Protein AF-0000000073500771 (afdb_homodimer)

Solvent-accessible surface area (backbone atoms only — not comparable to full-atom values): 53628 Å² total; per-residue (Å²): 127,72,78,70,60,64,67,58,60,61,58,56,56,53,55,52,52,54,51,50,54,53,51,52,54,53,52,56,60,58,60,66,64,63,75,63,78,75,75,72,78,74,73,77,74,80,91,68,70,50,38,32,41,32,43,93,84,45,73,43,66,38,49,70,38,80,85,72,50,31,68,52,67,78,73,75,72,66,74,73,66,68,64,60,77,66,80,66,76,71,74,74,69,68,78,55,71,70,58,49,54,58,47,47,50,51,49,49,50,51,48,48,47,54,40,51,42,58,80,64,63,70,72,34,35,41,88,38,46,61,60,24,50,54,28,45,35,53,24,37,19,32,50,26,23,45,48,42,40,18,51,51,26,42,53,50,24,44,68,72,49,81,90,56,44,70,60,51,50,48,49,38,49,48,38,17,49,51,42,12,40,53,34,28,31,61,52,18,62,46,12,59,55,34,47,48,35,32,62,29,45,36,52,50,20,51,50,33,36,50,51,19,36,51,47,35,38,47,28,54,82,40,54,91,45,43,58,64,46,42,32,52,24,28,22,32,37,31,36,16,50,46,41,40,53,18,31,49,51,51,54,38,51,67,29,26,63,59,68,34,40,19,18,45,42,22,16,49,51,21,46,46,40,52,18,36,53,54,8,43,56,50,12,51,56,48,40,67,69,38,62,91,40,55,70,53,45,50,52,51,43,51,54,39,48,51,52,27,51,53,26,46,53,56,20,53,60,39,47,62,64,44,66,28,25,70,49,56,40,27,37,38,43,32,24,26,75,73,73,70,44,66,56,47,48,63,61,52,41,66,65,52,52,49,38,79,90,41,55,83,69,41,74,64,72,81,72,81,58,89,85,59,76,69,43,73,65,15,52,50,46,17,58,51,46,60,71,28,53,37,53,22,35,53,64,76,79,70,44,64,41,62,64,37,47,52,34,51,51,59,68,32,62,90,46,37,44,41,79,47,76,55,97,82,23,44,35,29,29,31,30,70,75,44,44,51,51,43,51,38,49,50,51,49,41,51,41,47,50,49,46,38,36,71,76,72,60,55,68,90,82,44,68,49,57,20,42,33,94,84,12,64,56,36,50,46,48,57,49,40,74,66,43,44,65,56,54,41,50,50,33,41,74,51,62,36,48,66,68,38,46,36,67,82,57,42,71,34,25,32,48,79,60,127,123,74,78,67,56,63,62,55,57,61,55,56,55,52,54,51,52,55,51,49,55,53,49,52,55,52,52,56,61,56,59,65,66,62,74,65,77,76,75,73,75,75,71,78,73,77,90,68,73,50,40,31,41,32,42,93,84,44,71,43,67,39,50,71,39,79,87,73,51,31,65,53,66,77,71,78,71,68,72,73,66,69,65,61,78,68,81,65,78,72,76,76,70,70,78,56,71,72,58,48,56,57,47,47,49,50,48,48,49,51,49,49,47,54,41,51,43,59,79,63,63,70,71,34,34,41,87,38,45,62,60,23,51,54,27,45,37,54,22,37,20,33,49,27,22,46,48,41,40,17,51,50,26,43,53,50,24,43,68,70,50,81,92,57,43,71,60,50,50,49,49,36,49,48,39,18,51,51,43,14,40,52,33,28,33,60,53,18,63,47,12,58,56,33,48,48,35,31,62,28,44,37,52,49,19,52,50,34,35,51,50,19,38,52,46,34,40,46,28,53,81,40,54,91,45,43,59,64,45,42,32,51,25,28,22,32,36,30,35,17,50,44,41,40,53,18,30,49,50,50,54,39,51,67,28,26,62,60,67,36,41,18,16,44,41,22,17,49,51,22,46,47,40,53,18,36,52,54,8,43,56,51,12,51,57,48,40,66,71,38,63,89,40,56,70,53,45,50,52,50,44,52,55,39,48,50,50,26,50,52,26,47,53,55,18,52,61,39,48,63,63,44,66,29,24,69,49,56,41,29,36,39,45,32,25,28,73,73,74,69,44,68,57,47,48,62,62,52,41,67,66,53,51,50,37,77,91,43,57,83,70,43,74,64,71,80,70,79,58,87,84,59,78,68,44,73,64,15,52,50,46,16,58,50,46,58,72,28,53,37,53,21,36,54,64,77,81,70,45,64,41,62,66,36,45,51,33,50,52,60,69,33,62,91,46,37,44,41,78,47,75,56,96,83,24,45,35,30,29,30,31,72,74,45,44,52,52,43,52,38,48,49,50,50,41,51,41,47,48,51,46,39,36,72,76,71,61,57,68,90,82,44,68,49,57,20,42,34,94,83,12,64,56,36,50,45,49,56,48,40,75,65,44,45,64,54,53,41,50,50,34,42,75,51,61,36,47,68,67,38,47,34,70,82,56,42,70,34,25,33,49,80,59,130

Structure (mmCIF, N/CA/C/O backbone):
data_AF-0000000073500771-model_v1
#
loop_
_entity.id
_entity.type
_entity.pdbx_description
1 polymer 'Protein root UVB sensitive 1, chloroplastic'
#
loop_
_atom_site.group_PDB
_atom_site.id
_atom_site.type_symbol
_atom_site.label_atom_id
_atom_site.label_alt_id
_atom_site.label_comp_id
_atom_site.label_asym_id
_atom_site.label_entity_id
_atom_site.label_seq_id
_atom_site.pdbx_PDB_ins_code
_atom_site.Cartn_x
_atom_site.Cartn_y
_atom_site.Cartn_z
_atom_site.occupancy
_atom_site.B_iso_or_equiv
_atom_site.auth_seq_id
_atom_site.auth_comp_id
_atom_site.auth_asym_id
_atom_site.auth_atom_id
_atom_site.pdbx_PDB_model_num
ATOM 1 N N . ASN A 1 1 ? -39.375 -12.938 48.719 1 24.45 1 ASN A N 1
ATOM 2 C CA . ASN A 1 1 ? -37.969 -12.734 48.969 1 24.45 1 ASN A CA 1
ATOM 3 C C . ASN A 1 1 ? -37.094 -13.531 48 1 24.45 1 ASN A C 1
ATOM 5 O O . ASN A 1 1 ? -35.875 -13.344 47.938 1 24.45 1 ASN A O 1
ATOM 9 N N . ASN A 1 2 ? -37.5 -14.695 47.594 1 30.59 2 ASN A N 1
ATOM 10 C CA . ASN A 1 2 ? -36.719 -15.68 46.875 1 30.59 2 ASN A CA 1
ATOM 11 C C . ASN A 1 2 ? -36.469 -15.266 45.406 1 30.59 2 ASN A C 1
ATOM 13 O O . ASN A 1 2 ? -35.625 -15.844 44.719 1 30.59 2 ASN A O 1
ATOM 17 N N . ASN A 1 3 ? -37.438 -14.633 44.75 1 35.16 3 ASN A N 1
ATOM 18 C CA . ASN A 1 3 ? -37.375 -14.352 43.312 1 35.16 3 ASN A CA 1
ATOM 19 C C . ASN A 1 3 ? -36.312 -13.281 43 1 35.16 3 ASN A C 1
ATOM 21 O O . ASN A 1 3 ? -36.094 -12.945 41.844 1 35.16 3 ASN A O 1
ATOM 25 N N . ASN A 1 4 ? -36 -12.359 43.969 1 36.06 4 ASN A N 1
ATOM 26 C CA . ASN A 1 4 ? -35.031 -11.281 43.781 1 36.06 4 ASN A CA 1
ATOM 27 C C . ASN A 1 4 ? -33.625 -11.812 43.625 1 36.06 4 ASN A C 1
ATOM 29 O O . ASN A 1 4 ? -32.688 -11.039 43.406 1 36.06 4 ASN A O 1
ATOM 33 N N . ASN A 1 5 ? -33.281 -13.031 44.156 1 38.12 5 ASN A N 1
ATOM 34 C CA . ASN A 1 5 ? -31.938 -13.547 44.219 1 38.12 5 ASN A CA 1
ATOM 35 C C . ASN A 1 5 ? -31.453 -14.023 42.844 1 38.12 5 ASN A C 1
ATOM 37 O O . ASN A 1 5 ? -30.266 -14.242 42.625 1 38.12 5 ASN A O 1
ATOM 41 N N . ASN A 1 6 ? -32.406 -14.516 41.938 1 37.97 6 ASN A N 1
ATOM 42 C CA . ASN A 1 6 ? -31.969 -15.133 40.719 1 37.97 6 ASN A CA 1
ATOM 43 C C . ASN A 1 6 ? -31.469 -14.086 39.719 1 37.97 6 ASN A C 1
ATOM 45 O O . ASN A 1 6 ? -30.766 -14.414 38.75 1 37.97 6 ASN A O 1
ATOM 49 N N . ASN A 1 7 ? -32.031 -12.82 39.719 1 37.78 7 ASN A N 1
ATOM 50 C CA . ASN A 1 7 ? -31.656 -11.805 38.719 1 37.78 7 ASN A CA 1
ATOM 51 C C . ASN A 1 7 ? -30.25 -11.273 38.969 1 37.78 7 ASN A C 1
ATOM 53 O O . ASN A 1 7 ? -29.641 -10.672 38.094 1 37.78 7 ASN A O 1
ATOM 57 N N . ASN A 1 8 ? -29.719 -11.266 40.281 1 39.75 8 ASN A N 1
ATOM 58 C CA . ASN A 1 8 ? -28.406 -10.742 40.625 1 39.75 8 ASN A CA 1
ATOM 59 C C . ASN A 1 8 ? -27.297 -11.664 40.156 1 39.75 8 ASN A C 1
ATOM 61 O O . ASN A 1 8 ? -26.156 -11.234 39.969 1 39.75 8 ASN A O 1
ATOM 65 N N . ASN A 1 9 ? -27.516 -13.016 40.094 1 41.28 9 ASN A N 1
ATOM 66 C CA . ASN A 1 9 ? -26.453 -13.953 39.719 1 41.28 9 ASN A CA 1
ATOM 67 C C . ASN A 1 9 ? -26.125 -13.867 38.219 1 41.28 9 ASN A C 1
ATOM 69 O O . ASN A 1 9 ? -25.031 -14.242 37.812 1 41.28 9 ASN A O 1
ATOM 73 N N . ASN A 1 10 ? -27.172 -13.562 37.375 1 39.81 10 ASN A N 1
ATOM 74 C CA . ASN A 1 10 ? -26.906 -13.508 35.938 1 39.81 10 ASN A CA 1
ATOM 75 C C . ASN A 1 10 ? -26.109 -12.266 35.562 1 39.81 10 ASN A C 1
ATOM 77 O O . ASN A 1 10 ? -25.484 -12.227 34.5 1 39.81 10 ASN A O 1
ATOM 81 N N . ASN A 1 11 ? -26.234 -11.125 36.375 1 39.53 11 ASN A N 1
ATOM 82 C CA . ASN A 1 11 ? -25.484 -9.906 36.125 1 39.53 11 ASN A CA 1
ATOM 83 C C . ASN A 1 11 ? -24 -10.086 36.406 1 39.53 11 ASN A C 1
ATOM 85 O O . ASN A 1 11 ? -23.156 -9.422 35.781 1 39.53 11 ASN A O 1
ATOM 89 N N . ASN A 1 12 ? -23.609 -10.891 37.5 1 40.56 12 ASN A N 1
ATOM 90 C CA . ASN A 1 12 ? -22.203 -11.055 37.844 1 40.56 12 ASN A CA 1
ATOM 91 C C . ASN A 1 12 ? -21.453 -11.883 36.812 1 40.56 12 ASN A C 1
ATOM 93 O O . ASN A 1 12 ? -20.234 -11.828 36.719 1 40.56 12 ASN A O 1
ATOM 97 N N . LYS A 1 13 ? -22.219 -12.852 36.125 1 39.28 13 LYS A N 1
ATOM 98 C CA . LYS A 1 13 ? -21.531 -13.703 35.125 1 39.28 13 LYS A CA 1
ATOM 99 C C . LYS A 1 13 ? -21.172 -12.906 33.875 1 39.28 13 LYS A C 1
ATOM 101 O O . LYS A 1 13 ? -20.234 -13.273 33.156 1 39.28 13 LYS A O 1
ATOM 106 N N . LYS A 1 14 ? -21.875 -11.812 33.625 1 40.53 14 LYS A N 1
ATOM 107 C CA . LYS A 1 14 ? -21.594 -10.984 32.438 1 40.53 14 LYS A CA 1
ATOM 108 C C . LYS A 1 14 ? -20.297 -10.195 32.656 1 40.53 14 LYS A C 1
ATOM 110 O O . LYS A 1 14 ? -19.5 -10.047 31.703 1 40.53 14 LYS A O 1
ATOM 115 N N . HIS A 1 15 ? -20.062 -9.711 33.906 1 38.5 15 HIS A N 1
ATOM 116 C CA . HIS A 1 15 ? -18.844 -8.938 34.125 1 38.5 15 HIS A CA 1
ATOM 117 C C . HIS A 1 15 ? -17.594 -9.828 34.031 1 38.5 15 HIS A C 1
ATOM 119 O O . HIS A 1 15 ? -16.531 -9.375 33.625 1 38.5 15 HIS A O 1
ATOM 125 N N . VAL A 1 16 ? -17.734 -11.117 34.5 1 39.94 16 VAL A N 1
ATOM 126 C CA . VAL A 1 16 ? -16.578 -12.008 34.562 1 39.94 16 VAL A CA 1
ATOM 127 C C . VAL A 1 16 ? -16.156 -12.367 33.125 1 39.94 16 VAL A C 1
ATOM 129 O O . VAL A 1 16 ? -14.969 -12.422 32.812 1 39.94 16 VAL A O 1
ATOM 132 N N . LEU A 1 17 ? -17.172 -12.422 32.219 1 36.97 17 LEU A N 1
ATOM 133 C CA . LEU A 1 17 ? -16.797 -12.781 30.844 1 36.97 17 LEU A CA 1
ATOM 134 C C . LEU A 1 17 ? -16.078 -11.633 30.156 1 36.97 17 LEU A C 1
ATOM 136 O O . LEU A 1 17 ? -15.102 -11.852 29.438 1 36.97 17 LEU A O 1
ATOM 140 N N . TYR A 1 18 ? -16.438 -10.398 30.469 1 37.94 18 TYR A N 1
ATOM 141 C CA . TYR A 1 18 ? -15.766 -9.25 29.875 1 37.94 18 TYR A CA 1
ATOM 142 C C . TYR A 1 18 ? -14.336 -9.125 30.375 1 37.94 18 TYR A C 1
ATOM 144 O O . TYR A 1 18 ? -13.414 -8.844 29.609 1 37.94 18 TYR A O 1
ATOM 152 N N . CYS A 1 19 ? -14.141 -9.391 31.719 1 38.81 19 CYS A N 1
ATOM 153 C CA . CYS A 1 19 ? -12.797 -9.328 32.281 1 38.81 19 CYS A CA 1
ATOM 154 C C . CYS A 1 19 ? -11.914 -10.453 31.734 1 38.81 19 CYS A C 1
ATOM 156 O O . CYS A 1 19 ? -10.703 -10.281 31.594 1 38.81 19 CYS A O 1
ATOM 158 N N . LEU A 1 20 ? -12.516 -11.609 31.422 1 38.06 20 LEU A N 1
ATOM 159 C CA . LEU A 1 20 ? -11.695 -12.711 30.906 1 38.06 20 LEU A CA 1
ATOM 160 C C . LEU A 1 20 ? -11.211 -12.422 29.5 1 38.06 20 LEU A C 1
ATOM 162 O O . LEU A 1 20 ? -10.055 -12.711 29.156 1 38.06 20 LEU A O 1
ATOM 166 N N . ILE A 1 21 ? -12.055 -11.711 28.719 1 38.59 21 ILE A N 1
ATOM 167 C CA . ILE A 1 21 ? -11.617 -11.445 27.359 1 38.59 21 ILE A CA 1
ATOM 168 C C . ILE A 1 21 ? -10.562 -10.344 27.344 1 38.59 21 ILE A C 1
ATOM 170 O O . ILE A 1 21 ? -9.555 -10.445 26.641 1 38.59 21 ILE A O 1
ATOM 174 N N . LEU A 1 22 ? -10.656 -9.375 28.203 1 36.88 22 LEU A N 1
ATOM 175 C CA . LEU A 1 22 ? -9.617 -8.352 28.312 1 36.88 22 LEU A CA 1
ATOM 176 C C . LEU A 1 22 ? -8.328 -8.945 28.859 1 36.88 22 LEU A C 1
ATOM 178 O O . LEU A 1 22 ? -7.234 -8.602 28.391 1 36.88 22 LEU A O 1
ATOM 182 N N . ALA A 1 23 ? -8.398 -9.852 29.875 1 38.34 23 ALA A N 1
ATOM 183 C CA . ALA A 1 23 ? -7.215 -10.492 30.438 1 38.34 23 ALA A CA 1
ATOM 184 C C . ALA A 1 23 ? -6.516 -11.367 29.391 1 38.34 23 ALA A C 1
ATOM 186 O O . ALA A 1 23 ? -5.281 -11.422 29.344 1 38.34 23 ALA A O 1
ATOM 187 N N . LEU A 1 24 ? -7.246 -11.977 28.516 1 37.69 24 LEU A N 1
ATOM 188 C CA . LEU A 1 24 ? -6.625 -12.82 27.5 1 37.69 24 LEU A CA 1
ATOM 189 C C . LEU A 1 24 ? -5.914 -11.969 26.453 1 37.69 24 LEU A C 1
ATOM 191 O O . LEU A 1 24 ? -4.832 -12.336 25.984 1 37.69 24 LEU A O 1
ATOM 195 N N . ILE A 1 25 ? -6.418 -10.805 26.172 1 36.41 25 ILE A N 1
ATOM 196 C CA . ILE A 1 25 ? -5.754 -9.945 25.203 1 36.41 25 ILE A CA 1
ATOM 197 C C . ILE A 1 25 ? -4.477 -9.367 25.812 1 36.41 25 ILE A C 1
ATOM 199 O O . ILE A 1 25 ? -3.438 -9.312 25.156 1 36.41 25 ILE A O 1
ATOM 203 N N . ILE A 1 26 ? -4.492 -8.984 27.078 1 36.09 26 ILE A N 1
ATOM 204 C CA . ILE A 1 26 ? -3.301 -8.445 27.719 1 36.09 26 ILE A CA 1
ATOM 205 C C . ILE A 1 26 ? -2.258 -9.547 27.875 1 36.09 26 ILE A C 1
ATOM 207 O O . ILE A 1 26 ? -1.064 -9.32 27.672 1 36.09 26 ILE A O 1
ATOM 211 N N . GLN A 1 27 ? -2.646 -10.766 28.266 1 34.38 27 GLN A N 1
ATOM 212 C CA . GLN A 1 27 ? -1.674 -11.836 28.469 1 34.38 27 GLN A CA 1
ATOM 213 C C . GLN A 1 27 ? -1.001 -12.211 27.141 1 34.38 27 GLN A C 1
ATOM 215 O O . GLN A 1 27 ? 0.184 -12.547 27.125 1 34.38 27 GLN A O 1
ATOM 220 N N . PHE A 1 28 ? -1.705 -12.156 26.062 1 34.03 28 PHE A N 1
ATOM 221 C CA . PHE A 1 28 ? -1.061 -12.508 24.797 1 34.03 28 PHE A CA 1
ATOM 222 C C . PHE A 1 28 ? -0.04 -11.453 24.391 1 34.03 28 PHE A C 1
ATOM 224 O O . PHE A 1 28 ? 1.001 -11.773 23.812 1 34.03 28 PHE A O 1
ATOM 231 N N . ALA A 1 29 ? -0.317 -10.18 24.672 1 30.95 29 ALA A N 1
ATOM 232 C CA . ALA A 1 29 ? 0.665 -9.148 24.328 1 30.95 29 ALA A CA 1
ATOM 233 C C . ALA A 1 29 ? 1.925 -9.289 25.188 1 30.95 29 ALA A C 1
ATOM 235 O O . ALA A 1 29 ? 3.037 -9.094 24.688 1 30.95 29 ALA A O 1
ATOM 236 N N . TYR A 1 30 ? 1.812 -9.602 26.469 1 30.77 30 TYR A N 1
ATOM 237 C CA . TYR A 1 30 ? 2.99 -9.617 27.328 1 30.77 30 TYR A CA 1
ATOM 238 C C . TYR A 1 30 ? 3.893 -10.797 27 1 30.77 30 TYR A C 1
ATOM 240 O O . TYR A 1 30 ? 5.113 -10.719 27.141 1 30.77 30 TYR A O 1
ATOM 248 N N . ARG A 1 31 ? 3.25 -12.031 26.781 1 30.47 31 ARG A N 1
ATOM 249 C CA . ARG A 1 31 ? 4.145 -13.18 26.688 1 30.47 31 ARG A CA 1
ATOM 250 C C . ARG A 1 31 ? 4.973 -13.133 25.406 1 30.47 31 ARG A C 1
ATOM 252 O O . ARG A 1 31 ? 5.902 -13.922 25.234 1 30.47 31 ARG A O 1
ATOM 259 N N . ALA A 1 32 ? 4.508 -12.391 24.422 1 29.53 32 ALA A N 1
ATOM 260 C CA . ALA A 1 32 ? 5.305 -12.445 23.203 1 29.53 32 ALA A CA 1
ATOM 261 C C . ALA A 1 32 ? 6.691 -11.852 23.422 1 29.53 32 ALA A C 1
ATOM 263 O O . ALA A 1 32 ? 7.617 -12.109 22.641 1 29.53 32 ALA A O 1
ATOM 264 N N . TYR A 1 33 ? 6.871 -10.906 24.438 1 28.67 33 TYR A N 1
ATOM 265 C CA . TYR A 1 33 ? 8.195 -10.312 24.562 1 28.67 33 TYR A CA 1
ATOM 266 C C . TYR A 1 33 ? 9.203 -11.328 25.078 1 28.67 33 TYR A C 1
ATOM 268 O O . TYR A 1 33 ? 10.414 -11.086 25.047 1 28.67 33 TYR A O 1
ATOM 276 N N . ALA A 1 34 ? 8.695 -12.281 25.906 1 26.92 34 ALA A N 1
ATOM 277 C CA . ALA A 1 34 ? 9.719 -12.961 26.703 1 26.92 34 ALA A CA 1
ATOM 278 C C . ALA A 1 34 ? 10.586 -13.859 25.828 1 26.92 34 ALA A C 1
ATOM 280 O O . ALA A 1 34 ? 11.352 -14.68 26.344 1 26.92 34 ALA A O 1
ATOM 281 N N . ILE A 1 35 ? 10.227 -14.07 24.641 1 28.55 35 ILE A N 1
ATOM 282 C CA . ILE A 1 35 ? 11.055 -15.164 24.141 1 28.55 35 ILE A CA 1
ATOM 283 C C . ILE A 1 35 ? 12.508 -14.703 24.047 1 28.55 35 ILE A C 1
ATOM 285 O O . ILE A 1 35 ? 12.906 -14.07 23.062 1 28.55 35 ILE A O 1
ATOM 289 N N . ASP A 1 36 ? 12.984 -13.914 25.078 1 23.06 36 ASP A N 1
ATOM 290 C CA . ASP A 1 36 ? 14.375 -13.469 25.031 1 23.06 36 ASP A CA 1
ATOM 291 C C . ASP A 1 36 ? 15.32 -14.633 24.75 1 23.06 36 ASP A C 1
ATOM 293 O O . ASP A 1 36 ? 14.938 -15.797 24.875 1 23.06 36 ASP A O 1
ATOM 297 N N . THR A 1 37 ? 16.688 -14.211 24.844 1 26.08 37 THR A N 1
ATOM 298 C CA . THR A 1 37 ? 18.078 -14.398 24.469 1 26.08 37 THR A CA 1
ATOM 299 C C . THR A 1 37 ? 18.703 -15.562 25.25 1 26.08 37 THR A C 1
ATOM 301 O O . THR A 1 37 ? 19.203 -15.375 26.359 1 26.08 37 THR A O 1
ATOM 304 N N . GLY A 1 38 ? 18 -16.641 25.547 1 24.66 38 GLY A N 1
ATOM 305 C CA . GLY A 1 38 ? 18.875 -17.547 26.266 1 24.66 38 GLY A CA 1
ATOM 306 C C . GLY A 1 38 ? 20.219 -17.75 25.594 1 24.66 38 GLY A C 1
ATOM 307 O O . GLY A 1 38 ? 20.281 -17.906 24.375 1 24.66 38 GLY A O 1
ATOM 308 N N . ASN A 1 39 ? 21.234 -17.109 26.172 1 25.91 39 ASN A N 1
ATOM 309 C CA . ASN A 1 39 ? 22.672 -17.219 25.953 1 25.91 39 ASN A CA 1
ATOM 310 C C . ASN A 1 39 ? 23.109 -18.672 25.812 1 25.91 39 ASN A C 1
ATOM 312 O O . ASN A 1 39 ? 22.953 -19.469 26.75 1 25.91 39 ASN A O 1
ATOM 316 N N . GLU A 1 40 ? 22.766 -19.281 24.734 1 26.25 40 GLU A N 1
ATOM 317 C CA . GLU A 1 40 ? 23.391 -20.578 24.609 1 26.25 40 GLU A CA 1
ATOM 318 C C . GLU A 1 40 ? 24.906 -20.5 24.844 1 26.25 40 GLU A C 1
ATOM 320 O O . GLU A 1 40 ? 25.578 -19.641 24.266 1 26.25 40 GLU A O 1
ATOM 325 N N . ILE A 1 41 ? 25.297 -20.688 26.062 1 26.03 41 ILE A N 1
ATOM 326 C CA . ILE A 1 41 ? 26.688 -20.984 26.453 1 26.03 41 ILE A CA 1
ATOM 327 C C . ILE A 1 41 ? 27.297 -21.953 25.453 1 26.03 41 ILE A C 1
ATOM 329 O O . ILE A 1 41 ? 26.797 -23.062 25.266 1 26.03 41 ILE A O 1
ATOM 333 N N . GLY A 1 42 ? 27.938 -21.328 24.375 1 25.27 42 GLY A N 1
ATOM 334 C CA . GLY A 1 42 ? 28.812 -21.953 23.406 1 25.27 42 GLY A CA 1
ATOM 335 C C . GLY A 1 42 ? 29.859 -22.859 24.047 1 25.27 42 GLY A C 1
ATOM 336 O O . GLY A 1 42 ? 30.734 -22.391 24.766 1 25.27 42 GLY A O 1
ATOM 337 N N . THR A 1 43 ? 29.359 -23.906 24.625 1 25.81 43 THR A N 1
ATOM 338 C CA . THR A 1 43 ? 30.484 -24.781 24.969 1 25.81 43 THR A CA 1
ATOM 339 C C . THR A 1 43 ? 31.359 -25.016 23.75 1 25.81 43 THR A C 1
ATOM 341 O O . THR A 1 43 ? 30.875 -25.141 22.625 1 25.81 43 THR A O 1
ATOM 344 N N . ASN A 1 44 ? 32.625 -24.656 23.781 1 26.84 44 ASN A N 1
ATOM 345 C CA . ASN A 1 44 ? 33.844 -24.625 22.984 1 26.84 44 ASN A CA 1
ATOM 346 C C . ASN A 1 44 ? 34.125 -25.984 22.344 1 26.84 44 ASN A C 1
ATOM 348 O O . ASN A 1 44 ? 35.281 -26.297 22 1 26.84 44 ASN A O 1
ATOM 352 N N . ASN A 1 45 ? 33.281 -27 22.375 1 28.98 45 ASN A N 1
ATOM 353 C CA . ASN A 1 45 ? 34.062 -28.141 21.906 1 28.98 45 ASN A CA 1
ATOM 354 C C . ASN A 1 45 ? 34.469 -27.969 20.453 1 28.98 45 ASN A C 1
ATOM 356 O O . ASN A 1 45 ? 33.844 -27.234 19.688 1 28.98 45 ASN A O 1
ATOM 360 N N . ASP A 1 46 ? 35.469 -28.781 19.875 1 33.94 46 ASP A N 1
ATOM 361 C CA . ASP A 1 46 ? 36.438 -28.766 18.797 1 33.94 46 ASP A CA 1
ATOM 362 C C . ASP A 1 46 ? 35.781 -28.547 17.438 1 33.94 46 ASP A C 1
ATOM 364 O O . ASP A 1 46 ? 34.562 -28.5 17.344 1 33.94 46 ASP A O 1
ATOM 368 N N . ASP A 1 47 ? 36.375 -29.281 16.312 1 37.06 47 ASP A N 1
ATOM 369 C CA . ASP A 1 47 ? 36.688 -29.094 14.898 1 37.06 47 ASP A CA 1
ATOM 370 C C . ASP A 1 47 ? 35.406 -29.234 14.039 1 37.06 47 ASP A C 1
ATOM 372 O O . ASP A 1 47 ? 35.5 -29.375 12.812 1 37.06 47 ASP A O 1
ATOM 376 N N . GLU A 1 48 ? 34.281 -29.688 14.477 1 41.78 48 GLU A N 1
ATOM 377 C CA . GLU A 1 48 ? 33.25 -30.125 13.531 1 41.78 48 GLU A CA 1
ATOM 378 C C . GLU A 1 48 ? 32.438 -28.938 13.039 1 41.78 48 GLU A C 1
ATOM 380 O O . GLU A 1 48 ? 31.984 -28.109 13.836 1 41.78 48 GLU A O 1
ATOM 385 N N . VAL A 1 49 ? 32.688 -28.547 11.789 1 47.78 49 VAL A N 1
ATOM 386 C CA . VAL A 1 49 ? 31.891 -27.531 11.133 1 47.78 49 VAL A CA 1
ATOM 387 C C . VAL A 1 49 ? 30.406 -27.812 11.344 1 47.78 49 VAL A C 1
ATOM 389 O O . VAL A 1 49 ? 29.891 -28.844 10.906 1 47.78 49 VAL A O 1
ATOM 392 N N . ILE A 1 50 ? 29.797 -27.312 12.336 1 52.28 50 ILE A N 1
ATOM 393 C CA . ILE A 1 50 ? 28.375 -27.453 12.633 1 52.28 50 ILE A CA 1
ATOM 394 C C . ILE A 1 50 ? 27.578 -26.484 11.773 1 52.28 50 ILE A C 1
ATOM 396 O O . ILE A 1 50 ? 27.844 -25.281 11.773 1 52.28 50 ILE A O 1
ATOM 400 N N . VAL A 1 51 ? 26.922 -27.047 10.734 1 61.62 51 VAL A N 1
ATOM 401 C CA . VAL A 1 51 ? 26.031 -26.25 9.914 1 61.62 51 VAL A CA 1
ATOM 402 C C . VAL A 1 51 ? 24.594 -26.406 10.414 1 61.62 51 VAL A C 1
ATOM 404 O O . VAL A 1 51 ? 24.141 -27.516 10.688 1 61.62 51 VAL A O 1
ATOM 407 N N . TRP A 1 52 ? 23.969 -25.266 10.805 1 61.09 52 TRP A N 1
ATOM 408 C CA . TRP A 1 52 ? 22.578 -25.312 11.258 1 61.09 52 TRP A CA 1
ATOM 409 C C . TRP A 1 52 ? 21.625 -24.938 10.125 1 61.09 52 TRP A C 1
ATOM 411 O O . TRP A 1 52 ? 21.906 -24.031 9.336 1 61.09 52 TRP A O 1
ATOM 421 N N . GLU A 1 53 ? 20.672 -25.828 9.859 1 67.25 53 GLU A N 1
ATOM 422 C CA . GLU A 1 53 ? 19.562 -25.484 8.977 1 67.25 53 GLU A CA 1
ATOM 423 C C . GLU A 1 53 ? 18.422 -24.828 9.75 1 67.25 53 GLU A C 1
ATOM 425 O O . GLU A 1 53 ? 18 -25.328 10.789 1 67.25 53 GLU A O 1
ATOM 430 N N . VAL A 1 54 ? 18.172 -23.641 9.523 1 57.75 54 VAL A N 1
ATOM 431 C CA . VAL A 1 54 ? 17.156 -22.891 10.266 1 57.75 54 VAL A CA 1
ATOM 432 C C . VAL A 1 54 ? 15.898 -22.766 9.422 1 57.75 54 VAL A C 1
ATOM 434 O O . VAL A 1 54 ? 15.953 -22.375 8.25 1 57.75 54 VAL A O 1
ATOM 437 N N . LYS A 1 55 ? 14.82 -23.453 9.789 1 56.47 55 LYS A N 1
ATOM 438 C CA . LYS A 1 55 ? 13.492 -23.266 9.211 1 56.47 55 LYS A CA 1
ATOM 439 C C . LYS A 1 55 ? 12.562 -22.562 10.203 1 56.47 55 LYS A C 1
ATOM 441 O O . LYS A 1 55 ? 12.258 -23.094 11.266 1 56.47 55 LYS A O 1
ATOM 446 N N . GLY A 1 56 ? 11.883 -21.484 9.852 1 51.09 56 GLY A N 1
ATOM 447 C CA . GLY A 1 56 ? 10.898 -20.844 10.703 1 51.09 56 GLY A CA 1
ATOM 448 C C . GLY A 1 56 ? 11.336 -20.75 12.156 1 51.09 56 GLY A C 1
ATOM 449 O O . GLY A 1 56 ? 10.562 -21.078 13.062 1 51.09 56 GLY A O 1
ATOM 450 N N . GLY A 1 57 ? 12.648 -20.547 12.477 1 50.5 57 GLY A N 1
ATOM 451 C CA . GLY A 1 57 ? 13.172 -20.406 13.828 1 50.5 57 GLY A CA 1
ATOM 452 C C . GLY A 1 57 ? 13.719 -21.703 14.391 1 50.5 57 GLY A C 1
ATOM 453 O O . GLY A 1 57 ? 14.391 -21.719 15.422 1 50.5 57 GLY A O 1
ATOM 454 N N . LYS A 1 58 ? 13.336 -22.781 13.828 1 53.97 58 LYS A N 1
ATOM 455 C CA . LYS A 1 58 ? 13.828 -24.062 14.344 1 53.97 58 LYS A CA 1
ATOM 456 C C . LYS A 1 58 ? 15.188 -24.406 13.742 1 53.97 58 LYS A C 1
ATOM 458 O O . LYS A 1 58 ? 15.375 -24.328 12.531 1 53.97 58 LYS A O 1
ATOM 463 N N . ARG A 1 59 ? 16.188 -24.656 14.641 1 54.44 59 ARG A N 1
ATOM 464 C CA . ARG A 1 59 ? 17.547 -25 14.25 1 54.44 59 ARG A CA 1
ATOM 465 C C . ARG A 1 59 ? 17.766 -26.5 14.242 1 54.44 59 ARG A C 1
ATOM 467 O O . ARG A 1 59 ? 17.422 -27.188 15.211 1 54.44 59 ARG A O 1
ATOM 474 N N . THR A 1 60 ? 17.969 -26.969 13.07 1 59.66 60 THR A N 1
ATOM 475 C CA . THR A 1 60 ? 18.359 -28.375 12.977 1 59.66 60 THR A CA 1
ATOM 476 C C . THR A 1 60 ? 19.859 -28.5 12.711 1 59.66 60 THR A C 1
ATOM 478 O O . THR A 1 60 ? 20.375 -27.938 11.742 1 59.66 60 THR A O 1
ATOM 481 N N . LYS A 1 61 ? 20.609 -29.062 13.773 1 54.69 61 LYS A N 1
ATOM 482 C CA . LYS A 1 61 ? 22.062 -29.281 13.648 1 54.69 61 LYS A CA 1
ATOM 483 C C . LYS A 1 61 ? 22.359 -30.375 12.633 1 54.69 61 LYS A C 1
ATOM 485 O O . LYS A 1 61 ? 21.75 -31.453 12.672 1 54.69 61 LYS A O 1
ATOM 490 N N . LEU A 1 62 ? 23.047 -29.938 11.664 1 57.12 62 LEU A N 1
ATOM 491 C CA . LEU A 1 62 ? 23.562 -30.969 10.773 1 57.12 62 LEU A CA 1
ATOM 492 C C . LEU A 1 62 ? 24.844 -31.578 11.32 1 57.12 62 LEU A C 1
ATOM 494 O O . LEU A 1 62 ? 25.844 -30.875 11.508 1 57.12 62 LEU A O 1
ATOM 498 N N . VAL A 1 63 ? 24.734 -32.688 12.125 1 52.03 63 VAL A N 1
ATOM 499 C CA . VAL A 1 63 ? 25.922 -33.344 12.672 1 52.03 63 VAL A CA 1
ATOM 500 C C . VAL A 1 63 ? 26.453 -34.344 11.656 1 52.03 63 VAL A C 1
ATOM 502 O O . VAL A 1 63 ? 25.703 -35.125 11.094 1 52.03 63 VAL A O 1
ATOM 505 N N . GLY A 1 64 ? 27.594 -34.125 11.172 1 46.5 64 GLY A N 1
ATOM 506 C CA . GLY A 1 64 ? 28.281 -35.125 10.352 1 46.5 64 GLY A CA 1
ATOM 507 C C . GLY A 1 64 ? 28.594 -36.406 11.102 1 46.5 64 GLY A C 1
ATOM 508 O O . GLY A 1 64 ? 29.109 -36.344 12.219 1 46.5 64 GLY A O 1
ATOM 509 N N . ASP A 1 65 ? 27.906 -37.438 10.867 1 43.56 65 ASP A N 1
ATOM 510 C CA . ASP A 1 65 ? 28.344 -38.719 11.398 1 43.56 65 ASP A CA 1
ATOM 511 C C . ASP A 1 65 ? 29.641 -39.188 10.742 1 43.56 65 ASP A C 1
ATOM 513 O O . ASP A 1 65 ? 29.719 -39.312 9.523 1 43.56 65 ASP A O 1
ATOM 517 N N . ASN A 1 66 ? 30.656 -39.031 11.383 1 44.31 66 ASN A N 1
ATOM 518 C CA . ASN A 1 66 ? 31.969 -39.5 10.922 1 44.31 66 ASN A CA 1
ATOM 519 C C . ASN A 1 66 ? 31.891 -40.906 10.336 1 44.31 66 ASN A C 1
ATOM 521 O O . ASN A 1 66 ? 32.812 -41.312 9.625 1 44.31 66 ASN A O 1
ATOM 525 N N . VAL A 1 67 ? 31.188 -41.75 10.953 1 42.03 67 VAL A N 1
ATOM 526 C CA . VAL A 1 67 ? 31.234 -43.125 10.492 1 42.03 67 VAL A CA 1
ATOM 527 C C . VAL A 1 67 ? 30.562 -43.25 9.133 1 42.03 67 VAL A C 1
ATOM 529 O O . VAL A 1 67 ? 31.078 -43.875 8.219 1 42.03 67 VAL A O 1
ATOM 532 N N . LEU A 1 68 ? 29.312 -42.688 8.906 1 43.5 68 LEU A N 1
ATOM 533 C CA . LEU A 1 68 ? 28.594 -42.906 7.656 1 43.5 68 LEU A CA 1
ATOM 534 C C . LEU A 1 68 ? 28.703 -41.719 6.734 1 43.5 68 LEU A C 1
ATOM 536 O O . LEU A 1 68 ? 28.219 -41.75 5.605 1 43.5 68 LEU A O 1
ATOM 540 N N . ASP A 1 69 ? 29.641 -40.875 6.84 1 43.03 69 ASP A N 1
ATOM 541 C CA . ASP A 1 69 ? 29.938 -39.719 5.996 1 43.03 69 ASP A CA 1
ATOM 542 C C . ASP A 1 69 ? 28.672 -39.031 5.508 1 43.03 69 ASP A C 1
ATOM 544 O O . ASP A 1 69 ? 28.578 -38.656 4.34 1 43.03 69 ASP A O 1
ATOM 548 N N . MET A 1 70 ? 27.594 -39.344 6.094 1 43.53 70 MET A N 1
ATOM 549 C CA . MET A 1 70 ? 26.312 -38.781 5.66 1 43.53 70 MET A CA 1
ATOM 550 C C . MET A 1 70 ? 25.766 -37.812 6.703 1 43.53 70 MET A C 1
ATOM 552 O O . MET A 1 70 ? 26.047 -37.938 7.895 1 43.53 70 MET A O 1
ATOM 556 N N . PHE A 1 71 ? 25.375 -36.656 6.371 1 44.31 71 PHE A N 1
ATOM 557 C CA . PHE A 1 71 ? 24.656 -35.75 7.27 1 44.31 71 PHE A CA 1
ATOM 558 C C . PHE A 1 71 ? 23.312 -36.344 7.664 1 44.31 71 PHE A C 1
ATOM 560 O O . PHE A 1 71 ? 22.531 -36.75 6.805 1 44.31 71 PHE A O 1
ATOM 567 N N . VAL A 1 72 ? 23.203 -37.031 8.742 1 43.72 72 VAL A N 1
ATOM 568 C CA . VAL A 1 72 ? 21.938 -37.625 9.203 1 43.72 72 VAL A CA 1
ATOM 569 C C . VAL A 1 72 ? 21.094 -36.531 9.875 1 43.72 72 VAL A C 1
ATOM 571 O O . VAL A 1 72 ? 21.594 -35.75 10.688 1 43.72 72 VAL A O 1
ATOM 574 N N . VAL A 1 73 ? 20.156 -36.062 9.266 1 43.59 73 VAL A N 1
ATOM 575 C CA . VAL A 1 73 ? 19.156 -35.219 9.891 1 43.59 73 VAL A CA 1
ATOM 576 C C . VAL A 1 73 ? 18.453 -35.969 11.016 1 43.59 73 VAL A C 1
ATOM 578 O O . VAL A 1 73 ? 17.969 -37.062 10.82 1 43.59 73 VAL A O 1
ATOM 581 N N . PRO A 1 74 ? 18.719 -35.719 12.234 1 35.62 74 PRO A N 1
ATOM 582 C CA . PRO A 1 74 ? 17.891 -36.438 13.219 1 35.62 74 PRO A CA 1
ATOM 583 C C . PRO A 1 74 ? 16.391 -36.281 12.953 1 35.62 74 PRO A C 1
ATOM 585 O O . PRO A 1 74 ? 15.938 -35.156 12.672 1 35.62 74 PRO A O 1
ATOM 588 N N . SER A 1 75 ? 15.812 -37.25 12.266 1 33.81 75 SER A N 1
ATOM 589 C CA . SER A 1 75 ? 14.359 -37.25 12.117 1 33.81 75 SER A CA 1
ATOM 590 C C . SER A 1 75 ? 13.664 -36.969 13.445 1 33.81 75 SER A C 1
ATOM 592 O O . SER A 1 75 ? 13.898 -37.656 14.43 1 33.81 75 SER A O 1
ATOM 594 N N . VAL A 1 76 ? 13.445 -35.906 13.758 1 32.16 76 VAL A N 1
ATOM 595 C CA . VAL A 1 76 ? 12.492 -35.75 14.852 1 32.16 76 VAL A CA 1
ATOM 596 C C . VAL A 1 76 ? 11.273 -36.625 14.602 1 32.16 76 VAL A C 1
ATOM 598 O O . VAL A 1 76 ? 10.555 -36.438 13.617 1 32.16 76 VAL A O 1
ATOM 601 N N . ARG A 1 77 ? 11.219 -37.875 15.039 1 30.83 77 ARG A N 1
ATOM 602 C CA . ARG A 1 77 ? 10.047 -38.75 15.141 1 30.83 77 ARG A CA 1
ATOM 603 C C . ARG A 1 77 ? 8.875 -38 15.789 1 30.83 77 ARG A C 1
ATOM 605 O O . ARG A 1 77 ? 8.977 -37.562 16.922 1 30.83 77 ARG A O 1
ATOM 612 N N . TRP A 1 78 ? 8.125 -37.375 14.938 1 29.97 78 TRP A N 1
ATOM 613 C CA . TRP A 1 78 ? 6.84 -37.062 15.539 1 29.97 78 TRP A CA 1
ATOM 614 C C . TRP A 1 78 ? 6.227 -38.281 16.188 1 29.97 78 TRP A C 1
ATOM 616 O O . TRP A 1 78 ? 6.148 -39.344 15.578 1 29.97 78 TRP A O 1
ATOM 626 N N . ALA A 1 79 ? 6.418 -38.438 17.469 1 31.31 79 ALA A N 1
ATOM 627 C CA . ALA A 1 79 ? 5.859 -39.438 18.375 1 31.31 79 ALA A CA 1
ATOM 628 C C . ALA A 1 79 ? 4.434 -39.812 17.984 1 31.31 79 ALA A C 1
ATOM 630 O O . ALA A 1 79 ? 3.797 -40.656 18.625 1 31.31 79 ALA A O 1
ATOM 631 N N . TRP A 1 80 ? 3.781 -39.062 16.984 1 31 80 TRP A N 1
ATOM 632 C CA . TRP A 1 80 ? 2.408 -39.562 16.922 1 31 80 TRP A CA 1
ATOM 633 C C . TRP A 1 80 ? 2.365 -40.969 16.375 1 31 80 TRP A C 1
ATOM 635 O O . TRP A 1 80 ? 1.579 -41.812 16.844 1 31 80 TRP A O 1
ATOM 645 N N . TRP A 1 81 ? 2.971 -41.219 15.102 1 29.67 81 TRP A N 1
ATOM 646 C CA . TRP A 1 81 ? 2.562 -42.5 14.539 1 29.67 81 TRP A CA 1
ATOM 647 C C . TRP A 1 81 ? 3.393 -43.656 15.117 1 29.67 81 TRP A C 1
ATOM 649 O O . TRP A 1 81 ? 3.379 -44.75 14.594 1 29.67 81 TRP A O 1
ATOM 659 N N . ASP A 1 82 ? 4.152 -43.375 16.062 1 33.44 82 ASP A N 1
ATOM 660 C CA . ASP A 1 82 ? 4.777 -44.625 16.5 1 33.44 82 ASP A CA 1
ATOM 661 C C . ASP A 1 82 ? 3.725 -45.688 16.781 1 33.44 82 ASP A C 1
ATOM 663 O O . ASP A 1 82 ? 3.752 -46.312 17.844 1 33.44 82 ASP A O 1
ATOM 667 N N . LEU A 1 83 ? 2.457 -45.469 16.266 1 29.72 83 LEU A N 1
ATOM 668 C CA . LEU A 1 83 ? 1.643 -46.625 16.656 1 29.72 83 LEU A CA 1
ATOM 669 C C . LEU A 1 83 ? 2.223 -47.906 16.109 1 29.72 83 LEU A C 1
ATOM 671 O O . LEU A 1 83 ? 1.735 -49 16.422 1 29.72 83 LEU A O 1
ATOM 675 N N . GLN A 1 84 ? 2.82 -47.812 14.875 1 28.06 84 GLN A N 1
ATOM 676 C CA . GLN A 1 84 ? 2.762 -49.156 14.328 1 28.06 84 GLN A CA 1
ATOM 677 C C . GLN A 1 84 ? 3.646 -50.125 15.125 1 28.06 84 GLN A C 1
ATOM 679 O O . GLN A 1 84 ? 3.422 -51.344 15.117 1 28.06 84 GLN A O 1
ATOM 684 N N . SER A 1 85 ? 4.91 -49.844 15.055 1 29.38 85 SER A N 1
ATOM 685 C CA . SER A 1 85 ? 5.605 -51.125 15.211 1 29.38 85 SER A CA 1
ATOM 686 C C . SER A 1 85 ? 5.328 -51.75 16.578 1 29.38 85 SER A C 1
ATOM 688 O O . SER A 1 85 ? 5.215 -51.031 17.578 1 29.38 85 SER A O 1
ATOM 690 N N . GLY A 1 86 ? 4.617 -52.938 16.562 1 28.55 86 GLY A N 1
ATOM 691 C CA . GLY A 1 86 ? 4.176 -53.938 17.547 1 28.55 86 GLY A CA 1
ATOM 692 C C . GLY A 1 86 ? 5.191 -54.188 18.641 1 28.55 86 GLY A C 1
ATOM 693 O O . GLY A 1 86 ? 5.066 -55.125 19.406 1 28.55 86 GLY A O 1
ATOM 694 N N . THR A 1 87 ? 6.496 -53.969 18.453 1 30.28 87 THR A N 1
ATOM 695 C CA . THR A 1 87 ? 7.07 -54.656 19.609 1 30.28 87 THR A CA 1
ATOM 696 C C . THR A 1 87 ? 6.512 -54.094 20.906 1 30.28 87 THR A C 1
ATOM 698 O O . THR A 1 87 ? 6.547 -52.875 21.125 1 30.28 87 THR A O 1
ATOM 701 N N . LYS A 1 88 ? 5.523 -54.875 21.547 1 30.8 88 LYS A N 1
ATOM 702 C CA . LYS A 1 88 ? 4.695 -54.844 22.75 1 30.8 88 LYS A CA 1
ATOM 703 C C . LYS A 1 88 ? 5.469 -54.25 23.922 1 30.8 88 LYS A C 1
ATOM 705 O O . LYS A 1 88 ? 5.047 -54.406 25.078 1 30.8 88 LYS A O 1
ATOM 710 N N . GLU A 1 89 ? 6.734 -54 23.859 1 31.19 89 GLU A N 1
ATOM 711 C CA . GLU A 1 89 ? 7.027 -53.688 25.266 1 31.19 89 GLU A CA 1
ATOM 712 C C . GLU A 1 89 ? 6.125 -52.562 25.781 1 31.19 89 GLU A C 1
ATOM 714 O O . GLU A 1 89 ? 5.887 -51.594 25.078 1 31.19 89 GLU A O 1
ATOM 719 N N . ASP A 1 90 ? 5.16 -52.969 26.766 1 31.36 90 ASP A N 1
ATOM 720 C CA . ASP A 1 90 ? 4.082 -52.375 27.547 1 31.36 90 ASP A CA 1
ATOM 721 C C . ASP A 1 90 ? 4.434 -50.938 27.953 1 31.36 90 ASP A C 1
ATOM 723 O O . ASP A 1 90 ? 3.947 -50.438 28.984 1 31.36 90 ASP A O 1
ATOM 727 N N . SER A 1 91 ? 5.594 -50.438 27.672 1 32.31 91 SER A N 1
ATOM 728 C CA . SER A 1 91 ? 5.656 -49.219 28.484 1 32.31 91 SER A CA 1
ATOM 729 C C . SER A 1 91 ? 4.535 -48.25 28.109 1 32.31 91 SER A C 1
ATOM 731 O O . SER A 1 91 ? 4.367 -47.938 26.938 1 32.31 91 SER A O 1
ATOM 733 N N . SER A 1 92 ? 3.369 -48.406 28.828 1 32.81 92 SER A N 1
ATOM 734 C CA . SER A 1 92 ? 2.264 -47.469 28.969 1 32.81 92 SER A CA 1
ATOM 735 C C . SER A 1 92 ? 2.742 -46.031 28.781 1 32.81 92 SER A C 1
ATOM 737 O O . SER A 1 92 ? 3.232 -45.406 29.719 1 32.81 92 SER A O 1
ATOM 739 N N . THR A 1 93 ? 3.541 -45.812 27.844 1 34.44 93 THR A N 1
ATOM 740 C CA . THR A 1 93 ? 3.732 -44.375 27.734 1 34.44 93 THR A CA 1
ATOM 741 C C . THR A 1 93 ? 2.391 -43.656 27.656 1 34.44 93 THR A C 1
ATOM 743 O O . THR A 1 93 ? 1.613 -43.875 26.719 1 34.44 93 THR A O 1
ATOM 746 N N . THR A 1 94 ? 1.755 -43.469 28.844 1 33.16 94 THR A N 1
ATOM 747 C CA . THR A 1 94 ? 0.66 -42.531 29.062 1 33.16 94 THR A CA 1
ATOM 748 C C . THR A 1 94 ? 0.736 -41.344 28.094 1 33.16 94 THR A C 1
ATOM 750 O O . THR A 1 94 ? 1.733 -40.625 28.047 1 33.16 94 THR A O 1
ATOM 753 N N . VAL A 1 95 ? 0.316 -41.531 26.953 1 40.22 95 VAL A N 1
ATOM 754 C CA . VAL A 1 95 ? -0.022 -40.375 26.141 1 40.22 95 VAL A CA 1
ATOM 755 C C . VAL A 1 95 ? -0.619 -39.281 27.031 1 40.22 95 VAL A C 1
ATOM 757 O O . VAL A 1 95 ? -1.735 -39.438 27.531 1 40.22 95 VAL A O 1
ATOM 760 N N . SER A 1 96 ? 0.092 -38.812 28.188 1 37.69 96 SER A N 1
ATOM 761 C CA . SER A 1 96 ? -0.419 -37.781 29.062 1 37.69 96 SER A CA 1
ATOM 762 C C . SER A 1 96 ? -1.098 -36.656 28.266 1 37.69 96 SER A C 1
ATOM 764 O O . SER A 1 96 ? -0.506 -36.125 27.328 1 37.69 96 SER A O 1
ATOM 766 N N . LEU A 1 97 ? -2.438 -36.688 28.094 1 44.91 97 LEU A N 1
ATOM 767 C CA . LEU A 1 97 ? -3.326 -35.594 27.703 1 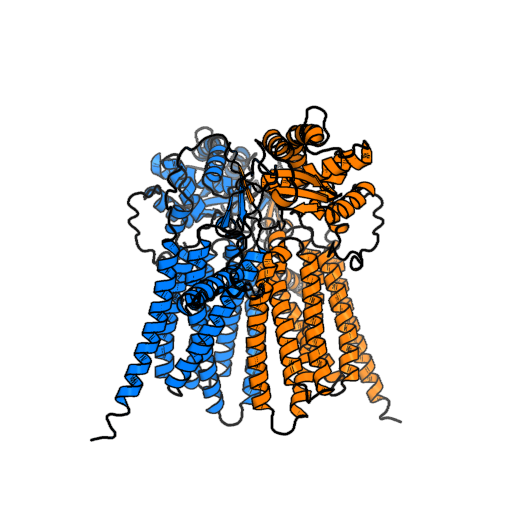44.91 97 LEU A CA 1
ATOM 768 C C . LEU A 1 97 ? -2.699 -34.25 28.047 1 44.91 97 LEU A C 1
ATOM 770 O O . LEU A 1 97 ? -3.178 -33.188 27.578 1 44.91 97 LEU A O 1
ATOM 774 N N . GLY A 1 98 ? -1.834 -34.188 28.969 1 48.06 98 GLY A N 1
ATOM 775 C CA . GLY A 1 98 ? -1.188 -32.969 29.391 1 48.06 98 GLY A CA 1
ATOM 776 C C . GLY A 1 98 ? -0.366 -32.312 28.297 1 48.06 98 GLY A C 1
ATOM 777 O O . GLY A 1 98 ? -0.266 -31.078 28.234 1 48.06 98 GLY A O 1
ATOM 778 N N . ASN A 1 99 ? 0.261 -33.094 27.453 1 54.31 99 ASN A N 1
ATOM 779 C CA . ASN A 1 99 ? 1.173 -32.5 26.484 1 54.31 99 ASN A CA 1
ATOM 780 C C . ASN A 1 99 ? 0.463 -32.156 25.172 1 54.31 99 ASN A C 1
ATOM 782 O O . ASN A 1 99 ? 1.065 -31.578 24.266 1 54.31 99 ASN A O 1
ATOM 786 N N . VAL A 1 100 ? -0.817 -32.719 25.094 1 57.19 100 VAL A N 1
ATOM 787 C CA . VAL A 1 100 ? -1.549 -32.469 23.844 1 57.19 100 VAL A CA 1
ATOM 788 C C . VAL A 1 100 ? -2.002 -31 23.797 1 57.19 100 VAL A C 1
ATOM 790 O O . VAL A 1 100 ? -1.909 -30.344 22.766 1 57.19 100 VAL A O 1
ATOM 793 N N . VAL A 1 101 ? -2.523 -30.531 25 1 61.38 101 VAL A N 1
ATOM 794 C CA . VAL A 1 101 ? -3.039 -29.172 25.031 1 61.38 101 VAL A CA 1
ATOM 795 C C . VAL A 1 101 ? -1.909 -28.188 24.75 1 61.38 101 VAL A C 1
ATOM 797 O O . VAL A 1 101 ? -2.059 -27.281 23.922 1 61.38 101 VAL A O 1
ATOM 800 N N . PRO A 1 102 ? -0.819 -28.453 25.438 1 64.56 102 PRO A N 1
ATOM 801 C CA . PRO A 1 102 ? 0.268 -27.516 25.125 1 64.56 102 PRO A CA 1
ATOM 802 C C . PRO A 1 102 ? 0.739 -27.641 23.672 1 64.56 102 PRO A C 1
ATOM 804 O O . PRO A 1 102 ? 1.075 -26.625 23.047 1 64.56 102 PRO A O 1
ATOM 807 N N . THR A 1 103 ? 0.658 -28.859 23.172 1 68.38 103 THR A N 1
ATOM 808 C CA . THR A 1 103 ? 1.092 -29.047 21.781 1 68.38 103 THR A CA 1
ATOM 809 C C . THR A 1 103 ? 0.084 -28.438 20.812 1 68.38 103 THR A C 1
ATOM 811 O O . THR A 1 103 ? 0.468 -27.844 19.812 1 68.38 103 THR A O 1
ATOM 814 N N . MET A 1 104 ? -1.158 -28.594 21.25 1 74.12 104 MET A N 1
ATOM 815 C CA . MET A 1 104 ? -2.193 -28.016 20.406 1 74.12 104 MET A CA 1
ATOM 816 C C . MET A 1 104 ? -2.127 -26.484 20.422 1 74.12 104 MET A C 1
ATOM 818 O O . MET A 1 104 ? -2.322 -25.844 19.391 1 74.12 104 MET A O 1
ATOM 822 N N . TRP A 1 105 ? -1.859 -26 21.547 1 76.75 105 TRP A N 1
ATOM 823 C CA . TRP A 1 105 ? -1.751 -24.547 21.672 1 76.75 105 TRP A CA 1
ATOM 824 C C . TRP A 1 105 ? -0.592 -24.016 20.828 1 76.75 105 TRP A C 1
ATOM 826 O O . TRP A 1 105 ? -0.709 -22.969 20.188 1 76.75 105 TRP A O 1
ATOM 836 N N . VAL A 1 106 ? 0.425 -24.781 20.906 1 76 106 VAL A N 1
ATOM 837 C CA . VAL A 1 106 ? 1.598 -24.359 20.141 1 76 106 VAL A CA 1
ATOM 838 C C . VAL A 1 106 ? 1.299 -24.422 18.656 1 76 106 VAL A C 1
ATOM 840 O O . VAL A 1 106 ? 1.679 -23.516 17.891 1 76 106 VAL A O 1
ATOM 843 N N . GLN A 1 107 ? 0.553 -25.406 18.312 1 76.38 107 GLN A N 1
ATOM 844 C CA . GLN A 1 107 ? 0.216 -25.547 16.906 1 76.38 107 GLN A CA 1
ATOM 845 C C . GLN A 1 107 ? -0.759 -24.453 16.453 1 76.38 107 GLN A C 1
ATOM 847 O O . GLN A 1 107 ? -0.636 -23.922 15.352 1 76.38 107 GLN A O 1
ATOM 852 N N . CYS A 1 108 ? -1.65 -24.188 17.312 1 76.62 108 CYS A N 1
ATOM 853 C CA . CYS A 1 108 ? -2.621 -23.156 17 1 76.62 108 CYS A CA 1
ATOM 854 C C . CYS A 1 108 ? -1.947 -21.781 16.922 1 76.62 108 CYS A C 1
ATOM 856 O O . CYS A 1 108 ? -2.277 -20.984 16.047 1 76.62 108 CYS A O 1
ATOM 858 N N . ARG A 1 109 ? -1.099 -21.656 17.797 1 81.25 109 ARG A N 1
ATOM 859 C CA . ARG A 1 109 ? -0.36 -20.391 17.797 1 81.25 109 ARG A CA 1
ATOM 860 C C . ARG A 1 109 ? 0.476 -20.25 16.531 1 81.25 109 ARG A C 1
ATOM 862 O O . ARG A 1 109 ? 0.521 -19.172 15.922 1 81.25 109 ARG A O 1
ATOM 869 N N . GLU A 1 110 ? 1.034 -21.312 16.172 1 79.06 110 GLU A N 1
ATOM 870 C CA . GLU A 1 110 ? 1.852 -21.281 14.969 1 79.06 110 GLU A CA 1
ATOM 871 C C . GLU A 1 110 ? 0.995 -21.047 13.727 1 79.06 110 GLU A C 1
ATOM 873 O O . GLU A 1 110 ? 1.403 -20.328 12.812 1 79.06 110 GLU A O 1
ATOM 878 N N . LEU A 1 111 ? -0.095 -21.641 13.82 1 77.81 111 LEU A N 1
ATOM 879 C CA . LEU A 1 111 ? -1.016 -21.453 12.703 1 77.81 111 LEU A CA 1
ATOM 880 C C . LEU A 1 111 ? -1.512 -20.016 12.648 1 77.81 111 LEU A C 1
ATOM 882 O O . LEU A 1 111 ? -1.603 -19.422 11.57 1 77.81 111 LEU A O 1
ATOM 886 N N . PHE A 1 112 ? -1.771 -19.531 13.766 1 82.19 112 PHE A N 1
ATOM 887 C CA . PHE A 1 112 ? -2.248 -18.156 13.852 1 82.19 112 PHE A CA 1
ATOM 888 C C . PHE A 1 112 ? -1.179 -17.188 13.367 1 82.19 112 PHE A C 1
ATOM 890 O O . PHE A 1 112 ? -1.475 -16.25 12.625 1 82.19 112 PHE A O 1
ATOM 897 N N . MET A 1 113 ? -0.014 -17.438 13.703 1 82.81 113 MET A N 1
ATOM 898 C CA . MET A 1 113 ? 1.087 -16.562 13.312 1 82.81 113 MET A CA 1
ATOM 899 C C . MET A 1 113 ? 1.335 -16.641 11.805 1 82.81 113 MET A C 1
ATOM 901 O O . MET A 1 113 ? 1.614 -15.625 11.164 1 82.81 113 MET A O 1
ATOM 905 N N . ARG A 1 114 ? 1.115 -17.75 11.289 1 81.56 114 ARG A N 1
ATOM 906 C CA . ARG A 1 114 ? 1.332 -17.953 9.859 1 81.56 114 ARG A CA 1
ATOM 907 C C . ARG A 1 114 ? 0.238 -17.266 9.039 1 81.56 114 ARG A C 1
ATOM 909 O O . ARG A 1 114 ? 0.496 -16.766 7.945 1 81.56 114 ARG A O 1
ATOM 916 N N . LEU A 1 115 ? -0.846 -17.203 9.703 1 85 115 LEU A N 1
ATOM 917 C CA . LEU A 1 115 ? -1.985 -16.641 8.977 1 85 115 LEU A CA 1
ATOM 918 C C . LEU A 1 115 ? -2.066 -15.133 9.164 1 85 115 LEU A C 1
ATOM 920 O O . LEU A 1 115 ? -2.557 -14.422 8.281 1 85 115 LEU A O 1
ATOM 924 N N . MET A 1 116 ? -1.439 -14.672 10.211 1 90.56 116 MET A N 1
ATOM 925 C CA . MET A 1 116 ? -1.681 -13.273 10.555 1 90.56 116 MET A CA 1
ATOM 926 C C 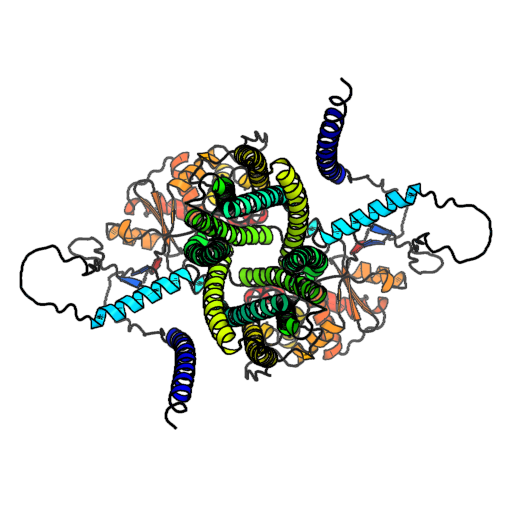. MET A 1 116 ? -0.442 -12.422 10.281 1 90.56 116 MET A C 1
ATOM 928 O O . MET A 1 116 ? -0.537 -11.203 10.164 1 90.56 116 MET A O 1
ATOM 932 N N . LEU A 1 117 ? 0.688 -13.055 10.172 1 91.69 117 LEU A N 1
ATOM 933 C CA . LEU A 1 117 ? 1.918 -12.289 10.008 1 91.69 117 LEU A CA 1
ATOM 934 C C . LEU A 1 117 ? 2.584 -12.602 8.68 1 91.69 117 LEU A C 1
ATOM 936 O O . LEU A 1 117 ? 2.438 -13.703 8.148 1 91.69 117 LEU A O 1
ATOM 940 N N . PRO A 1 118 ? 3.219 -11.617 8.078 1 90.88 118 PRO A N 1
ATOM 941 C CA . PRO A 1 118 ? 3.924 -11.844 6.812 1 90.88 118 PRO A CA 1
ATOM 942 C C . PRO A 1 118 ? 5.055 -12.859 6.945 1 90.88 118 PRO A C 1
ATOM 944 O O . PRO A 1 118 ? 5.633 -13.008 8.023 1 90.88 118 PRO A O 1
ATOM 947 N N . GLU A 1 119 ? 5.348 -13.469 5.828 1 86.75 119 GLU A N 1
ATOM 948 C CA . GLU A 1 119 ? 6.434 -14.445 5.805 1 86.75 119 GLU A CA 1
ATOM 949 C C . GLU A 1 119 ? 7.781 -13.773 6.07 1 86.75 119 GLU A C 1
ATOM 951 O O . GLU A 1 119 ? 8.078 -12.719 5.512 1 86.75 119 GLU A O 1
ATOM 956 N N . GLY A 1 120 ? 8.555 -14.445 6.98 1 83.56 120 GLY A N 1
ATOM 957 C CA . GLY A 1 120 ? 9.859 -13.898 7.305 1 83.56 120 GLY A CA 1
ATOM 958 C C . GLY A 1 120 ? 9.828 -12.906 8.453 1 83.56 120 GLY A C 1
ATOM 959 O O . GLY A 1 120 ? 10.844 -12.273 8.766 1 83.56 120 GLY A O 1
ATOM 960 N N . TYR A 1 121 ? 8.711 -12.688 8.977 1 87.25 121 TYR A N 1
ATOM 961 C CA . TYR A 1 121 ? 8.625 -11.82 10.148 1 87.25 121 TYR A CA 1
ATOM 962 C C . TYR A 1 121 ? 9.633 -12.242 11.211 1 87.25 121 TYR A C 1
ATOM 964 O O . TYR A 1 121 ? 9.805 -13.438 11.469 1 87.25 121 TYR A O 1
ATOM 972 N N . PRO A 1 122 ? 10.305 -11.234 11.812 1 89.38 122 PRO A N 1
ATOM 973 C CA . PRO A 1 122 ? 10.062 -9.789 11.844 1 89.38 122 PRO A CA 1
ATOM 974 C C . PRO A 1 122 ? 10.914 -9.023 10.836 1 89.38 122 PRO A C 1
ATOM 976 O O . PRO A 1 122 ? 10.68 -7.832 10.602 1 89.38 122 PRO A O 1
ATOM 979 N N . GLU A 1 123 ? 11.766 -9.672 10.086 1 86.81 123 GLU A N 1
ATOM 980 C CA . GLU A 1 123 ? 12.703 -8.977 9.211 1 86.81 123 GLU A CA 1
ATOM 981 C C . GLU A 1 123 ? 12.016 -8.523 7.918 1 86.81 123 GLU A C 1
ATOM 983 O O . GLU A 1 123 ? 12.516 -7.633 7.227 1 86.81 123 GLU A O 1
ATOM 988 N N . SER A 1 124 ? 10.883 -9.148 7.652 1 89 124 SER A N 1
ATOM 989 C CA . SER A 1 124 ? 10.195 -8.867 6.398 1 89 124 SER A CA 1
ATOM 990 C C . SER A 1 124 ? 9.398 -7.566 6.48 1 89 124 SER A C 1
ATOM 992 O O . SER A 1 124 ? 8.961 -7.039 5.457 1 89 124 SER A O 1
ATOM 994 N N . VAL A 1 125 ? 9.227 -7.031 7.75 1 94.38 125 VAL A N 1
ATOM 995 C CA . VAL A 1 125 ? 8.477 -5.797 7.949 1 94.38 125 VAL A CA 1
ATOM 996 C C . VAL A 1 125 ? 9.273 -4.844 8.836 1 94.38 125 VAL A C 1
ATOM 998 O O . VAL A 1 125 ? 10.281 -5.238 9.43 1 94.38 125 VAL A O 1
ATOM 1001 N N . THR A 1 126 ? 8.844 -3.578 8.852 1 94.62 126 THR A N 1
ATOM 1002 C CA . THR A 1 126 ? 9.5 -2.59 9.703 1 94.62 126 THR A CA 1
ATOM 1003 C C . THR A 1 126 ? 9.117 -2.805 11.164 1 94.62 126 THR A C 1
ATOM 1005 O O . THR A 1 126 ? 8.148 -3.506 11.461 1 94.62 126 THR A O 1
ATOM 1008 N N . SER A 1 127 ? 9.82 -2.227 12.07 1 93.06 127 SER A N 1
ATOM 1009 C CA . SER A 1 127 ? 9.703 -2.479 13.508 1 93.06 127 SER A CA 1
ATOM 1010 C C . SER A 1 127 ? 8.398 -1.932 14.062 1 93.06 127 SER A C 1
ATOM 1012 O O . SER A 1 127 ? 7.926 -2.379 15.109 1 93.06 127 SER A O 1
ATOM 1014 N N . ASP A 1 128 ? 7.793 -0.974 13.391 1 95 128 ASP A N 1
ATOM 1015 C CA . ASP A 1 128 ? 6.562 -0.356 13.875 1 95 128 ASP A CA 1
ATOM 1016 C C . ASP A 1 128 ? 5.336 -1.156 13.438 1 95 128 ASP A C 1
ATOM 1018 O O . ASP A 1 128 ? 4.211 -0.832 13.82 1 95 128 ASP A O 1
ATOM 1022 N N . TYR A 1 129 ? 5.504 -2.254 12.688 1 96.44 129 TYR A N 1
ATOM 1023 C CA . TYR A 1 129 ? 4.406 -3.01 12.094 1 96.44 129 TYR A CA 1
ATOM 1024 C C . TYR A 1 129 ? 3.543 -3.66 13.164 1 96.44 129 TYR A C 1
ATOM 1026 O O . TYR A 1 129 ? 2.312 -3.574 13.117 1 96.44 129 TYR A O 1
ATOM 1034 N N . MET A 1 130 ? 4.168 -4.27 14.109 1 95.31 130 MET A N 1
ATOM 1035 C CA . MET A 1 130 ? 3.428 -5.047 15.102 1 95.31 130 MET A CA 1
ATOM 1036 C C . MET A 1 130 ? 2.613 -4.129 16 1 95.31 130 MET A C 1
ATOM 1038 O O . MET A 1 130 ? 1.44 -4.398 16.266 1 95.31 130 MET A O 1
ATOM 1042 N N . GLU A 1 131 ? 3.217 -3.16 16.531 1 95.88 131 GLU A N 1
ATOM 1043 C CA . GLU A 1 131 ? 2.506 -2.217 17.391 1 95.88 131 GLU A CA 1
ATOM 1044 C C . GLU A 1 131 ? 1.322 -1.59 16.656 1 95.88 131 GLU A C 1
ATOM 1046 O O . GLU A 1 131 ? 0.224 -1.495 17.203 1 95.88 131 GLU A O 1
ATOM 1051 N N . TYR A 1 132 ? 1.577 -1.165 15.438 1 96.56 132 TYR A N 1
ATOM 1052 C CA . TYR A 1 132 ? 0.504 -0.619 14.609 1 96.56 132 TYR A CA 1
ATOM 1053 C C . TYR A 1 132 ? -0.637 -1.619 14.469 1 96.56 132 TYR A C 1
ATOM 1055 O O . TYR A 1 132 ? -1.806 -1.267 14.648 1 96.56 132 TYR A O 1
ATOM 1063 N N . SER A 1 133 ? -0.313 -2.84 14.125 1 96.12 133 SER A N 1
ATOM 1064 C CA . SER A 1 133 ? -1.304 -3.871 13.836 1 96.12 133 SER A CA 1
ATOM 1065 C C . SER A 1 133 ? -2.127 -4.211 15.078 1 96.12 133 SER A C 1
ATOM 1067 O O . SER A 1 133 ? -3.324 -4.48 14.977 1 96.12 133 SER A O 1
ATOM 1069 N N . CYS A 1 134 ? -1.529 -4.242 16.203 1 96.38 134 CYS A N 1
ATOM 1070 C CA . CYS A 1 134 ? -2.238 -4.559 17.453 1 96.38 134 CYS A CA 1
ATOM 1071 C C . CYS A 1 134 ? -3.264 -3.479 17.781 1 96.38 134 CYS A C 1
ATOM 1073 O O . CYS A 1 134 ? -4.422 -3.785 18.062 1 96.38 134 CYS A O 1
ATOM 1075 N N . TRP A 1 135 ? -2.852 -2.215 17.719 1 97 135 TRP A N 1
ATOM 1076 C CA . TRP A 1 135 ? -3.775 -1.119 17.984 1 97 135 TRP A CA 1
ATOM 1077 C C . TRP A 1 135 ? -4.883 -1.067 16.938 1 97 135 TRP A C 1
ATOM 1079 O O . TRP A 1 135 ? -6.047 -0.82 17.266 1 97 135 TRP A O 1
ATOM 1089 N N . ARG A 1 136 ? -4.523 -1.306 15.711 1 96.38 136 ARG A N 1
ATOM 1090 C CA . ARG A 1 136 ? -5.508 -1.315 14.633 1 96.38 136 ARG A CA 1
ATOM 1091 C C . ARG A 1 136 ? -6.535 -2.424 14.836 1 96.38 136 ARG A C 1
ATOM 1093 O O . ARG A 1 136 ? -7.715 -2.254 14.523 1 96.38 136 ARG A O 1
ATOM 1100 N N . GLY A 1 137 ? -6.059 -3.516 15.359 1 96.56 137 GLY A N 1
ATOM 1101 C CA . GLY A 1 137 ? -6.969 -4.613 15.641 1 96.56 137 GLY A CA 1
ATOM 1102 C C . GLY A 1 137 ? -8.078 -4.23 16.609 1 96.56 137 GLY A C 1
ATOM 1103 O O . GLY A 1 137 ? -9.25 -4.488 16.344 1 96.56 137 GLY A O 1
ATOM 1104 N N . VAL A 1 138 ? -7.691 -3.604 17.609 1 97.19 138 VAL A N 1
ATOM 1105 C CA . VAL A 1 138 ? -8.664 -3.197 18.609 1 97.19 138 VAL A CA 1
ATOM 1106 C C . VAL A 1 138 ? -9.578 -2.111 18.047 1 97.19 138 VAL A C 1
ATOM 1108 O O . VAL A 1 138 ? -10.781 -2.105 18.297 1 97.19 138 VAL A O 1
ATOM 1111 N N . GLN A 1 139 ? -9.008 -1.215 17.344 1 96.88 139 GLN A N 1
ATOM 1112 C CA . GLN A 1 139 ? -9.789 -0.177 16.672 1 96.88 139 GLN A CA 1
ATOM 1113 C C . GLN A 1 139 ? -10.844 -0.787 15.75 1 96.88 139 GLN A C 1
ATOM 1115 O O . GLN A 1 139 ? -11.969 -0.29 15.672 1 96.88 139 GLN A O 1
ATOM 1120 N N . GLY A 1 140 ? -10.398 -1.841 15.016 1 96.19 140 GLY A N 1
ATOM 1121 C CA . GLY A 1 140 ? -11.328 -2.506 14.109 1 96.19 140 GLY A CA 1
ATOM 1122 C C . GLY A 1 140 ? -12.508 -3.135 14.828 1 96.19 140 GLY A C 1
ATOM 1123 O O . GLY A 1 140 ? -13.633 -3.098 14.328 1 96.19 140 GLY A O 1
ATOM 1124 N N . VAL A 1 141 ? -12.25 -3.65 15.938 1 96.88 141 VAL A N 1
ATOM 1125 C CA . VAL A 1 141 ? -13.312 -4.246 16.734 1 96.88 141 VAL A CA 1
ATOM 1126 C C . VAL A 1 141 ? -14.289 -3.16 17.188 1 96.88 141 VAL A C 1
ATOM 1128 O O . VAL A 1 141 ? -15.5 -3.312 17.062 1 96.88 141 VAL A O 1
ATOM 1131 N N . ALA A 1 142 ? -13.75 -2.109 17.688 1 97.75 142 ALA A N 1
ATOM 1132 C CA . ALA A 1 142 ? -14.578 -1.006 18.156 1 97.75 142 ALA A CA 1
ATOM 1133 C C . ALA A 1 142 ? -15.43 -0.431 17.031 1 97.75 142 ALA A C 1
ATOM 1135 O O . ALA A 1 142 ? -16.609 -0.129 17.219 1 97.75 142 ALA A O 1
ATOM 1136 N N . ALA A 1 143 ? -14.836 -0.261 15.891 1 96.56 143 ALA A N 1
ATOM 1137 C CA . ALA A 1 143 ? -15.555 0.281 14.742 1 96.56 143 ALA A CA 1
ATOM 1138 C C . ALA A 1 143 ? -16.719 -0.619 14.352 1 96.56 143 ALA A C 1
ATOM 1140 O O . ALA A 1 143 ? -17.797 -0.13 14.016 1 96.56 143 ALA A O 1
ATOM 1141 N N . GLN A 1 144 ? -16.484 -1.917 14.422 1 94.06 144 GLN A N 1
ATOM 1142 C CA . GLN A 1 144 ? -17.531 -2.852 14.023 1 94.06 144 GLN A CA 1
ATOM 1143 C C . GLN A 1 144 ? -18.656 -2.877 15.047 1 94.06 144 GLN A C 1
ATOM 1145 O O . GLN A 1 144 ? -19.828 -3.057 14.688 1 94.06 144 GLN A O 1
ATOM 1150 N N . VAL A 1 145 ? -18.328 -2.742 16.25 1 95.94 145 VAL A N 1
ATOM 1151 C CA . VAL A 1 145 ? -19.375 -2.66 17.266 1 95.94 145 VAL A CA 1
ATOM 1152 C C . VAL A 1 145 ? -20.266 -1.453 17 1 95.94 145 VAL A C 1
ATOM 1154 O O . VAL A 1 145 ? -21.5 -1.568 17.031 1 95.94 145 VAL A O 1
ATOM 1157 N N . SER A 1 146 ? -19.625 -0.324 16.766 1 96.62 146 SER A N 1
ATOM 1158 C CA . SER A 1 146 ? -20.391 0.875 16.438 1 96.62 146 SER A CA 1
ATOM 1159 C C . SER A 1 146 ? -21.25 0.655 15.188 1 96.62 146 SER A C 1
ATOM 1161 O O . SER A 1 146 ? -22.375 1.148 15.109 1 96.62 146 SER A O 1
ATOM 1163 N N . GLY A 1 147 ? -20.656 -0.061 14.25 1 93.25 147 GLY A N 1
ATOM 1164 C CA . GLY A 1 147 ? -21.406 -0.365 13.031 1 93.25 147 GLY A CA 1
ATOM 1165 C C . GLY A 1 147 ? -22.672 -1.161 13.289 1 93.25 147 GLY A C 1
ATOM 1166 O O . GLY A 1 147 ? -23.719 -0.886 12.695 1 93.25 147 GLY A O 1
ATOM 1167 N N . VAL A 1 148 ? -22.578 -2.139 14.125 1 90.88 148 VAL A N 1
ATOM 1168 C CA . VAL A 1 148 ? -23.734 -2.967 14.469 1 90.88 148 VAL A CA 1
ATOM 1169 C C . VAL A 1 148 ? -24.766 -2.129 15.203 1 90.88 148 VAL A C 1
ATOM 1171 O O . VAL A 1 148 ? -25.969 -2.215 14.914 1 90.88 148 VAL A O 1
ATOM 1174 N N . LEU A 1 149 ? -24.344 -1.338 16.109 1 92.88 149 LEU A N 1
ATOM 1175 C CA . LEU A 1 149 ? -25.266 -0.47 16.844 1 92.88 149 LEU A CA 1
ATOM 1176 C C . LEU A 1 149 ? -25.969 0.498 15.906 1 92.88 149 LEU A C 1
ATOM 1178 O O . LEU A 1 149 ? -27.156 0.769 16.078 1 92.88 149 LEU A O 1
ATOM 1182 N N . ALA A 1 150 ? -25.219 1.045 14.984 1 92.44 150 ALA A N 1
ATOM 1183 C CA . ALA A 1 150 ? -25.797 1.959 14 1 92.44 150 ALA A CA 1
ATOM 1184 C C . ALA A 1 150 ? -26.844 1.259 13.148 1 92.44 150 ALA A C 1
ATOM 1186 O O . ALA A 1 150 ? -27.922 1.815 12.891 1 92.44 150 ALA A O 1
ATOM 1187 N N . THR A 1 151 ? -26.484 0.106 12.727 1 86.31 151 THR A N 1
ATOM 1188 C CA . THR A 1 151 ? -27.422 -0.667 11.914 1 86.31 151 THR A CA 1
ATOM 1189 C C . THR A 1 151 ? -28.688 -0.968 12.695 1 86.31 151 THR A C 1
ATOM 1191 O O . THR A 1 151 ? -29.797 -0.859 12.156 1 86.31 151 THR A O 1
ATOM 1194 N N . GLN A 1 152 ? -28.641 -1.37 13.891 1 86.81 152 GLN A N 1
ATOM 1195 C CA . GLN A 1 152 ? -29.781 -1.652 14.742 1 86.81 152 GLN A CA 1
ATOM 1196 C C . GLN A 1 152 ? -30.656 -0.414 14.906 1 86.81 152 GLN A C 1
ATOM 1198 O O . GLN A 1 152 ? -31.891 -0.499 14.82 1 86.81 152 GLN A O 1
ATOM 1203 N N . SER A 1 153 ? -30.078 0.649 15.18 1 88.94 153 SER A N 1
ATOM 1204 C CA . SER A 1 153 ? -30.812 1.896 15.359 1 88.94 153 SER A CA 1
ATOM 1205 C C . SER A 1 153 ? -31.562 2.281 14.086 1 88.94 153 SER A C 1
ATOM 1207 O O . SER A 1 153 ? -32.688 2.779 14.156 1 88.94 153 SER A O 1
ATOM 1209 N N . LEU A 1 154 ? -30.922 2.076 12.992 1 84.19 154 LEU A N 1
ATOM 1210 C CA . LEU A 1 154 ? -31.547 2.393 11.719 1 84.19 154 LEU A CA 1
ATOM 1211 C C . LEU A 1 154 ? -32.75 1.491 11.469 1 84.19 154 LEU A C 1
ATOM 1213 O O . LEU A 1 154 ? -33.781 1.948 10.969 1 84.19 154 LEU A O 1
ATOM 1217 N N . LEU A 1 155 ? -32.562 0.238 11.773 1 79 155 LEU A N 1
ATOM 1218 C CA . LEU A 1 155 ? -33.656 -0.7 11.617 1 79 155 LEU A CA 1
ATOM 1219 C C . LEU A 1 155 ? -34.812 -0.329 12.539 1 79 155 LEU A C 1
ATOM 1221 O O . LEU A 1 155 ? -36 -0.431 12.148 1 79 155 LEU A O 1
ATOM 1225 N N . TYR A 1 156 ? -34.531 0.036 13.672 1 83.25 156 TYR A N 1
ATOM 1226 C CA . TYR A 1 156 ? -35.531 0.474 14.625 1 83.25 156 TYR A CA 1
ATOM 1227 C C . TYR A 1 156 ? -36.25 1.716 14.117 1 83.25 156 TYR A C 1
ATOM 1229 O O . TYR A 1 156 ? -37.469 1.827 14.25 1 83.25 156 TYR A O 1
ATOM 1237 N N . ALA A 1 157 ? -35.531 2.611 13.625 1 83.62 157 ALA A N 1
ATOM 1238 C CA . ALA A 1 157 ? -36.125 3.852 13.117 1 83.62 157 ALA A CA 1
ATOM 1239 C C . ALA A 1 157 ? -37.094 3.574 11.961 1 83.62 157 ALA A C 1
ATOM 1241 O O . ALA A 1 157 ? -38.094 4.242 11.82 1 83.62 157 ALA A O 1
ATOM 1242 N N . VAL A 1 158 ? -36.719 2.752 11.094 1 78.12 158 VAL A N 1
ATOM 1243 C CA . VAL A 1 158 ? -37.562 2.371 9.969 1 78.12 158 VAL A CA 1
ATOM 1244 C C . VAL A 1 158 ? -38.844 1.732 10.484 1 78.12 158 VAL A C 1
ATOM 1246 O O . VAL A 1 158 ? -39.938 1.945 9.922 1 78.12 158 VAL A O 1
ATOM 1249 N N . GLY A 1 159 ? -38.781 0.802 11.453 1 75.44 159 GLY A N 1
ATOM 1250 C CA . GLY A 1 159 ? -39.938 0.161 12.055 1 75.44 159 GLY A CA 1
ATOM 1251 C C . GLY A 1 159 ? -40.906 1.143 12.711 1 75.44 159 GLY A C 1
ATOM 1252 O O . GLY A 1 159 ? -42.125 0.896 12.773 1 75.44 159 GLY A O 1
ATOM 1253 N N . LEU A 1 160 ? -40.406 2.15 13.281 1 68.06 160 LEU A N 1
ATOM 1254 C CA . LEU A 1 160 ? -41.219 3.182 13.914 1 68.06 160 LEU A CA 1
ATOM 1255 C C . LEU A 1 160 ? -42 3.996 12.875 1 68.06 160 LEU A C 1
ATOM 1257 O O . LEU A 1 160 ? -43.031 4.578 13.18 1 68.06 160 LEU A O 1
ATOM 1261 N N . GLY A 1 161 ? -41.469 4.141 11.641 1 59.06 161 GLY A N 1
ATOM 1262 C CA . GLY A 1 161 ? -42.125 4.914 10.602 1 59.06 161 GLY A CA 1
ATOM 1263 C C . GLY A 1 161 ? -43.25 4.164 9.922 1 59.06 161 GLY A C 1
ATOM 1264 O O . GLY A 1 161 ? -43.25 2.936 9.852 1 59.06 161 GLY A O 1
ATOM 1265 N N . LYS A 1 162 ? -44.5 4.59 9.977 1 46.53 162 LYS A N 1
ATOM 1266 C CA . LYS A 1 162 ? -45.75 4.145 9.344 1 46.53 162 LYS A CA 1
ATOM 1267 C C . LYS A 1 162 ? -45.5 3.797 7.875 1 46.53 162 LYS A C 1
ATOM 1269 O O . LYS A 1 162 ? -45.281 4.684 7.051 1 46.53 162 LYS A O 1
ATOM 1274 N N . GLY A 1 163 ? -45.719 2.461 7.402 1 48.97 163 GLY A N 1
ATOM 1275 C CA . GLY A 1 163 ? -45.938 1.871 6.094 1 48.97 163 GLY A CA 1
ATOM 1276 C C . GLY A 1 163 ? -44.75 1.948 5.18 1 48.97 163 GLY A C 1
ATOM 1277 O O . GLY A 1 163 ? -44.719 1.349 4.102 1 48.97 163 GLY A O 1
ATOM 1278 N N . ALA A 1 164 ? -43.906 3.02 5.008 1 47.31 164 ALA A N 1
ATOM 1279 C CA . ALA A 1 164 ? -43.094 3.49 3.898 1 47.31 164 ALA A CA 1
ATOM 1280 C C . ALA A 1 164 ? -41.719 2.852 3.936 1 47.31 164 ALA A C 1
ATOM 1282 O O . ALA A 1 164 ? -40.719 3.473 3.539 1 47.31 164 ALA A O 1
ATOM 1283 N N . ILE A 1 165 ? -41.5 1.698 4.398 1 49.94 165 ILE A N 1
ATOM 1284 C CA . ILE A 1 165 ? -40.25 1.069 4.809 1 49.94 165 ILE A CA 1
ATOM 1285 C C . ILE A 1 165 ? -39.406 0.793 3.578 1 49.94 165 ILE A C 1
ATOM 1287 O O . ILE A 1 165 ? -38.219 1.179 3.533 1 49.94 165 ILE A O 1
ATOM 1291 N N . PRO A 1 166 ? -40.062 -0.051 2.633 1 49.91 166 PRO A N 1
ATOM 1292 C CA . PRO A 1 166 ? -39.188 -0.532 1.567 1 49.91 166 PRO A CA 1
ATOM 1293 C C . PRO A 1 166 ? -38.656 0.592 0.665 1 49.91 166 PRO A C 1
ATOM 1295 O O . PRO A 1 166 ? -37.5 0.584 0.254 1 49.91 166 PRO A O 1
ATOM 1298 N N . THR A 1 167 ? -39.5 1.524 0.427 1 50.34 167 THR A N 1
ATOM 1299 C CA . THR A 1 167 ? -39.125 2.59 -0.494 1 50.34 167 THR A CA 1
ATOM 1300 C C . THR A 1 167 ? -38.062 3.512 0.14 1 50.34 167 THR A C 1
ATOM 1302 O O . THR A 1 167 ? -37.125 3.914 -0.515 1 50.34 167 THR A O 1
ATOM 1305 N N . ALA A 1 168 ? -38.344 3.756 1.381 1 51.53 168 ALA A N 1
ATOM 1306 C CA . ALA A 1 168 ? -37.406 4.645 2.061 1 51.53 168 ALA A CA 1
ATOM 1307 C C . ALA A 1 168 ? -36.031 4 2.186 1 51.53 168 ALA A C 1
ATOM 1309 O O . ALA A 1 168 ? -35 4.672 2.018 1 51.53 168 ALA A O 1
ATOM 1310 N N . ALA A 1 169 ? -36.094 2.713 2.316 1 55.16 169 ALA A N 1
ATOM 1311 C CA . ALA A 1 169 ? -34.844 1.976 2.387 1 55.16 169 ALA A CA 1
ATOM 1312 C C . ALA A 1 169 ? -34.094 1.998 1.044 1 55.16 169 ALA A C 1
ATOM 1314 O O . ALA A 1 169 ? -32.875 2.18 0.992 1 55.16 169 ALA A O 1
ATOM 1315 N N . ALA A 1 170 ? -34.875 1.872 0.093 1 56.5 170 ALA A N 1
ATOM 1316 C CA . ALA A 1 170 ? -34.312 1.875 -1.246 1 56.5 170 ALA A CA 1
ATOM 1317 C C . ALA A 1 170 ? -33.719 3.244 -1.59 1 56.5 170 ALA A C 1
ATOM 1319 O O . ALA A 1 170 ? -32.625 3.342 -2.141 1 56.5 170 ALA A O 1
ATOM 1320 N N . VAL A 1 171 ? -34.5 4.211 -1.3 1 56.09 171 VAL A N 1
ATOM 1321 C CA . VAL A 1 171 ? -34.031 5.57 -1.592 1 56.09 171 VAL A CA 1
ATOM 1322 C C . VAL A 1 171 ? -32.781 5.887 -0.776 1 56.09 171 VAL A C 1
ATOM 1324 O O . VAL A 1 171 ? -31.844 6.488 -1.289 1 56.09 171 VAL A O 1
ATOM 1327 N N . ASN A 1 172 ? -32.844 5.426 0.338 1 57.44 172 ASN A N 1
ATOM 1328 C CA . ASN A 1 172 ? -31.688 5.676 1.21 1 57.44 172 ASN A CA 1
ATOM 1329 C C . ASN A 1 172 ? -30.438 4.973 0.704 1 57.44 172 ASN A C 1
ATOM 1331 O O . ASN A 1 172 ? -29.344 5.539 0.749 1 57.44 172 ASN A O 1
ATOM 1335 N N . TRP A 1 173 ? -30.719 3.863 0.155 1 60.44 173 TRP A N 1
ATOM 1336 C CA . TRP A 1 173 ? -29.578 3.121 -0.375 1 60.44 173 TRP A CA 1
ATOM 1337 C C . TRP A 1 173 ? -29 3.82 -1.598 1 60.44 173 TRP A C 1
ATOM 1339 O O . TRP A 1 173 ? -27.781 3.949 -1.724 1 60.44 173 TRP A O 1
ATOM 1349 N N . VAL A 1 174 ? -29.906 4.316 -2.352 1 59.41 174 VAL A N 1
ATOM 1350 C CA . VAL A 1 174 ? -29.484 4.969 -3.586 1 59.41 174 VAL A CA 1
ATOM 1351 C C . VAL A 1 174 ? -28.781 6.289 -3.258 1 59.41 174 VAL A C 1
ATOM 1353 O O . VAL A 1 174 ? -27.75 6.613 -3.844 1 59.41 174 VAL A O 1
ATOM 1356 N N . LEU A 1 175 ? -29.359 6.852 -2.416 1 58.88 175 LEU A N 1
ATOM 1357 C CA . LEU A 1 175 ? -28.797 8.156 -2.074 1 58.88 175 LEU A CA 1
ATOM 1358 C C . LEU A 1 175 ? -27.469 8.008 -1.349 1 58.88 175 LEU A C 1
ATOM 1360 O O . LEU A 1 175 ? -26.531 8.773 -1.598 1 58.88 175 LEU A O 1
ATOM 1364 N N . LYS A 1 176 ? -27.484 6.973 -0.606 1 64.06 176 LYS A N 1
ATOM 1365 C CA . LYS A 1 176 ? -26.25 6.684 0.124 1 64.06 176 LYS A CA 1
ATOM 1366 C C . LYS A 1 176 ? -25.109 6.355 -0.833 1 64.06 176 LYS A C 1
ATOM 1368 O O . LYS A 1 176 ? -24.016 6.914 -0.719 1 64.06 176 LYS A O 1
ATOM 1373 N N . ASP A 1 177 ? -25.469 5.59 -1.784 1 68.75 177 ASP A N 1
ATOM 1374 C CA . ASP A 1 177 ? -24.453 5.195 -2.742 1 68.75 177 ASP A CA 1
ATOM 1375 C C . ASP A 1 177 ? -24.094 6.352 -3.674 1 68.75 177 ASP A C 1
ATOM 1377 O O . ASP A 1 177 ? -22.922 6.605 -3.941 1 68.75 177 ASP A O 1
ATOM 1381 N N . GLY A 1 178 ? -25.172 7.047 -4.121 1 75.31 178 GLY A N 1
ATOM 1382 C CA . GLY A 1 178 ? -24.938 8.141 -5.051 1 75.31 178 GLY A CA 1
ATOM 1383 C C . GLY A 1 178 ? -24.156 9.289 -4.445 1 75.31 178 GLY A C 1
ATOM 1384 O O . GLY A 1 178 ? -23.141 9.703 -5 1 75.31 178 GLY A O 1
ATOM 1385 N N . ILE A 1 179 ? -24.656 9.641 -3.324 1 77.69 179 ILE A N 1
ATOM 1386 C CA . ILE A 1 179 ? -23.969 10.742 -2.648 1 77.69 179 ILE A CA 1
ATOM 1387 C C . ILE A 1 179 ? -22.594 10.281 -2.178 1 77.69 179 ILE A C 1
ATOM 1389 O O . ILE A 1 179 ? -21.641 11.062 -2.197 1 77.69 179 ILE A O 1
ATOM 1393 N N . GLY A 1 180 ? -22.531 9.102 -1.83 1 82.69 180 GLY A N 1
ATOM 1394 C CA . GLY A 1 180 ? -21.25 8.547 -1.453 1 82.69 180 GLY A CA 1
ATOM 1395 C C . GLY A 1 180 ? -20.234 8.562 -2.584 1 82.69 180 GLY A C 1
ATOM 1396 O O . GLY A 1 180 ? -19.062 8.906 -2.373 1 82.69 180 GLY A O 1
ATOM 1397 N N . TYR A 1 181 ? -20.703 8.289 -3.787 1 83.94 181 TYR A N 1
ATOM 1398 C CA . TYR A 1 181 ? -19.812 8.312 -4.941 1 83.94 181 TYR A CA 1
ATOM 1399 C C . TYR A 1 181 ? -19.328 9.727 -5.234 1 83.94 181 TYR A C 1
ATOM 1401 O O . TYR A 1 181 ? -18.156 9.938 -5.531 1 83.94 181 TYR A O 1
ATOM 1409 N N . LEU A 1 182 ? -20.281 10.617 -5.109 1 85 182 LEU A N 1
ATOM 1410 C CA . LEU A 1 182 ? -19.938 12.008 -5.371 1 85 182 LEU A CA 1
ATOM 1411 C C . LEU A 1 182 ? -18.922 12.516 -4.348 1 85 182 LEU A C 1
ATOM 1413 O O . LEU A 1 182 ? -18.016 13.273 -4.691 1 85 182 LEU A O 1
ATOM 1417 N N . SER A 1 183 ? -19.172 12.055 -3.176 1 87.62 183 SER A N 1
ATOM 1418 C CA . SER A 1 183 ? -18.25 12.461 -2.119 1 87.62 183 SER A CA 1
ATOM 1419 C C . SER A 1 183 ? -16.828 11.953 -2.389 1 87.62 183 SER A C 1
ATOM 1421 O O . SER A 1 183 ? -15.859 12.68 -2.174 1 87.62 183 SER A O 1
ATOM 1423 N N . LYS A 1 184 ? -16.734 10.758 -2.818 1 88.19 184 LYS A N 1
ATOM 1424 C CA . LYS A 1 184 ? -15.43 10.195 -3.129 1 88.19 184 LYS A CA 1
ATOM 1425 C C . LYS A 1 184 ? -14.773 10.938 -4.285 1 88.19 184 LYS A C 1
ATOM 1427 O O . LYS A 1 184 ? -13.562 11.172 -4.27 1 88.19 184 LYS A O 1
ATOM 1432 N N . ILE A 1 185 ? -15.531 11.312 -5.25 1 87.44 185 ILE A N 1
ATOM 1433 C CA . ILE A 1 185 ? -15.008 12.023 -6.414 1 87.44 185 ILE A CA 1
ATOM 1434 C C . ILE A 1 185 ? -14.477 13.391 -5.988 1 87.44 185 ILE A C 1
ATOM 1436 O O . ILE A 1 185 ? -13.359 13.766 -6.344 1 87.44 185 ILE A O 1
ATOM 1440 N N . PHE A 1 186 ? -15.211 14.039 -5.152 1 87.44 186 PHE A N 1
ATOM 1441 C CA . PHE A 1 186 ? -14.805 15.375 -4.719 1 87.44 186 PHE A CA 1
ATOM 1442 C C . PHE A 1 186 ? -13.578 15.305 -3.82 1 87.44 186 PHE A C 1
ATOM 1444 O O . PHE A 1 186 ? -12.68 16.156 -3.92 1 87.44 186 PHE A O 1
ATOM 1451 N N . LEU A 1 187 ? -13.578 14.305 -3.023 1 89.06 187 LEU A N 1
ATOM 1452 C CA . LEU A 1 187 ? -12.492 14.211 -2.059 1 89.06 187 LEU A CA 1
ATOM 1453 C C . LEU A 1 187 ? -11.203 13.766 -2.738 1 89.06 187 LEU A C 1
ATOM 1455 O O . LEU A 1 187 ? -10.109 13.922 -2.182 1 89.06 187 LEU A O 1
ATOM 1459 N N . SER A 1 188 ? -11.312 13.227 -3.895 1 87.81 188 SER A N 1
ATOM 1460 C CA . SER A 1 188 ? -10.133 12.75 -4.605 1 87.81 188 SER A CA 1
ATOM 1461 C C . SER A 1 188 ? -9.195 13.898 -4.953 1 87.81 188 SER A C 1
ATOM 1463 O O . SER A 1 188 ? -8 13.695 -5.164 1 87.81 188 SER A O 1
ATOM 1465 N N . LYS A 1 189 ? -9.742 15.102 -4.969 1 86.94 189 LYS A N 1
ATOM 1466 C CA . LYS A 1 189 ? -8.93 16.281 -5.254 1 86.94 189 LYS A CA 1
ATOM 1467 C C . LYS A 1 189 ? -7.91 16.531 -4.148 1 86.94 189 LYS A C 1
ATOM 1469 O O . LYS A 1 189 ? -6.875 17.156 -4.379 1 86.94 189 LYS A O 1
ATOM 1474 N N . PHE A 1 190 ? -8.188 15.922 -3.008 1 88.62 190 PHE A N 1
ATOM 1475 C CA . PHE A 1 190 ? -7.297 16.141 -1.871 1 88.62 190 PHE A CA 1
ATOM 1476 C C . PHE A 1 190 ? -6.277 15.008 -1.755 1 88.62 190 PHE A C 1
ATOM 1478 O O . PHE A 1 190 ? -5.625 14.859 -0.721 1 88.62 190 PHE A O 1
ATOM 1485 N N . GLY A 1 191 ? -6.137 14.328 -2.756 1 90.44 191 GLY A N 1
ATOM 1486 C CA . GLY A 1 191 ? -5.254 13.172 -2.717 1 90.44 191 GLY A CA 1
ATOM 1487 C C . GLY A 1 191 ? -3.836 13.516 -2.307 1 90.44 191 GLY A C 1
ATOM 1488 O O . GLY A 1 191 ? -3.219 12.805 -1.515 1 90.44 191 GLY A O 1
ATOM 1489 N N . ARG A 1 192 ? -3.299 14.562 -2.816 1 91.19 192 ARG A N 1
ATOM 1490 C CA . ARG A 1 192 ? -1.934 14.961 -2.492 1 91.19 192 ARG A CA 1
ATOM 1491 C C . ARG A 1 192 ? -1.812 15.367 -1.027 1 91.19 192 ARG A C 1
ATOM 1493 O O . ARG A 1 192 ? -0.764 15.172 -0.409 1 91.19 192 ARG A O 1
ATOM 1500 N N . HIS A 1 193 ? -2.889 15.891 -0.482 1 92.19 193 HIS A N 1
ATOM 1501 C CA . HIS A 1 193 ? -2.906 16.219 0.941 1 92.19 193 HIS A CA 1
ATOM 1502 C C . HIS A 1 193 ? -2.725 14.961 1.791 1 92.19 193 HIS A C 1
ATOM 1504 O O . HIS A 1 193 ? -2.074 15.008 2.838 1 92.19 193 HIS A O 1
ATOM 1510 N N . PHE A 1 194 ? -3.258 13.875 1.281 1 94.44 194 PHE A N 1
ATOM 1511 C CA . PHE A 1 194 ? -3.154 12.609 1.995 1 94.44 194 PHE A CA 1
ATOM 1512 C C . PHE A 1 194 ? -1.71 12.125 2.039 1 94.44 194 PHE A C 1
ATOM 1514 O O . PHE A 1 194 ? -1.29 11.492 3.006 1 94.44 194 PHE A O 1
ATOM 1521 N N . ASP A 1 195 ? -0.974 12.469 0.988 1 94.19 195 ASP A N 1
ATOM 1522 C CA . ASP A 1 195 ? 0.427 12.07 0.915 1 94.19 195 ASP A CA 1
ATOM 1523 C C . ASP A 1 195 ? 1.281 12.867 1.895 1 94.19 195 ASP A C 1
ATOM 1525 O O . ASP A 1 195 ? 2.213 12.328 2.498 1 94.19 195 ASP A O 1
ATOM 1529 N N . VAL A 1 196 ? 0.977 14.133 2.01 1 94.31 196 VAL A N 1
ATOM 1530 C CA . VAL A 1 196 ? 1.822 15.039 2.777 1 94.31 196 VAL A CA 1
ATOM 1531 C C . VAL A 1 196 ? 1.646 14.773 4.27 1 94.31 196 VAL A C 1
ATOM 1533 O O . VAL A 1 196 ? 2.621 14.766 5.023 1 94.31 196 VAL A O 1
ATOM 1536 N N . ASN A 1 197 ? 0.366 14.578 4.703 1 93.81 197 ASN A N 1
ATOM 1537 C CA . ASN A 1 197 ? 0.065 14.312 6.105 1 93.81 197 ASN A CA 1
ATOM 1538 C C . ASN A 1 197 ? -0.882 13.125 6.258 1 93.81 197 ASN A C 1
ATOM 1540 O O . ASN A 1 197 ? -2.014 13.281 6.723 1 93.81 197 ASN A O 1
ATOM 1544 N N . PRO A 1 198 ? -0.344 11.914 6.012 1 95 198 PRO A N 1
ATOM 1545 C CA . PRO A 1 198 ? -1.23 10.75 6.031 1 95 198 PRO A CA 1
ATOM 1546 C C . PRO A 1 198 ? -1.791 10.461 7.422 1 95 198 PRO A C 1
ATOM 1548 O O . PRO A 1 198 ? -2.945 10.039 7.551 1 95 198 PRO A O 1
ATOM 1551 N N . LYS A 1 199 ? -1.019 10.656 8.523 1 94.88 199 LYS A N 1
ATOM 1552 C CA . LYS A 1 199 ? -1.481 10.383 9.883 1 94.88 199 LYS A CA 1
ATOM 1553 C C . LYS A 1 199 ? -2.654 11.289 10.258 1 94.88 199 LYS A C 1
ATOM 1555 O O . LYS A 1 199 ? -3.65 10.82 10.812 1 94.88 199 LYS A O 1
ATOM 1560 N N . GLY A 1 200 ? -2.537 12.555 9.945 1 93.81 200 GLY A N 1
ATOM 1561 C CA . GLY A 1 200 ? -3.594 13.5 10.25 1 93.81 200 GLY A CA 1
ATOM 1562 C C . GLY A 1 200 ? -4.883 13.227 9.5 1 93.81 200 GLY A C 1
ATOM 1563 O O . GLY A 1 200 ? -5.969 13.266 10.078 1 93.81 200 GLY A O 1
ATOM 1564 N N . TRP A 1 201 ? -4.77 12.969 8.273 1 94.25 201 TRP A N 1
ATOM 1565 C CA . TRP A 1 201 ? -5.949 12.719 7.453 1 94.25 201 TRP A CA 1
ATOM 1566 C C . TRP A 1 201 ? -6.617 11.406 7.84 1 94.25 201 TRP A C 1
ATOM 1568 O O . TRP A 1 201 ? -7.844 11.281 7.758 1 94.25 201 TRP A O 1
ATOM 1578 N N . ARG A 1 202 ? -5.797 10.414 8.203 1 95.44 202 ARG A N 1
ATOM 1579 C CA . ARG A 1 202 ? -6.379 9.172 8.695 1 95.44 202 ARG A CA 1
ATOM 1580 C C . ARG A 1 202 ? -7.207 9.414 9.953 1 95.44 202 ARG A C 1
ATOM 1582 O O . ARG A 1 202 ? -8.289 8.844 10.109 1 95.44 202 ARG A O 1
ATOM 1589 N N . LEU A 1 203 ? -6.688 10.219 10.828 1 94.31 203 LEU A N 1
ATOM 1590 C CA . LEU A 1 203 ? -7.43 10.562 12.039 1 94.31 203 LEU A CA 1
ATOM 1591 C C . LEU A 1 203 ? -8.727 11.289 11.688 1 94.31 203 LEU A C 1
ATOM 1593 O O . LEU A 1 203 ? -9.766 11.039 12.305 1 94.31 203 LEU A O 1
ATOM 1597 N N . PHE A 1 204 ? -8.641 12.148 10.82 1 94.12 204 PHE A N 1
ATOM 1598 C CA . PHE A 1 204 ? -9.812 12.875 10.344 1 94.12 204 PHE A CA 1
ATOM 1599 C C . PHE A 1 204 ? -10.852 11.906 9.781 1 94.12 204 PHE A C 1
ATOM 1601 O O . PHE A 1 204 ? -12.055 12.07 10.016 1 94.12 204 PHE A O 1
ATOM 1608 N N . ALA A 1 205 ? -10.359 10.945 8.977 1 95.69 205 ALA A N 1
ATOM 1609 C CA . ALA A 1 205 ? -11.258 9.93 8.422 1 95.69 205 ALA A CA 1
ATOM 1610 C C . ALA A 1 205 ? -11.977 9.172 9.539 1 95.69 205 ALA A C 1
ATOM 1612 O O . ALA A 1 205 ? -13.164 8.867 9.422 1 95.69 205 ALA A O 1
ATOM 1613 N N . ASP A 1 206 ? -11.266 8.836 10.539 1 95.81 206 ASP A N 1
ATOM 1614 C CA . ASP A 1 206 ? -11.852 8.125 11.672 1 95.81 206 ASP A CA 1
ATOM 1615 C C . ASP A 1 206 ? -12.906 8.984 12.375 1 95.81 206 ASP A C 1
ATOM 1617 O O . ASP A 1 206 ? -13.922 8.469 12.844 1 95.81 206 ASP A O 1
ATOM 1621 N N . PHE A 1 207 ? -12.672 10.242 12.453 1 95 207 PHE A N 1
ATOM 1622 C CA . PHE A 1 207 ? -13.656 11.156 13.023 1 95 207 PHE A CA 1
ATOM 1623 C C . PHE A 1 207 ? -14.922 11.195 12.172 1 95 207 PHE A C 1
ATOM 1625 O O . PHE A 1 207 ? -16.031 11.172 12.703 1 95 207 PHE A O 1
ATOM 1632 N N . MET A 1 208 ? -14.727 11.25 10.898 1 95.25 208 MET A N 1
ATOM 1633 C CA . MET A 1 208 ? -15.859 11.266 9.977 1 95.25 208 MET A CA 1
ATOM 1634 C C . MET A 1 208 ? -16.672 9.977 10.086 1 95.25 208 MET A C 1
ATOM 1636 O O . MET A 1 208 ? -17.906 10.008 10.062 1 95.25 208 MET A O 1
ATOM 1640 N N . GLU A 1 209 ? -15.961 8.891 10.188 1 95.69 209 GLU A N 1
ATOM 1641 C CA . GLU A 1 209 ? -16.625 7.598 10.336 1 95.69 209 GLU A CA 1
ATOM 1642 C C . GLU A 1 209 ? -17.438 7.535 11.617 1 95.69 209 GLU A C 1
ATOM 1644 O O . GLU A 1 209 ? -18.594 7.078 11.602 1 95.69 209 GLU A O 1
ATOM 1649 N N . ASN A 1 210 ? -16.859 7.98 12.688 1 97.06 210 ASN A N 1
ATOM 1650 C CA . ASN A 1 210 ? -17.578 8 13.961 1 97.06 210 ASN A CA 1
ATOM 1651 C C . ASN A 1 210 ? -18.766 8.953 13.914 1 97.06 210 ASN A C 1
ATOM 1653 O O . ASN A 1 210 ? -19.828 8.656 14.484 1 97.06 210 ASN A O 1
ATOM 1657 N N . ALA A 1 211 ? -18.594 10.07 13.281 1 96.75 211 ALA A N 1
ATOM 1658 C CA . ALA A 1 211 ? -19.703 11.008 13.133 1 96.75 211 ALA A CA 1
ATOM 1659 C C . ALA A 1 211 ? -20.844 10.383 12.352 1 96.75 211 ALA A C 1
ATOM 1661 O O . ALA A 1 211 ? -22.016 10.602 12.68 1 96.75 211 ALA A O 1
ATOM 1662 N N . ALA A 1 212 ? -20.5 9.656 11.352 1 94.69 212 ALA A N 1
ATOM 1663 C CA . ALA A 1 212 ? -21.516 8.961 10.57 1 94.69 212 ALA A CA 1
ATOM 1664 C C . ALA A 1 212 ? -22.266 7.941 11.422 1 94.69 212 ALA A C 1
ATOM 1666 O O . ALA A 1 212 ? -23.5 7.887 11.398 1 94.69 212 ALA A O 1
ATOM 1667 N N . PHE A 1 213 ? -21.562 7.168 12.172 1 95.62 213 PHE A N 1
ATOM 1668 C CA . PHE A 1 213 ? -22.188 6.207 13.07 1 95.62 213 PHE A CA 1
ATOM 1669 C C . PHE A 1 213 ? -23.094 6.91 14.078 1 95.62 213 PHE A C 1
ATOM 1671 O O . PHE A 1 213 ? -24.203 6.461 14.344 1 95.62 213 PHE A O 1
ATOM 1678 N N . GLY A 1 214 ? -22.578 7.961 14.602 1 96.75 214 GLY A N 1
ATOM 1679 C CA . GLY A 1 214 ? -23.359 8.711 15.578 1 96.75 214 GLY A CA 1
ATOM 1680 C C . GLY A 1 214 ? -24.672 9.234 15.031 1 96.75 214 GLY A C 1
ATOM 1681 O O . GLY A 1 214 ? -25.703 9.164 15.703 1 96.75 214 GLY A O 1
ATOM 1682 N N . MET A 1 215 ? -24.656 9.727 13.852 1 95.5 215 MET A N 1
ATOM 1683 C CA . MET A 1 215 ? -25.859 10.219 13.203 1 95.5 215 MET A CA 1
ATOM 1684 C C . MET A 1 215 ? -26.875 9.086 13.008 1 95.5 215 MET A C 1
ATOM 1686 O O . MET A 1 215 ? -28.062 9.258 13.258 1 95.5 215 MET A O 1
ATOM 1690 N N . GLU A 1 216 ? -26.359 7.98 12.594 1 92.5 216 GLU A N 1
ATOM 1691 C CA . GLU A 1 216 ? -27.234 6.832 12.367 1 92.5 216 GLU A CA 1
ATOM 1692 C C . GLU A 1 216 ? -27.859 6.336 13.664 1 92.5 216 GLU A C 1
ATOM 1694 O O . GLU A 1 216 ? -29.031 5.961 13.703 1 92.5 216 GLU A O 1
ATOM 1699 N N . ILE A 1 217 ? -27.094 6.324 14.703 1 94.56 217 ILE A N 1
ATOM 1700 C CA . ILE A 1 217 ? -27.562 5.84 15.992 1 94.56 217 ILE A CA 1
ATOM 1701 C C . ILE A 1 217 ? -28.594 6.812 16.562 1 94.56 217 ILE A C 1
ATOM 1703 O O . ILE A 1 217 ? -29.531 6.398 17.25 1 94.56 217 ILE A O 1
ATOM 1707 N N . LEU A 1 218 ? -28.531 8.055 16.156 1 94.62 218 LEU A N 1
ATOM 1708 C CA . LEU A 1 218 ? -29.438 9.086 16.641 1 94.62 218 LEU A CA 1
ATOM 1709 C C . LEU A 1 218 ? -30.719 9.117 15.805 1 94.62 218 LEU A C 1
ATOM 1711 O O . LEU A 1 218 ? -31.688 9.797 16.172 1 94.62 218 LEU A O 1
ATOM 1715 N N . THR A 1 219 ? -30.812 8.406 14.805 1 91.5 219 THR A N 1
ATOM 1716 C CA . THR A 1 219 ? -31.875 8.484 13.812 1 91.5 219 THR A CA 1
ATOM 1717 C C . THR A 1 219 ? -33.219 8.219 14.453 1 91.5 219 THR A C 1
ATOM 1719 O O . THR A 1 219 ? -34.219 8.875 14.117 1 91.5 219 THR A O 1
ATOM 1722 N N . PRO A 1 220 ? -33.406 7.238 15.438 1 90.56 220 PRO A N 1
ATOM 1723 C CA . PRO A 1 220 ? -34.719 6.977 16.047 1 90.56 220 PRO A CA 1
ATOM 1724 C C . PRO A 1 220 ? -35.25 8.18 16.812 1 90.56 220 PRO A C 1
ATOM 1726 O O . PRO A 1 220 ? -36.469 8.312 16.984 1 90.56 220 PRO A O 1
ATOM 1729 N N . ALA A 1 221 ? -34.375 9.047 17.219 1 91.69 221 ALA A N 1
ATOM 1730 C CA . ALA A 1 221 ? -34.781 10.258 17.906 1 91.69 221 ALA A CA 1
ATOM 1731 C C . ALA A 1 221 ? -35.406 11.258 16.938 1 91.69 221 ALA A C 1
ATOM 1733 O O . ALA A 1 221 ? -36.219 12.109 17.328 1 91.69 221 ALA A O 1
ATOM 1734 N N . PHE A 1 222 ? -35.031 11.148 15.664 1 89.94 222 PHE A N 1
ATOM 1735 C CA . PHE A 1 222 ? -35.562 12.023 14.625 1 89.94 222 PHE A CA 1
ATOM 1736 C C . PHE A 1 222 ? -35.969 11.219 13.398 1 89.94 222 PHE A C 1
ATOM 1738 O O . PHE A 1 222 ? -35.438 11.398 12.312 1 89.94 222 PHE A O 1
ATOM 1745 N N . PRO A 1 223 ? -37.062 10.508 13.594 1 84.44 223 PRO A N 1
ATOM 1746 C CA . PRO A 1 223 ? -37.438 9.602 12.508 1 84.44 223 PRO A CA 1
ATOM 1747 C C . PRO A 1 223 ? -37.875 10.352 11.242 1 84.44 223 PRO A C 1
ATOM 1749 O O . PRO A 1 223 ? -37.719 9.82 10.133 1 84.44 223 PRO A O 1
ATOM 1752 N N . HIS A 1 224 ? -38.281 11.625 11.289 1 83.38 224 HIS A N 1
ATOM 1753 C CA . HIS A 1 224 ? -38.688 12.414 10.133 1 83.38 224 HIS A CA 1
ATOM 1754 C C . HIS A 1 224 ? -37.5 12.828 9.281 1 83.38 224 HIS A C 1
ATOM 1756 O O . HIS A 1 224 ? -37.656 13.164 8.109 1 83.38 224 HIS A O 1
ATOM 1762 N N . LEU A 1 225 ? -36.312 12.766 9.859 1 87.19 225 LEU A N 1
ATOM 1763 C CA . LEU A 1 225 ? -35.125 13.156 9.148 1 87.19 225 LEU A CA 1
ATOM 1764 C C . LEU A 1 225 ? -34.312 11.93 8.727 1 87.19 225 LEU A C 1
ATOM 1766 O O . LEU A 1 225 ? -33.094 12.023 8.5 1 87.19 225 LEU A O 1
ATOM 1770 N N . PHE A 1 226 ? -35 10.844 8.547 1 84.88 226 PHE A N 1
ATOM 1771 C CA . PHE A 1 226 ? -34.344 9.57 8.242 1 84.88 226 PHE A CA 1
ATOM 1772 C C . PHE A 1 226 ? -33.531 9.672 6.961 1 84.88 226 PHE A C 1
ATOM 1774 O O . PHE A 1 226 ? -32.344 9.281 6.938 1 84.88 226 PHE A O 1
ATOM 1781 N N . VAL A 1 227 ? -34.062 10.227 5.887 1 83.06 227 VAL A N 1
ATOM 1782 C CA . VAL A 1 227 ? -33.438 10.242 4.574 1 83.06 227 VAL A CA 1
ATOM 1783 C C . VAL A 1 227 ? -32.25 11.219 4.586 1 83.06 227 VAL A C 1
ATOM 1785 O O . VAL A 1 227 ? -31.141 10.867 4.195 1 83.06 227 VAL A O 1
ATOM 1788 N N . PRO A 1 228 ? -32.469 12.477 5.094 1 85.25 228 PRO A N 1
ATOM 1789 C CA . PRO A 1 228 ? -31.312 13.398 5.117 1 85.25 228 PRO A CA 1
ATOM 1790 C C . PRO A 1 228 ? -30.188 12.922 6.035 1 85.25 228 PRO A C 1
ATOM 1792 O O . PRO A 1 228 ? -29.016 13.125 5.73 1 85.25 228 PRO A O 1
ATOM 1795 N N . ILE A 1 229 ? -30.469 12.297 7.16 1 88.19 229 ILE A N 1
ATOM 1796 C CA . ILE A 1 229 ? -29.453 11.781 8.062 1 88.19 229 ILE A CA 1
ATOM 1797 C C . ILE A 1 229 ? -28.703 10.633 7.395 1 88.19 229 ILE A C 1
ATOM 1799 O O . ILE A 1 229 ? -27.469 10.555 7.469 1 88.19 229 ILE A O 1
ATOM 1803 N N . GLY A 1 230 ? -29.484 9.812 6.754 1 85.19 230 GLY A N 1
ATOM 1804 C CA . GLY A 1 230 ? -28.875 8.719 6.027 1 85.19 230 GLY A CA 1
ATOM 1805 C C . GLY A 1 230 ? -27.969 9.18 4.902 1 85.19 230 GLY A C 1
ATOM 1806 O O . GLY A 1 230 ? -26.891 8.609 4.684 1 85.19 230 GLY A O 1
ATOM 1807 N N . ALA A 1 231 ? -28.406 10.164 4.211 1 85 231 ALA A N 1
ATOM 1808 C CA . ALA A 1 231 ? -27.609 10.703 3.111 1 85 231 ALA A CA 1
ATOM 1809 C C . ALA A 1 231 ? -26.328 11.344 3.629 1 85 231 ALA A C 1
ATOM 1811 O O . ALA A 1 231 ? -25.25 11.148 3.059 1 85 231 ALA A O 1
ATOM 1812 N N . ALA A 1 232 ? -26.438 12.07 4.645 1 89.38 232 ALA A N 1
ATOM 1813 C CA . ALA A 1 232 ? -25.281 12.734 5.23 1 89.38 232 ALA A CA 1
ATOM 1814 C C . ALA A 1 232 ? -24.312 11.719 5.816 1 89.38 232 ALA A C 1
ATOM 1816 O O . ALA A 1 232 ? -23.094 11.844 5.641 1 89.38 232 ALA A O 1
ATOM 1817 N N . ALA A 1 233 ? -24.828 10.719 6.555 1 91.06 233 ALA A N 1
ATOM 1818 C CA . ALA A 1 233 ? -23.984 9.664 7.121 1 91.06 233 ALA A CA 1
ATOM 1819 C C . ALA A 1 233 ? -23.312 8.852 6.023 1 91.06 233 ALA A C 1
ATOM 1821 O O . ALA A 1 233 ? -22.141 8.484 6.141 1 91.06 233 ALA A O 1
ATOM 1822 N N . GLY A 1 234 ? -24.062 8.609 4.988 1 88.56 234 GLY A N 1
ATOM 1823 C CA . GLY A 1 234 ? -23.516 7.879 3.857 1 88.56 234 GLY A CA 1
ATOM 1824 C C . GLY A 1 234 ? -22.391 8.625 3.152 1 88.56 234 GLY A C 1
ATOM 1825 O O . GLY A 1 234 ? -21.375 8.023 2.773 1 88.56 234 GLY A O 1
ATOM 1826 N N . ALA A 1 235 ? -22.594 9.883 2.961 1 89.38 235 ALA A N 1
ATOM 1827 C CA . ALA A 1 235 ? -21.562 10.711 2.35 1 89.38 235 ALA A CA 1
ATOM 1828 C C . ALA A 1 235 ? -20.312 10.75 3.219 1 89.38 235 ALA A C 1
ATOM 1830 O O . ALA A 1 235 ? -19.188 10.648 2.709 1 89.38 235 ALA A O 1
ATOM 1831 N N . GLY A 1 236 ? -20.531 10.922 4.473 1 91.06 236 GLY A N 1
ATOM 1832 C CA . GLY A 1 236 ? -19.406 10.953 5.398 1 91.06 236 GLY A CA 1
ATOM 1833 C C . GLY A 1 236 ? -18.641 9.641 5.449 1 91.06 236 GLY A C 1
ATOM 1834 O O . GLY A 1 236 ? -17.406 9.633 5.461 1 91.06 236 GLY A O 1
ATOM 1835 N N . ARG A 1 237 ? -19.344 8.547 5.473 1 91.62 237 ARG A N 1
ATOM 1836 C CA . ARG A 1 237 ? -18.703 7.234 5.504 1 91.62 237 ARG A CA 1
ATOM 1837 C C . ARG A 1 237 ? -17.938 6.973 4.211 1 91.62 237 ARG A C 1
ATOM 1839 O O . ARG A 1 237 ? -16.859 6.383 4.238 1 91.62 237 ARG A O 1
ATOM 1846 N N . SER A 1 238 ? -18.516 7.398 3.164 1 89.62 238 SER A N 1
ATOM 1847 C CA . SER A 1 238 ? -17.859 7.223 1.875 1 89.62 238 SER A CA 1
ATOM 1848 C C . SER A 1 238 ? -16.562 8.031 1.796 1 89.62 238 SER A C 1
ATOM 1850 O O . SER A 1 238 ? -15.555 7.555 1.284 1 89.62 238 SER A O 1
ATOM 1852 N N . ALA A 1 239 ? -16.672 9.219 2.244 1 91.25 239 ALA A N 1
ATOM 1853 C CA . ALA A 1 239 ? -15.469 10.055 2.291 1 91.25 239 ALA A CA 1
ATOM 1854 C C . ALA A 1 239 ? -14.406 9.445 3.191 1 91.25 239 ALA A C 1
ATOM 1856 O O . ALA A 1 239 ? -13.227 9.406 2.83 1 91.25 239 ALA A O 1
ATOM 1857 N N . ALA A 1 240 ? -14.836 9 4.305 1 94.38 240 ALA A N 1
ATOM 1858 C CA . ALA A 1 240 ? -13.914 8.391 5.254 1 94.38 240 ALA A CA 1
ATOM 1859 C C . ALA A 1 240 ? -13.25 7.156 4.648 1 94.38 240 ALA A C 1
ATOM 1861 O O . ALA A 1 240 ? -12.047 6.945 4.82 1 94.38 240 ALA A O 1
ATOM 1862 N N . THR A 1 241 ? -14.008 6.402 3.914 1 92.44 241 THR A N 1
ATOM 1863 C CA . THR A 1 241 ? -13.484 5.168 3.336 1 92.44 241 THR A CA 1
ATOM 1864 C C . THR A 1 241 ? -12.414 5.473 2.289 1 92.44 241 THR A C 1
ATOM 1866 O O . THR A 1 241 ? -11.453 4.715 2.137 1 92.44 241 THR A O 1
ATOM 1869 N N . LEU A 1 242 ? -12.625 6.488 1.569 1 93.06 242 LEU A N 1
ATOM 1870 C CA . LEU A 1 242 ? -11.633 6.871 0.572 1 93.06 242 LEU A CA 1
ATOM 1871 C C . LEU A 1 242 ? -10.328 7.285 1.238 1 93.06 242 LEU A C 1
ATOM 1873 O O . LEU A 1 242 ? -9.25 6.844 0.83 1 93.06 242 LEU A O 1
ATOM 1877 N N . ILE A 1 243 ? -10.438 8.148 2.203 1 95.44 243 ILE A N 1
ATOM 1878 C CA . ILE A 1 243 ? -9.258 8.609 2.916 1 95.44 243 ILE A CA 1
ATOM 1879 C C . ILE A 1 243 ? -8.547 7.43 3.572 1 95.44 243 ILE A C 1
ATOM 1881 O O . ILE A 1 243 ? -7.32 7.332 3.535 1 95.44 243 ILE A O 1
ATOM 1885 N N . GLN A 1 244 ? -9.328 6.562 4.129 1 95.12 244 GLN A N 1
ATOM 1886 C CA . GLN A 1 244 ? -8.773 5.387 4.789 1 95.12 244 GLN A CA 1
ATOM 1887 C C . GLN A 1 244 ? -8.023 4.504 3.795 1 95.12 244 GLN A C 1
ATOM 1889 O O . GLN A 1 244 ? -6.93 4.012 4.094 1 95.12 244 GLN A O 1
ATOM 1894 N N . ALA A 1 245 ? -8.641 4.32 2.666 1 92.81 245 ALA A N 1
ATOM 1895 C CA . ALA A 1 245 ? -8.016 3.484 1.646 1 92.81 245 ALA A CA 1
ATOM 1896 C C . ALA A 1 245 ? -6.688 4.082 1.185 1 92.81 245 ALA A C 1
ATOM 1898 O O . ALA A 1 245 ? -5.688 3.371 1.07 1 92.81 245 ALA A O 1
ATOM 1899 N N . ALA A 1 246 ? -6.688 5.32 0.976 1 94.62 246 ALA A N 1
ATOM 1900 C CA . ALA A 1 246 ? -5.492 5.992 0.471 1 94.62 246 ALA A CA 1
ATOM 1901 C C . ALA A 1 246 ? -4.383 6 1.52 1 94.62 246 ALA A C 1
ATOM 1903 O O . ALA A 1 246 ? -3.238 5.652 1.224 1 94.62 246 ALA A O 1
ATOM 1904 N N . THR A 1 247 ? -4.684 6.371 2.717 1 95.31 247 THR A N 1
ATOM 1905 C CA . THR A 1 247 ? -3.666 6.512 3.754 1 95.31 247 THR A CA 1
ATOM 1906 C C . THR A 1 247 ? -3.189 5.145 4.23 1 95.31 247 THR A C 1
ATOM 1908 O O . THR A 1 247 ? -1.999 4.953 4.492 1 95.31 247 THR A O 1
ATOM 1911 N N . ARG A 1 248 ? -4.117 4.199 4.355 1 94.88 248 ARG A N 1
ATOM 1912 C CA . ARG A 1 248 ? -3.742 2.855 4.781 1 94.88 248 ARG A CA 1
ATOM 1913 C C . ARG A 1 248 ? -2.736 2.234 3.818 1 94.88 248 ARG A C 1
ATOM 1915 O O . ARG A 1 248 ? -1.788 1.572 4.246 1 94.88 248 ARG A O 1
ATOM 1922 N N . SER A 1 249 ? -2.984 2.398 2.578 1 92.56 249 SER A N 1
ATOM 1923 C CA . SER A 1 249 ? -2.068 1.871 1.573 1 92.56 249 SER A CA 1
ATOM 1924 C C . SER A 1 249 ? -0.685 2.5 1.701 1 92.56 249 SER A C 1
ATOM 1926 O O . SER A 1 249 ? 0.328 1.836 1.471 1 92.56 249 SER A O 1
ATOM 1928 N N . CYS A 1 250 ? -0.677 3.734 2.055 1 93.12 250 CYS A N 1
ATOM 1929 C CA . CYS A 1 250 ? 0.603 4.402 2.27 1 93.12 250 CYS A CA 1
ATOM 1930 C C . CYS A 1 250 ? 1.343 3.791 3.455 1 93.12 250 CYS A C 1
ATOM 1932 O O . CYS A 1 250 ? 2.551 3.555 3.383 1 93.12 250 CYS A O 1
ATOM 1934 N N . PHE A 1 251 ? 0.625 3.523 4.543 1 95.88 251 PHE A N 1
ATOM 1935 C CA . PHE A 1 251 ? 1.252 2.922 5.715 1 95.88 251 PHE A CA 1
ATOM 1936 C C . PHE A 1 251 ? 1.77 1.524 5.395 1 95.88 251 PHE A C 1
ATOM 1938 O O . PHE A 1 251 ? 2.883 1.165 5.781 1 95.88 251 PHE A O 1
ATOM 1945 N N . PHE A 1 252 ? 0.953 0.754 4.629 1 95.62 252 PHE A N 1
ATOM 1946 C CA . PHE A 1 252 ? 1.322 -0.618 4.301 1 95.62 252 PHE A CA 1
ATOM 1947 C C . PHE A 1 252 ? 2.553 -0.646 3.402 1 95.62 252 PHE A C 1
ATOM 1949 O O . PHE A 1 252 ? 3.404 -1.527 3.533 1 95.62 252 PHE A O 1
ATOM 1956 N N . ALA A 1 253 ? 2.584 0.315 2.521 1 92.38 253 ALA A N 1
ATOM 1957 C CA . ALA A 1 253 ? 3.773 0.414 1.679 1 92.38 253 ALA A CA 1
ATOM 1958 C C . ALA A 1 253 ? 5.02 0.687 2.518 1 92.38 253 ALA A C 1
ATOM 1960 O O . ALA A 1 253 ? 6.102 0.185 2.211 1 92.38 253 ALA A O 1
ATOM 1961 N N . GLY A 1 254 ? 4.867 1.456 3.57 1 92.38 254 GLY A N 1
ATOM 1962 C CA . GLY A 1 254 ? 5.98 1.783 4.445 1 92.38 254 GLY A CA 1
ATOM 1963 C C . GLY A 1 254 ? 6.441 0.611 5.293 1 92.38 254 GLY A C 1
ATOM 1964 O O . GLY A 1 254 ? 7.613 0.529 5.668 1 92.38 254 GLY A O 1
ATOM 1965 N N . PHE A 1 255 ? 5.547 -0.341 5.535 1 95.88 255 PHE A N 1
ATOM 1966 C CA . PHE A 1 255 ? 5.863 -1.486 6.379 1 95.88 255 PHE A CA 1
ATOM 1967 C C . PHE A 1 255 ? 6.609 -2.553 5.59 1 95.88 255 PHE A C 1
ATOM 1969 O O . PHE A 1 255 ? 7.234 -3.441 6.172 1 95.88 255 PHE A O 1
ATOM 1976 N N . ALA A 1 256 ? 6.477 -2.564 4.25 1 92.94 256 ALA A N 1
ATOM 1977 C CA . ALA A 1 256 ? 7.043 -3.602 3.393 1 92.94 256 ALA A CA 1
ATOM 1978 C C . ALA A 1 256 ? 8.555 -3.447 3.277 1 92.94 256 ALA A C 1
ATOM 1980 O O . ALA A 1 256 ? 9.055 -2.83 2.332 1 92.94 256 ALA A O 1
ATOM 1981 N N . ALA A 1 257 ? 9.336 -4.141 4.121 1 88.94 257 ALA A N 1
ATOM 1982 C CA . ALA A 1 257 ? 10.789 -4.004 4.188 1 88.94 257 ALA A CA 1
ATOM 1983 C C . ALA A 1 257 ? 11.469 -4.77 3.057 1 88.94 257 ALA A C 1
ATOM 1985 O O . ALA A 1 257 ? 12.586 -4.441 2.658 1 88.94 257 ALA A O 1
ATOM 1986 N N . GLN A 1 258 ? 10.781 -5.801 2.488 1 87.31 258 GLN A N 1
ATOM 1987 C CA . GLN A 1 258 ? 11.375 -6.637 1.451 1 87.31 258 GLN A CA 1
ATOM 1988 C C . GLN A 1 258 ? 10.547 -6.598 0.172 1 87.31 258 GLN A C 1
ATOM 1990 O O . GLN A 1 258 ? 10.336 -7.629 -0.472 1 87.31 258 GLN A O 1
ATOM 1995 N N . ARG A 1 259 ? 9.961 -5.453 -0.073 1 87.38 259 ARG A N 1
ATOM 1996 C CA . ARG A 1 259 ? 9.117 -5.266 -1.251 1 87.38 259 ARG A CA 1
ATOM 1997 C C . ARG A 1 259 ? 8 -6.309 -1.297 1 87.38 259 ARG A C 1
ATOM 1999 O O . ARG A 1 259 ? 7.777 -6.938 -2.332 1 87.38 259 ARG A O 1
ATOM 2006 N N . ASN A 1 260 ? 7.539 -6.617 -0.171 1 92.25 260 ASN A N 1
ATOM 2007 C CA . ASN A 1 260 ? 6.414 -7.535 -0.027 1 92.25 260 ASN A CA 1
ATOM 2008 C C . ASN A 1 260 ? 5.117 -6.789 0.267 1 92.25 260 ASN A C 1
ATOM 2010 O O . ASN A 1 260 ? 4.402 -7.121 1.215 1 92.25 260 ASN A O 1
ATOM 2014 N N . PHE A 1 261 ? 4.863 -5.867 -0.533 1 93.25 261 PHE A N 1
ATOM 2015 C CA . PHE A 1 261 ? 3.74 -4.949 -0.358 1 93.25 261 PHE A CA 1
ATOM 2016 C C . PHE A 1 261 ? 2.416 -5.699 -0.418 1 93.25 261 PHE A C 1
ATOM 2018 O O . PHE A 1 261 ? 1.55 -5.512 0.439 1 93.25 261 PHE A O 1
ATOM 2025 N N . ALA A 1 262 ? 2.209 -6.531 -1.403 1 94.38 262 ALA A N 1
ATOM 2026 C CA . ALA A 1 262 ? 0.964 -7.281 -1.554 1 94.38 262 ALA A CA 1
ATOM 2027 C C . ALA A 1 262 ? 0.727 -8.195 -0.354 1 94.38 262 ALA A C 1
ATOM 2029 O O . ALA A 1 262 ? -0.414 -8.383 0.076 1 94.38 262 ALA A O 1
ATOM 2030 N N . GLU A 1 263 ? 1.773 -8.766 0.074 1 94.56 263 GLU A N 1
ATOM 2031 C CA . GLU A 1 263 ? 1.662 -9.641 1.239 1 94.56 263 GLU A CA 1
ATOM 2032 C C . GLU A 1 263 ? 1.198 -8.859 2.469 1 94.56 263 GLU A C 1
ATOM 2034 O O . GLU A 1 263 ? 0.348 -9.336 3.225 1 94.56 263 GLU A O 1
ATOM 2039 N N . VAL A 1 264 ? 1.818 -7.73 2.676 1 96.06 264 VAL A N 1
ATOM 2040 C CA . VAL A 1 264 ? 1.455 -6.906 3.822 1 96.06 264 VAL A CA 1
ATOM 2041 C C . VAL A 1 264 ? -0.018 -6.512 3.732 1 96.06 264 VAL A C 1
ATOM 2043 O O . VAL A 1 264 ? -0.73 -6.516 4.738 1 96.06 264 VAL A O 1
ATOM 2046 N N . ILE A 1 265 ? -0.485 -6.184 2.572 1 95.19 265 ILE A N 1
ATOM 2047 C CA . ILE A 1 265 ? -1.884 -5.82 2.365 1 95.19 265 ILE A CA 1
ATOM 2048 C C . ILE A 1 265 ? -2.775 -7.031 2.635 1 95.19 265 ILE A C 1
ATOM 2050 O O . ILE A 1 265 ? -3.799 -6.918 3.312 1 95.19 265 ILE A O 1
ATOM 2054 N N . ALA A 1 266 ? -2.422 -8.156 2.088 1 94.44 266 ALA A N 1
ATOM 2055 C CA . ALA A 1 266 ? -3.211 -9.375 2.275 1 94.44 266 ALA A CA 1
ATOM 2056 C C . ALA A 1 266 ? -3.342 -9.719 3.754 1 94.44 266 ALA A C 1
ATOM 2058 O O . ALA A 1 266 ? -4.43 -10.062 4.223 1 94.44 266 ALA A O 1
ATOM 2059 N N . LYS A 1 267 ? -2.24 -9.688 4.441 1 94.44 267 LYS A N 1
ATOM 2060 C CA . LYS A 1 267 ? -2.264 -9.977 5.871 1 94.44 267 LYS A CA 1
ATOM 2061 C C . LYS A 1 267 ? -3.057 -8.922 6.637 1 94.44 267 LYS A C 1
ATOM 2063 O O . LYS A 1 267 ? -3.736 -9.242 7.617 1 94.44 267 LYS A O 1
ATOM 2068 N N . GLY A 1 268 ? -2.908 -7.68 6.223 1 94.5 268 GLY A N 1
ATOM 2069 C CA . GLY A 1 268 ? -3.719 -6.633 6.824 1 94.5 268 GLY A CA 1
ATOM 2070 C C . GLY A 1 268 ? -5.207 -6.867 6.664 1 94.5 268 GLY A C 1
ATOM 2071 O O . GLY A 1 268 ? -5.984 -6.609 7.59 1 94.5 268 GLY A O 1
ATOM 2072 N N . GLU A 1 269 ? -5.582 -7.285 5.469 1 92.5 269 GLU A N 1
ATOM 2073 C CA . GLU A 1 269 ? -6.984 -7.602 5.219 1 92.5 269 GLU A CA 1
ATOM 2074 C C . GLU A 1 269 ? -7.453 -8.758 6.094 1 92.5 269 GLU A C 1
ATOM 2076 O O . GLU A 1 269 ? -8.57 -8.742 6.609 1 92.5 269 GLU A O 1
ATOM 2081 N N . ALA A 1 270 ? -6.633 -9.734 6.176 1 92.12 270 ALA A N 1
ATOM 2082 C CA . ALA A 1 270 ? -6.977 -10.883 7.016 1 92.12 270 ALA A CA 1
ATOM 2083 C C . ALA A 1 270 ? -7.137 -10.469 8.477 1 92.12 270 ALA A C 1
ATOM 2085 O O . ALA A 1 270 ? -8.086 -10.883 9.141 1 92.12 270 ALA A O 1
ATOM 2086 N N . GLN A 1 271 ? -6.211 -9.727 8.992 1 94 271 GLN A N 1
ATOM 2087 C CA . GLN A 1 271 ? -6.301 -9.203 10.352 1 94 271 GLN A CA 1
ATOM 2088 C C . GLN A 1 271 ? -7.574 -8.391 10.539 1 94 271 GLN A C 1
ATOM 2090 O O . GLN A 1 271 ? -8.219 -8.477 11.586 1 94 271 GLN A O 1
ATOM 2095 N N . GLY A 1 272 ? -7.875 -7.621 9.555 1 93.31 272 GLY A N 1
ATOM 2096 C CA . GLY A 1 272 ? -9.094 -6.832 9.609 1 93.31 272 GLY A CA 1
ATOM 2097 C C . GLY A 1 272 ? -10.352 -7.68 9.711 1 93.31 272 GLY A C 1
ATOM 2098 O O . GLY A 1 272 ? -11.297 -7.32 10.414 1 93.31 272 GLY A O 1
ATOM 2099 N N . MET A 1 273 ? -10.375 -8.773 9.016 1 90.94 273 MET A N 1
ATOM 2100 C CA . MET A 1 273 ? -11.539 -9.656 9.039 1 90.94 273 MET A CA 1
ATOM 2101 C C . MET A 1 273 ? -11.711 -10.297 10.414 1 90.94 273 MET A C 1
ATOM 2103 O O . MET A 1 273 ? -12.836 -10.492 10.875 1 90.94 273 MET A O 1
ATOM 2107 N N . VAL A 1 274 ? -10.602 -10.648 10.953 1 90.44 274 VAL A N 1
ATOM 2108 C CA . VAL A 1 274 ? -10.672 -11.203 12.305 1 90.44 274 VAL A CA 1
ATOM 2109 C C . VAL A 1 274 ? -11.242 -10.164 13.266 1 90.44 274 VAL A C 1
ATOM 2111 O O . VAL A 1 274 ? -12.141 -10.469 14.055 1 90.44 274 VAL A O 1
ATOM 2114 N N . SER A 1 275 ? -10.758 -8.953 13.195 1 94 275 SER A N 1
ATOM 2115 C CA . SER A 1 275 ? -11.258 -7.871 14.039 1 94 275 SER A CA 1
ATOM 2116 C C . SER A 1 275 ? -12.734 -7.613 13.797 1 94 275 SER A C 1
ATOM 2118 O O . SER A 1 275 ? -13.508 -7.414 14.734 1 94 275 SER A O 1
ATOM 2120 N N . LYS A 1 276 ? -13.078 -7.605 12.555 1 91.94 276 LYS A N 1
ATOM 2121 C CA . LYS A 1 276 ? -14.469 -7.363 12.188 1 91.94 276 LYS A CA 1
ATOM 2122 C C . LYS A 1 276 ? -15.383 -8.461 12.742 1 91.94 276 LYS A C 1
ATOM 2124 O O . LYS A 1 276 ? -16.469 -8.172 13.234 1 91.94 276 LYS A O 1
ATOM 2129 N N . SER A 1 277 ? -14.945 -9.711 12.688 1 89.88 277 SER A N 1
ATOM 2130 C CA . SER A 1 277 ? -15.734 -10.828 13.195 1 89.88 277 SER A CA 1
ATOM 2131 C C . SER A 1 277 ? -15.953 -10.711 14.703 1 89.88 277 SER A C 1
ATOM 2133 O O . SER A 1 277 ? -17.062 -10.898 15.188 1 89.88 277 SER A O 1
ATOM 2135 N N . ILE A 1 278 ? -14.938 -10.414 15.344 1 92.56 278 ILE A N 1
ATOM 2136 C CA . ILE A 1 278 ? -15.031 -10.234 16.797 1 92.56 278 ILE A CA 1
ATOM 2137 C C . ILE A 1 278 ? -15.938 -9.047 17.094 1 92.56 278 ILE A C 1
ATOM 2139 O O . ILE A 1 278 ? -16.766 -9.109 18.016 1 92.56 278 ILE A O 1
ATOM 2143 N N . GLY A 1 279 ? -15.797 -7.973 16.375 1 94.44 279 GLY A N 1
ATOM 2144 C CA . GLY A 1 279 ? -16.609 -6.785 16.562 1 94.44 279 GLY A CA 1
ATOM 2145 C C . GLY A 1 279 ? -18.094 -7.031 16.328 1 94.44 279 GLY A C 1
ATOM 2146 O O . GLY A 1 279 ? -18.938 -6.504 17.062 1 94.44 279 GLY A O 1
ATOM 2147 N N . ILE A 1 280 ? -18.344 -7.766 15.32 1 90.88 280 ILE A N 1
ATOM 2148 C CA . ILE A 1 280 ? -19.734 -8.094 15.039 1 90.88 280 ILE A CA 1
ATOM 2149 C C . ILE A 1 280 ? -20.328 -8.867 16.203 1 90.88 280 ILE A C 1
ATOM 2151 O O . ILE A 1 280 ? -21.438 -8.562 16.656 1 90.88 280 ILE A O 1
ATOM 2155 N N . ALA A 1 281 ? -19.609 -9.906 16.688 1 91.25 281 ALA A N 1
ATOM 2156 C CA . ALA A 1 281 ? -20.078 -10.703 17.812 1 91.25 281 ALA A CA 1
ATOM 2157 C C . ALA A 1 281 ? -20.328 -9.836 19.031 1 91.25 281 ALA A C 1
ATOM 2159 O O . ALA A 1 281 ? -21.375 -9.922 19.672 1 91.25 281 ALA A O 1
ATOM 2160 N N . LEU A 1 282 ? -19.422 -9.008 19.312 1 94.69 282 LEU A N 1
ATOM 2161 C CA . LEU A 1 282 ? -19.547 -8.117 20.469 1 94.69 282 LEU A CA 1
ATOM 2162 C C . LEU A 1 282 ? -20.656 -7.09 20.234 1 94.69 282 LEU A C 1
ATOM 2164 O O . LEU A 1 282 ? -21.359 -6.715 21.172 1 94.69 282 LEU A O 1
ATOM 2168 N N . GLY A 1 283 ? -20.703 -6.594 19.031 1 94.62 283 GLY A N 1
ATOM 2169 C CA . GLY A 1 283 ? -21.75 -5.637 18.703 1 94.62 283 GLY A CA 1
ATOM 2170 C C . GLY A 1 283 ? -23.156 -6.191 18.875 1 94.62 283 GLY A C 1
ATOM 2171 O O . GLY A 1 283 ? -24.047 -5.504 19.375 1 94.62 283 GLY A O 1
ATOM 2172 N N . ILE A 1 284 ? -23.328 -7.41 18.469 1 91.5 284 ILE A N 1
ATOM 2173 C CA . ILE A 1 284 ? -24.625 -8.062 18.625 1 91.5 284 ILE A CA 1
ATOM 2174 C C . ILE A 1 284 ? -24.953 -8.227 20.109 1 91.5 284 ILE A C 1
ATOM 2176 O O . ILE A 1 284 ? -26.078 -7.969 20.531 1 91.5 284 ILE A O 1
ATOM 2180 N N . ALA A 1 285 ? -24.016 -8.68 20.812 1 93.19 285 ALA A N 1
ATOM 2181 C CA . ALA A 1 285 ? -24.219 -8.836 22.25 1 93.19 285 ALA A CA 1
ATOM 2182 C C . ALA A 1 285 ? -24.609 -7.504 22.891 1 93.19 285 ALA A C 1
ATOM 2184 O O . ALA A 1 285 ? -25.516 -7.453 23.719 1 93.19 285 ALA A O 1
ATOM 2185 N N . LEU A 1 286 ? -23.938 -6.469 22.5 1 94.44 286 LEU A N 1
ATOM 2186 C CA . LEU A 1 286 ? -24.234 -5.148 23.047 1 94.44 286 LEU A CA 1
ATOM 2187 C C . LEU A 1 286 ? -25.609 -4.66 22.594 1 94.44 286 LEU A C 1
ATOM 2189 O O . LEU A 1 286 ? -26.344 -4.051 23.375 1 94.44 286 LEU A O 1
ATOM 2193 N N . ALA A 1 287 ? -25.859 -4.867 21.375 1 92.75 287 ALA A N 1
ATOM 2194 C CA . ALA A 1 287 ? -27.141 -4.457 20.844 1 92.75 287 ALA A CA 1
ATOM 2195 C C . ALA A 1 287 ? -28.297 -5.113 21.594 1 92.75 287 ALA A C 1
ATOM 2197 O O . ALA A 1 287 ? -29.344 -4.496 21.797 1 92.75 287 ALA A O 1
ATOM 2198 N N . ASN A 1 288 ? -28.125 -6.359 21.984 1 92.31 288 ASN A N 1
ATOM 2199 C CA . ASN A 1 288 ? -29.156 -7.086 22.734 1 92.31 288 ASN A CA 1
ATOM 2200 C C . ASN A 1 288 ? -29.344 -6.496 24.141 1 92.31 288 ASN A C 1
ATOM 2202 O O . ASN A 1 288 ? -30.438 -6.582 24.703 1 92.31 288 ASN A O 1
ATOM 2206 N N . CYS A 1 289 ? -28.344 -5.965 24.578 1 92.38 289 CYS A N 1
ATOM 2207 C CA . CYS A 1 289 ? -28.422 -5.34 25.891 1 92.38 289 CYS A CA 1
ATOM 2208 C C . CYS A 1 289 ? -29.078 -3.965 25.797 1 92.38 289 CYS A C 1
ATOM 2210 O O . CYS A 1 289 ? -29.797 -3.555 26.719 1 92.38 289 CYS A O 1
ATOM 2212 N N . VAL A 1 290 ? -28.75 -3.197 24.766 1 92.31 290 VAL A N 1
ATOM 2213 C CA . VAL A 1 290 ? -29.25 -1.84 24.578 1 92.31 290 VAL A CA 1
ATOM 2214 C C . VAL A 1 290 ? -30.719 -1.883 24.141 1 92.31 290 VAL A C 1
ATOM 2216 O O . VAL A 1 290 ? -31.5 -1.008 24.516 1 92.31 290 VAL A O 1
ATOM 2219 N N . GLN A 1 291 ? -31.141 -2.828 23.391 1 85.81 291 GLN A N 1
ATOM 2220 C CA . GLN A 1 291 ? -32.5 -2.996 22.859 1 85.81 291 GLN A CA 1
ATOM 2221 C C . GLN A 1 291 ? -32.969 -1.721 22.188 1 85.81 291 GLN A C 1
ATOM 2223 O O . GLN A 1 291 ? -32.281 -1.159 21.328 1 85.81 291 GLN A O 1
ATOM 2228 N N . ALA A 1 292 ? -34.156 -1.132 22.547 1 84.38 292 ALA A N 1
ATOM 2229 C CA . ALA A 1 292 ? -34.75 -0.012 21.828 1 84.38 292 ALA A CA 1
ATOM 2230 C C . ALA A 1 292 ? -34.406 1.317 22.5 1 84.38 292 ALA A C 1
ATOM 2232 O O . ALA A 1 292 ? -34.844 2.375 22.062 1 84.38 292 ALA A O 1
ATOM 2233 N N . SER A 1 293 ? -33.469 1.329 23.406 1 92.19 293 SER A N 1
ATOM 2234 C CA . SER A 1 293 ? -33.156 2.555 24.141 1 92.19 293 SER A CA 1
ATOM 2235 C C . SER A 1 293 ? -32.125 3.387 23.391 1 92.19 293 SER A C 1
ATOM 2237 O O . SER A 1 293 ? -30.922 3.049 23.391 1 92.19 293 SER A O 1
ATOM 2239 N N . THR A 1 294 ? -32.5 4.547 22.922 1 92 294 THR A N 1
ATOM 2240 C CA . THR A 1 294 ? -31.609 5.434 22.188 1 92 294 THR A CA 1
ATOM 2241 C C . THR A 1 294 ? -30.578 6.059 23.125 1 92 294 THR A C 1
ATOM 2243 O O . THR A 1 294 ? -29.406 6.137 22.797 1 92 294 THR A O 1
ATOM 2246 N N . PRO A 1 295 ? -31 6.492 24.344 1 94.56 295 PRO A N 1
ATOM 2247 C CA . PRO A 1 295 ? -30.016 7.059 25.25 1 94.56 295 PRO A CA 1
ATOM 2248 C C . PRO A 1 295 ? -28.922 6.055 25.641 1 94.56 295 PRO A C 1
ATOM 2250 O O . PRO A 1 295 ? -27.75 6.414 25.734 1 94.56 295 PRO A O 1
ATOM 2253 N N . LEU A 1 296 ? -29.359 4.809 25.781 1 94.75 296 LEU A N 1
ATOM 2254 C CA . LEU A 1 296 ? -28.375 3.787 26.125 1 94.75 296 LEU A CA 1
ATOM 2255 C C . LEU A 1 296 ? -27.469 3.484 24.953 1 94.75 296 LEU A C 1
ATOM 2257 O O . LEU A 1 296 ? -26.281 3.213 25.141 1 94.75 296 LEU A O 1
ATOM 2261 N N . ALA A 1 297 ? -28.047 3.473 23.781 1 95.69 297 ALA A N 1
ATOM 2262 C CA . ALA A 1 297 ? -27.234 3.277 22.578 1 95.69 297 ALA A CA 1
ATOM 2263 C C . ALA A 1 297 ? -26.203 4.387 22.422 1 95.69 297 ALA A C 1
ATOM 2265 O O . ALA A 1 297 ? -25.047 4.125 22.094 1 95.69 297 ALA A O 1
ATOM 2266 N N . MET A 1 298 ? -26.609 5.594 22.719 1 96.44 298 MET A N 1
ATOM 2267 C CA . MET A 1 298 ? -25.719 6.742 22.562 1 96.44 298 MET A CA 1
ATOM 2268 C C . MET A 1 298 ? -24.641 6.727 23.641 1 96.44 298 MET A C 1
ATOM 2270 O O . MET A 1 298 ? -23.484 7.086 23.375 1 96.44 298 MET A O 1
ATOM 2274 N N . ALA A 1 299 ? -25.016 6.344 24.781 1 96.69 299 ALA A N 1
ATOM 2275 C CA . ALA A 1 299 ? -24.031 6.234 25.859 1 96.69 299 ALA A CA 1
ATOM 2276 C C . ALA A 1 299 ? -22.984 5.164 25.531 1 96.69 299 ALA A C 1
ATOM 2278 O O . ALA A 1 299 ? -21.781 5.379 25.734 1 96.69 299 ALA A O 1
ATOM 2279 N N . SER A 1 300 ? -23.469 4.031 25.078 1 97.12 300 SER A N 1
ATOM 2280 C CA . SER A 1 300 ? -22.562 2.965 24.688 1 97.12 300 SER A CA 1
ATOM 2281 C C . SER A 1 300 ? -21.656 3.406 23.531 1 97.12 300 SER A C 1
ATOM 2283 O O . SER A 1 300 ? -20.453 3.129 23.531 1 97.12 300 SER A O 1
ATOM 2285 N N . PHE A 1 301 ? -22.234 4.082 22.625 1 97.5 301 PHE A N 1
ATOM 2286 C CA . PHE A 1 301 ? -21.484 4.598 21.484 1 97.5 301 PHE A CA 1
ATOM 2287 C C . PHE A 1 301 ? -20.391 5.551 21.938 1 97.5 301 PHE A C 1
ATOM 2289 O O . PHE A 1 301 ? -19.281 5.547 21.406 1 97.5 301 PHE A O 1
ATOM 2296 N N . GLY A 1 302 ? -20.734 6.387 22.859 1 97.75 302 GLY A N 1
ATOM 2297 C CA . GLY A 1 302 ? -19.734 7.297 23.406 1 97.75 302 GLY A CA 1
ATOM 2298 C C . GLY A 1 302 ? -18.516 6.586 23.953 1 97.75 302 GLY A C 1
ATOM 2299 O O . GLY A 1 302 ? -17.375 7 23.703 1 97.75 302 GLY A O 1
ATOM 2300 N N . VAL A 1 303 ? -18.703 5.535 24.688 1 97.5 303 VAL A N 1
ATOM 2301 C CA . VAL A 1 303 ? -17.609 4.766 25.266 1 97.5 303 VAL A CA 1
ATOM 2302 C C . VAL A 1 303 ? -16.812 4.078 24.172 1 97.5 303 VAL A C 1
ATOM 2304 O O . VAL A 1 303 ? -15.586 4.105 24.172 1 97.5 303 VAL A O 1
ATOM 2307 N N . ILE A 1 304 ? -17.516 3.469 23.25 1 97.88 304 ILE A N 1
ATOM 2308 C CA . ILE A 1 304 ? -16.875 2.746 22.156 1 97.88 304 ILE A CA 1
ATOM 2309 C C . ILE A 1 304 ? -16.062 3.719 21.297 1 97.88 304 ILE A C 1
ATOM 2311 O O . ILE A 1 304 ? -14.969 3.391 20.828 1 97.88 304 ILE A O 1
ATOM 2315 N N . THR A 1 305 ? -16.625 4.871 21.078 1 97.81 305 THR A N 1
ATOM 2316 C CA . THR A 1 305 ? -15.945 5.883 20.266 1 97.81 305 THR A CA 1
ATOM 2317 C C . THR A 1 305 ? -14.656 6.344 20.953 1 97.81 305 THR A C 1
ATOM 2319 O O . THR A 1 305 ? -13.656 6.594 20.281 1 97.81 305 THR A O 1
ATOM 2322 N N . TRP A 1 306 ? -14.758 6.465 22.203 1 97.19 306 TRP A N 1
ATOM 2323 C CA . TRP A 1 306 ? -13.555 6.84 22.953 1 97.19 306 TRP A CA 1
ATOM 2324 C C . TRP A 1 306 ? -12.477 5.777 22.797 1 97.19 306 TRP A C 1
ATOM 2326 O O . TRP A 1 306 ? -11.305 6.098 22.578 1 97.19 306 TRP A O 1
ATOM 2336 N N . ILE A 1 307 ? -12.812 4.562 22.891 1 97.31 307 ILE A N 1
ATOM 2337 C CA . ILE A 1 307 ? -11.875 3.465 22.703 1 97.31 307 ILE A CA 1
ATOM 2338 C C . ILE A 1 307 ? -11.344 3.479 21.266 1 97.31 307 ILE A C 1
ATOM 2340 O O . ILE A 1 307 ? -10.141 3.344 21.047 1 97.31 307 ILE A O 1
ATOM 2344 N N . HIS A 1 308 ? -12.258 3.654 20.344 1 97.62 308 HIS A N 1
ATOM 2345 C CA . HIS A 1 308 ? -11.914 3.684 18.938 1 97.62 308 HIS A CA 1
ATOM 2346 C C . HIS A 1 308 ? -10.891 4.777 18.641 1 97.62 308 HIS A C 1
ATOM 2348 O O . HIS A 1 308 ? -9.875 4.523 17.984 1 97.62 308 HIS A O 1
ATOM 2354 N N . MET A 1 309 ? -11.125 5.965 19.172 1 96.56 309 MET A N 1
ATOM 2355 C CA . MET A 1 309 ? -10.266 7.109 18.875 1 96.56 309 MET A CA 1
ATOM 2356 C C . MET A 1 309 ? -8.93 6.98 19.594 1 96.56 309 MET A C 1
ATOM 2358 O O . MET A 1 309 ? -7.883 7.352 19.062 1 96.56 309 MET A O 1
ATOM 2362 N N . PHE A 1 310 ? -8.945 6.531 20.781 1 95.75 310 PHE A N 1
ATOM 2363 C CA . PHE A 1 310 ? -7.719 6.32 21.547 1 95.75 310 PHE A CA 1
ATOM 2364 C C . PHE A 1 310 ? -6.805 5.328 20.828 1 95.75 310 PHE A C 1
ATOM 2366 O O . PHE A 1 310 ? -5.609 5.586 20.672 1 95.75 310 PHE A O 1
ATOM 2373 N N . CYS A 1 311 ? -7.379 4.215 20.422 1 96.69 311 CYS A N 1
ATOM 2374 C CA . CYS A 1 311 ? -6.605 3.197 19.719 1 96.69 311 CYS A CA 1
ATOM 2375 C C . CYS A 1 311 ? -6.078 3.734 18.391 1 96.69 311 CYS A C 1
ATOM 2377 O O . CYS A 1 311 ? -4.977 3.381 17.969 1 96.69 311 CYS A O 1
ATOM 2379 N N . ASN A 1 312 ? -6.84 4.543 17.766 1 95.75 312 ASN A N 1
ATOM 2380 C CA . ASN A 1 312 ? -6.391 5.156 16.516 1 95.75 312 ASN A CA 1
ATOM 2381 C C . ASN A 1 312 ? -5.184 6.059 16.734 1 95.75 312 ASN A C 1
ATOM 2383 O O . ASN A 1 312 ? -4.211 5.996 15.984 1 95.75 312 ASN A O 1
ATOM 2387 N N . VAL A 1 313 ? -5.262 6.871 17.75 1 93.75 313 VAL A N 1
ATOM 2388 C CA . VAL A 1 313 ? -4.16 7.781 18.062 1 93.75 313 VAL A CA 1
ATOM 2389 C C . VAL A 1 313 ? -2.898 6.977 18.359 1 93.75 313 VAL A C 1
ATOM 2391 O O . VAL A 1 313 ? -1.819 7.285 17.844 1 93.75 313 VAL A O 1
ATOM 2394 N N . LYS A 1 314 ? -3.021 5.938 19.125 1 94.81 314 LYS A N 1
ATOM 2395 C CA . LYS A 1 314 ? -1.876 5.102 19.484 1 94.81 314 LYS A CA 1
ATOM 2396 C C . LYS A 1 314 ? -1.324 4.383 18.25 1 94.81 314 LYS A C 1
ATOM 2398 O O . LYS A 1 314 ? -0.11 4.227 18.109 1 94.81 314 LYS A O 1
ATOM 2403 N N . SER A 1 315 ? -2.24 3.943 17.438 1 95.88 315 SER A N 1
ATOM 2404 C CA . SER A 1 315 ? -1.838 3.26 16.203 1 95.88 315 SER A CA 1
ATOM 2405 C C . SER A 1 315 ? -1.019 4.176 15.305 1 95.88 315 SER A C 1
ATOM 2407 O O . SER A 1 315 ? 0.032 3.781 14.797 1 95.88 315 SER A O 1
ATOM 2409 N N . TYR A 1 316 ? -1.411 5.402 15.164 1 94.56 316 TYR A N 1
ATOM 2410 C CA . TYR A 1 316 ? -0.751 6.32 14.234 1 94.56 316 TYR A CA 1
ATOM 2411 C C . TYR A 1 316 ? 0.542 6.859 14.836 1 94.56 316 TYR A C 1
ATOM 2413 O O . TYR A 1 316 ? 1.484 7.176 14.109 1 94.56 316 TYR A O 1
ATOM 2421 N N . GLN A 1 317 ? 0.601 6.926 16.156 1 92.75 317 GLN A N 1
ATOM 2422 C CA . GLN A 1 317 ? 1.835 7.324 16.828 1 92.75 317 GLN A CA 1
ATOM 2423 C C . GLN A 1 317 ? 2.916 6.258 16.672 1 92.75 317 GLN A C 1
ATOM 2425 O O . GLN A 1 317 ? 4.109 6.562 16.75 1 92.75 317 GLN A O 1
ATOM 2430 N N . SER A 1 318 ? 2.52 5.078 16.438 1 94.94 318 SER A N 1
ATOM 2431 C CA . SER A 1 318 ? 3.477 3.982 16.297 1 94.94 318 SER A CA 1
ATOM 2432 C C . SER A 1 318 ? 4.113 3.975 14.914 1 94.94 318 SER A C 1
ATOM 2434 O O . SER A 1 318 ? 5.195 3.412 14.719 1 94.94 318 SER A O 1
ATOM 2436 N N . ILE A 1 319 ? 3.51 4.566 13.969 1 96.56 319 ILE A N 1
ATOM 2437 C CA . ILE A 1 319 ? 3.969 4.527 12.586 1 96.56 319 ILE A CA 1
ATOM 2438 C C . ILE A 1 319 ? 5.219 5.391 12.43 1 96.56 319 ILE A C 1
ATOM 2440 O O . ILE A 1 319 ? 5.25 6.535 12.891 1 96.56 319 ILE A O 1
ATOM 2444 N N . GLN A 1 320 ? 6.211 4.879 11.852 1 96.12 320 GLN A N 1
ATOM 2445 C CA . GLN A 1 320 ? 7.445 5.602 11.555 1 96.12 320 GLN A CA 1
ATOM 2446 C C . GLN A 1 320 ? 7.555 5.91 10.062 1 96.12 320 GLN A C 1
ATOM 2448 O O . GLN A 1 320 ? 8.023 5.074 9.289 1 96.12 320 GLN A O 1
ATOM 2453 N N . LEU A 1 321 ? 7.215 7.07 9.703 1 95.69 321 LEU A N 1
ATOM 2454 C CA . LEU A 1 321 ? 7.344 7.492 8.312 1 95.69 321 LEU A CA 1
ATOM 2455 C C . LEU A 1 321 ? 8.789 7.859 7.988 1 95.69 321 LEU A C 1
ATOM 2457 O O . LEU A 1 321 ? 9.422 8.609 8.734 1 95.69 321 LEU A O 1
ATOM 2461 N N . ARG A 1 322 ? 9.281 7.383 6.934 1 96.06 322 ARG A N 1
ATOM 2462 C CA . ARG A 1 322 ? 10.672 7.605 6.551 1 96.06 322 ARG A CA 1
ATOM 2463 C C . ARG A 1 322 ? 10.773 8.672 5.461 1 96.06 322 ARG A C 1
ATOM 2465 O O . ARG A 1 322 ? 11.859 9.195 5.203 1 96.06 322 ARG A O 1
ATOM 2472 N N . THR A 1 323 ? 9.68 9.008 4.863 1 94.94 323 THR A N 1
ATOM 2473 C CA . THR A 1 323 ? 9.656 10.055 3.848 1 94.94 323 THR A CA 1
ATOM 2474 C C . THR A 1 323 ? 9.664 11.438 4.492 1 94.94 323 THR A C 1
ATOM 2476 O O . THR A 1 323 ? 9.297 11.586 5.66 1 94.94 323 THR A O 1
ATOM 2479 N N . LEU A 1 324 ? 10.086 12.406 3.732 1 96.88 324 LEU A N 1
ATOM 2480 C CA . LEU A 1 324 ? 10.211 13.758 4.266 1 96.88 324 LEU A CA 1
ATOM 2481 C C . LEU A 1 324 ? 9.141 14.672 3.676 1 96.88 324 LEU A C 1
ATOM 2483 O O . LEU A 1 324 ? 9.055 14.836 2.457 1 96.88 324 LEU A O 1
ATOM 2487 N N . ASN A 1 325 ? 8.25 15.125 4.508 1 95.75 325 ASN A N 1
ATOM 2488 C CA . ASN A 1 325 ? 7.414 16.266 4.164 1 95.75 325 ASN A CA 1
ATOM 2489 C C . ASN A 1 325 ? 8.023 17.578 4.656 1 95.75 325 ASN A C 1
ATOM 2491 O O . ASN A 1 325 ? 9.086 17.578 5.281 1 95.75 325 ASN A O 1
ATOM 2495 N N . PRO A 1 326 ? 7.469 18.719 4.375 1 96 326 PRO A N 1
ATOM 2496 C CA . PRO A 1 326 ? 8.102 19.984 4.762 1 96 326 PRO A CA 1
ATOM 2497 C C . PRO A 1 326 ? 8.352 20.078 6.266 1 96 326 PRO A C 1
ATOM 2499 O O . PRO A 1 326 ? 9.414 20.531 6.695 1 96 326 PRO A O 1
ATOM 2502 N N . TYR A 1 327 ? 7.492 19.625 7.031 1 95.94 327 TYR A N 1
ATOM 2503 C CA . TYR A 1 327 ? 7.648 19.703 8.477 1 95.94 327 TYR A CA 1
ATOM 2504 C C . TYR A 1 327 ? 8.75 18.766 8.961 1 95.94 327 TYR A C 1
ATOM 2506 O O . TYR A 1 327 ? 9.641 19.188 9.703 1 95.94 327 TYR A O 1
ATOM 2514 N N . ARG A 1 328 ? 8.719 17.531 8.625 1 96.56 328 ARG A N 1
ATOM 2515 C CA . ARG A 1 328 ? 9.742 16.578 9.016 1 96.56 328 ARG A CA 1
ATOM 2516 C C . ARG A 1 328 ? 11.117 16.984 8.492 1 96.56 328 ARG A C 1
ATOM 2518 O O . ARG A 1 328 ? 12.125 16.844 9.188 1 96.56 328 ARG A O 1
ATOM 2525 N N . ALA A 1 329 ? 11.094 17.438 7.258 1 97.69 329 ALA A N 1
ATOM 2526 C CA . ALA A 1 329 ? 12.359 17.906 6.691 1 97.69 329 ALA A CA 1
ATOM 2527 C C . ALA A 1 329 ? 12.938 19.047 7.523 1 97.69 329 ALA A C 1
ATOM 2529 O O . ALA A 1 329 ? 14.148 19.109 7.75 1 97.69 329 ALA A O 1
ATOM 2530 N N . SER A 1 330 ? 12.055 19.922 7.973 1 97.44 330 SER A N 1
ATOM 2531 C CA . SER A 1 330 ? 12.5 21.047 8.781 1 97.44 330 SER A CA 1
ATOM 2532 C C . SER A 1 330 ? 13.039 20.594 10.133 1 97.44 330 SER A C 1
ATOM 2534 O O . SER A 1 330 ? 13.977 21.188 10.664 1 97.44 330 SER A O 1
ATOM 2536 N N . LEU A 1 331 ? 12.469 19.562 10.688 1 97.31 331 LEU A N 1
ATOM 2537 C CA . LEU A 1 331 ? 12.977 19 11.93 1 97.31 331 LEU A CA 1
ATOM 2538 C C . LEU A 1 331 ? 14.359 18.391 11.727 1 97.31 331 LEU A C 1
ATOM 2540 O O . LEU A 1 331 ? 15.281 18.656 12.508 1 97.31 331 LEU A O 1
ATOM 2544 N N . VAL A 1 332 ? 14.539 17.641 10.68 1 97.88 332 VAL A N 1
ATOM 2545 C CA . VAL A 1 332 ? 15.773 16.906 10.391 1 97.88 332 VAL A CA 1
ATOM 2546 C C . VAL A 1 332 ? 16.891 17.906 10.047 1 97.88 332 VAL A C 1
ATOM 2548 O O . VAL A 1 332 ? 17.969 17.844 10.625 1 97.88 332 VAL A O 1
ATOM 2551 N N . PHE A 1 333 ? 16.578 18.844 9.117 1 98.19 333 PHE A N 1
ATOM 2552 C CA . PHE A 1 333 ? 17.594 19.781 8.672 1 98.19 333 PHE A CA 1
ATOM 2553 C C . PHE A 1 333 ? 17.875 20.812 9.75 1 98.19 333 PHE A C 1
ATOM 2555 O O . PHE A 1 333 ? 19.016 21.281 9.875 1 98.19 333 PHE A O 1
ATOM 2562 N N . GLY A 1 334 ? 16.828 21.156 10.5 1 97.19 334 GLY A N 1
ATOM 2563 C CA . GLY A 1 334 ? 17.062 22.062 11.609 1 97.19 334 GLY A CA 1
ATOM 2564 C C . GLY A 1 334 ? 18.047 21.531 12.625 1 97.19 334 GLY A C 1
ATOM 2565 O O . GLY A 1 334 ? 18.953 22.25 13.062 1 97.19 334 GLY A O 1
ATOM 2566 N N . GLU A 1 335 ? 17.875 20.281 12.969 1 97.31 335 GLU A N 1
ATOM 2567 C CA . GLU A 1 335 ? 18.797 19.656 13.914 1 97.31 335 GLU A CA 1
ATOM 2568 C C . GLU A 1 335 ? 20.172 19.484 13.305 1 97.31 335 GLU A C 1
ATOM 2570 O O . GLU A 1 335 ? 21.188 19.688 13.977 1 97.31 335 GLU A O 1
ATOM 2575 N N . TYR A 1 336 ? 20.234 19.109 12.07 1 97.5 336 TYR A N 1
ATOM 2576 C CA . TYR A 1 336 ? 21.5 18.922 11.367 1 97.5 336 TYR A CA 1
ATOM 2577 C C . TYR A 1 336 ? 22.312 20.219 11.352 1 97.5 336 TYR A C 1
ATOM 2579 O O . TYR A 1 336 ? 23.531 20.188 11.531 1 97.5 336 TYR A O 1
ATOM 2587 N N . LEU A 1 337 ? 21.672 21.328 11.148 1 96.94 337 LEU A N 1
ATOM 2588 C CA . LEU A 1 337 ? 22.344 22.625 11.055 1 96.94 337 LEU A CA 1
ATOM 2589 C C . LEU A 1 337 ? 22.812 23.094 12.43 1 96.94 337 LEU A C 1
ATOM 2591 O O . LEU A 1 337 ? 23.766 23.859 12.523 1 96.94 337 LEU A O 1
ATOM 2595 N N . LEU A 1 338 ? 22.188 22.594 13.461 1 95.62 338 LEU A N 1
ATOM 2596 C CA . LEU A 1 338 ? 22.531 23 14.82 1 95.62 338 LEU A CA 1
ATOM 2597 C C . LEU A 1 338 ? 23.641 22.109 15.375 1 95.62 338 LEU A C 1
ATOM 2599 O O . LEU A 1 338 ? 24.625 22.609 15.93 1 95.62 338 LEU A O 1
ATOM 2603 N N . SER A 1 339 ? 23.5 20.766 15.242 1 94.75 339 SER A N 1
ATOM 2604 C CA . SER A 1 339 ? 24.375 19.844 15.93 1 94.75 339 SER A CA 1
ATOM 2605 C C . SER A 1 339 ? 25.266 19.078 14.938 1 94.75 339 SER A C 1
ATOM 2607 O O . SER A 1 339 ? 26.281 18.5 15.32 1 94.75 339 SER A O 1
ATOM 2609 N N . GLY A 1 340 ? 24.906 19.031 13.695 1 94.75 340 GLY A N 1
ATOM 2610 C CA . GLY A 1 340 ? 25.625 18.234 12.711 1 94.75 340 GLY A CA 1
ATOM 2611 C C . GLY A 1 340 ? 25.172 16.797 12.656 1 94.75 340 GLY A C 1
ATOM 2612 O O . GLY A 1 340 ? 25.656 16.016 11.836 1 94.75 340 GLY A O 1
ATOM 2613 N N . LEU A 1 341 ? 24.172 16.547 13.438 1 95.81 341 LEU A N 1
ATOM 2614 C CA . LEU A 1 341 ? 23.672 15.172 13.5 1 95.81 341 LEU A CA 1
ATOM 2615 C C . LEU A 1 341 ? 22.266 15.07 12.906 1 95.81 341 LEU A C 1
ATOM 2617 O O . LEU A 1 341 ? 21.531 16.062 12.891 1 95.81 341 LEU A O 1
ATOM 2621 N N . VAL A 1 342 ? 21.969 13.922 12.391 1 96.88 342 VAL A N 1
ATOM 2622 C CA . VAL A 1 342 ? 20.641 13.648 11.844 1 96.88 342 VAL A CA 1
ATOM 2623 C C . VAL A 1 342 ? 19.812 12.859 12.859 1 96.88 342 VAL A C 1
ATOM 2625 O O . VAL A 1 342 ? 20.219 11.781 13.305 1 96.88 342 VAL A O 1
ATOM 2628 N N . PRO A 1 343 ? 18.703 13.438 13.281 1 96.69 343 PRO A N 1
ATOM 2629 C CA . PRO A 1 343 ? 17.859 12.703 14.227 1 96.69 343 PRO A CA 1
ATOM 2630 C C . PRO A 1 343 ? 17.297 11.406 13.641 1 96.69 343 PRO A C 1
ATOM 2632 O O . PRO A 1 343 ? 17.172 11.281 12.422 1 96.69 343 PRO A O 1
ATOM 2635 N N . SER A 1 344 ? 16.969 10.531 14.516 1 95.06 344 SER A N 1
ATOM 2636 C CA . SER A 1 344 ? 16.453 9.234 14.078 1 95.06 344 SER A CA 1
ATOM 2637 C C . SER A 1 344 ? 15.016 9.352 13.586 1 95.06 344 SER A C 1
ATOM 2639 O O . SER A 1 344 ? 14.297 10.281 13.961 1 95.06 344 SER A O 1
ATOM 2641 N N . VAL A 1 345 ? 14.617 8.391 12.812 1 96 345 VAL A N 1
ATOM 2642 C CA . VAL A 1 345 ? 13.273 8.352 12.25 1 96 345 VAL A CA 1
ATOM 2643 C C . VAL A 1 345 ? 12.242 8.281 13.375 1 96 345 VAL A C 1
ATOM 2645 O O . VAL A 1 345 ? 11.227 8.977 13.328 1 96 345 VAL A O 1
ATOM 2648 N N . LYS A 1 346 ? 12.492 7.543 14.367 1 94.5 346 LYS A N 1
ATOM 2649 C CA . LYS A 1 346 ? 11.57 7.375 15.484 1 94.5 346 LYS A CA 1
ATOM 2650 C C . LYS A 1 346 ? 11.391 8.688 16.25 1 94.5 346 LYS A C 1
ATOM 2652 O O . LYS A 1 346 ? 10.266 9.078 16.562 1 94.5 346 LYS A O 1
ATOM 2657 N N . GLU A 1 347 ? 12.469 9.375 16.469 1 94.44 347 GLU A N 1
ATOM 2658 C CA . GLU A 1 347 ? 12.438 10.617 17.25 1 94.44 347 GLU A CA 1
ATOM 2659 C C . GLU A 1 347 ? 11.641 11.695 16.516 1 94.44 347 GLU A C 1
ATOM 2661 O O . GLU A 1 347 ? 10.859 12.422 17.125 1 94.44 347 GLU A O 1
ATOM 2666 N N . VAL A 1 348 ? 11.852 11.805 15.25 1 96.06 348 VAL A N 1
ATOM 2667 C CA . VAL A 1 348 ? 11.188 12.836 14.461 1 96.06 348 VAL A CA 1
ATOM 2668 C C . VAL A 1 348 ? 9.695 12.523 14.367 1 96.06 348 VAL A C 1
ATOM 2670 O O . VAL A 1 348 ? 8.859 13.43 14.469 1 96.06 348 VAL A O 1
ATOM 2673 N N . ASN A 1 349 ? 9.328 11.219 14.172 1 94.75 349 ASN A N 1
ATOM 2674 C CA . ASN A 1 349 ? 7.926 10.828 14.094 1 94.75 349 ASN A CA 1
ATOM 2675 C C . ASN A 1 349 ? 7.203 11.047 15.422 1 94.75 349 ASN A C 1
ATOM 2677 O O . ASN A 1 349 ? 6.016 11.367 15.438 1 94.75 349 ASN A O 1
ATOM 2681 N N . ASP A 1 350 ? 7.941 10.891 16.453 1 91.62 350 ASP A N 1
ATOM 2682 C CA . ASP A 1 350 ? 7.348 11.102 17.781 1 91.62 350 ASP A CA 1
ATOM 2683 C C . ASP A 1 350 ? 7.051 12.578 18.016 1 91.62 350 ASP A C 1
ATOM 2685 O O . ASP A 1 350 ? 6.125 12.914 18.75 1 91.62 350 ASP A O 1
ATOM 2689 N N . GLU A 1 351 ? 7.781 13.438 17.344 1 90.62 351 GLU A N 1
ATOM 2690 C CA . GLU A 1 351 ? 7.656 14.875 17.562 1 90.62 351 GLU A CA 1
ATOM 2691 C C . GLU A 1 351 ? 6.664 15.5 16.578 1 90.62 351 GLU A C 1
ATOM 2693 O O . GLU A 1 351 ? 6.055 16.531 16.891 1 90.62 351 GLU A O 1
ATOM 2698 N N . GLU A 1 352 ? 6.492 14.961 15.461 1 90.5 352 GLU A N 1
ATOM 2699 C CA . GLU A 1 352 ? 5.648 15.547 14.43 1 90.5 352 GLU A CA 1
ATOM 2700 C C . GLU A 1 352 ? 4.176 15.523 14.836 1 90.5 352 GLU A C 1
ATOM 2702 O O . GLU A 1 352 ? 3.641 14.469 15.18 1 90.5 352 GLU A O 1
ATOM 2707 N N . PRO A 1 353 ? 3.578 16.672 14.828 1 88.56 353 PRO A N 1
ATOM 2708 C CA . PRO A 1 353 ? 2.135 16.688 15.078 1 88.56 353 PRO A CA 1
ATOM 2709 C C . PRO A 1 353 ? 1.34 16.031 13.953 1 88.56 353 PRO A C 1
ATOM 2711 O O . PRO A 1 353 ? 1.825 15.93 12.82 1 88.56 353 PRO A O 1
ATOM 2714 N N . PHE A 1 354 ? 0.155 15.594 14.273 1 85.62 354 PHE A N 1
ATOM 2715 C CA . PHE A 1 354 ? -0.68 14.953 13.266 1 85.62 354 PHE A CA 1
ATOM 2716 C C . PHE A 1 354 ? -1.062 15.938 12.164 1 85.62 354 PHE A C 1
ATOM 2718 O O . PHE A 1 354 ? -1.052 15.594 10.984 1 85.62 354 PHE A O 1
ATOM 2725 N N . PHE A 1 355 ? -1.51 17.141 12.656 1 78.94 355 PHE A N 1
ATOM 2726 C CA . PHE A 1 355 ? -1.73 18.25 11.734 1 78.94 355 PHE A CA 1
ATOM 2727 C C . PHE A 1 355 ? -0.919 19.469 12.148 1 78.94 355 PHE A C 1
ATOM 2729 O O . PHE A 1 355 ? -1.222 20.109 13.156 1 78.94 355 PHE A O 1
ATOM 2736 N N . PRO A 1 356 ? 0.035 19.719 11.336 1 70.38 356 PRO A N 1
ATOM 2737 C CA . PRO A 1 356 ? 0.837 20.875 11.719 1 70.38 356 PRO A CA 1
ATOM 2738 C C . PRO A 1 356 ? 0.015 22.172 11.789 1 70.38 356 PRO A C 1
ATOM 2740 O O . PRO A 1 356 ? 0.305 23.047 12.602 1 70.38 356 PRO A O 1
ATOM 2743 N N . ALA A 1 357 ? -1.015 22.172 11.023 1 67.12 357 ALA A N 1
ATOM 2744 C CA . ALA A 1 357 ? -1.827 23.391 10.984 1 67.12 357 ALA A CA 1
ATOM 2745 C C . ALA A 1 357 ? -2.748 23.469 12.195 1 67.12 357 ALA A C 1
ATOM 2747 O O . ALA A 1 357 ? -3.283 24.531 12.5 1 67.12 357 ALA A O 1
ATOM 2748 N N . LEU A 1 358 ? -2.896 22.344 12.805 1 65.62 358 LEU A N 1
ATOM 2749 C CA . LEU A 1 358 ? -3.752 22.312 13.984 1 65.62 358 LEU A CA 1
ATOM 2750 C C . LEU A 1 358 ? -3.006 21.734 15.18 1 65.62 358 LEU A C 1
ATOM 2752 O O . LEU A 1 358 ? -3.26 20.594 15.586 1 65.62 358 LEU A O 1
ATOM 2756 N N . PRO A 1 359 ? -2.141 22.562 15.664 1 57.06 359 PRO A N 1
ATOM 2757 C CA . PRO A 1 359 ? -1.274 22.031 16.719 1 57.06 359 PRO A CA 1
ATOM 2758 C C . PRO A 1 359 ? -2.049 21.625 17.969 1 57.06 359 PRO A C 1
ATOM 2760 O O . PRO A 1 359 ? -1.582 20.781 18.734 1 57.06 359 PRO A O 1
ATOM 2763 N N . LEU A 1 360 ? -3.17 22.188 18.047 1 50.75 360 LEU A N 1
ATOM 2764 C CA . LEU A 1 360 ? -3.963 21.891 19.234 1 50.75 360 LEU A CA 1
ATOM 2765 C C . LEU A 1 360 ? -4.301 20.406 19.312 1 50.75 360 LEU A C 1
ATOM 2767 O O . LEU A 1 360 ? -4.508 19.859 20.406 1 50.75 360 LEU A O 1
ATOM 2771 N N . LEU A 1 361 ? -4.332 19.859 18.156 1 53.59 361 LEU A N 1
ATOM 2772 C CA . LEU A 1 361 ? -4.723 18.453 18.156 1 53.59 361 LEU A CA 1
ATOM 2773 C C . LEU A 1 361 ? -3.543 17.562 18.516 1 53.59 361 LEU A C 1
ATOM 2775 O O . LEU A 1 361 ? -3.68 16.344 18.562 1 53.59 361 LEU A O 1
ATOM 2779 N N . SER A 1 362 ? -2.379 18.109 18.641 1 56.19 362 SER A N 1
ATOM 2780 C CA . SER A 1 362 ? -1.212 17.297 18.969 1 56.19 362 SER A CA 1
ATOM 2781 C C . SER A 1 362 ? -1.242 16.859 20.438 1 56.19 362 SER A C 1
ATOM 2783 O O . SER A 1 362 ? -0.994 17.672 21.328 1 56.19 362 SER A O 1
ATOM 2785 N N . LEU A 1 363 ? -2.098 15.914 20.688 1 51.5 363 LEU A N 1
ATOM 2786 C CA . LEU A 1 363 ? -2.178 15.32 22.016 1 51.5 363 LEU A CA 1
ATOM 2787 C C . LEU A 1 363 ? -0.872 14.617 22.375 1 51.5 363 LEU A C 1
ATOM 2789 O O . LEU A 1 363 ? -0.883 13.469 22.828 1 51.5 363 LEU A O 1
ATOM 2793 N N . LYS A 1 364 ? 0.223 15.047 21.875 1 55 364 LYS A N 1
ATOM 2794 C CA . LYS A 1 364 ? 1.323 14.156 22.219 1 55 364 LYS A CA 1
ATOM 2795 C C . LYS A 1 364 ? 1.753 14.328 23.672 1 55 364 LYS A C 1
ATOM 2797 O O . LYS A 1 364 ? 1.938 15.461 24.141 1 55 364 LYS A O 1
ATOM 2802 N N . PRO A 1 365 ? 1.603 13.258 24.359 1 46.69 365 PRO A N 1
ATOM 2803 C CA . PRO A 1 365 ? 2.236 13.344 25.672 1 46.69 365 PRO A CA 1
ATOM 2804 C C . PRO A 1 365 ? 3.705 13.758 25.594 1 46.69 365 PRO A C 1
ATOM 2806 O O . PRO A 1 365 ? 4.398 13.406 24.641 1 46.69 365 PRO A O 1
ATOM 2809 N N . ALA A 1 366 ? 3.982 14.93 26.141 1 43.5 366 ALA A N 1
ATOM 2810 C CA . ALA A 1 366 ? 5.363 15.359 26.359 1 43.5 366 ALA A CA 1
ATOM 2811 C C . ALA A 1 366 ? 6.254 14.164 26.703 1 43.5 366 ALA A C 1
ATOM 2813 O O . ALA A 1 366 ? 6.18 13.617 27.797 1 43.5 366 ALA A O 1
ATOM 2814 N N . SER A 1 367 ? 6.434 13.195 25.891 1 46.09 367 SER A N 1
ATOM 2815 C CA . SER A 1 367 ? 7.391 12.188 26.328 1 46.09 367 SER A CA 1
ATOM 2816 C C . SER A 1 367 ? 8.766 12.797 26.578 1 46.09 367 SER A C 1
ATOM 2818 O O . SER A 1 367 ? 9.32 13.461 25.688 1 46.09 367 SER A O 1
ATOM 2820 N N . LYS A 1 368 ? 9.039 13.18 27.891 1 43.38 368 LYS A N 1
ATOM 2821 C CA . LYS A 1 368 ? 10.367 13.492 28.406 1 43.38 368 LYS A CA 1
ATOM 2822 C C . LYS A 1 368 ? 11.398 12.461 27.953 1 43.38 368 LYS A C 1
ATOM 2824 O O . LYS A 1 368 ? 11.648 11.477 28.656 1 43.38 368 LYS A O 1
ATOM 2829 N N . VAL A 1 369 ? 11.422 12.18 26.688 1 51.91 369 VAL A N 1
ATOM 2830 C CA . VAL A 1 369 ? 12.539 11.289 26.391 1 51.91 369 VAL A CA 1
ATOM 2831 C C . VAL A 1 369 ? 13.859 11.977 26.734 1 51.91 369 VAL A C 1
ATOM 2833 O O . VAL A 1 369 ? 14.156 13.047 26.203 1 51.91 369 VAL A O 1
ATOM 2836 N N . GLU A 1 370 ? 14.383 11.727 27.922 1 54.56 370 GLU A N 1
ATOM 2837 C CA . GLU A 1 370 ? 15.656 12.195 28.469 1 54.56 370 GLU A CA 1
ATOM 2838 C C . GLU A 1 370 ? 16.703 12.367 27.375 1 54.56 370 GLU A C 1
ATOM 2840 O O . GLU A 1 370 ? 17.5 13.305 27.406 1 54.56 370 GLU A O 1
ATOM 2845 N N . HIS A 1 371 ? 16.734 11.352 26.328 1 64.25 371 HIS A N 1
ATOM 2846 C CA . HIS A 1 371 ? 17.875 11.398 25.438 1 64.25 371 HIS A CA 1
ATOM 2847 C C . HIS A 1 371 ? 17.438 11.633 24 1 64.25 371 HIS A C 1
ATOM 2849 O O . HIS A 1 371 ? 17.781 10.859 23.094 1 64.25 371 HIS A O 1
ATOM 2855 N N . SER A 1 372 ? 16.688 12.766 23.797 1 78.94 372 SER A N 1
ATOM 2856 C CA . SER A 1 372 ? 16.266 13.086 22.438 1 78.94 372 SER A CA 1
ATOM 2857 C C . SER A 1 372 ? 17.312 13.945 21.734 1 78.94 372 SER A C 1
ATOM 2859 O O . SER A 1 372 ? 17.859 14.867 22.328 1 78.94 372 SER A O 1
ATOM 2861 N N . LEU A 1 373 ? 17.719 13.5 20.625 1 84.94 373 LEU A N 1
ATOM 2862 C CA . LEU A 1 373 ? 18.656 14.25 19.812 1 84.94 373 LEU A CA 1
ATOM 2863 C C . LEU A 1 373 ? 18.016 15.531 19.281 1 84.94 373 LEU A C 1
ATOM 2865 O O . LEU A 1 373 ? 18.703 16.516 19.016 1 84.94 373 LEU A O 1
ATOM 2869 N N . LEU A 1 374 ? 16.734 15.578 19.188 1 92.5 374 LEU A N 1
ATOM 2870 C CA . LEU A 1 374 ? 16.047 16.734 18.641 1 92.5 374 LEU A CA 1
ATOM 2871 C C . LEU A 1 374 ? 16 17.875 19.656 1 92.5 374 LEU A C 1
ATOM 2873 O O . LEU A 1 374 ? 15.367 17.766 20.703 1 92.5 374 LEU A O 1
ATOM 2877 N N . SER A 1 375 ? 16.625 18.969 19.344 1 93.69 375 SER A N 1
ATOM 2878 C CA . SER A 1 375 ? 16.719 20.141 20.203 1 93.69 375 SER A CA 1
ATOM 2879 C C . SER A 1 375 ? 15.43 20.969 20.172 1 93.69 375 SER A C 1
ATOM 2881 O O . SER A 1 375 ? 14.672 20.891 19.203 1 93.69 375 SER A O 1
ATOM 2883 N N . PRO A 1 376 ? 15.148 21.625 21.297 1 93.69 376 PRO A N 1
ATOM 2884 C CA . PRO A 1 376 ? 14 22.531 21.281 1 93.69 376 PRO A CA 1
ATOM 2885 C C . PRO A 1 376 ? 14.086 23.594 20.188 1 93.69 376 PRO A C 1
ATOM 2887 O O . PRO A 1 376 ? 13.062 24.016 19.641 1 93.69 376 PRO A O 1
ATOM 2890 N N . GLU A 1 377 ? 15.258 23.969 19.812 1 95.06 377 GLU A N 1
ATOM 2891 C CA . GLU A 1 377 ? 15.461 24.953 18.766 1 95.06 377 GLU A CA 1
ATOM 2892 C C . GLU A 1 377 ? 15.031 24.406 17.406 1 95.06 377 GLU A C 1
ATOM 2894 O O . GLU A 1 377 ? 14.438 25.125 16.594 1 95.06 377 GLU A O 1
ATOM 2899 N N . ALA A 1 378 ? 15.344 23.141 17.203 1 95.44 378 ALA A N 1
ATOM 2900 C CA . ALA A 1 378 ? 14.953 22.5 15.945 1 95.44 378 ALA A CA 1
ATOM 2901 C C . ALA A 1 378 ? 13.438 22.391 15.836 1 95.44 378 ALA A C 1
ATOM 2903 O O . ALA A 1 378 ? 12.875 22.547 14.75 1 95.44 378 ALA A O 1
ATOM 2904 N N . LYS A 1 379 ? 12.828 22.109 16.969 1 94.38 379 LYS A N 1
ATOM 2905 C CA . LYS A 1 379 ? 11.375 22.016 17.016 1 94.38 379 LYS A CA 1
ATOM 2906 C C . LYS A 1 379 ? 10.727 23.359 16.719 1 94.38 379 LYS A C 1
ATOM 2908 O O . LYS A 1 379 ? 9.742 23.438 15.977 1 94.38 379 LYS A O 1
ATOM 2913 N N . GLU A 1 380 ? 11.25 24.344 17.297 1 94.81 380 GLU A N 1
ATOM 2914 C CA . GLU A 1 380 ? 10.75 25.688 17.047 1 94.81 380 GLU A CA 1
ATOM 2915 C C . GLU A 1 380 ? 10.961 26.109 15.602 1 94.81 380 GLU A C 1
ATOM 2917 O O . GLU A 1 380 ? 10.094 26.719 14.992 1 94.81 380 GLU A O 1
ATOM 2922 N N . ALA A 1 381 ? 12.117 25.766 15.086 1 95.75 381 ALA A N 1
ATOM 2923 C CA . ALA A 1 381 ? 12.422 26.078 13.688 1 95.75 381 ALA A CA 1
ATOM 2924 C C . ALA A 1 381 ? 11.398 25.438 12.75 1 95.75 381 ALA A C 1
ATOM 2926 O O . ALA A 1 381 ? 10.922 26.094 11.82 1 95.75 381 ALA A O 1
ATOM 2927 N N . ALA A 1 382 ? 11.102 24.172 13.008 1 95.75 382 ALA A N 1
ATOM 2928 C CA . ALA A 1 382 ? 10.156 23.453 12.164 1 95.75 382 ALA A CA 1
ATOM 2929 C C . ALA A 1 382 ? 8.773 24.094 12.211 1 95.75 382 ALA A C 1
ATOM 2931 O O . ALA A 1 382 ? 8.117 24.234 11.18 1 95.75 382 ALA A O 1
ATOM 2932 N N . ALA A 1 383 ? 8.352 24.516 13.367 1 93.56 383 ALA A N 1
ATOM 2933 C CA . ALA A 1 383 ? 7.043 25.141 13.531 1 93.56 383 ALA A CA 1
ATOM 2934 C C . ALA A 1 383 ? 6.98 26.484 12.805 1 93.56 383 ALA A C 1
ATOM 2936 O O . ALA A 1 383 ? 5.984 26.781 12.141 1 93.56 383 ALA A O 1
ATOM 2937 N N . ILE A 1 384 ? 8.016 27.25 12.898 1 94.88 384 ILE A N 1
ATOM 2938 C CA . ILE A 1 384 ? 8.047 28.578 12.305 1 94.88 384 ILE A CA 1
ATOM 2939 C C . ILE A 1 384 ? 8.164 28.469 10.789 1 94.88 384 ILE A C 1
ATOM 2941 O O . ILE A 1 384 ? 7.48 29.188 10.055 1 94.88 384 ILE A O 1
ATOM 2945 N N . ILE A 1 385 ? 9.055 27.594 10.352 1 96.06 385 ILE A N 1
ATOM 2946 C CA . ILE A 1 385 ? 9.258 27.438 8.914 1 96.06 385 ILE A CA 1
ATOM 2947 C C . ILE A 1 385 ? 7.961 26.953 8.258 1 96.06 385 ILE A C 1
ATOM 2949 O O . ILE A 1 385 ? 7.609 27.406 7.168 1 96.06 385 ILE A O 1
ATOM 2953 N N . ASP A 1 386 ? 7.301 26.062 8.898 1 93.12 386 ASP A N 1
ATOM 2954 C CA . ASP A 1 386 ? 6.047 25.547 8.359 1 93.12 386 ASP A CA 1
ATOM 2955 C C . ASP A 1 386 ? 5.031 26.656 8.156 1 93.12 386 ASP A C 1
ATOM 2957 O O . ASP A 1 386 ? 4.254 26.641 7.203 1 93.12 386 ASP A O 1
ATOM 2961 N N . GLN A 1 387 ? 5.023 27.609 8.992 1 92.44 387 GLN A N 1
ATOM 2962 C CA . GLN A 1 387 ? 4.082 28.719 8.914 1 92.44 387 GLN A CA 1
ATOM 2963 C C . GLN A 1 387 ? 4.52 29.734 7.863 1 92.44 387 GLN A C 1
ATOM 2965 O O . GLN A 1 387 ? 3.678 30.391 7.238 1 92.44 387 GLN A O 1
ATOM 2970 N N . ARG A 1 388 ? 5.785 29.844 7.641 1 95.88 388 ARG A N 1
ATOM 2971 C CA . ARG A 1 388 ? 6.32 30.906 6.805 1 95.88 388 ARG A CA 1
ATOM 2972 C C . ARG A 1 388 ? 6.633 30.406 5.402 1 95.88 388 ARG A C 1
ATOM 2974 O O . ARG A 1 388 ? 6.871 31.203 4.488 1 95.88 388 ARG A O 1
ATOM 2981 N N . LEU A 1 389 ? 6.492 29.125 5.195 1 97 389 LEU A N 1
ATOM 2982 C CA . LEU A 1 389 ? 6.941 28.531 3.941 1 97 389 LEU A CA 1
ATOM 2983 C C . LEU A 1 389 ? 5.84 28.578 2.887 1 97 389 LEU A C 1
ATOM 2985 O O . LEU A 1 389 ? 4.688 28.25 3.172 1 97 389 LEU A O 1
ATOM 2989 N N . GLU A 1 390 ? 6.203 29.062 1.692 1 96.06 390 GLU A N 1
ATOM 2990 C CA . GLU A 1 390 ? 5.336 29.016 0.521 1 96.06 390 GLU A CA 1
ATOM 2991 C C . GLU A 1 390 ? 6.051 28.359 -0.663 1 96.06 390 GLU A C 1
ATOM 2993 O O . GLU A 1 390 ? 6.898 29 -1.301 1 96.06 390 GLU A O 1
ATOM 2998 N N . LEU A 1 391 ? 5.617 27.156 -0.924 1 95.12 391 LEU A N 1
ATOM 2999 C CA . LEU A 1 391 ? 6.195 26.422 -2.049 1 95.12 391 LEU A CA 1
ATOM 3000 C C . LEU A 1 391 ? 5.41 26.688 -3.328 1 95.12 391 LEU A C 1
ATOM 3002 O O . LEU A 1 391 ? 4.184 26.578 -3.342 1 95.12 391 LEU A O 1
ATOM 3006 N N . GLY A 1 392 ? 6.113 27.016 -4.348 1 94 392 GLY A N 1
ATOM 3007 C CA . GLY A 1 392 ? 5.473 27.25 -5.633 1 94 392 GLY A CA 1
ATOM 3008 C C . GLY A 1 392 ? 4.914 28.656 -5.77 1 94 392 GLY A C 1
ATOM 3009 O O . GLY A 1 392 ? 3.846 28.844 -6.359 1 94 392 GLY A O 1
ATOM 3010 N N . SER A 1 393 ? 5.66 29.594 -5.266 1 93.19 393 SER A N 1
ATOM 3011 C CA . SER A 1 393 ? 5.25 30.984 -5.344 1 93.19 393 SER A CA 1
ATOM 3012 C C . SER A 1 393 ? 5.371 31.531 -6.766 1 93.19 393 SER A C 1
ATOM 3014 O O . SER A 1 393 ? 6.164 31.016 -7.559 1 93.19 393 SER A O 1
ATOM 3016 N N . LYS A 1 394 ? 4.559 32.531 -6.984 1 91.44 394 LYS A N 1
ATOM 3017 C CA . LYS A 1 394 ? 4.602 33.219 -8.281 1 91.44 394 LYS A CA 1
ATOM 3018 C C . LYS A 1 394 ? 5.664 34.312 -8.297 1 91.44 394 LYS A C 1
ATOM 3020 O O . LYS A 1 394 ? 5.699 35.156 -7.418 1 91.44 394 LYS A O 1
ATOM 3025 N N . LEU A 1 395 ? 6.461 34.219 -9.336 1 89.12 395 LEU A N 1
ATOM 3026 C CA . LEU A 1 395 ? 7.551 35.188 -9.445 1 89.12 395 LEU A CA 1
ATOM 3027 C C . LEU A 1 395 ? 7.004 36.625 -9.531 1 89.12 395 LEU A C 1
ATOM 3029 O O . LEU A 1 395 ? 7.562 37.531 -8.938 1 89.12 395 LEU A O 1
ATOM 3033 N N . SER A 1 396 ? 5.891 36.812 -10.211 1 87.12 396 SER A N 1
ATOM 3034 C CA . SER A 1 396 ? 5.316 38.125 -10.461 1 87.12 396 SER A CA 1
ATOM 3035 C C . SER A 1 396 ? 4.785 38.75 -9.172 1 87.12 396 SER A C 1
ATOM 3037 O O . SER A 1 396 ? 4.699 39.969 -9.055 1 87.12 396 SER A O 1
ATOM 3039 N N . GLU A 1 397 ? 4.434 37.906 -8.281 1 88 397 GLU A N 1
ATOM 3040 C CA . GLU A 1 397 ? 3.898 38.406 -7.02 1 88 397 GLU A CA 1
ATOM 3041 C C . GLU A 1 397 ? 5.02 38.812 -6.062 1 88 397 GLU A C 1
ATOM 3043 O O . GLU A 1 397 ? 4.812 39.594 -5.152 1 88 397 GLU A O 1
ATOM 3048 N N . ILE A 1 398 ? 6.18 38.281 -6.363 1 88.12 398 ILE A N 1
ATOM 3049 C CA . ILE A 1 398 ? 7.281 38.469 -5.43 1 88.12 398 ILE A CA 1
ATOM 3050 C C . ILE A 1 398 ? 8.195 39.594 -5.934 1 88.12 398 ILE A C 1
ATOM 3052 O O . ILE A 1 398 ? 8.656 40.406 -5.152 1 88.12 398 ILE A O 1
ATOM 3056 N N . VAL A 1 399 ? 8.469 39.531 -7.18 1 87.44 399 VAL A N 1
ATOM 3057 C CA . VAL A 1 399 ? 9.43 40.469 -7.75 1 87.44 399 VAL A CA 1
ATOM 3058 C C . VAL A 1 399 ? 8.695 41.656 -8.375 1 87.44 399 VAL A C 1
ATOM 3060 O O . VAL A 1 399 ? 7.867 41.469 -9.266 1 87.44 399 VAL A O 1
ATOM 3063 N N . LYS A 1 400 ? 9.109 42.875 -7.906 1 80.94 400 LYS A N 1
ATOM 3064 C CA . LYS A 1 400 ? 8.438 44.062 -8.383 1 80.94 400 LYS A CA 1
ATOM 3065 C C . LYS A 1 400 ? 9.305 44.812 -9.383 1 80.94 400 LYS A C 1
ATOM 3067 O O . LYS A 1 400 ? 8.805 45.625 -10.18 1 80.94 400 LYS A O 1
ATOM 3072 N N . THR A 1 401 ? 10.609 44.656 -9.336 1 85.62 401 THR A N 1
ATOM 3073 C CA . THR A 1 401 ? 11.508 45.406 -10.211 1 85.62 401 THR A CA 1
ATOM 3074 C C . THR A 1 401 ? 12.281 44.469 -11.125 1 85.62 401 THR A C 1
ATOM 3076 O O . THR A 1 401 ? 12.5 43.312 -10.773 1 85.62 401 THR A O 1
ATOM 3079 N N . LYS A 1 402 ? 12.68 45 -12.242 1 85.88 402 LYS A N 1
ATOM 3080 C CA . LYS A 1 402 ? 13.461 44.25 -13.203 1 85.88 402 LYS A CA 1
ATOM 3081 C C . LYS A 1 402 ? 14.828 43.875 -12.633 1 85.88 402 LYS A C 1
ATOM 3083 O O . LYS A 1 402 ? 15.359 42.781 -12.906 1 85.88 402 LYS A O 1
ATOM 3088 N N . THR A 1 403 ? 15.305 44.75 -11.922 1 88.25 403 THR A N 1
ATOM 3089 C CA . THR A 1 403 ? 16.625 44.531 -11.336 1 88.25 403 THR A CA 1
ATOM 3090 C C . THR A 1 403 ? 16.609 43.344 -10.375 1 88.25 403 THR A C 1
ATOM 3092 O O . THR A 1 403 ? 17.516 42.531 -10.383 1 88.25 403 THR A O 1
ATOM 3095 N N . ASP A 1 404 ? 15.555 43.312 -9.664 1 90.69 404 ASP A N 1
ATOM 3096 C CA . ASP A 1 404 ? 15.406 42.219 -8.711 1 90.69 404 ASP A CA 1
ATOM 3097 C C . ASP A 1 404 ? 15.227 40.875 -9.438 1 90.69 404 ASP A C 1
ATOM 3099 O O . ASP A 1 404 ? 15.773 39.844 -9.016 1 90.69 404 ASP A O 1
ATOM 3103 N N . ALA A 1 405 ? 14.484 40.906 -10.492 1 90.81 405 ALA A N 1
ATOM 3104 C CA . ALA A 1 405 ? 14.25 39.688 -11.281 1 90.81 405 ALA A CA 1
ATOM 3105 C C . ALA A 1 405 ? 15.547 39.156 -11.883 1 90.81 405 ALA A C 1
ATOM 3107 O O . ALA A 1 405 ? 15.812 37.969 -11.828 1 90.81 405 ALA A O 1
ATOM 3108 N N . HIS A 1 406 ? 16.281 40.094 -12.406 1 91.12 406 HIS A N 1
ATOM 3109 C CA . HIS A 1 406 ? 17.547 39.688 -13.023 1 91.12 406 HIS A CA 1
ATOM 3110 C C . HIS A 1 406 ? 18.516 39.156 -11.977 1 91.12 406 HIS A C 1
ATOM 3112 O O . HIS A 1 406 ? 19.266 38.219 -12.242 1 91.12 406 HIS A O 1
ATOM 3118 N N . ALA A 1 407 ? 18.516 39.781 -10.844 1 93.81 407 ALA A N 1
ATOM 3119 C CA . ALA A 1 407 ? 19.422 39.375 -9.773 1 93.81 407 ALA A CA 1
ATOM 3120 C C . ALA A 1 407 ? 19.094 37.938 -9.32 1 93.81 407 ALA A C 1
ATOM 3122 O O . ALA A 1 407 ? 20 37.125 -9.141 1 93.81 407 ALA A O 1
ATOM 3123 N N . LEU A 1 408 ? 17.859 37.656 -9.164 1 95.19 408 LEU A N 1
ATOM 3124 C CA . LEU A 1 408 ? 17.422 36.344 -8.719 1 95.19 408 LEU A CA 1
ATOM 3125 C C . LEU A 1 408 ? 17.703 35.281 -9.789 1 95.19 408 LEU A C 1
ATOM 3127 O O . LEU A 1 408 ? 18.188 34.219 -9.477 1 95.19 408 LEU A O 1
ATOM 3131 N N . LEU A 1 409 ? 17.375 35.625 -11.023 1 94.25 409 LEU A N 1
ATOM 3132 C CA . LEU A 1 409 ? 17.562 34.656 -12.117 1 94.25 409 LEU A CA 1
ATOM 3133 C C . LEU A 1 409 ? 19.047 34.375 -12.344 1 94.25 409 LEU A C 1
ATOM 3135 O O . LEU A 1 409 ? 19.406 33.25 -12.695 1 94.25 409 LEU A O 1
ATOM 3139 N N . ASP A 1 410 ? 19.812 35.344 -12.086 1 94.5 410 ASP A N 1
ATOM 3140 C CA . ASP A 1 410 ? 21.25 35.156 -12.258 1 94.5 410 ASP A CA 1
ATOM 3141 C C . ASP A 1 410 ? 21.844 34.312 -11.133 1 94.5 410 ASP A C 1
ATOM 3143 O O . ASP A 1 410 ? 22.656 33.438 -11.383 1 94.5 410 ASP A O 1
ATOM 3147 N N . LEU A 1 411 ? 21.469 34.594 -9.969 1 96.19 411 LEU A N 1
ATOM 3148 C CA . LEU A 1 411 ? 22 33.875 -8.82 1 96.19 411 LEU A CA 1
ATOM 3149 C C . LEU A 1 411 ? 21.641 32.406 -8.883 1 96.19 411 LEU A C 1
ATOM 3151 O O . LEU A 1 411 ? 22.469 31.531 -8.594 1 96.19 411 LEU A O 1
ATOM 3155 N N . TYR A 1 412 ? 20.375 32.094 -9.258 1 96.69 412 TYR A N 1
ATOM 3156 C CA . TYR A 1 412 ? 19.859 30.734 -9.219 1 96.69 412 TYR A CA 1
ATOM 3157 C C . TYR A 1 412 ? 19.859 30.125 -10.609 1 96.69 412 TYR A C 1
ATOM 3159 O O . TYR A 1 412 ? 19.047 29.234 -10.898 1 96.69 412 TYR A O 1
ATOM 3167 N N . LYS A 1 413 ? 20.656 30.531 -11.438 1 94.38 413 LYS A N 1
ATOM 3168 C CA . LYS A 1 413 ? 20.688 30.094 -12.828 1 94.38 413 LYS A CA 1
ATOM 3169 C C . LYS A 1 413 ? 20.875 28.578 -12.922 1 94.38 413 LYS A C 1
ATOM 3171 O O . LYS A 1 413 ? 20.234 27.938 -13.75 1 94.38 413 LYS A O 1
ATOM 3176 N N . ASN A 1 414 ? 21.625 28 -11.984 1 93.75 414 ASN A N 1
ATOM 3177 C CA . ASN A 1 414 ? 21.969 26.578 -12.086 1 93.75 414 ASN A CA 1
ATOM 3178 C C . ASN A 1 414 ? 21.125 25.734 -11.125 1 93.75 414 ASN A C 1
ATOM 3180 O O . ASN A 1 414 ? 21.438 24.562 -10.898 1 93.75 414 ASN A O 1
ATOM 3184 N N . GLN A 1 415 ? 20.188 26.391 -10.594 1 95.31 415 GLN A N 1
ATOM 3185 C CA . GLN A 1 415 ? 19.328 25.672 -9.656 1 95.31 415 GLN A CA 1
ATOM 3186 C C . GLN A 1 415 ? 17.953 25.438 -10.266 1 95.31 415 GLN A C 1
ATOM 3188 O O . GLN A 1 415 ? 17.547 26.141 -11.195 1 95.31 415 GLN A O 1
ATOM 3193 N N . GLY A 1 416 ? 17.266 24.422 -9.773 1 95.62 416 GLY A N 1
ATOM 3194 C CA . GLY A 1 416 ? 15.914 24.125 -10.234 1 95.62 416 GLY A CA 1
ATOM 3195 C C . GLY A 1 416 ? 14.844 24.938 -9.531 1 95.62 416 GLY A C 1
ATOM 3196 O O . GLY A 1 416 ? 13.648 24.734 -9.766 1 95.62 416 GLY A O 1
ATOM 3197 N N . TYR A 1 417 ? 15.258 25.828 -8.68 1 97.06 417 TYR A N 1
ATOM 3198 C CA . TYR A 1 417 ? 14.328 26.656 -7.922 1 97.06 417 TYR A CA 1
ATOM 3199 C C . TYR A 1 417 ? 14.938 28.016 -7.613 1 97.06 417 TYR A C 1
ATOM 3201 O O . TYR A 1 417 ? 16.125 28.234 -7.832 1 97.06 417 TYR A O 1
ATOM 3209 N N . ILE A 1 418 ? 14.094 28.969 -7.285 1 97.06 418 ILE A N 1
ATOM 3210 C CA . ILE A 1 418 ? 14.492 30.281 -6.801 1 97.06 418 ILE A CA 1
ATOM 3211 C C . ILE A 1 418 ? 13.93 30.5 -5.398 1 97.06 418 ILE A C 1
ATOM 3213 O O . ILE A 1 418 ? 12.758 30.234 -5.141 1 97.06 418 ILE A O 1
ATOM 3217 N N . LEU A 1 419 ? 14.797 30.828 -4.5 1 97.62 419 LEU A N 1
ATOM 3218 C CA . LEU A 1 419 ? 14.391 31.078 -3.121 1 97.62 419 LEU A CA 1
ATOM 3219 C C . LEU A 1 419 ? 14.578 32.531 -2.75 1 97.62 419 LEU A C 1
ATOM 3221 O O . LEU A 1 419 ? 15.594 33.156 -3.092 1 97.62 419 LEU A O 1
ATOM 3225 N N . THR A 1 420 ? 13.594 33.125 -2.193 1 95.25 420 THR A N 1
ATOM 3226 C CA . THR A 1 420 ? 13.695 34.469 -1.674 1 95.25 420 THR A CA 1
ATOM 3227 C C . THR A 1 420 ? 12.805 34.656 -0.449 1 95.25 420 THR A C 1
ATOM 3229 O O . THR A 1 420 ? 12 33.781 -0.127 1 95.25 420 THR A O 1
ATOM 3232 N N . GLU A 1 421 ? 13.078 35.594 0.295 1 93.75 421 GLU A N 1
ATOM 3233 C CA . GLU A 1 421 ? 12.281 35.938 1.471 1 93.75 421 GLU A CA 1
ATOM 3234 C C . GLU A 1 421 ? 11.562 37.281 1.284 1 93.75 421 GLU A C 1
ATOM 3236 O O . GLU A 1 421 ? 12.195 38.281 0.995 1 93.75 421 GLU A O 1
ATOM 3241 N N . GLN A 1 422 ? 10.281 37.219 1.348 1 89.06 422 GLN A N 1
ATOM 3242 C CA . GLN A 1 422 ? 9.477 38.406 1.202 1 89.06 422 GLN A CA 1
ATOM 3243 C C . GLN A 1 422 ? 8.438 38.531 2.314 1 89.06 422 GLN A C 1
ATOM 3245 O O . GLN A 1 422 ? 7.629 37.625 2.506 1 89.06 422 GLN A O 1
ATOM 3250 N N . ASN A 1 423 ? 8.383 39.688 2.99 1 88.69 423 ASN A N 1
ATOM 3251 C CA . ASN A 1 423 ? 7.391 39.969 4.023 1 88.69 423 ASN A CA 1
ATOM 3252 C C . ASN A 1 423 ? 7.359 38.875 5.086 1 88.69 423 ASN A C 1
ATOM 3254 O O . ASN A 1 423 ? 6.285 38.406 5.484 1 88.69 423 ASN A O 1
ATOM 3258 N N . GLY A 1 424 ? 8.516 38.312 5.395 1 89.75 424 GLY A N 1
ATOM 3259 C CA . GLY A 1 424 ? 8.617 37.344 6.465 1 89.75 424 GLY A CA 1
ATOM 3260 C C . GLY A 1 424 ? 8.32 35.938 6.008 1 89.75 424 GLY A C 1
ATOM 3261 O O . GLY A 1 424 ? 8.398 35 6.797 1 89.75 424 GLY A O 1
ATOM 3262 N N . LYS A 1 425 ? 8.039 35.75 4.73 1 95.31 425 LYS A N 1
ATOM 3263 C CA . LYS A 1 425 ? 7.738 34.438 4.191 1 95.31 425 LYS A CA 1
ATOM 3264 C C . LYS A 1 425 ? 8.883 33.906 3.316 1 95.31 425 LYS A C 1
ATOM 3266 O O . LYS A 1 425 ? 9.523 34.688 2.611 1 95.31 425 LYS A O 1
ATOM 3271 N N . PHE A 1 426 ? 9.156 32.656 3.516 1 97 426 PHE A N 1
ATOM 3272 C CA . PHE A 1 426 ? 10.094 32 2.607 1 97 426 PHE A CA 1
ATOM 3273 C C . PHE A 1 426 ? 9.398 31.578 1.321 1 97 426 PHE A C 1
ATOM 3275 O O . PHE A 1 426 ? 8.625 30.609 1.318 1 97 426 PHE A O 1
ATOM 3282 N N . CYS A 1 427 ? 9.719 32.25 0.251 1 97 427 CYS A N 1
ATOM 3283 C CA . CYS A 1 427 ? 9.055 32 -1.025 1 97 427 CYS A CA 1
ATOM 3284 C C . CYS A 1 427 ? 9.953 31.203 -1.962 1 97 427 CYS A C 1
ATOM 3286 O O . CYS A 1 427 ? 11.031 31.656 -2.338 1 97 427 CYS A O 1
ATOM 3288 N N . VAL A 1 428 ? 9.438 30.016 -2.297 1 97.56 428 VAL A N 1
ATOM 3289 C CA . VAL A 1 428 ? 10.172 29.172 -3.229 1 97.56 428 VAL A CA 1
ATOM 3290 C C . VAL A 1 428 ? 9.469 29.172 -4.586 1 97.56 428 VAL A C 1
ATOM 3292 O O . VAL A 1 428 ? 8.32 28.734 -4.695 1 97.56 428 VAL A O 1
ATOM 3295 N N . ILE A 1 429 ? 10.141 29.688 -5.551 1 96.38 429 ILE A N 1
ATOM 3296 C CA . ILE A 1 429 ? 9.648 29.672 -6.922 1 96.38 429 ILE A CA 1
ATOM 3297 C C . ILE A 1 429 ? 10.242 28.484 -7.672 1 96.38 429 ILE A C 1
ATOM 3299 O O . ILE A 1 429 ? 11.469 28.344 -7.73 1 96.38 429 ILE A O 1
ATOM 3303 N N . LEU A 1 430 ? 9.367 27.672 -8.281 1 94.94 430 LEU A N 1
ATOM 3304 C CA . LEU A 1 430 ? 9.812 26.438 -8.914 1 94.94 430 LEU A CA 1
ATOM 3305 C C . LEU A 1 430 ? 9.93 26.609 -10.422 1 94.94 430 LEU A C 1
ATOM 3307 O O . LEU A 1 430 ? 9.055 27.203 -11.055 1 94.94 430 LEU A O 1
ATOM 3311 N N . LYS A 1 431 ? 11.078 26.203 -10.891 1 94.19 431 LYS A N 1
ATOM 3312 C CA . LYS A 1 431 ? 11.273 26.188 -12.336 1 94.19 431 LYS A CA 1
ATOM 3313 C C . LYS A 1 431 ? 10.617 24.969 -12.969 1 94.19 431 LYS A C 1
ATOM 3315 O O . LYS A 1 431 ? 10.25 24.016 -12.266 1 94.19 431 LYS A O 1
ATOM 3320 N N . ASP A 1 432 ? 10.391 24.953 -14.266 1 88.19 432 ASP A N 1
ATOM 3321 C CA . ASP A 1 432 ? 9.789 23.844 -14.984 1 88.19 432 ASP A CA 1
ATOM 3322 C C . ASP A 1 432 ? 10.703 22.609 -14.953 1 88.19 432 ASP A C 1
ATOM 3324 O O . ASP A 1 432 ? 10.227 21.484 -15.055 1 88.19 432 ASP A O 1
ATOM 3328 N N . THR A 1 433 ? 11.992 22.859 -14.711 1 86.31 433 THR A N 1
ATOM 3329 C CA . THR A 1 433 ? 12.969 21.781 -14.695 1 86.31 433 THR A CA 1
ATOM 3330 C C . THR A 1 433 ? 13.203 21.297 -13.266 1 86.31 433 THR A C 1
ATOM 3332 O O . THR A 1 433 ? 14.125 20.516 -13.016 1 86.31 433 THR A O 1
ATOM 3335 N N . CYS A 1 434 ? 12.359 21.672 -12.414 1 90.5 434 CYS A N 1
ATOM 3336 C CA . CYS A 1 434 ? 12.547 21.328 -11.008 1 90.5 434 CYS A CA 1
ATOM 3337 C C . CYS A 1 434 ? 12.422 19.812 -10.805 1 90.5 434 CYS A C 1
ATOM 3339 O O . CYS A 1 434 ? 11.406 19.219 -11.148 1 90.5 434 CYS A O 1
ATOM 3341 N N . SER A 1 435 ? 13.469 19.203 -10.312 1 88.81 435 SER A N 1
ATOM 3342 C CA . SER A 1 435 ? 13.477 17.781 -10 1 88.81 435 SER A CA 1
ATOM 3343 C C . SER A 1 435 ? 13.062 17.516 -8.555 1 88.81 435 SER A C 1
ATOM 3345 O O . SER A 1 435 ? 13.039 18.438 -7.738 1 88.81 435 SER A O 1
ATOM 3347 N N . PRO A 1 436 ? 12.758 16.25 -8.258 1 87.88 436 PRO A N 1
ATOM 3348 C CA . PRO A 1 436 ? 12.43 15.898 -6.875 1 87.88 436 PRO A CA 1
ATOM 3349 C C . PRO A 1 436 ? 13.578 16.188 -5.91 1 87.88 436 PRO A C 1
ATOM 3351 O O . PRO A 1 436 ? 13.344 16.594 -4.766 1 87.88 436 PRO A O 1
ATOM 3354 N N . GLN A 1 437 ? 14.734 16.141 -6.387 1 92.44 437 GLN A N 1
ATOM 3355 C CA . GLN A 1 437 ? 15.891 16.438 -5.555 1 92.44 437 GLN A CA 1
ATOM 3356 C C . GLN A 1 437 ? 16 17.938 -5.281 1 92.44 437 GLN A C 1
ATOM 3358 O O . GLN A 1 437 ? 16.422 18.344 -4.199 1 92.44 437 GLN A O 1
ATOM 3363 N N . ASP A 1 438 ? 15.602 18.672 -6.32 1 95.12 438 ASP A N 1
ATOM 3364 C CA . ASP A 1 438 ? 15.633 20.125 -6.156 1 95.12 438 ASP A CA 1
ATOM 3365 C C . ASP A 1 438 ? 14.648 20.578 -5.078 1 95.12 438 ASP A C 1
ATOM 3367 O O . ASP A 1 438 ? 14.906 21.547 -4.355 1 95.12 438 ASP A O 1
ATOM 3371 N N . MET A 1 439 ? 13.562 19.891 -5.008 1 94.94 439 MET A N 1
ATOM 3372 C CA . MET A 1 439 ? 12.562 20.203 -3.992 1 94.94 439 MET A CA 1
ATOM 3373 C C . MET A 1 439 ? 13.117 19.969 -2.59 1 94.94 439 MET A C 1
ATOM 3375 O O . MET A 1 439 ? 12.898 20.781 -1.689 1 94.94 439 MET A O 1
ATOM 3379 N N . LEU A 1 440 ? 13.789 18.891 -2.422 1 96.88 440 LEU A N 1
ATOM 3380 C CA . LEU A 1 440 ? 14.406 18.594 -1.135 1 96.88 440 LEU A CA 1
ATOM 3381 C C . LEU A 1 440 ? 15.508 19.594 -0.814 1 96.88 440 LEU A C 1
ATOM 3383 O O . LEU A 1 440 ? 15.633 20.047 0.327 1 96.88 440 LEU A O 1
ATOM 3387 N N . LYS A 1 441 ? 16.297 19.953 -1.84 1 97.94 441 LYS A N 1
ATOM 3388 C CA . LYS A 1 441 ? 17.375 20.938 -1.693 1 97.94 441 LYS A CA 1
ATOM 3389 C C . LYS A 1 441 ? 16.812 22.281 -1.274 1 97.94 441 LYS A C 1
ATOM 3391 O O . LYS A 1 441 ? 17.422 23 -0.466 1 97.94 441 LYS A O 1
ATOM 3396 N N . SER A 1 442 ? 15.688 22.641 -1.851 1 97.81 442 SER A N 1
ATOM 3397 C CA . SER A 1 442 ? 15.062 23.906 -1.502 1 97.81 442 SER A CA 1
ATOM 3398 C C . SER A 1 442 ? 14.672 23.938 -0.028 1 97.81 442 SER A C 1
ATOM 3400 O O . SER A 1 442 ? 14.773 24.984 0.619 1 97.81 442 SER A O 1
ATOM 3402 N N . MET A 1 443 ? 14.273 22.828 0.552 1 97.56 443 MET A N 1
ATOM 3403 C CA . MET A 1 443 ? 13.906 22.766 1.965 1 97.56 443 MET A CA 1
ATOM 3404 C C . MET A 1 443 ? 15.141 22.922 2.852 1 97.56 443 MET A C 1
ATOM 3406 O O . MET A 1 443 ? 15.078 23.562 3.9 1 97.56 443 MET A O 1
ATOM 3410 N N . PHE A 1 444 ? 16.203 22.25 2.467 1 98.44 444 PHE A N 1
ATOM 3411 C CA . PHE A 1 444 ? 17.453 22.438 3.184 1 98.44 444 PHE A CA 1
ATOM 3412 C C . PHE A 1 444 ? 17.891 23.891 3.152 1 98.44 444 PHE A C 1
ATOM 3414 O O . PHE A 1 444 ? 18.359 24.438 4.156 1 98.44 444 PHE A O 1
ATOM 3421 N N . HIS A 1 445 ? 17.719 24.484 1.979 1 98.5 445 HIS A N 1
ATOM 3422 C CA . HIS A 1 445 ? 18.047 25.891 1.771 1 98.5 445 HIS A CA 1
ATOM 3423 C C . HIS A 1 445 ? 17.219 26.797 2.672 1 98.5 445 HIS A C 1
ATOM 3425 O O . HIS A 1 445 ? 17.75 27.703 3.303 1 98.5 445 HIS A O 1
ATOM 3431 N N . VAL A 1 446 ? 15.953 26.562 2.736 1 98.19 446 VAL A N 1
ATOM 3432 C CA . VAL A 1 446 ? 15.047 27.344 3.58 1 98.19 446 VAL A CA 1
ATOM 3433 C C . VAL A 1 446 ? 15.453 27.188 5.047 1 98.19 446 VAL A C 1
ATOM 3435 O O . VAL A 1 446 ? 15.461 28.172 5.797 1 98.19 446 VAL A O 1
ATOM 3438 N N . SER A 1 447 ? 15.789 25.984 5.453 1 98.12 447 SER A N 1
ATOM 3439 C CA . SER A 1 447 ? 16.203 25.734 6.828 1 98.12 447 SER A CA 1
ATOM 3440 C C . SER A 1 447 ? 17.469 26.484 7.176 1 98.12 447 SER A C 1
ATOM 3442 O O . SER A 1 447 ? 17.625 27 8.289 1 98.12 447 SER A O 1
ATOM 3444 N N . TYR A 1 448 ? 18.344 26.562 6.199 1 98 448 TYR A N 1
ATOM 3445 C CA . TYR A 1 448 ? 19.594 27.281 6.441 1 98 448 TYR A CA 1
ATOM 3446 C C . TYR A 1 448 ? 19.344 28.781 6.5 1 98 448 TYR A C 1
ATOM 3448 O O . TYR A 1 448 ? 19.969 29.484 7.293 1 98 448 TYR A O 1
ATOM 3456 N N . LEU A 1 449 ? 18.516 29.234 5.609 1 96.88 449 LEU A N 1
ATOM 3457 C CA . LEU A 1 449 ? 18.172 30.656 5.645 1 96.88 449 LEU A CA 1
ATOM 3458 C C . LEU A 1 449 ? 17.578 31.031 7 1 96.88 449 LEU A C 1
ATOM 3460 O O . LEU A 1 449 ? 17.891 32.094 7.543 1 96.88 449 LEU A O 1
ATOM 3464 N N . TYR A 1 450 ? 16.719 30.188 7.488 1 96.94 450 TYR A N 1
ATOM 3465 C CA . TYR A 1 450 ? 16.156 30.406 8.812 1 96.94 450 TYR A CA 1
ATOM 3466 C C . TYR A 1 450 ? 17.234 30.391 9.883 1 96.94 450 TYR A C 1
ATOM 3468 O O . TYR A 1 450 ? 17.234 31.203 10.805 1 96.94 450 TYR A O 1
ATOM 3476 N N . TRP A 1 451 ? 18.141 29.422 9.781 1 96.38 451 TRP A N 1
ATOM 3477 C CA . TRP A 1 451 ? 19.25 29.328 10.719 1 96.38 451 TRP A CA 1
ATOM 3478 C C . TRP A 1 451 ? 20.094 30.594 10.727 1 96.38 451 TRP A C 1
ATOM 3480 O O . TRP A 1 451 ? 20.5 31.078 11.781 1 96.38 451 TRP A O 1
ATOM 3490 N N . LEU A 1 452 ? 20.375 31.188 9.516 1 95.38 452 LEU A N 1
ATOM 3491 C CA . LEU A 1 452 ? 21.141 32.438 9.391 1 95.38 452 LEU A CA 1
ATOM 3492 C C . LEU A 1 452 ? 20.406 33.594 10.062 1 95.38 452 LEU A C 1
ATOM 3494 O O . LEU A 1 452 ? 21.031 34.406 10.734 1 95.38 452 LEU A O 1
ATOM 3498 N N . GLU A 1 453 ? 19.141 33.625 9.859 1 93.81 453 GLU A N 1
ATOM 3499 C CA . GLU A 1 453 ? 18.312 34.656 10.453 1 93.81 453 GLU A CA 1
ATOM 3500 C C . GLU A 1 453 ? 18.328 34.594 11.977 1 93.81 453 GLU A C 1
ATOM 3502 O O . GLU A 1 453 ? 18.484 35.594 12.656 1 93.81 453 GLU A O 1
ATOM 3507 N N . LYS A 1 454 ? 18.219 33.438 12.508 1 93.38 454 LYS A N 1
ATOM 3508 C CA . LYS A 1 454 ? 18.031 33.25 13.938 1 93.38 454 LYS A CA 1
ATOM 3509 C C . LYS A 1 454 ? 19.359 33.25 14.68 1 93.38 454 LYS A C 1
ATOM 3511 O O . LYS A 1 454 ? 19.484 33.812 15.773 1 93.38 454 LYS A O 1
ATOM 3516 N N . ASN A 1 455 ? 20.375 32.625 14.133 1 92.06 455 ASN A N 1
ATOM 3517 C CA . ASN A 1 455 ? 21.609 32.375 14.867 1 92.06 455 ASN A CA 1
ATOM 3518 C C . ASN A 1 455 ? 22.672 33.406 14.5 1 92.06 455 ASN A C 1
ATOM 3520 O O . ASN A 1 455 ? 23.562 33.719 15.312 1 92.06 455 ASN A O 1
ATOM 3524 N N . VAL A 1 456 ? 22.688 33.938 13.312 1 91.69 456 VAL A N 1
ATOM 3525 C CA . VAL A 1 456 ? 23.688 34.906 12.875 1 91.69 456 VAL A CA 1
ATOM 3526 C C . VAL A 1 456 ? 23.078 36.312 12.914 1 91.69 456 VAL A C 1
ATOM 3528 O O . VAL A 1 456 ? 23.797 37.312 13 1 91.69 456 VAL A O 1
ATOM 3531 N N . GLY A 1 457 ? 21.797 36.438 12.805 1 90.31 457 GLY A N 1
ATOM 3532 C CA . GLY A 1 457 ? 21.141 37.719 12.859 1 90.31 457 GLY A CA 1
ATOM 3533 C C . GLY A 1 457 ? 21.109 38.438 11.523 1 90.31 457 GLY A C 1
ATOM 3534 O O . GLY A 1 457 ? 20.953 39.656 11.469 1 90.31 457 GLY A O 1
ATOM 3535 N N . LEU A 1 458 ? 21.297 37.719 10.477 1 88 458 LEU A N 1
ATOM 3536 C CA . LEU A 1 458 ? 21.234 38.312 9.141 1 88 458 LEU A CA 1
ATOM 3537 C C . LEU A 1 458 ? 19.797 38.5 8.695 1 88 458 LEU A C 1
ATOM 3539 O O . LEU A 1 458 ? 18.984 37.562 8.75 1 88 458 LEU A O 1
ATOM 3543 N N . LYS A 1 459 ? 19.469 39.719 8.359 1 87 459 LYS A N 1
ATOM 3544 C CA . LYS A 1 459 ? 18.125 40.031 7.891 1 87 459 LYS A CA 1
ATOM 3545 C C . LYS A 1 459 ? 18.125 40.438 6.414 1 87 459 LYS A C 1
ATOM 3547 O O . LYS A 1 459 ? 19.109 40.969 5.918 1 87 459 LYS A O 1
ATOM 3552 N N . PRO A 1 460 ? 17.047 40.062 5.863 1 88.62 460 PRO A N 1
ATOM 3553 C CA . PRO A 1 460 ? 16.953 40.469 4.457 1 88.62 460 PRO A CA 1
ATOM 3554 C C . PRO A 1 460 ? 16.906 41.969 4.281 1 88.62 460 PRO A C 1
ATOM 3556 O O . PRO A 1 460 ? 16.266 42.656 5.078 1 88.62 460 PRO A O 1
ATOM 3559 N N . VAL A 1 461 ? 17.656 42.531 3.338 1 88.62 461 VAL A N 1
ATOM 3560 C CA . VAL A 1 461 ? 17.672 43.938 3.023 1 88.62 461 VAL A CA 1
ATOM 3561 C C . VAL A 1 461 ? 16.844 44.188 1.76 1 88.62 461 VAL A C 1
ATOM 3563 O O . VAL A 1 461 ? 15.656 44.5 1.837 1 88.62 461 VAL A O 1
ATOM 3566 N N . SER A 1 462 ? 17.391 44 0.635 1 89.06 462 SER A N 1
ATOM 3567 C CA . SER A 1 462 ? 16.734 44 -0.666 1 89.06 462 SER A CA 1
ATOM 3568 C C . SER A 1 462 ? 17.109 42.75 -1.483 1 89.06 462 SER A C 1
ATOM 3570 O O . SER A 1 462 ? 18.172 42.156 -1.263 1 89.06 462 SER A O 1
ATOM 3572 N N . ILE A 1 463 ? 16.266 42.375 -2.334 1 92.12 463 ILE A N 1
ATOM 3573 C CA . ILE A 1 463 ? 16.516 41.219 -3.174 1 92.12 463 ILE A CA 1
ATOM 3574 C C . ILE A 1 463 ? 17.828 41.406 -3.934 1 92.12 463 ILE A C 1
ATOM 3576 O O . ILE A 1 463 ? 18.656 40.5 -4.004 1 92.12 463 ILE A O 1
ATOM 3580 N N . TYR A 1 464 ? 17.953 42.625 -4.445 1 91.56 464 TYR A N 1
ATOM 3581 C CA . TYR A 1 464 ? 19.141 42.938 -5.223 1 91.56 464 TYR A CA 1
ATOM 3582 C C . TYR A 1 464 ? 20.391 42.844 -4.359 1 91.56 464 TYR A C 1
ATOM 3584 O O . TYR A 1 464 ? 21.391 42.219 -4.766 1 91.56 464 TYR A O 1
ATOM 3592 N N . ASP A 1 465 ? 20.375 43.344 -3.178 1 92.56 465 ASP A N 1
ATOM 3593 C CA . ASP A 1 465 ? 21.516 43.344 -2.275 1 92.56 465 ASP A CA 1
ATOM 3594 C C . ASP A 1 465 ? 21.797 41.938 -1.741 1 92.56 465 ASP A C 1
ATOM 3596 O O . ASP A 1 465 ? 22.953 41.562 -1.534 1 92.56 465 ASP A O 1
ATOM 3600 N N . ASP A 1 466 ? 20.781 41.188 -1.506 1 94.88 466 ASP A N 1
ATOM 3601 C CA . ASP A 1 466 ? 20.922 39.844 -0.948 1 94.88 466 ASP A CA 1
ATOM 3602 C C . ASP A 1 466 ? 21.516 38.875 -1.975 1 94.88 466 ASP A C 1
ATOM 3604 O O . ASP A 1 466 ? 22.094 37.875 -1.609 1 94.88 466 ASP A O 1
ATOM 3608 N N . CYS A 1 467 ? 21.359 39.219 -3.279 1 95.56 467 CYS A N 1
ATOM 3609 C CA . CYS A 1 467 ? 21.844 38.375 -4.355 1 95.56 467 CYS A CA 1
ATOM 3610 C C . CYS A 1 467 ? 23.297 38.688 -4.703 1 95.56 467 CYS A C 1
ATOM 3612 O O . CYS A 1 467 ? 23.953 37.906 -5.375 1 95.56 467 CYS A O 1
ATOM 3614 N N . ARG A 1 468 ? 23.828 39.75 -4.242 1 93.56 468 ARG A N 1
ATOM 3615 C CA . ARG A 1 468 ? 25.188 40.156 -4.523 1 93.56 468 ARG A CA 1
ATOM 3616 C C . ARG A 1 468 ? 26.188 39.375 -3.65 1 93.56 468 ARG A C 1
ATOM 3618 O O . ARG A 1 468 ? 25.781 38.75 -2.678 1 93.56 468 ARG A O 1
ATOM 3625 N N . PRO A 1 469 ? 27.453 39.406 -4.082 1 93.62 469 PRO A N 1
ATOM 3626 C CA . PRO A 1 469 ? 28.438 38.719 -3.25 1 93.62 469 PRO A CA 1
ATOM 3627 C C . PRO A 1 469 ? 28.438 39.188 -1.804 1 93.62 469 PRO A C 1
ATOM 3629 O O . PRO A 1 469 ? 28.547 40.406 -1.555 1 93.62 469 PRO A O 1
ATOM 3632 N N . GLY A 1 470 ? 28.266 38.344 -0.905 1 90.94 470 GLY A N 1
ATOM 3633 C CA . GLY A 1 470 ? 28.219 38.688 0.506 1 90.94 470 GLY A CA 1
ATOM 3634 C C . GLY A 1 470 ? 26.812 38.844 1.034 1 90.94 470 GLY A C 1
ATOM 3635 O O . GLY A 1 470 ? 26.609 38.969 2.242 1 90.94 470 GLY A O 1
ATOM 3636 N N . GLY A 1 471 ? 25.875 38.844 0.139 1 94 471 GLY A N 1
ATOM 3637 C CA . GLY A 1 471 ? 24.484 38.938 0.538 1 94 471 GLY A CA 1
ATOM 3638 C C . GLY A 1 471 ? 23.938 37.656 1.12 1 94 471 GLY A C 1
ATOM 3639 O O . GLY A 1 471 ? 24.516 36.594 0.915 1 94 471 GLY A O 1
ATOM 3640 N N . MET A 1 472 ? 22.891 37.75 1.802 1 94.75 472 MET A N 1
ATOM 3641 C CA . MET A 1 472 ? 22.312 36.656 2.551 1 94.75 472 MET A CA 1
ATOM 3642 C C . MET A 1 472 ? 21.938 35.5 1.62 1 94.75 472 MET A C 1
ATOM 3644 O O . MET A 1 472 ? 22.234 34.344 1.912 1 94.75 472 MET A O 1
ATOM 3648 N N . LEU A 1 473 ? 21.234 35.781 0.484 1 97.06 473 LEU A N 1
ATOM 3649 C CA . LEU A 1 473 ? 20.812 34.75 -0.458 1 97.06 473 LEU A CA 1
ATOM 3650 C C . LEU A 1 473 ? 22.016 34.125 -1.143 1 97.06 473 LEU A C 1
ATOM 3652 O O . LEU A 1 473 ? 22.031 32.906 -1.376 1 97.06 473 LEU A O 1
ATOM 3656 N N . GLN A 1 474 ? 23.031 34.906 -1.465 1 96.19 474 GLN A N 1
ATOM 3657 C CA . GLN A 1 474 ? 24.234 34.375 -2.102 1 96.19 474 GLN A CA 1
ATOM 3658 C C . GLN A 1 474 ? 25.016 33.469 -1.148 1 96.19 474 GLN A C 1
ATOM 3660 O O . GLN A 1 474 ? 25.484 32.406 -1.536 1 96.19 474 GLN A O 1
ATOM 3665 N N . ILE A 1 475 ? 25.172 33.938 0.088 1 94.88 475 ILE A N 1
ATOM 3666 C CA . ILE A 1 475 ? 25.891 33.156 1.092 1 94.88 475 ILE A CA 1
ATOM 3667 C C . ILE A 1 475 ? 25.156 31.828 1.342 1 94.88 475 ILE A C 1
ATOM 3669 O O . ILE A 1 475 ? 25.797 30.781 1.482 1 94.88 475 ILE A O 1
ATOM 3673 N N . SER A 1 476 ? 23.891 31.922 1.466 1 96.69 476 SER A N 1
ATOM 3674 C CA . SER A 1 476 ? 23.094 30.734 1.736 1 96.69 476 SER A CA 1
ATOM 3675 C C . SER A 1 476 ? 23.188 29.734 0.587 1 96.69 476 SER A C 1
ATOM 3677 O O . SER A 1 476 ? 23.297 28.531 0.814 1 96.69 476 SER A O 1
ATOM 3679 N N . LEU A 1 477 ? 23.141 30.219 -0.656 1 97.69 477 LEU A N 1
ATOM 3680 C CA . LEU A 1 477 ? 23.219 29.328 -1.817 1 97.69 477 LEU A CA 1
ATOM 3681 C C . LEU A 1 477 ? 24.578 28.641 -1.875 1 97.69 477 LEU A C 1
ATOM 3683 O O . LEU A 1 477 ? 24.641 27.438 -2.182 1 97.69 477 LEU A O 1
ATOM 3687 N N . GLU A 1 478 ? 25.641 29.328 -1.614 1 96.56 478 GLU A N 1
ATOM 3688 C CA . GLU A 1 478 ? 26.984 28.766 -1.623 1 96.56 478 GLU A CA 1
ATOM 3689 C C . GLU A 1 478 ? 27.109 27.641 -0.601 1 96.56 478 GLU A C 1
ATOM 3691 O O . GLU A 1 478 ? 27.703 26.594 -0.885 1 96.56 478 GLU A O 1
ATOM 3696 N N . TYR A 1 479 ? 26.562 27.875 0.488 1 96.88 479 TYR A N 1
ATOM 3697 C CA . TYR A 1 479 ? 26.609 26.859 1.536 1 96.88 479 TYR A CA 1
ATOM 3698 C C . TYR A 1 479 ? 25.812 25.625 1.128 1 96.88 479 TYR A C 1
ATOM 3700 O O . TYR A 1 479 ? 26.281 24.5 1.324 1 96.88 479 TYR A O 1
ATOM 3708 N N . VAL A 1 480 ? 24.609 25.781 0.662 1 97.62 480 VAL A N 1
ATOM 3709 C CA . VAL A 1 480 ? 23.719 24.672 0.307 1 97.62 480 VAL A CA 1
ATOM 3710 C C . VAL A 1 480 ? 24.344 23.859 -0.821 1 97.62 480 VAL A C 1
ATOM 3712 O O . VAL A 1 480 ? 24.219 22.625 -0.835 1 97.62 480 VAL A O 1
ATOM 3715 N N . GLU A 1 481 ? 24.984 24.5 -1.779 1 96.69 481 GLU A N 1
ATOM 3716 C CA . GLU A 1 481 ? 25.609 23.812 -2.896 1 96.69 481 GLU A CA 1
ATOM 3717 C C . GLU A 1 481 ? 26.734 22.906 -2.412 1 96.69 481 GLU A C 1
ATOM 3719 O O . GLU A 1 481 ? 26.984 21.844 -2.996 1 96.69 481 GLU A O 1
ATOM 3724 N N . ARG A 1 482 ? 27.266 23.234 -1.302 1 95.75 482 ARG A N 1
ATOM 3725 C CA . ARG A 1 482 ? 28.406 22.484 -0.769 1 95.75 482 ARG A CA 1
ATOM 3726 C C . ARG A 1 482 ? 27.922 21.391 0.193 1 95.75 482 ARG A C 1
ATOM 3728 O O . ARG A 1 482 ? 28.453 20.281 0.186 1 95.75 482 ARG A O 1
ATOM 3735 N N . GLU A 1 483 ? 26.984 21.75 0.955 1 97 483 GLU A N 1
ATOM 3736 C CA . GLU A 1 483 ? 26.703 20.922 2.129 1 97 483 GLU A CA 1
ATOM 3737 C C . GLU A 1 483 ? 25.5 20 1.881 1 97 483 GLU A C 1
ATOM 3739 O O . GLU A 1 483 ? 25.312 19.016 2.588 1 97 483 GLU A O 1
ATOM 3744 N N . PHE A 1 484 ? 24.656 20.281 0.954 1 97.56 484 PHE A N 1
ATOM 3745 C CA . PHE A 1 484 ? 23.406 19.562 0.771 1 97.56 484 PHE A CA 1
ATOM 3746 C C . PHE A 1 484 ? 23.656 18.078 0.538 1 97.56 484 PHE A C 1
ATOM 3748 O O . PHE A 1 484 ? 22.969 17.234 1.119 1 97.56 484 PHE A O 1
ATOM 3755 N N . ASN A 1 485 ? 24.594 17.75 -0.3 1 96.56 485 ASN A N 1
ATOM 3756 C CA . ASN A 1 485 ? 24.875 16.359 -0.618 1 96.56 485 ASN A CA 1
ATOM 3757 C C . ASN A 1 485 ? 25.328 15.578 0.614 1 96.56 485 ASN A C 1
ATOM 3759 O O . ASN A 1 485 ? 25.031 14.391 0.755 1 96.56 485 ASN A O 1
ATOM 3763 N N . HIS A 1 486 ? 26.062 16.25 1.448 1 96.75 486 HIS A N 1
ATOM 3764 C CA . HIS A 1 486 ? 26.469 15.609 2.695 1 96.75 486 HIS A CA 1
ATOM 3765 C C . HIS A 1 486 ? 25.281 15.344 3.604 1 96.75 486 HIS A C 1
ATOM 3767 O O . HIS A 1 486 ? 25.156 14.266 4.18 1 96.75 486 HIS A O 1
ATOM 3773 N N . ALA A 1 487 ? 24.453 16.344 3.711 1 97 487 ALA A N 1
ATOM 3774 C CA . ALA A 1 487 ? 23.25 16.203 4.531 1 97 487 ALA A CA 1
ATOM 3775 C C . ALA A 1 487 ? 22.344 15.094 3.996 1 97 487 ALA A C 1
ATOM 3777 O O . ALA A 1 487 ? 21.766 14.336 4.77 1 97 487 ALA A O 1
ATOM 3778 N N . LYS A 1 488 ? 22.219 15.078 2.697 1 96.81 488 LYS A N 1
ATOM 3779 C CA . LYS A 1 488 ? 21.438 14.055 2.029 1 96.81 488 LYS A CA 1
ATOM 3780 C C . LYS A 1 488 ? 21.984 12.656 2.324 1 96.81 488 LYS A C 1
ATOM 3782 O O . LYS A 1 488 ? 21.219 11.75 2.67 1 96.81 488 LYS A O 1
ATOM 3787 N N . HIS A 1 489 ? 23.25 12.516 2.229 1 95.62 489 HIS A N 1
ATOM 3788 C CA . HIS A 1 489 ? 23.906 11.234 2.471 1 95.62 489 HIS A CA 1
ATOM 3789 C C . HIS A 1 489 ? 23.766 10.805 3.93 1 95.62 489 HIS A C 1
ATOM 3791 O O . HIS A 1 489 ? 23.453 9.648 4.215 1 95.62 489 HIS A O 1
ATOM 3797 N N . ASP A 1 490 ? 23.984 11.734 4.812 1 96.62 490 ASP A N 1
ATOM 3798 C CA . ASP A 1 490 ? 23.828 11.445 6.234 1 96.62 490 ASP A CA 1
ATOM 3799 C C . ASP A 1 490 ? 22.391 11.055 6.555 1 96.62 490 ASP A C 1
ATOM 3801 O O . ASP A 1 490 ? 22.141 10.211 7.414 1 96.62 490 ASP A O 1
ATOM 3805 N N . GLY A 1 491 ? 21.5 11.758 5.91 1 96.88 491 GLY A N 1
ATOM 3806 C CA . GLY A 1 491 ? 20.094 11.406 6.082 1 96.88 491 GLY A CA 1
ATOM 3807 C C . GLY A 1 491 ? 19.781 10 5.629 1 96.88 491 GLY A C 1
ATOM 3808 O O . GLY A 1 491 ? 19.016 9.289 6.289 1 96.88 491 GLY A O 1
ATOM 3809 N N . GLU A 1 492 ? 20.312 9.617 4.492 1 94.62 492 GLU A N 1
ATOM 3810 C CA . GLU A 1 492 ? 20.125 8.266 3.975 1 94.62 492 GLU A CA 1
ATOM 3811 C C . GLU A 1 492 ? 20.672 7.223 4.938 1 94.62 492 GLU A C 1
ATOM 3813 O O . GLU A 1 492 ? 20.062 6.176 5.152 1 94.62 492 GLU A O 1
ATOM 3818 N N . LEU A 1 493 ? 21.797 7.535 5.539 1 93.31 493 LEU A N 1
ATOM 3819 C CA . LEU A 1 493 ? 22.438 6.621 6.48 1 93.31 493 LEU A CA 1
ATOM 3820 C C . LEU A 1 493 ? 21.594 6.48 7.754 1 93.31 493 LEU A C 1
ATOM 3822 O O . LEU A 1 493 ? 21.578 5.418 8.375 1 93.31 493 LEU A O 1
ATOM 3826 N N . ALA A 1 494 ? 20.922 7.527 8.047 1 94.94 494 ALA A N 1
ATOM 3827 C CA . ALA A 1 494 ? 20.094 7.523 9.25 1 94.94 494 ALA A CA 1
ATOM 3828 C C . ALA A 1 494 ? 18.766 6.832 9 1 94.94 494 ALA A C 1
ATOM 3830 O O . ALA A 1 494 ? 17.984 6.629 9.93 1 94.94 494 ALA A O 1
ATOM 3831 N N . GLY A 1 495 ? 18.422 6.488 7.816 1 93.31 495 GLY A N 1
ATOM 3832 C CA . GLY A 1 495 ? 17.234 5.715 7.52 1 93.31 495 GLY A CA 1
ATOM 3833 C C . GLY A 1 495 ? 16.172 6.516 6.797 1 93.31 495 GLY A C 1
ATOM 3834 O O . GLY A 1 495 ? 15.094 5.996 6.484 1 93.31 495 GLY A O 1
ATOM 3835 N N . TRP A 1 496 ? 16.5 7.777 6.434 1 96.19 496 TRP A N 1
ATOM 3836 C CA . TRP A 1 496 ? 15.531 8.625 5.746 1 96.19 496 TRP A CA 1
ATOM 3837 C C . TRP A 1 496 ? 15.57 8.383 4.238 1 96.19 496 TRP A C 1
ATOM 3839 O O . TRP A 1 496 ? 16.625 8.047 3.684 1 96.19 496 TRP A O 1
ATOM 3849 N N . VAL A 1 497 ? 14.414 8.477 3.654 1 92.81 497 VAL A N 1
ATOM 3850 C CA . VAL A 1 497 ? 14.344 8.492 2.197 1 92.81 497 VAL A CA 1
ATOM 3851 C C . VAL A 1 497 ? 14.594 9.906 1.684 1 92.81 497 VAL A C 1
ATOM 3853 O O . VAL A 1 497 ? 13.703 10.758 1.739 1 92.81 497 VAL A O 1
ATOM 3856 N N . THR A 1 498 ? 15.75 10.117 1.13 1 93.88 498 THR A N 1
ATOM 3857 C CA . THR A 1 498 ? 16.156 11.477 0.801 1 93.88 498 THR A CA 1
ATOM 3858 C C . THR A 1 498 ? 16.156 11.695 -0.71 1 93.88 498 THR A C 1
ATOM 3860 O O . THR A 1 498 ? 16.891 12.547 -1.22 1 93.88 498 THR A O 1
ATOM 3863 N N . ASP A 1 499 ? 15.352 10.961 -1.415 1 88.31 499 ASP A N 1
ATOM 3864 C CA . ASP A 1 499 ? 15.352 11.094 -2.869 1 88.31 499 ASP A CA 1
ATOM 3865 C C . ASP A 1 499 ? 14.391 12.188 -3.32 1 88.31 499 ASP A C 1
ATOM 3867 O O . ASP A 1 499 ? 14.5 12.703 -4.434 1 88.31 499 ASP A O 1
ATOM 3871 N N . SER A 1 500 ? 13.469 12.469 -2.445 1 91.56 500 SER A N 1
ATOM 3872 C CA . SER A 1 500 ? 12.477 13.469 -2.826 1 91.56 500 SER A CA 1
ATOM 3873 C C . SER A 1 500 ? 11.789 14.062 -1.599 1 91.56 500 SER A C 1
ATOM 3875 O O . SER A 1 500 ? 12.023 13.609 -0.475 1 91.56 500 SER A O 1
ATOM 3877 N N . LEU A 1 501 ? 11.062 15.164 -1.881 1 94.69 501 LEU A N 1
ATOM 3878 C CA . LEU A 1 501 ? 10.211 15.797 -0.881 1 94.69 501 LEU A CA 1
ATOM 3879 C C . LEU A 1 501 ? 8.734 15.562 -1.195 1 94.69 501 LEU A C 1
ATOM 3881 O O . LEU A 1 501 ? 8.297 15.758 -2.332 1 94.69 501 LEU A O 1
ATOM 3885 N N . VAL A 1 502 ? 8.047 15.039 -0.179 1 94.5 502 VAL A N 1
ATOM 3886 C CA . VAL A 1 502 ? 6.605 14.883 -0.349 1 94.5 502 VAL A CA 1
ATOM 3887 C C . VAL A 1 502 ? 5.895 16.172 0.059 1 94.5 502 VAL A C 1
ATOM 3889 O O . VAL A 1 502 ? 5.621 16.391 1.241 1 94.5 502 VAL A O 1
ATOM 3892 N N . ALA A 1 503 ? 5.633 16.984 -0.925 1 93.94 503 ALA A N 1
ATOM 3893 C CA . ALA A 1 503 ? 5.012 18.281 -0.67 1 93.94 503 ALA A CA 1
ATOM 3894 C C . ALA A 1 503 ? 3.939 18.594 -1.713 1 93.94 503 ALA A C 1
ATOM 3896 O O . ALA A 1 503 ? 3.732 17.812 -2.648 1 93.94 503 ALA A O 1
ATOM 3897 N N . ARG A 1 504 ? 3.223 19.609 -1.342 1 90.88 504 ARG A N 1
ATOM 3898 C CA . ARG A 1 504 ? 2.193 20.109 -2.252 1 90.88 504 ARG A CA 1
ATOM 3899 C C . ARG A 1 504 ? 2.463 21.547 -2.65 1 90.88 504 ARG A C 1
ATOM 3901 O O . ARG A 1 504 ? 1.848 22.469 -2.111 1 90.88 504 ARG A O 1
ATOM 3908 N N . PRO A 1 505 ? 3.303 21.703 -3.658 1 91 505 PRO A N 1
ATOM 3909 C CA . PRO A 1 505 ? 3.547 23.078 -4.117 1 91 505 PRO A CA 1
ATOM 3910 C C . PRO A 1 505 ? 2.383 23.641 -4.926 1 91 505 PRO A C 1
ATOM 3912 O O . PRO A 1 505 ? 1.604 22.891 -5.512 1 91 505 PRO A O 1
ATOM 3915 N N . LEU A 1 506 ? 2.275 24.922 -4.852 1 88.88 506 LEU A N 1
ATOM 3916 C CA . LEU A 1 506 ? 1.329 25.578 -5.742 1 88.88 506 LEU A CA 1
ATOM 3917 C C . LEU A 1 506 ? 1.685 25.328 -7.203 1 88.88 506 LEU A C 1
ATOM 3919 O O . LEU A 1 506 ? 2.844 25.062 -7.523 1 88.88 506 LEU A O 1
ATOM 3923 N N . PRO A 1 507 ? 0.7 25.312 -8.055 1 81.69 507 PRO A N 1
ATOM 3924 C CA . PRO A 1 507 ? 0.894 24.859 -9.43 1 81.69 507 PRO A CA 1
ATOM 3925 C C . PRO A 1 507 ? 1.6 25.906 -10.297 1 81.69 507 PRO A C 1
ATOM 3927 O O . PRO A 1 507 ? 1.592 25.797 -11.531 1 81.69 507 PRO A O 1
ATOM 3930 N N . HIS A 1 508 ? 2.422 26.812 -9.766 1 86.19 508 HIS A N 1
ATOM 3931 C CA . HIS A 1 508 ? 3.129 27.828 -10.531 1 86.19 508 HIS A CA 1
ATOM 3932 C C . HIS A 1 508 ? 4.559 27.391 -10.836 1 86.19 508 HIS A C 1
ATOM 3934 O O . HIS A 1 508 ? 5.27 26.906 -9.945 1 86.19 508 HIS A O 1
ATOM 3940 N N . ARG A 1 509 ? 4.883 27.438 -12.156 1 88.69 509 ARG A N 1
ATOM 3941 C CA . ARG A 1 509 ? 6.242 27.156 -12.609 1 88.69 509 ARG A CA 1
ATOM 3942 C C . ARG A 1 509 ? 6.773 28.266 -13.508 1 88.69 509 ARG A C 1
ATOM 3944 O O . ARG A 1 509 ? 5.996 28.984 -14.133 1 88.69 509 ARG A O 1
ATOM 3951 N N . ILE A 1 510 ? 8.062 28.406 -13.477 1 89.88 510 ILE A N 1
ATOM 3952 C CA . ILE A 1 510 ? 8.664 29.406 -14.359 1 89.88 510 ILE A CA 1
ATOM 3953 C C . ILE A 1 510 ? 9.664 28.719 -15.297 1 89.88 510 ILE A C 1
ATOM 3955 O O . ILE A 1 510 ? 10.266 27.703 -14.938 1 89.88 510 ILE A O 1
ATOM 3959 N N . ARG A 1 511 ? 9.758 29.219 -16.516 1 87.69 511 ARG A N 1
ATOM 3960 C CA . ARG A 1 511 ? 10.742 28.781 -17.5 1 87.69 511 ARG A CA 1
ATOM 3961 C C . ARG A 1 511 ? 11.617 29.953 -17.953 1 87.69 511 ARG A C 1
ATOM 3963 O O . ARG A 1 511 ? 11.242 30.703 -18.844 1 87.69 511 ARG A O 1
ATOM 3970 N N . PRO A 1 512 ? 12.812 29.969 -17.375 1 80.25 512 PRO A N 1
ATOM 3971 C CA . PRO A 1 512 ? 13.711 31.062 -17.781 1 80.25 512 PRO A CA 1
ATOM 3972 C C . PRO A 1 512 ? 14.375 30.797 -19.125 1 80.25 512 PRO A C 1
ATOM 3974 O O . PRO A 1 512 ? 14.711 29.656 -19.453 1 80.25 512 PRO A O 1
ATOM 3977 N N . ASP A 1 513 ? 14.242 31.594 -20.125 1 71.62 513 ASP A N 1
ATOM 3978 C CA . ASP A 1 513 ? 14.961 31.516 -21.391 1 71.62 513 ASP A CA 1
ATOM 3979 C C . ASP A 1 513 ? 16.266 32.312 -21.328 1 71.62 513 ASP A C 1
ATOM 3981 O O . ASP A 1 513 ? 16.25 33.531 -21.312 1 71.62 513 ASP A O 1
ATOM 3985 N N . TYR A 1 514 ? 17.375 31.641 -20.922 1 57.31 514 TYR A N 1
ATOM 3986 C CA . TYR A 1 514 ? 18.672 32.312 -20.859 1 57.31 514 TYR A CA 1
ATOM 3987 C C . TYR A 1 514 ? 19.281 32.469 -22.234 1 57.31 514 TYR A C 1
ATOM 3989 O O . TYR A 1 514 ? 19.031 31.641 -23.125 1 57.31 514 TYR A O 1
ATOM 3997 N N . ASN B 1 1 ? -52.562 -5.094 -38.094 1 26.7 1 ASN B N 1
ATOM 3998 C CA . ASN B 1 1 ? -51.375 -4.688 -38.812 1 26.7 1 ASN B CA 1
ATOM 3999 C C . ASN B 1 1 ? -50.625 -3.557 -38.062 1 26.7 1 ASN B C 1
ATOM 4001 O O . ASN B 1 1 ? -49.469 -3.26 -38.375 1 26.7 1 ASN B O 1
ATOM 4005 N N . ASN B 1 2 ? -51.438 -2.615 -37.438 1 35 2 ASN B N 1
ATOM 4006 C CA . ASN B 1 2 ? -50.906 -1.381 -36.875 1 35 2 ASN B CA 1
ATOM 4007 C C . ASN B 1 2 ? -50.125 -1.643 -35.594 1 35 2 ASN B C 1
ATOM 4009 O O . ASN B 1 2 ? -49.438 -0.747 -35.094 1 35 2 ASN B O 1
ATOM 4013 N N . ASN B 1 3 ? -50.5 -2.699 -34.781 1 38.66 3 ASN B N 1
ATOM 4014 C CA . ASN B 1 3 ? -49.844 -2.926 -33.5 1 38.66 3 ASN B CA 1
ATOM 4015 C C . ASN B 1 3 ? -48.406 -3.434 -33.656 1 38.66 3 ASN B C 1
ATOM 4017 O O . ASN B 1 3 ? -47.688 -3.629 -32.656 1 38.66 3 ASN B O 1
ATOM 4021 N N . ASN B 1 4 ? -48.094 -4.066 -34.875 1 39.38 4 ASN B N 1
ATOM 4022 C CA . ASN B 1 4 ? -46.75 -4.613 -35.125 1 39.38 4 ASN B CA 1
ATOM 4023 C C . ASN B 1 4 ? -45.719 -3.508 -35.312 1 39.38 4 ASN B C 1
ATOM 4025 O O . ASN B 1 4 ? -44.531 -3.771 -35.344 1 39.38 4 ASN B O 1
ATOM 4029 N N . ASN B 1 5 ? -46.156 -2.262 -35.812 1 40.81 5 ASN B N 1
ATOM 4030 C CA . ASN B 1 5 ? -45.219 -1.224 -36.188 1 40.81 5 ASN B CA 1
ATOM 4031 C C . ASN B 1 5 ? -44.594 -0.562 -34.938 1 40.81 5 ASN B C 1
ATOM 4033 O O . ASN B 1 5 ? -43.562 0.112 -35.031 1 40.81 5 ASN B O 1
ATOM 4037 N N . ASN B 1 6 ? -45.406 -0.482 -33.781 1 40.38 6 ASN B N 1
ATOM 4038 C CA . ASN B 1 6 ? -44.875 0.27 -32.656 1 40.38 6 ASN B CA 1
ATOM 4039 C C . ASN B 1 6 ? -43.719 -0.474 -31.969 1 40.38 6 ASN B C 1
ATOM 4041 O O . ASN B 1 6 ? -42.969 0.124 -31.234 1 40.38 6 ASN B O 1
ATOM 4045 N N . ASN B 1 7 ? -43.719 -1.874 -32.031 1 40.03 7 ASN B N 1
ATOM 4046 C CA . ASN B 1 7 ? -42.656 -2.619 -31.359 1 40.03 7 ASN B CA 1
ATOM 4047 C C . ASN B 1 7 ? -41.344 -2.48 -32.062 1 40.03 7 ASN B C 1
ATOM 4049 O O . ASN B 1 7 ? -40.281 -2.719 -31.469 1 40.03 7 ASN B O 1
ATOM 4053 N N . ASN B 1 8 ? -41.312 -2.236 -33.469 1 42.19 8 ASN B N 1
ATOM 4054 C CA . ASN B 1 8 ? -40.062 -2.123 -34.219 1 42.19 8 ASN B CA 1
ATOM 4055 C C . ASN B 1 8 ? -39.375 -0.792 -33.969 1 42.19 8 ASN B C 1
ATOM 4057 O O . ASN B 1 8 ? -38.156 -0.683 -34.094 1 42.19 8 ASN B O 1
ATOM 4061 N N . ASN B 1 9 ? -40.156 0.33 -33.719 1 43.12 9 ASN B N 1
ATOM 4062 C CA . ASN B 1 9 ? -39.531 1.627 -33.531 1 43.12 9 ASN B CA 1
ATOM 4063 C C . ASN B 1 9 ? -38.781 1.689 -32.188 1 43.12 9 ASN B C 1
ATOM 4065 O O . ASN B 1 9 ? -37.844 2.479 -32.031 1 43.12 9 ASN B O 1
ATOM 4069 N N . ASN B 1 10 ? -39.344 0.979 -31.156 1 41.31 10 ASN B N 1
ATOM 4070 C CA . ASN B 1 10 ? -38.656 1.021 -29.875 1 41.31 10 ASN B CA 1
ATOM 4071 C C . ASN B 1 10 ? -37.375 0.238 -29.891 1 41.31 10 ASN B C 1
ATOM 4073 O O . ASN B 1 10 ? -36.5 0.432 -29.047 1 41.31 10 ASN B O 1
ATOM 4077 N N . ASN B 1 11 ? -37.25 -0.813 -30.844 1 41.12 11 ASN B N 1
ATOM 4078 C CA . ASN B 1 11 ? -36 -1.567 -30.969 1 41.12 11 ASN B CA 1
ATOM 4079 C C . ASN B 1 11 ? -34.906 -0.732 -31.609 1 41.12 11 ASN B C 1
ATOM 4081 O O . ASN B 1 11 ? -33.719 -0.932 -31.328 1 41.12 11 ASN B O 1
ATOM 4085 N N . ASN B 1 12 ? -35.25 0.165 -32.656 1 42.69 12 ASN B N 1
ATOM 4086 C CA . ASN B 1 12 ? -34.219 0.936 -33.344 1 42.69 12 ASN B CA 1
ATOM 4087 C C . ASN B 1 12 ? -33.625 2.02 -32.469 1 42.69 12 ASN B C 1
ATOM 4089 O O . ASN B 1 12 ? -32.5 2.475 -32.688 1 42.69 12 ASN B O 1
ATOM 4093 N N . LYS B 1 13 ? -34.5 2.596 -31.5 1 40.94 13 LYS B N 1
ATOM 4094 C CA . LYS B 1 13 ? -33.969 3.646 -30.625 1 40.94 13 LYS B CA 1
ATOM 4095 C C . LYS B 1 13 ? -33 3.088 -29.625 1 40.94 13 LYS B C 1
ATOM 4097 O O . LYS B 1 13 ? -32.125 3.811 -29.141 1 40.94 13 LYS B O 1
ATOM 4102 N N . LYS B 1 14 ? -33.094 1.791 -29.312 1 41.72 14 LYS B N 1
ATOM 4103 C CA . LYS B 1 14 ? -32.156 1.161 -28.391 1 41.72 14 LYS B CA 1
ATOM 4104 C C . LYS B 1 14 ? -30.781 1.012 -29.016 1 41.72 14 LYS B C 1
ATOM 4106 O O . LYS B 1 14 ? -29.75 1.215 -28.359 1 41.72 14 LYS B O 1
ATOM 4111 N N . HIS B 1 15 ? -30.734 0.665 -30.344 1 39.94 15 HIS B N 1
ATOM 4112 C CA . HIS B 1 15 ? -29.438 0.497 -30.984 1 39.94 15 HIS B CA 1
ATOM 4113 C C . HIS B 1 15 ? -28.719 1.837 -31.141 1 39.94 15 HIS B C 1
ATOM 4115 O O . HIS B 1 15 ? -27.5 1.905 -31.062 1 39.94 15 HIS B O 1
ATOM 4121 N N . VAL B 1 16 ? -29.5 2.928 -31.406 1 41.09 16 VAL B N 1
ATOM 4122 C CA . VAL B 1 16 ? -28.875 4.227 -31.625 1 41.09 16 VAL B CA 1
ATOM 4123 C C . VAL B 1 16 ? -28.25 4.73 -30.328 1 41.09 16 VAL B C 1
ATOM 4125 O O . VAL B 1 16 ? -27.156 5.285 -30.344 1 41.09 16 VAL B O 1
ATOM 4128 N N . LEU B 1 17 ? -28.891 4.387 -29.203 1 38.22 17 LEU B N 1
ATOM 4129 C CA . LEU B 1 17 ? -28.328 4.871 -27.953 1 38.22 17 LEU B CA 1
ATOM 4130 C C . LEU B 1 17 ? -27.047 4.129 -27.594 1 38.22 17 LEU B C 1
ATOM 4132 O O . LEU B 1 17 ? -26.078 4.734 -27.141 1 38.22 17 LEU B O 1
ATOM 4136 N N . TYR B 1 18 ? -26.938 2.844 -27.969 1 39.19 18 TYR B N 1
ATOM 4137 C CA . TYR B 1 18 ? -25.719 2.092 -27.703 1 39.19 18 TYR B CA 1
ATOM 4138 C C . TYR B 1 18 ? -24.578 2.588 -28.594 1 39.19 18 TYR B C 1
ATOM 4140 O O . TYR B 1 18 ? -23.438 2.725 -28.141 1 39.19 18 TYR B O 1
ATOM 4148 N N . CYS B 1 19 ? -24.906 2.918 -29.891 1 39.88 19 CYS B N 1
ATOM 4149 C CA . CYS B 1 19 ? -23.875 3.428 -30.797 1 39.88 19 CYS B CA 1
ATOM 4150 C C . CYS B 1 19 ? -23.406 4.812 -30.359 1 39.88 19 CYS B C 1
ATOM 4152 O O . CYS B 1 19 ? -22.234 5.16 -30.531 1 39.88 19 CYS B O 1
ATOM 4154 N N . LEU B 1 20 ? -24.297 5.598 -29.781 1 39.25 20 LEU B N 1
ATOM 4155 C CA . LEU B 1 20 ? -23.875 6.938 -29.375 1 39.25 20 LEU B CA 1
ATOM 4156 C C . LEU B 1 20 ? -22.938 6.871 -28.172 1 39.25 20 LEU B C 1
ATOM 4158 O O . LEU B 1 20 ? -21.953 7.605 -28.109 1 39.25 20 LEU B O 1
ATOM 4162 N N . ILE B 1 21 ? -23.172 5.891 -27.297 1 39.69 21 ILE B N 1
ATOM 4163 C CA . ILE B 1 21 ? -22.312 5.816 -26.125 1 39.69 21 ILE B CA 1
ATOM 4164 C C . ILE B 1 21 ? -20.938 5.254 -26.531 1 39.69 21 ILE B C 1
ATOM 4166 O O . ILE B 1 21 ? -19.906 5.758 -26.094 1 39.69 21 ILE B O 1
ATOM 4170 N N . LEU B 1 22 ? -20.906 4.301 -27.438 1 37.75 22 LEU B N 1
ATOM 4171 C CA . LEU B 1 22 ? -19.625 3.801 -27.938 1 37.75 22 LEU B CA 1
ATOM 4172 C C . LEU B 1 22 ? -18.891 4.875 -28.734 1 37.75 22 LEU B C 1
ATOM 4174 O O . LEU B 1 22 ? -17.672 5.016 -28.609 1 37.75 22 LEU B O 1
ATOM 4178 N N . ALA B 1 23 ? -19.594 5.664 -29.547 1 39.56 23 ALA B N 1
ATOM 4179 C CA . ALA B 1 23 ? -18.969 6.73 -30.328 1 39.56 23 ALA B CA 1
ATOM 4180 C C . ALA B 1 23 ? -18.406 7.812 -29.406 1 39.56 23 ALA B C 1
ATOM 4182 O O . ALA B 1 23 ? -17.328 8.367 -29.688 1 39.56 23 ALA B O 1
ATOM 4183 N N . LEU B 1 24 ? -19.031 8.062 -28.312 1 38.81 24 LEU B N 1
ATOM 4184 C CA . LEU B 1 24 ? -18.516 9.086 -27.406 1 38.81 24 LEU B CA 1
ATOM 4185 C C . LEU B 1 24 ? -17.281 8.602 -26.672 1 38.81 24 LEU B C 1
ATOM 4187 O O . LEU B 1 24 ? -16.328 9.367 -26.469 1 38.81 24 LEU B O 1
ATOM 4191 N N . ILE B 1 25 ? -17.188 7.332 -26.406 1 37.81 25 ILE B N 1
ATOM 4192 C CA . ILE B 1 25 ? -15.992 6.805 -25.75 1 37.81 25 ILE B CA 1
ATOM 4193 C C . ILE B 1 25 ? -14.82 6.793 -26.734 1 37.81 25 ILE B C 1
ATOM 4195 O O . ILE B 1 25 ? -13.703 7.16 -26.375 1 37.81 25 ILE B O 1
ATOM 4199 N N . ILE B 1 26 ? -15.062 6.438 -27.984 1 37.09 26 ILE B N 1
ATOM 4200 C CA . ILE B 1 26 ? -14 6.418 -28.984 1 37.09 26 ILE B CA 1
ATOM 4201 C C . ILE B 1 26 ? -13.547 7.844 -29.281 1 37.09 26 ILE B C 1
ATOM 4203 O O . ILE B 1 26 ? -12.344 8.102 -29.422 1 37.09 26 ILE B O 1
ATOM 4207 N N . GLN B 1 27 ? -14.445 8.805 -29.391 1 35.91 27 GLN B N 1
ATOM 4208 C CA . GLN B 1 27 ? -14.047 10.172 -29.719 1 35.91 27 GLN B CA 1
ATOM 4209 C C . GLN B 1 27 ? -13.211 10.781 -28.594 1 35.91 27 GLN B C 1
ATOM 4211 O O . GLN B 1 27 ? -12.273 11.539 -28.859 1 35.91 27 GLN B O 1
ATOM 4216 N N . PHE B 1 28 ? -13.477 10.453 -27.391 1 35.16 28 PHE B N 1
ATOM 4217 C CA . PHE B 1 28 ? -12.68 11.031 -26.312 1 35.16 28 PHE B CA 1
ATOM 4218 C C . PHE B 1 28 ? -11.266 10.453 -26.312 1 35.16 28 PHE B C 1
ATOM 4220 O O . PHE B 1 28 ? -10.305 11.164 -26.031 1 35.16 28 PHE B O 1
ATOM 4227 N N . ALA B 1 29 ? -11.141 9.164 -26.656 1 31.61 29 ALA B N 1
ATOM 4228 C CA . ALA B 1 29 ? -9.797 8.602 -26.703 1 31.61 29 ALA B CA 1
ATOM 4229 C C . ALA B 1 29 ? -8.984 9.227 -27.844 1 31.61 29 ALA B C 1
ATOM 4231 O O . ALA B 1 29 ? -7.781 9.469 -27.688 1 31.61 29 ALA B O 1
ATOM 4232 N N . TYR B 1 30 ? -9.578 9.492 -28.984 1 31.55 30 TYR B N 1
ATOM 4233 C CA . TYR B 1 30 ? -8.797 9.961 -30.125 1 31.55 30 TYR B CA 1
ATOM 4234 C C . TYR B 1 30 ? -8.32 11.391 -29.906 1 31.55 30 TYR B C 1
ATOM 4236 O O . TYR B 1 30 ? -7.242 11.766 -30.359 1 31.55 30 TYR B O 1
ATOM 4244 N N . ARG B 1 31 ? -9.25 12.258 -29.344 1 31.73 31 ARG B N 1
ATOM 4245 C CA . ARG B 1 31 ? -8.844 13.664 -29.359 1 31.73 31 ARG B CA 1
ATOM 4246 C C . ARG B 1 31 ? -7.711 13.914 -28.375 1 31.73 31 ARG B C 1
ATOM 4248 O O . ARG B 1 31 ? -7.105 14.984 -28.375 1 31.73 31 ARG B O 1
ATOM 4255 N N . ALA B 1 32 ? -7.566 13.055 -27.422 1 30.38 32 ALA B N 1
ATOM 4256 C CA . ALA B 1 32 ? -6.516 13.375 -26.453 1 30.38 32 ALA B CA 1
ATOM 4257 C C . ALA B 1 32 ? -5.141 13.359 -27.109 1 30.38 32 ALA B C 1
ATOM 4259 O O . ALA B 1 32 ? -4.199 13.977 -26.609 1 30.38 32 ALA B O 1
ATOM 4260 N N . TYR B 1 33 ? -4.969 12.578 -28.25 1 29.38 33 TYR B N 1
ATOM 4261 C CA . TYR B 1 33 ? -3.615 12.531 -28.797 1 29.38 33 TYR B CA 1
ATOM 4262 C C . TYR B 1 33 ? -3.246 13.852 -29.453 1 29.38 33 TYR B C 1
ATOM 4264 O O . TYR B 1 33 ? -2.074 14.102 -29.75 1 29.38 33 TYR B O 1
ATOM 4272 N N . ALA B 1 34 ? -4.254 14.539 -29.984 1 27.73 34 ALA B N 1
ATOM 4273 C CA . ALA B 1 34 ? -3.844 15.562 -30.938 1 27.73 34 ALA B CA 1
ATOM 4274 C C . ALA B 1 34 ? -3.154 16.734 -30.234 1 27.73 34 ALA B C 1
ATOM 4276 O O . ALA B 1 34 ? -2.889 17.766 -30.859 1 27.73 34 ALA B O 1
ATOM 4277 N N . ILE B 1 35 ? -3.201 16.781 -28.984 1 29.73 35 ILE B N 1
ATOM 4278 C CA . ILE B 1 35 ? -2.744 18.109 -28.578 1 29.73 35 ILE B CA 1
ATOM 4279 C C . ILE B 1 35 ? -1.251 18.25 -28.875 1 29.73 35 ILE B C 1
ATOM 4281 O O . ILE B 1 35 ? -0.415 17.891 -28.047 1 29.73 35 ILE B O 1
ATOM 4285 N N . ASP B 1 36 ? -0.781 17.594 -30 1 23.78 36 ASP B N 1
ATOM 4286 C CA . ASP B 1 36 ? 0.657 17.703 -30.234 1 23.78 36 ASP B CA 1
ATOM 4287 C C . ASP B 1 36 ? 1.104 19.172 -30.188 1 23.78 36 ASP B C 1
ATOM 4289 O O . ASP B 1 36 ? 0.274 20.078 -30.25 1 23.78 36 ASP B O 1
ATOM 4293 N N . THR B 1 37 ? 2.359 19.328 -30.844 1 26.34 37 THR B N 1
ATOM 4294 C CA . THR B 1 37 ? 3.654 20 -30.875 1 26.34 37 THR B CA 1
ATOM 4295 C C . THR B 1 37 ? 3.559 21.328 -31.609 1 26.34 37 THR B C 1
ATOM 4297 O O . THR B 1 37 ? 3.787 21.375 -32.812 1 26.34 37 THR B O 1
ATOM 4300 N N . GLY B 1 38 ? 2.428 22.047 -31.578 1 25 38 GLY B N 1
ATOM 4301 C CA . GLY B 1 38 ? 2.65 23.203 -32.406 1 25 38 GLY B CA 1
ATOM 4302 C C . GLY B 1 38 ? 3.957 23.922 -32.125 1 25 38 GLY B C 1
ATOM 4303 O O . GLY B 1 38 ? 4.312 24.109 -30.953 1 25 38 GLY B O 1
ATOM 4304 N N . ASN B 1 39 ? 4.918 23.672 -33 1 26.19 39 ASN B N 1
ATOM 4305 C CA . ASN B 1 39 ? 6.219 24.312 -33.188 1 26.19 39 ASN B CA 1
ATOM 4306 C C . ASN B 1 39 ? 6.125 25.828 -33.031 1 26.19 39 ASN B C 1
ATOM 4308 O O . ASN B 1 39 ? 5.414 26.484 -33.781 1 26.19 39 ASN B O 1
ATOM 4312 N N . GLU B 1 40 ? 5.992 26.281 -31.797 1 26.61 40 GLU B N 1
ATOM 4313 C CA . GLU B 1 40 ? 6.113 27.719 -31.688 1 26.61 40 GLU B CA 1
ATOM 4314 C C . GLU B 1 40 ? 7.359 28.234 -32.406 1 26.61 40 GLU B C 1
ATOM 4316 O O . GLU B 1 40 ? 8.461 27.719 -32.188 1 26.61 40 GLU B O 1
ATOM 4321 N N . ILE B 1 41 ? 7.219 28.531 -33.656 1 25.88 41 ILE B N 1
ATOM 4322 C CA . ILE B 1 41 ? 8.18 29.312 -34.406 1 25.88 41 ILE B CA 1
ATOM 4323 C C . ILE B 1 41 ? 8.672 30.484 -33.562 1 25.88 41 ILE B C 1
ATOM 4325 O O . ILE B 1 41 ? 7.879 31.328 -33.156 1 25.88 41 ILE B O 1
ATOM 4329 N N . GLY B 1 42 ? 9.766 30.188 -32.781 1 25.42 42 GLY B N 1
ATOM 4330 C CA . GLY B 1 42 ? 10.594 31.141 -32.062 1 25.42 42 GLY B CA 1
ATOM 4331 C C . GLY B 1 42 ? 10.992 32.344 -32.875 1 25.42 42 GLY B C 1
ATOM 4332 O O . GLY B 1 42 ? 11.75 32.219 -33.844 1 25.42 42 GLY B O 1
ATOM 4333 N N . THR B 1 43 ? 10.023 33.094 -33.25 1 25.94 43 THR B N 1
ATOM 4334 C CA . THR B 1 43 ? 10.586 34.312 -33.812 1 25.94 43 THR B CA 1
ATOM 4335 C C . THR B 1 43 ? 11.609 34.938 -32.875 1 25.94 43 THR B C 1
ATOM 4337 O O . THR B 1 43 ? 11.422 34.938 -31.656 1 25.94 43 THR B O 1
ATOM 4340 N N . ASN B 1 44 ? 12.867 35.094 -33.281 1 26.77 44 ASN B N 1
ATOM 4341 C CA . ASN B 1 44 ? 14.172 35.562 -32.844 1 26.77 44 ASN B CA 1
ATOM 4342 C C . ASN B 1 44 ? 14.086 36.969 -32.219 1 26.77 44 ASN B C 1
ATOM 4344 O O . ASN B 1 44 ? 15.078 37.688 -32.219 1 26.77 44 ASN B O 1
ATOM 4348 N N . ASN B 1 45 ? 12.938 37.562 -32.031 1 29 45 ASN B N 1
ATOM 4349 C CA . ASN B 1 45 ? 13.336 38.969 -31.781 1 29 45 ASN B CA 1
ATOM 4350 C C . ASN B 1 45 ? 14.164 39.062 -30.5 1 29 45 ASN B C 1
ATOM 4352 O O . ASN B 1 45 ? 14.086 38.219 -29.625 1 29 45 ASN B O 1
ATOM 4356 N N . ASP B 1 46 ? 14.797 40.281 -30.109 1 33.81 46 ASP B N 1
ATOM 4357 C CA . ASP B 1 46 ? 15.945 40.75 -29.359 1 33.81 46 ASP B CA 1
ATOM 4358 C C . ASP B 1 46 ? 15.844 40.344 -27.891 1 33.81 46 ASP B C 1
ATOM 4360 O O . ASP B 1 46 ? 14.82 39.812 -27.453 1 33.81 46 ASP B O 1
ATOM 4364 N N . ASP B 1 47 ? 16.453 41.281 -26.906 1 37.03 47 ASP B N 1
ATOM 4365 C CA . ASP B 1 47 ? 17.203 41.281 -25.641 1 37.03 47 ASP B CA 1
ATOM 4366 C C . ASP B 1 47 ? 16.266 40.969 -24.469 1 37.03 47 ASP B C 1
ATOM 4368 O O . ASP B 1 47 ? 16.641 41.188 -23.312 1 37.03 47 ASP B O 1
ATOM 4372 N N . GLU B 1 48 ? 14.961 40.969 -24.562 1 41.09 48 GLU B N 1
ATOM 4373 C CA . GLU B 1 48 ? 14.148 41 -23.344 1 41.09 48 GLU B CA 1
ATOM 4374 C C . GLU B 1 48 ? 13.969 39.625 -22.734 1 41.09 48 GLU B C 1
ATOM 4376 O O . GLU B 1 48 ? 13.648 38.656 -23.453 1 41.09 48 GLU B O 1
ATOM 4381 N N . VAL B 1 49 ? 14.641 39.375 -21.625 1 47.38 49 VAL B N 1
ATOM 4382 C CA . VAL B 1 49 ? 14.484 38.156 -20.844 1 47.38 49 VAL B CA 1
ATOM 4383 C C . VAL B 1 49 ? 12.992 37.844 -20.656 1 47.38 49 VAL B C 1
ATOM 4385 O O . VAL B 1 49 ? 12.273 38.625 -20.047 1 47.38 49 VAL B O 1
ATOM 4388 N N . ILE B 1 50 ? 12.375 37.094 -21.516 1 52.06 50 ILE B N 1
ATOM 4389 C CA . ILE B 1 50 ? 10.977 36.688 -21.422 1 52.06 50 ILE B CA 1
ATOM 4390 C C . ILE B 1 50 ? 10.844 35.531 -20.438 1 52.06 50 ILE B C 1
ATOM 4392 O O . ILE B 1 50 ? 11.516 34.5 -20.578 1 52.06 50 ILE B O 1
ATOM 4396 N N . VAL B 1 51 ? 10.312 35.844 -19.219 1 61.34 51 VAL B N 1
ATOM 4397 C CA . VAL B 1 51 ? 10.023 34.781 -18.25 1 61.34 51 VAL B CA 1
ATOM 4398 C C . VAL B 1 51 ? 8.562 34.375 -18.359 1 61.34 51 VAL B C 1
ATOM 4400 O O . VAL B 1 51 ? 7.672 35.219 -18.438 1 61.34 51 VAL B O 1
ATOM 4403 N N . TRP B 1 52 ? 8.336 33.094 -18.656 1 60.22 52 TRP B N 1
ATOM 4404 C CA . TRP B 1 52 ? 6.969 32.594 -18.734 1 60.22 52 TRP B CA 1
ATOM 4405 C C . TRP B 1 52 ? 6.551 31.922 -17.422 1 60.22 52 TRP B C 1
ATOM 4407 O O . TRP B 1 52 ? 7.344 31.234 -16.781 1 60.22 52 TRP B O 1
ATOM 4417 N N . GLU B 1 53 ? 5.406 32.375 -16.859 1 66 53 GLU B N 1
ATOM 4418 C CA . GLU B 1 53 ? 4.777 31.656 -15.742 1 66 53 GLU B CA 1
ATOM 4419 C C . GLU B 1 53 ? 3.824 30.578 -16.234 1 66 53 GLU B C 1
ATOM 4421 O O . GLU B 1 53 ? 2.994 30.828 -17.109 1 66 53 GLU B O 1
ATOM 4426 N N . VAL B 1 54 ? 4.105 29.438 -16.031 1 56.41 54 VAL B N 1
ATOM 4427 C CA . VAL B 1 54 ? 3.309 28.312 -16.531 1 56.41 54 VAL B CA 1
ATOM 4428 C C . VAL B 1 54 ? 2.439 27.75 -15.414 1 56.41 54 VAL B C 1
ATOM 4430 O O . VAL B 1 54 ? 2.938 27.469 -14.32 1 56.41 54 VAL B O 1
ATOM 4433 N N . LYS B 1 55 ? 1.126 27.984 -15.445 1 55.5 55 LYS B N 1
ATOM 4434 C CA . LYS B 1 55 ? 0.163 27.312 -14.57 1 55.5 55 LYS B CA 1
ATOM 4435 C C . LYS B 1 55 ? -0.639 26.266 -15.336 1 55.5 55 LYS B C 1
ATOM 4437 O O . LYS B 1 55 ? -1.379 26.594 -16.266 1 55.5 55 LYS B O 1
ATOM 4442 N N . GLY B 1 56 ? -0.765 25.031 -14.875 1 50.44 56 GLY B N 1
ATOM 4443 C CA . GLY B 1 56 ? -1.606 24.016 -15.492 1 50.44 56 GLY B CA 1
ATOM 4444 C C . GLY B 1 56 ? -1.554 24.047 -17.016 1 50.44 56 GLY B C 1
ATOM 4445 O O . GLY B 1 56 ? -2.592 24 -17.672 1 50.44 56 GLY B O 1
ATOM 4446 N N . GLY B 1 57 ? -0.363 24.328 -17.656 1 49.81 57 GLY B N 1
ATOM 4447 C CA . GLY B 1 57 ? -0.198 24.344 -19.094 1 49.81 57 GLY B CA 1
ATOM 4448 C C . GLY B 1 57 ? -0.343 25.734 -19.703 1 49.81 57 GLY B C 1
ATOM 4449 O O . GLY B 1 57 ? -0.015 25.938 -20.875 1 49.81 57 GLY B O 1
ATOM 4450 N N . LYS B 1 58 ? -0.97 26.594 -19 1 53.59 58 LYS B N 1
ATOM 4451 C CA . LYS B 1 58 ? -1.147 27.938 -19.547 1 53.59 58 LYS B CA 1
ATOM 4452 C C . LYS B 1 58 ? 0.087 28.797 -19.312 1 53.59 58 LYS B C 1
ATOM 4454 O O . LYS B 1 58 ? 0.601 28.859 -18.188 1 53.59 58 LYS B O 1
ATOM 4459 N N . ARG B 1 59 ? 0.65 29.359 -20.391 1 53.38 59 ARG B N 1
ATOM 4460 C CA . ARG B 1 59 ? 1.837 30.219 -20.344 1 53.38 59 ARG B CA 1
ATOM 4461 C C . ARG B 1 59 ? 1.455 31.688 -20.328 1 53.38 59 ARG B C 1
ATOM 4463 O O . ARG B 1 59 ? 0.653 32.156 -21.141 1 53.38 59 ARG B O 1
ATOM 4470 N N . THR B 1 60 ? 1.759 32.25 -19.219 1 58.75 60 THR B N 1
ATOM 4471 C CA . THR B 1 60 ? 1.589 33.688 -19.156 1 58.75 60 THR B CA 1
ATOM 4472 C C . THR B 1 60 ? 2.938 34.406 -19.266 1 58.75 60 THR B C 1
ATOM 4474 O O . THR B 1 60 ? 3.854 34.125 -18.484 1 58.75 60 THR B O 1
ATOM 4477 N N . LYS B 1 61 ? 3.15 35.156 -20.453 1 54.41 61 LYS B N 1
ATOM 4478 C CA . LYS B 1 61 ? 4.375 35.906 -20.688 1 54.41 61 LYS B CA 1
ATOM 4479 C C . LYS B 1 61 ? 4.484 37.094 -19.719 1 54.41 61 LYS B C 1
ATOM 4481 O O . LYS B 1 61 ? 3.527 37.844 -19.531 1 54.41 61 LYS B O 1
ATOM 4486 N N . LEU B 1 62 ? 5.527 37 -18.984 1 56.25 62 LEU B N 1
ATOM 4487 C CA . LEU B 1 62 ? 5.816 38.188 -18.188 1 56.25 62 LEU B CA 1
ATOM 4488 C C . LEU B 1 62 ? 6.574 39.219 -19.016 1 56.25 62 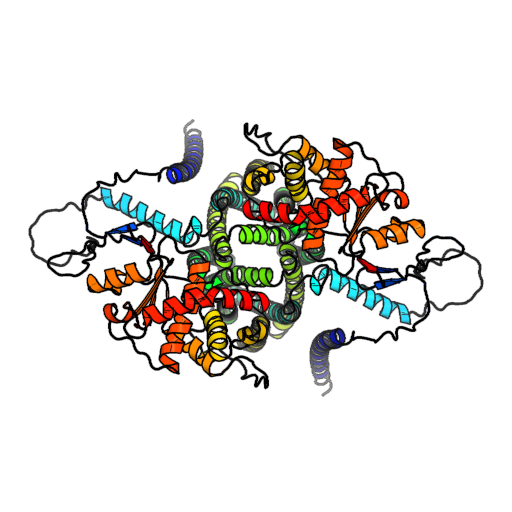LEU B C 1
ATOM 4490 O O . LEU B 1 62 ? 7.672 38.938 -19.5 1 56.25 62 LEU B O 1
ATOM 4494 N N . VAL B 1 63 ? 5.859 40.188 -19.688 1 51.53 63 VAL B N 1
ATOM 4495 C CA . VAL B 1 63 ? 6.5 41.219 -20.484 1 51.53 63 VAL B CA 1
ATOM 4496 C C . VAL B 1 63 ? 6.859 42.406 -19.578 1 51.53 63 VAL B C 1
ATOM 4498 O O . VAL B 1 63 ? 6.039 42.844 -18.781 1 51.53 63 VAL B O 1
ATOM 4501 N N . GLY B 1 64 ? 8.086 42.656 -19.406 1 46.06 64 GLY B N 1
ATOM 4502 C CA . GLY B 1 64 ? 8.539 43.875 -18.719 1 46.06 64 GLY B CA 1
ATOM 4503 C C . GLY B 1 64 ? 8.148 45.125 -19.453 1 46.06 64 GLY B C 1
ATOM 4504 O O . GLY B 1 64 ? 8.344 45.25 -20.656 1 46.06 64 GLY B O 1
ATOM 4505 N N . ASP B 1 65 ? 7.199 45.875 -18.984 1 42.69 65 ASP B N 1
ATOM 4506 C CA . ASP B 1 65 ? 6.961 47.188 -19.531 1 42.69 65 ASP B CA 1
ATOM 4507 C C . ASP B 1 65 ? 8.117 48.156 -19.203 1 42.69 65 ASP B C 1
ATOM 4509 O O . ASP B 1 65 ? 8.469 48.312 -18.031 1 42.69 65 ASP B O 1
ATOM 4513 N N . ASN B 1 66 ? 8.914 48.375 -20.078 1 43.91 66 ASN B N 1
ATOM 4514 C CA . ASN B 1 66 ? 10.023 49.312 -19.953 1 43.91 66 ASN B CA 1
ATOM 4515 C C . ASN B 1 66 ? 9.586 50.625 -19.266 1 43.91 66 ASN B C 1
ATOM 4517 O O . ASN B 1 66 ? 10.422 51.375 -18.781 1 43.91 66 ASN B O 1
ATOM 4521 N N . VAL B 1 67 ? 8.469 51.125 -19.625 1 42.16 67 VAL B N 1
ATOM 4522 C CA . VAL B 1 67 ? 8.117 52.438 -19.109 1 42.16 67 VAL B CA 1
ATOM 4523 C C . VAL B 1 67 ? 7.824 52.344 -17.609 1 42.16 67 VAL B C 1
ATOM 4525 O O . VAL B 1 67 ? 8.297 53.156 -16.812 1 42.16 67 VAL B O 1
ATOM 4528 N N . LEU B 1 68 ? 6.949 51.375 -17.094 1 42.72 68 LEU B N 1
ATOM 4529 C CA . LEU B 1 68 ? 6.555 51.375 -15.695 1 42.72 68 LEU B CA 1
ATOM 4530 C C . LEU B 1 68 ? 7.344 50.312 -14.922 1 42.72 68 LEU B C 1
ATOM 4532 O O . LEU B 1 68 ? 7.176 50.156 -13.711 1 42.72 68 LEU B O 1
ATOM 4536 N N . ASP B 1 69 ? 8.484 49.906 -15.289 1 42 69 ASP B N 1
ATOM 4537 C CA . ASP B 1 69 ? 9.406 48.969 -14.641 1 42 69 ASP B CA 1
ATOM 4538 C C . ASP B 1 69 ? 8.656 47.875 -13.898 1 42 69 ASP B C 1
ATOM 4540 O O . ASP B 1 69 ? 9.023 47.5 -12.781 1 42 69 ASP B O 1
ATOM 4544 N N . MET B 1 70 ? 7.414 47.719 -14.148 1 41.94 70 MET B N 1
ATOM 4545 C CA . MET B 1 70 ? 6.609 46.719 -13.445 1 41.94 70 MET B CA 1
ATOM 4546 C C . MET B 1 70 ? 6.223 45.594 -14.375 1 41.94 70 MET B C 1
ATOM 4548 O O . MET B 1 70 ? 6.09 45.781 -15.586 1 41.94 70 MET B O 1
ATOM 4552 N N . PHE B 1 71 ? 6.418 44.375 -14.039 1 43.31 71 PHE B N 1
ATOM 4553 C CA . PHE B 1 71 ? 5.898 43.219 -14.773 1 43.31 71 PHE B CA 1
ATOM 4554 C C . PHE B 1 71 ? 4.375 43.219 -14.766 1 43.31 71 PHE B C 1
ATOM 4556 O O . PHE B 1 71 ? 3.752 43.344 -13.711 1 43.31 71 PHE B O 1
ATOM 4563 N N . VAL B 1 72 ? 3.693 43.781 -15.711 1 43.06 72 VAL B N 1
ATOM 4564 C CA . VAL B 1 72 ? 2.236 43.812 -15.789 1 43.06 72 VAL B CA 1
ATOM 4565 C C . VAL B 1 72 ? 1.729 42.469 -16.281 1 43.06 72 VAL B C 1
ATOM 4567 O O . VAL B 1 72 ? 2.252 41.906 -17.25 1 43.06 72 VAL B O 1
ATOM 4570 N N . VAL B 1 73 ? 1.265 41.656 -15.484 1 42.12 73 VAL B N 1
ATOM 4571 C CA . VAL B 1 73 ? 0.537 40.469 -15.875 1 42.12 73 VAL B CA 1
ATOM 4572 C C . VAL B 1 73 ? -0.681 40.844 -16.719 1 42.12 73 VAL B C 1
ATOM 4574 O O . VAL B 1 73 ? -1.479 41.688 -16.312 1 42.12 73 VAL B O 1
ATOM 4577 N N . PRO B 1 74 ? -0.697 40.719 -17.984 1 36.09 74 PRO B N 1
ATOM 4578 C CA . PRO B 1 74 ? -1.967 40.969 -18.656 1 36.09 74 PRO B CA 1
ATOM 4579 C C . PRO B 1 74 ? -3.148 40.25 -18.016 1 36.09 74 PRO B C 1
ATOM 4581 O O . PRO B 1 74 ? -3.062 39.062 -17.719 1 36.09 74 PRO B O 1
ATOM 4584 N N . SER B 1 75 ? -3.816 40.906 -17.062 1 33 75 SER B N 1
ATOM 4585 C CA . SER B 1 75 ? -5.051 40.344 -16.516 1 33 75 SER B CA 1
ATOM 4586 C C . SER B 1 75 ? -5.969 39.844 -17.609 1 33 75 SER B C 1
ATOM 4588 O O . SER B 1 75 ? -6.316 40.562 -18.531 1 33 75 SER B O 1
ATOM 4590 N N . VAL B 1 76 ? -5.828 38.75 -17.953 1 31.94 76 VAL B N 1
ATOM 4591 C CA . VAL B 1 76 ? -6.969 38.25 -18.719 1 31.94 76 VAL B CA 1
ATOM 4592 C C . VAL B 1 76 ? -8.266 38.562 -17.969 1 31.94 76 VAL B C 1
ATOM 4594 O O . VAL B 1 76 ? -8.492 38.031 -16.875 1 31.94 76 VAL B O 1
ATOM 4597 N N . ARG B 1 77 ? -8.883 39.781 -18.047 1 30.11 77 ARG B N 1
ATOM 4598 C CA . ARG B 1 77 ? -10.25 40.125 -17.672 1 30.11 77 ARG B CA 1
ATOM 4599 C C . ARG B 1 77 ? -11.227 39.031 -18.156 1 30.11 77 ARG B C 1
ATOM 4601 O O . ARG B 1 77 ? -11.312 38.781 -19.359 1 30.11 77 ARG B O 1
ATOM 4608 N N . TRP B 1 78 ? -11.43 38.156 -17.328 1 29.14 78 TRP B N 1
ATOM 4609 C CA . TRP B 1 78 ? -12.609 37.344 -17.609 1 29.14 78 TRP B CA 1
ATOM 4610 C C . TRP B 1 78 ? -13.82 38.25 -17.891 1 29.14 78 TRP B C 1
ATOM 4612 O O . TRP B 1 78 ? -14.125 39.156 -17.125 1 29.14 78 TRP B O 1
ATOM 4622 N N . ALA B 1 79 ? -14.078 38.5 -19.156 1 31.09 79 ALA B N 1
ATOM 4623 C CA . ALA B 1 79 ? -15.211 39.219 -19.734 1 31.09 79 ALA B CA 1
ATOM 4624 C C . ALA B 1 79 ? -16.5 38.906 -18.969 1 31.09 79 ALA B C 1
ATOM 4626 O O . ALA B 1 79 ? -17.578 39.375 -19.344 1 31.09 79 ALA B O 1
ATOM 4627 N N . TRP B 1 80 ? -16.484 37.969 -17.953 1 31.52 80 TRP B N 1
ATOM 4628 C CA . TRP B 1 80 ? -17.859 37.844 -17.484 1 31.52 80 TRP B CA 1
ATOM 4629 C C . TRP B 1 80 ? -18.344 39.125 -16.812 1 31.52 80 TRP B C 1
ATOM 4631 O O . TRP B 1 80 ? -19.5 39.5 -16.984 1 31.52 80 TRP B O 1
ATOM 4641 N N . TRP B 1 81 ? -17.562 39.625 -15.703 1 29.88 81 TRP B N 1
ATOM 4642 C CA . TRP B 1 81 ? -18.281 40.625 -14.93 1 29.88 81 TRP B CA 1
ATOM 4643 C C . TRP B 1 81 ? -18.203 42 -15.594 1 29.88 81 TRP B C 1
ATOM 4645 O O . TRP B 1 81 ? -18.531 43 -14.977 1 29.88 81 TRP B O 1
ATOM 4655 N N . ASP B 1 82 ? -17.578 42.094 -16.734 1 32.91 82 ASP B N 1
ATOM 4656 C CA . ASP B 1 82 ? -17.688 43.469 -17.188 1 32.91 82 ASP B CA 1
ATOM 4657 C C . ASP B 1 82 ? -19.156 43.938 -17.188 1 32.91 82 ASP B C 1
ATOM 4659 O O . ASP B 1 82 ? -19.672 44.344 -18.219 1 32.91 82 ASP B O 1
ATOM 4663 N N . LEU B 1 83 ? -20 43.219 -16.453 1 30.31 83 LEU B N 1
ATOM 4664 C CA . LEU B 1 83 ? -21.297 43.875 -16.547 1 30.31 83 LEU B CA 1
ATOM 4665 C C . LEU B 1 83 ? -21.203 45.312 -16.031 1 30.31 83 LEU B C 1
ATOM 4667 O O . LEU B 1 83 ? -22.141 46.094 -16.188 1 30.31 83 LEU B O 1
ATOM 4671 N N . GLN B 1 84 ? -20.328 45.594 -15.047 1 27.8 84 GLN B N 1
ATOM 4672 C CA . GLN B 1 84 ? -20.812 46.812 -14.414 1 27.8 84 GLN B CA 1
ATOM 4673 C C . GLN B 1 84 ? -20.578 48.031 -15.305 1 27.8 84 GLN B C 1
ATOM 4675 O O . GLN B 1 84 ? -21.219 49.094 -15.125 1 27.8 84 GLN B O 1
ATOM 4680 N N . SER B 1 85 ? -19.328 48.344 -15.633 1 29.84 85 SER B N 1
ATOM 4681 C CA . SER B 1 85 ? -19.281 49.781 -15.875 1 29.84 85 SER B CA 1
ATOM 4682 C C . SER B 1 85 ? -20.156 50.156 -17.062 1 29.84 85 SER B C 1
ATOM 4684 O O . SER B 1 85 ? -20.25 49.406 -18.031 1 29.84 85 SER B O 1
ATOM 4686 N N . GLY B 1 86 ? -21.219 51.031 -16.812 1 29.41 86 GLY B N 1
ATOM 4687 C CA . GLY B 1 86 ? -22.281 51.75 -17.531 1 29.41 86 GLY B CA 1
ATOM 4688 C C . GLY B 1 86 ? -21.797 52.375 -18.812 1 29.41 86 GLY B C 1
ATOM 4689 O O . GLY B 1 86 ? -22.5 53.188 -19.422 1 29.41 86 GLY B O 1
ATOM 4690 N N . THR B 1 87 ? -20.547 52.75 -19.047 1 30.98 87 THR B N 1
ATOM 4691 C CA . THR B 1 87 ? -20.656 53.562 -20.266 1 30.98 87 THR B CA 1
ATOM 4692 C C . THR B 1 87 ? -21.219 52.75 -21.422 1 30.98 87 THR B C 1
ATOM 4694 O O . THR B 1 87 ? -20.719 51.656 -21.719 1 30.98 87 THR B O 1
ATOM 4697 N N . LYS B 1 88 ? -22.562 53 -21.766 1 32.22 88 LYS B N 1
ATOM 4698 C CA . LYS B 1 88 ? -23.609 52.562 -22.672 1 32.22 88 LYS B CA 1
ATOM 4699 C C . LYS B 1 88 ? -23.078 52.375 -24.094 1 32.22 88 LYS B C 1
ATOM 4701 O O . LYS B 1 88 ? -23.844 52.281 -25.047 1 32.22 88 LYS B O 1
ATOM 4706 N N . GLU B 1 89 ? -21.844 52.656 -24.438 1 32.09 89 GLU B N 1
ATOM 4707 C CA . GLU B 1 89 ? -21.859 52.438 -25.875 1 32.09 89 GLU B CA 1
ATOM 4708 C C . GLU B 1 89 ? -22.359 51.062 -26.234 1 32.09 89 GLU B C 1
ATOM 4710 O O . GLU B 1 89 ? -22.016 50.062 -25.562 1 32.09 89 GLU B O 1
ATOM 4715 N N . ASP B 1 90 ? -23.641 50.969 -26.938 1 32.44 90 ASP B N 1
ATOM 4716 C CA . ASP B 1 90 ? -24.562 49.969 -27.469 1 32.44 90 ASP B CA 1
ATOM 4717 C C . ASP B 1 90 ? -23.797 48.812 -28.109 1 32.44 90 ASP B C 1
ATOM 4719 O O . ASP B 1 90 ? -24.328 48.125 -29 1 32.44 90 ASP B O 1
ATOM 4723 N N . SER B 1 91 ? -22.516 48.844 -28.219 1 33.25 91 SER B N 1
ATOM 4724 C CA . SER B 1 91 ? -22.156 47.75 -29.109 1 33.25 91 SER B CA 1
ATOM 4725 C C . SER B 1 91 ? -22.641 46.406 -28.562 1 33.25 91 SER B C 1
ATOM 4727 O O . SER B 1 91 ? -22.359 46.062 -27.406 1 33.25 91 SER B O 1
ATOM 4729 N N . SER B 1 92 ? -23.922 45.969 -29 1 33.78 92 SER B N 1
ATOM 4730 C CA . SER B 1 92 ? -24.5 44.625 -28.953 1 33.78 92 SER B CA 1
ATOM 4731 C C . SER B 1 92 ? -23.438 43.562 -29.062 1 33.78 92 SER B C 1
ATOM 4733 O O . SER B 1 92 ? -22.969 43.25 -30.156 1 33.78 92 SER B O 1
ATOM 4735 N N . THR B 1 93 ? -22.375 43.688 -28.344 1 35.31 93 THR B N 1
ATOM 4736 C CA . THR B 1 93 ? -21.594 42.438 -28.422 1 35.31 93 THR B CA 1
ATOM 4737 C C . THR B 1 93 ? -22.484 41.25 -28.141 1 35.31 93 THR B C 1
ATOM 4739 O O . THR B 1 93 ? -23.047 41.125 -27.047 1 35.31 93 THR B O 1
ATOM 4742 N N . THR B 1 94 ? -23.25 40.781 -29.141 1 33.81 94 THR B N 1
ATOM 4743 C CA . THR B 1 94 ? -23.875 39.438 -29.203 1 33.81 94 THR B CA 1
ATOM 4744 C C . THR B 1 94 ? -23.047 38.438 -28.438 1 33.81 94 THR B C 1
ATOM 4746 O O . THR B 1 94 ? -21.875 38.188 -28.75 1 33.81 94 THR B O 1
ATOM 4749 N N . VAL B 1 95 ? -23.156 38.375 -27.156 1 40.75 95 VAL B N 1
ATOM 4750 C CA . VAL B 1 95 ? -22.75 37.188 -26.469 1 40.75 95 VAL B CA 1
ATOM 4751 C C . VAL B 1 95 ? -23.094 35.938 -27.312 1 40.75 95 VAL B C 1
ATOM 4753 O O . VAL B 1 95 ? -24.266 35.656 -27.516 1 40.75 95 VAL B O 1
ATOM 4756 N N . SER B 1 96 ? -22.641 35.781 -28.578 1 38.44 96 SER B N 1
ATOM 4757 C CA . SER B 1 96 ? -22.891 34.594 -29.406 1 38.44 96 SER B CA 1
ATOM 4758 C C . SER B 1 96 ? -22.859 33.344 -28.562 1 38.44 96 SER B C 1
ATOM 4760 O O . SER B 1 96 ? -21.891 33.094 -27.844 1 38.44 96 SER B O 1
ATOM 4762 N N . LEU B 1 97 ? -24 32.75 -28.031 1 46.06 97 LEU B N 1
ATOM 4763 C CA . LEU B 1 97 ? -24.25 31.422 -27.531 1 46.06 97 LEU B CA 1
ATOM 4764 C C . LEU B 1 97 ? -23.25 30.422 -28.109 1 46.06 97 LEU B C 1
ATOM 4766 O O . LEU B 1 97 ? -23.172 29.281 -27.656 1 46.06 97 LEU B O 1
ATOM 4770 N N . GLY B 1 98 ? -22.719 30.656 -29.234 1 48.59 98 GLY B N 1
ATOM 4771 C CA . GLY B 1 98 ? -21.781 29.766 -29.875 1 48.59 98 GLY B CA 1
ATOM 4772 C C . GLY B 1 98 ? -20.516 29.531 -29.062 1 48.59 98 GLY B C 1
ATOM 4773 O O . GLY B 1 98 ? -19.953 28.438 -29.094 1 48.59 98 GLY B O 1
ATOM 4774 N N . ASN B 1 99 ? -20.031 30.531 -28.312 1 54.84 99 ASN B N 1
ATOM 4775 C CA . ASN B 1 99 ? -18.75 30.375 -27.641 1 54.84 99 ASN B CA 1
ATOM 4776 C C . ASN B 1 99 ? -18.922 29.844 -26.219 1 54.84 99 ASN B C 1
ATOM 4778 O O . ASN B 1 99 ? -17.938 29.594 -25.516 1 54.84 99 ASN B O 1
ATOM 4782 N N . VAL B 1 100 ? -20.234 29.828 -25.75 1 57.72 100 VAL B N 1
ATOM 4783 C CA . VAL B 1 100 ? -20.469 29.375 -24.391 1 57.72 100 VAL B CA 1
ATOM 4784 C C . VAL B 1 100 ? -20.312 27.859 -24.312 1 57.72 100 VAL B C 1
ATOM 4786 O O . VAL B 1 100 ? -19.719 27.344 -23.375 1 57.72 100 VAL B O 1
ATOM 4789 N N . VAL B 1 101 ? -20.922 27.188 -25.359 1 61.28 101 VAL B N 1
ATOM 4790 C CA . VAL B 1 101 ? -20.875 25.734 -25.359 1 61.28 101 VAL B CA 1
ATOM 4791 C C . VAL B 1 101 ? -19.422 25.25 -25.422 1 61.28 101 VAL B C 1
ATOM 4793 O O . VAL B 1 101 ? -19.016 24.406 -24.641 1 61.28 101 VAL B O 1
ATOM 4796 N N . PRO B 1 102 ? -18.719 25.875 -26.359 1 64.69 102 PRO B N 1
ATOM 4797 C CA . PRO B 1 102 ? -17.328 25.438 -26.375 1 64.69 102 PRO B CA 1
ATOM 4798 C C . PRO B 1 102 ? -16.578 25.797 -25.094 1 64.69 102 PRO B C 1
ATOM 4800 O O . PRO B 1 102 ? -15.734 25.016 -24.625 1 64.69 102 PRO B O 1
ATOM 4803 N N . THR B 1 103 ? -16.984 26.906 -24.5 1 68.25 103 THR B N 1
ATOM 4804 C CA . THR B 1 103 ? -16.312 27.312 -23.281 1 68.25 103 THR B CA 1
ATOM 4805 C C . THR B 1 103 ? -16.734 26.422 -22.109 1 68.25 103 THR B C 1
ATOM 4807 O O . THR B 1 103 ? -15.898 26.047 -21.266 1 68.25 103 THR B O 1
ATOM 4810 N N . MET B 1 104 ? -18 26.062 -22.203 1 73.94 104 MET B N 1
ATOM 4811 C CA . MET B 1 104 ? -18.484 25.188 -21.156 1 73.94 104 MET B CA 1
ATOM 4812 C C . MET B 1 104 ? -17.859 23.797 -21.266 1 73.94 104 MET B C 1
ATOM 4814 O O . MET B 1 104 ? -17.516 23.188 -20.266 1 73.94 104 MET B O 1
ATOM 4818 N N . TRP B 1 105 ? -17.734 23.391 -22.469 1 76.62 105 TRP B N 1
ATOM 4819 C CA . TRP B 1 105 ? -17.109 22.094 -22.688 1 76.62 105 TRP B CA 1
ATOM 4820 C C . TRP B 1 105 ? -15.672 22.078 -22.203 1 76.62 105 TRP B C 1
ATOM 4822 O O . TRP B 1 105 ? -15.219 21.094 -21.609 1 76.62 105 TRP B O 1
ATOM 4832 N N . VAL B 1 106 ? -15.062 23.172 -22.484 1 76.12 106 VAL B N 1
ATOM 4833 C CA . VAL B 1 106 ? -13.664 23.266 -22.078 1 76.12 106 VAL B CA 1
ATOM 4834 C C . VAL B 1 106 ? -13.57 23.281 -20.562 1 76.12 106 VAL B C 1
ATOM 4836 O O . VAL B 1 106 ? -12.711 22.625 -19.969 1 76.12 106 VAL B O 1
ATOM 4839 N N . GLN B 1 107 ? -14.508 23.906 -20 1 76.31 107 GLN B N 1
ATOM 4840 C CA . GLN B 1 107 ? -14.5 23.984 -18.531 1 76.31 107 GLN B CA 1
ATOM 4841 C C . GLN B 1 107 ? -14.844 22.641 -17.906 1 76.31 107 GLN B C 1
ATOM 4843 O O . GLN B 1 107 ? -14.242 22.25 -16.906 1 76.31 107 GLN B O 1
ATOM 4848 N N . CYS B 1 108 ? -15.75 22.016 -18.531 1 76.94 108 CYS B N 1
ATOM 4849 C CA . CYS B 1 108 ? -16.141 20.703 -18.031 1 76.94 108 CYS B CA 1
ATOM 4850 C C . CYS B 1 108 ? -15 19.703 -18.188 1 76.94 108 CYS B C 1
ATOM 4852 O O . CYS B 1 108 ? -14.766 18.875 -17.312 1 76.94 108 CYS B O 1
ATOM 4854 N N . ARG B 1 109 ? -14.43 19.859 -19.266 1 81.25 109 ARG B N 1
ATOM 4855 C CA . ARG B 1 109 ? -13.297 18.969 -19.516 1 81.25 109 ARG B CA 1
ATOM 4856 C C . ARG B 1 109 ? -12.172 19.203 -18.516 1 81.25 109 ARG B C 1
ATOM 4858 O O . ARG B 1 109 ? -11.578 18.266 -18.016 1 81.25 109 ARG B O 1
ATOM 4865 N N . GLU B 1 110 ? -11.992 20.422 -18.281 1 79.06 110 GLU B N 1
ATOM 4866 C CA . GLU B 1 110 ? -10.938 20.766 -17.328 1 79.06 110 GLU B CA 1
ATOM 4867 C C . GLU B 1 110 ? -11.289 20.281 -15.922 1 79.06 110 GLU B C 1
ATOM 4869 O O . GLU B 1 110 ? -10.422 19.812 -15.188 1 79.06 110 GLU B O 1
ATOM 4874 N N . LEU B 1 111 ? -12.5 20.422 -15.695 1 77.81 111 LEU B N 1
ATOM 4875 C CA . LEU B 1 111 ? -12.961 19.953 -14.391 1 77.81 111 LEU B CA 1
ATOM 4876 C C . LEU B 1 111 ? -12.844 18.438 -14.289 1 77.81 111 LEU B C 1
ATOM 4878 O O . LEU B 1 111 ? -12.422 17.906 -13.258 1 77.81 111 LEU B O 1
ATOM 4882 N N . PHE B 1 112 ? -13.195 17.828 -15.328 1 82.25 112 PHE B N 1
ATOM 4883 C CA . PHE B 1 112 ? -13.117 16.375 -15.359 1 82.25 112 PHE B CA 1
ATOM 4884 C C . PHE B 1 112 ? -11.68 15.906 -15.227 1 82.25 112 PHE B C 1
ATOM 4886 O O . PHE B 1 112 ? -11.391 14.969 -14.477 1 82.25 112 PHE B O 1
ATOM 4893 N N . MET B 1 113 ? -10.828 16.578 -15.82 1 82.94 113 MET B N 1
ATOM 4894 C CA . MET B 1 113 ? -9.414 16.203 -15.773 1 82.94 113 MET B CA 1
ATOM 4895 C C . MET B 1 113 ? -8.836 16.438 -14.383 1 82.94 113 MET B C 1
ATOM 4897 O O . MET B 1 113 ? -8.039 15.633 -13.891 1 82.94 113 MET B O 1
ATOM 4901 N N . ARG B 1 114 ? -9.312 17.406 -13.781 1 81.56 114 ARG B N 1
ATOM 4902 C CA . ARG B 1 114 ? -8.828 17.734 -12.445 1 81.56 114 ARG B CA 1
ATOM 4903 C C . ARG B 1 114 ? -9.336 16.734 -11.406 1 81.56 114 ARG B C 1
ATOM 4905 O O . ARG B 1 114 ? -8.633 16.422 -10.445 1 81.56 114 ARG B O 1
ATOM 4912 N N . LEU B 1 115 ? -10.43 16.234 -11.766 1 85.19 115 LEU B N 1
ATOM 4913 C CA . LEU B 1 115 ? -11.047 15.336 -10.805 1 85.19 115 LEU B CA 1
ATOM 4914 C C . LEU B 1 115 ? -10.602 13.898 -11.039 1 85.19 115 LEU B C 1
ATOM 4916 O O . LEU B 1 115 ? -10.539 13.102 -10.102 1 85.19 115 LEU B O 1
ATOM 4920 N N . MET B 1 116 ? -10.141 13.633 -12.242 1 90.69 116 MET B N 1
ATOM 4921 C CA . MET B 1 116 ? -9.914 12.234 -12.586 1 90.69 116 MET B CA 1
ATOM 4922 C C . MET B 1 116 ? -8.422 11.93 -12.68 1 90.69 116 MET B C 1
ATOM 4924 O O . MET B 1 116 ? -8.016 10.773 -12.594 1 90.69 116 MET B O 1
ATOM 4928 N N . LEU B 1 117 ? -7.625 12.961 -12.828 1 91.88 117 LEU B N 1
ATOM 4929 C CA . LEU B 1 117 ? -6.195 12.727 -13.023 1 91.88 117 LEU B CA 1
ATOM 4930 C C . LEU B 1 117 ? -5.383 13.336 -11.883 1 91.88 117 LEU B C 1
ATOM 4932 O O . LEU B 1 117 ? -5.801 14.328 -11.281 1 91.88 117 LEU B O 1
ATOM 4936 N N . PRO B 1 118 ? -4.285 12.695 -11.516 1 91.06 118 PRO B N 1
ATOM 4937 C CA . PRO B 1 118 ? -3.422 13.234 -10.469 1 91.06 118 PRO B CA 1
ATOM 4938 C C . PRO B 1 118 ? -2.836 14.602 -10.836 1 91.06 118 PRO B C 1
ATOM 4940 O O . PRO B 1 118 ? -2.664 14.906 -12.016 1 91.06 118 PRO B O 1
ATOM 4943 N N . GLU B 1 119 ? -2.527 15.312 -9.797 1 86.94 119 GLU B N 1
ATOM 4944 C CA . GLU B 1 119 ? -1.927 16.625 -10 1 86.94 119 GLU B CA 1
ATOM 4945 C C . GLU B 1 119 ? -0.544 16.516 -10.633 1 86.94 119 GLU B C 1
ATOM 4947 O O . GLU B 1 119 ? 0.264 15.68 -10.227 1 86.94 119 GLU B O 1
ATOM 4952 N N . GLY B 1 120 ? -0.348 17.375 -11.688 1 83.69 120 GLY B N 1
ATOM 4953 C CA . GLY B 1 120 ? 0.94 17.344 -12.359 1 83.69 120 GLY B CA 1
ATOM 4954 C C . GLY B 1 120 ? 0.997 16.359 -13.508 1 83.69 120 GLY B C 1
ATOM 4955 O O . GLY B 1 120 ? 2.059 16.141 -14.094 1 83.69 120 GLY B O 1
ATOM 4956 N N . TYR B 1 121 ? -0.052 15.711 -13.75 1 87.31 121 TYR B N 1
ATOM 4957 C CA . TYR B 1 121 ? -0.093 14.82 -14.898 1 87.31 121 TYR B CA 1
ATOM 4958 C C . TYR B 1 121 ? 0.375 15.531 -16.156 1 87.31 121 TYR B C 1
ATOM 4960 O O . TYR B 1 121 ? 0.017 16.688 -16.391 1 87.31 121 TYR B O 1
ATOM 4968 N N . PRO B 1 122 ? 1.216 14.812 -16.953 1 89.38 122 PRO B N 1
ATOM 4969 C CA . PRO B 1 122 ? 1.536 13.391 -17 1 89.38 122 PRO B CA 1
ATOM 4970 C C . PRO B 1 122 ? 2.838 13.055 -16.281 1 89.38 122 PRO B C 1
ATOM 4972 O O . PRO B 1 122 ? 3.137 11.875 -16.047 1 89.38 122 PRO B O 1
ATOM 4975 N N . GLU B 1 123 ? 3.523 14.031 -15.719 1 86.81 123 GLU B N 1
ATOM 4976 C CA . GLU B 1 123 ? 4.844 13.781 -15.141 1 86.81 123 GLU B CA 1
ATOM 4977 C C . GLU B 1 123 ? 4.734 13.18 -13.742 1 86.81 123 GLU B C 1
ATOM 4979 O O . GLU B 1 123 ? 5.688 12.578 -13.242 1 86.81 123 GLU B O 1
ATOM 4984 N N . SER B 1 124 ? 3.57 13.32 -13.195 1 89.06 124 SER B N 1
ATOM 4985 C CA . SER B 1 124 ? 3.377 12.867 -11.82 1 89.06 124 SER B CA 1
ATOM 4986 C C . SER B 1 124 ? 3.143 11.359 -11.766 1 89.06 124 SER B C 1
ATOM 4988 O O . SER B 1 124 ? 3.207 10.758 -10.695 1 89.06 124 SER B O 1
ATOM 4990 N N . VAL B 1 125 ? 2.871 10.742 -12.953 1 94.5 125 VAL B N 1
ATOM 4991 C CA . VAL B 1 125 ? 2.627 9.305 -13.016 1 94.5 125 VAL B CA 1
ATOM 4992 C C . VAL B 1 125 ? 3.473 8.68 -14.125 1 94.5 125 VAL B C 1
ATOM 4994 O O . VAL B 1 125 ? 4.059 9.398 -14.938 1 94.5 125 VAL B O 1
ATOM 4997 N N . THR B 1 126 ? 3.561 7.348 -14.109 1 94.69 126 THR B N 1
ATOM 4998 C CA . THR B 1 126 ? 4.301 6.637 -15.148 1 94.69 126 THR B CA 1
ATOM 4999 C C . THR B 1 126 ? 3.51 6.613 -16.453 1 94.69 126 THR B C 1
ATOM 5001 O O . THR B 1 126 ? 2.305 6.875 -16.469 1 94.69 126 THR B O 1
ATOM 5004 N N . SER B 1 127 ? 4.121 6.305 -17.531 1 93.12 127 SER B N 1
ATOM 5005 C CA . SER B 1 127 ? 3.562 6.426 -18.875 1 93.12 127 SER B CA 1
ATOM 5006 C C . SER B 1 127 ? 2.463 5.395 -19.109 1 93.12 127 SER B C 1
ATOM 5008 O O . SER B 1 127 ? 1.608 5.574 -19.984 1 93.12 127 SER B O 1
ATOM 5010 N N . ASP B 1 128 ? 2.438 4.305 -18.344 1 95 128 ASP B N 1
ATOM 5011 C CA . ASP B 1 128 ? 1.452 3.246 -18.547 1 95 128 ASP B CA 1
ATOM 5012 C C . ASP B 1 128 ? 0.167 3.543 -17.781 1 95 128 ASP B C 1
ATOM 5014 O O . ASP B 1 128 ? -0.81 2.797 -17.875 1 95 128 ASP B O 1
ATOM 5018 N N . TYR B 1 129 ? 0.117 4.66 -17.031 1 96.5 129 TYR B N 1
ATOM 5019 C CA . TYR B 1 129 ? -0.991 4.977 -16.141 1 96.5 129 TYR B CA 1
ATOM 5020 C C . TYR B 1 129 ? -2.279 5.199 -16.922 1 96.5 129 TYR B C 1
ATOM 5022 O O . TYR B 1 129 ? -3.33 4.656 -16.562 1 96.5 129 TYR B O 1
ATOM 5030 N N . MET B 1 130 ? -2.221 5.961 -17.969 1 95.44 130 MET B N 1
ATOM 5031 C CA . MET B 1 130 ? -3.422 6.348 -18.703 1 95.44 130 MET B CA 1
ATOM 5032 C C . MET B 1 130 ? -4.031 5.148 -19.422 1 95.44 130 MET B C 1
ATOM 5034 O O . MET B 1 130 ? -5.242 4.934 -19.359 1 95.44 130 MET B O 1
ATOM 5038 N N . GLU B 1 131 ? -3.246 4.438 -20.109 1 95.81 131 GLU B N 1
ATOM 5039 C CA . GLU B 1 131 ? -3.74 3.254 -20.812 1 95.81 131 GLU B CA 1
ATOM 5040 C C . GLU B 1 131 ? -4.375 2.268 -19.828 1 95.81 131 GLU B C 1
ATOM 5042 O O . GLU B 1 131 ? -5.457 1.738 -20.094 1 95.81 131 GLU B O 1
ATOM 5047 N N . TYR B 1 132 ? -3.695 2.025 -18.734 1 96.56 132 TYR B N 1
ATOM 5048 C CA . TYR B 1 132 ? -4.238 1.158 -17.703 1 96.56 132 TYR B CA 1
ATOM 5049 C C . TYR B 1 132 ? -5.594 1.663 -17.219 1 96.56 132 TYR B C 1
ATOM 5051 O O . TYR B 1 132 ? -6.547 0.89 -17.109 1 96.56 132 TYR B O 1
ATOM 5059 N N . SER B 1 133 ? -5.668 2.957 -16.906 1 96.12 133 SER B N 1
ATOM 5060 C CA . SER B 1 133 ? -6.867 3.549 -16.328 1 96.12 133 SER B CA 1
ATOM 5061 C C . SER B 1 133 ? -8.039 3.49 -17.297 1 96.12 133 SER B C 1
ATOM 5063 O O . SER B 1 133 ? -9.188 3.289 -16.891 1 96.12 133 SER B O 1
ATOM 5065 N N . CYS B 1 134 ? -7.805 3.652 -18.547 1 96.38 134 CYS B N 1
ATOM 5066 C CA . CYS B 1 134 ? -8.867 3.611 -19.547 1 96.38 134 CYS B CA 1
ATOM 5067 C C . CYS B 1 134 ? -9.461 2.211 -19.656 1 96.38 134 CYS B C 1
ATOM 5069 O O . CYS B 1 134 ? -10.68 2.043 -19.609 1 96.38 134 CYS B O 1
ATOM 5071 N N . TRP B 1 135 ? -8.609 1.216 -19.75 1 96.94 135 TRP B N 1
ATOM 5072 C CA . TRP B 1 135 ? -9.086 -0.161 -19.828 1 96.94 135 TRP B CA 1
ATOM 5073 C C . TRP B 1 135 ? -9.789 -0.568 -18.531 1 96.94 135 TRP B C 1
ATOM 5075 O O . TRP B 1 135 ? -10.812 -1.251 -18.562 1 96.94 135 TRP B O 1
ATOM 5085 N N . ARG B 1 136 ? -9.242 -0.158 -17.438 1 96.44 136 ARG B N 1
ATOM 5086 C CA . ARG B 1 136 ? -9.852 -0.463 -16.141 1 96.44 136 ARG B CA 1
ATOM 5087 C C . ARG B 1 136 ? -11.234 0.165 -16.031 1 96.44 136 ARG B C 1
ATOM 5089 O O . ARG B 1 136 ? -12.141 -0.418 -15.43 1 96.44 136 ARG B O 1
ATOM 5096 N N . GLY B 1 137 ? -11.359 1.344 -16.609 1 96.56 137 GLY B N 1
ATOM 5097 C CA . GLY B 1 137 ? -12.656 1.999 -16.594 1 96.56 137 GLY B CA 1
ATOM 5098 C C . GLY B 1 137 ? -13.742 1.178 -17.266 1 96.56 137 GLY B C 1
ATOM 5099 O O . GLY B 1 137 ? -14.82 0.984 -16.703 1 96.56 137 GLY B O 1
ATOM 5100 N N . VAL B 1 138 ? -13.422 0.662 -18.359 1 97.19 138 VAL B N 1
ATOM 5101 C CA . VAL B 1 138 ? -14.391 -0.139 -19.094 1 97.19 138 VAL B CA 1
ATOM 5102 C C . VAL B 1 138 ? -14.641 -1.455 -18.359 1 97.19 138 VAL B C 1
ATOM 5104 O O . VAL B 1 138 ? -15.773 -1.931 -18.297 1 97.19 138 VAL B O 1
ATOM 5107 N N . GLN B 1 139 ? -13.609 -2 -17.859 1 96.88 139 GLN B N 1
ATOM 5108 C CA . GLN B 1 139 ? -13.742 -3.219 -17.078 1 96.88 139 GLN B CA 1
ATOM 5109 C C . GLN B 1 139 ? -14.672 -3.006 -15.883 1 96.88 139 GLN B C 1
ATOM 5111 O O . GLN B 1 139 ? -15.469 -3.885 -15.539 1 96.88 139 GLN B O 1
ATOM 5116 N N . GLY B 1 140 ? -14.492 -1.864 -15.242 1 96.25 140 GLY B N 1
ATOM 5117 C CA . GLY B 1 140 ? -15.344 -1.555 -14.102 1 96.25 140 GLY B CA 1
ATOM 5118 C C . GLY B 1 140 ? -16.812 -1.455 -14.461 1 96.25 140 GLY B C 1
ATOM 5119 O O . GLY B 1 140 ? -17.672 -1.891 -13.695 1 96.25 140 GLY B O 1
ATOM 5120 N N . VAL B 1 141 ? -17.062 -0.911 -15.578 1 96.88 141 VAL B N 1
ATOM 5121 C CA . VAL B 1 141 ? -18.438 -0.805 -16.047 1 96.88 141 VAL B CA 1
ATOM 5122 C C . VAL B 1 141 ? -19.016 -2.199 -16.297 1 96.88 141 VAL B C 1
ATOM 5124 O O . VAL B 1 141 ? -20.109 -2.512 -15.844 1 96.88 141 VAL B O 1
ATOM 5127 N N . ALA B 1 142 ? -18.266 -3.018 -16.953 1 97.75 142 ALA B N 1
ATOM 5128 C CA . ALA B 1 142 ? -18.703 -4.375 -17.266 1 97.75 142 ALA B CA 1
ATOM 5129 C C . ALA B 1 142 ? -18.953 -5.168 -15.984 1 97.75 142 ALA B C 1
ATOM 5131 O O . ALA B 1 142 ? -19.938 -5.898 -15.883 1 97.75 142 ALA B O 1
ATOM 5132 N N . ALA B 1 143 ? -18.078 -5.02 -15.039 1 96.62 143 ALA B N 1
ATOM 5133 C CA . ALA B 1 143 ? -18.219 -5.73 -13.773 1 96.62 143 ALA B CA 1
ATOM 5134 C C . ALA B 1 143 ? -19.5 -5.32 -13.055 1 96.62 143 ALA B C 1
ATOM 5136 O O . ALA B 1 143 ? -20.188 -6.16 -12.477 1 96.62 143 ALA B O 1
ATOM 5137 N N . GLN B 1 144 ? -19.781 -4.047 -13.117 1 94.06 144 GLN B N 1
ATOM 5138 C CA . GLN B 1 144 ? -20.969 -3.559 -12.414 1 94.06 144 GLN B CA 1
ATOM 5139 C C . GLN B 1 144 ? -22.25 -4.012 -13.117 1 94.06 144 GLN B C 1
ATOM 5141 O O . GLN B 1 144 ? -23.266 -4.27 -12.469 1 94.06 144 GLN B O 1
ATOM 5146 N N . VAL B 1 145 ? -22.219 -4.078 -14.375 1 95.94 145 VAL B N 1
ATOM 5147 C CA . VAL B 1 145 ? -23.359 -4.598 -15.109 1 95.94 145 VAL B CA 1
ATOM 5148 C C . VAL B 1 145 ? -23.641 -6.035 -14.68 1 95.94 145 VAL B C 1
ATOM 5150 O O . VAL B 1 145 ? -24.781 -6.395 -14.391 1 95.94 145 VAL B O 1
ATOM 5153 N N . SER B 1 146 ? -22.594 -6.84 -14.656 1 96.56 146 SER B N 1
ATOM 5154 C CA . SER B 1 146 ? -22.734 -8.219 -14.195 1 96.56 146 SER B CA 1
ATOM 5155 C C . SER B 1 146 ? -23.25 -8.273 -12.766 1 96.56 146 SER B C 1
ATOM 5157 O O . SER B 1 146 ? -24.047 -9.148 -12.422 1 96.56 146 SER B O 1
ATOM 5159 N N . GLY B 1 147 ? -22.766 -7.344 -11.984 1 93.25 147 GLY B N 1
ATOM 5160 C CA . GLY B 1 147 ? -23.234 -7.281 -10.602 1 93.25 147 GLY B CA 1
ATOM 5161 C C . GLY B 1 147 ? -24.719 -7.031 -10.492 1 93.25 147 GLY B C 1
ATOM 5162 O O . GLY B 1 147 ? -25.406 -7.652 -9.664 1 93.25 147 GLY B O 1
ATOM 5163 N N . VAL B 1 148 ? -25.234 -6.133 -11.266 1 90.94 148 VAL B N 1
ATOM 5164 C CA . VAL B 1 148 ? -26.656 -5.82 -11.258 1 90.94 148 VAL B CA 1
ATOM 5165 C C . VAL B 1 148 ? -27.453 -7.023 -11.75 1 90.94 148 VAL B C 1
ATOM 5167 O O . VAL B 1 148 ? -28.484 -7.383 -11.156 1 90.94 148 VAL B O 1
ATOM 5170 N N . LEU B 1 149 ? -27 -7.641 -12.773 1 92.75 149 LEU B N 1
ATOM 5171 C CA . LEU B 1 149 ? -27.672 -8.828 -13.297 1 92.75 149 LEU B CA 1
ATOM 5172 C C . LEU B 1 149 ? -27.703 -9.938 -12.25 1 92.75 149 LEU B C 1
ATOM 5174 O O . LEU B 1 149 ? -28.703 -10.648 -12.125 1 92.75 149 LEU B O 1
ATOM 5178 N N . ALA B 1 150 ? -26.594 -10.109 -11.57 1 92.38 150 ALA B N 1
ATOM 5179 C CA . ALA B 1 150 ? -26.516 -11.117 -10.516 1 92.38 150 ALA B CA 1
ATOM 5180 C C . ALA B 1 150 ? -27.5 -10.828 -9.391 1 92.38 150 ALA B C 1
ATOM 5182 O O . ALA B 1 150 ? -28.172 -11.734 -8.906 1 92.38 150 ALA B O 1
ATOM 5183 N N . THR B 1 151 ? -27.5 -9.609 -9.031 1 86.12 151 THR B N 1
ATOM 5184 C CA . THR B 1 151 ? -28.422 -9.203 -7.969 1 86.12 151 THR B CA 1
ATOM 5185 C C . THR B 1 151 ? -29.875 -9.453 -8.391 1 86.12 151 THR B C 1
ATOM 5187 O O . THR B 1 151 ? -30.672 -9.945 -7.594 1 86.12 151 THR B O 1
ATOM 5190 N N . GLN B 1 152 ? -30.266 -9.117 -9.547 1 86.75 152 GLN B N 1
ATOM 5191 C CA . GLN B 1 152 ? -31.625 -9.336 -10.062 1 86.75 152 GLN B CA 1
ATOM 5192 C C . GLN B 1 152 ? -31.969 -10.82 -10.055 1 86.75 152 GLN B C 1
ATOM 5194 O O . GLN B 1 152 ? -33.062 -11.203 -9.648 1 86.75 152 GLN B O 1
ATOM 5199 N N . SER B 1 153 ? -31.109 -11.602 -10.516 1 88.75 153 SER B N 1
ATOM 5200 C CA . SER B 1 153 ? -31.344 -13.039 -10.562 1 88.75 153 SER B CA 1
ATOM 5201 C C . SER B 1 153 ? -31.547 -13.617 -9.164 1 88.75 153 SER B C 1
ATOM 5203 O O . SER B 1 153 ? -32.375 -14.5 -8.961 1 88.75 153 SER B O 1
ATOM 5205 N N . LEU B 1 154 ? -30.781 -13.125 -8.258 1 84.19 154 LEU B N 1
ATOM 5206 C CA . LEU B 1 154 ? -30.906 -13.586 -6.879 1 84.19 154 LEU B CA 1
ATOM 5207 C C . LEU B 1 154 ? -32.25 -13.195 -6.289 1 84.19 154 LEU B C 1
ATOM 5209 O O . LEU B 1 154 ? -32.875 -13.984 -5.57 1 84.19 154 LEU B O 1
ATOM 5213 N N . LEU B 1 155 ? -32.625 -11.977 -6.57 1 78.69 155 LEU B N 1
ATOM 5214 C CA . LEU B 1 155 ? -33.938 -11.516 -6.094 1 78.69 155 LEU B CA 1
ATOM 5215 C C . LEU B 1 155 ? -35.062 -12.344 -6.707 1 78.69 155 LEU B C 1
ATOM 5217 O O . LEU B 1 155 ? -36.031 -12.672 -6.027 1 78.69 155 LEU B O 1
ATOM 5221 N N . TYR B 1 156 ? -34.938 -12.641 -7.906 1 83.06 156 TYR B N 1
ATOM 5222 C CA . TYR B 1 156 ? -35.906 -13.484 -8.586 1 83.06 156 TYR B CA 1
ATOM 5223 C C . TYR B 1 156 ? -35.969 -14.875 -7.973 1 83.06 156 TYR B C 1
ATOM 5225 O O . TYR B 1 156 ? -37.031 -15.453 -7.797 1 83.06 156 TYR B O 1
ATOM 5233 N N . ALA B 1 157 ? -34.844 -15.398 -7.699 1 83.5 157 ALA B N 1
ATOM 5234 C CA . ALA B 1 157 ? -34.75 -16.734 -7.121 1 83.5 157 ALA B CA 1
ATOM 5235 C C . ALA B 1 157 ? -35.438 -16.781 -5.746 1 83.5 157 ALA B C 1
ATOM 5237 O O . ALA B 1 157 ? -36.062 -17.781 -5.383 1 83.5 157 ALA B O 1
ATOM 5238 N N . VAL B 1 158 ? -35.188 -15.836 -4.965 1 77.75 158 VAL B N 1
ATOM 5239 C CA . VAL B 1 158 ? -35.812 -15.742 -3.643 1 77.75 158 VAL B CA 1
ATOM 5240 C C . VAL B 1 158 ? -37.312 -15.672 -3.781 1 77.75 158 VAL B C 1
ATOM 5242 O O . VAL B 1 158 ? -38.062 -16.234 -2.973 1 77.75 158 VAL B O 1
ATOM 5245 N N . GLY B 1 159 ? -37.875 -14.828 -4.68 1 75.06 159 GLY B N 1
ATOM 5246 C CA . GLY B 1 159 ? -39.312 -14.703 -4.93 1 75.06 159 GLY B CA 1
ATOM 5247 C C . GLY B 1 159 ? -39.938 -16 -5.363 1 75.06 159 GLY B C 1
ATOM 5248 O O . GLY B 1 159 ? -41.125 -16.234 -5.105 1 75.06 159 GLY B O 1
ATOM 5249 N N . LEU B 1 160 ? -39.281 -16.781 -6.078 1 67.25 160 LEU B N 1
ATOM 5250 C CA . LEU B 1 160 ? -39.781 -18.078 -6.539 1 67.25 160 LEU B CA 1
ATOM 5251 C C . LEU B 1 160 ? -39.875 -19.062 -5.379 1 67.25 160 LEU B C 1
ATOM 5253 O O . LEU B 1 160 ? -40.688 -20.016 -5.434 1 67.25 160 LEU B O 1
ATOM 5257 N N . GLY B 1 161 ? -39.062 -18.938 -4.297 1 58.22 161 GLY B N 1
ATOM 5258 C CA . GLY B 1 161 ? -39.094 -19.844 -3.16 1 58.22 161 GLY B CA 1
ATOM 5259 C C . GLY B 1 161 ? -40.188 -19.547 -2.168 1 58.22 161 GLY B C 1
ATOM 5260 O O . GLY B 1 161 ? -40.594 -18.391 -2.01 1 58.22 161 GLY B O 1
ATOM 5261 N N . LYS B 1 162 ? -41.219 -20.344 -1.93 1 46 162 LYS B N 1
ATOM 5262 C CA . LYS B 1 162 ? -42.312 -20.359 -0.973 1 46 162 LYS B CA 1
ATOM 5263 C C . LYS B 1 162 ? -41.844 -19.969 0.423 1 46 162 LYS B C 1
ATOM 5265 O O . LYS B 1 162 ? -41.125 -20.719 1.076 1 46 162 LYS B O 1
ATOM 5270 N N . GLY B 1 163 ? -42.375 -18.781 1.11 1 48.91 163 GLY B N 1
ATOM 5271 C CA . GLY B 1 163 ? -42.375 -18.344 2.498 1 48.91 163 GLY B CA 1
ATOM 5272 C C . GLY B 1 163 ? -41 -18.031 3.051 1 48.91 163 GLY B C 1
ATOM 5273 O O . GLY B 1 163 ? -40.875 -17.516 4.164 1 48.91 163 GLY B O 1
ATOM 5274 N N . ALA B 1 164 ? -39.875 -18.688 2.824 1 46.69 164 ALA B N 1
ATOM 5275 C CA . ALA B 1 164 ? -38.594 -18.906 3.465 1 46.69 164 ALA B CA 1
ATOM 5276 C C . ALA B 1 164 ? -37.625 -17.766 3.154 1 46.69 164 ALA B C 1
ATOM 5278 O O . ALA B 1 164 ? -36.438 -17.875 3.42 1 46.69 164 ALA B O 1
ATOM 5279 N N . ILE B 1 165 ? -38.031 -16.609 2.816 1 49.66 165 ILE B N 1
ATOM 5280 C CA . ILE B 1 165 ? -37.25 -15.602 2.088 1 49.66 165 ILE B CA 1
ATOM 5281 C C . ILE B 1 165 ? -36.312 -14.867 3.049 1 49.66 165 ILE B C 1
ATOM 5283 O O . ILE B 1 165 ? -35.125 -14.75 2.797 1 49.66 165 ILE B O 1
ATOM 5287 N N . PRO B 1 166 ? -37.031 -14.266 4.129 1 49.56 166 PRO B N 1
ATOM 5288 C CA . PRO B 1 166 ? -36.156 -13.398 4.941 1 49.56 166 PRO B CA 1
ATOM 5289 C C . PRO B 1 166 ? -35.062 -14.164 5.652 1 49.56 166 PRO B C 1
ATOM 5291 O O . PRO B 1 166 ? -33.906 -13.68 5.746 1 49.56 166 PRO B O 1
ATOM 5294 N N . THR B 1 167 ? -35.375 -15.32 6.082 1 49.72 167 THR B N 1
ATOM 5295 C CA . THR B 1 167 ? -34.375 -16.094 6.832 1 49.72 167 THR B CA 1
ATOM 5296 C C . THR B 1 167 ? -33.25 -16.578 5.914 1 49.72 167 THR B C 1
ATOM 5298 O O . THR B 1 167 ? -32.094 -16.531 6.281 1 49.72 167 THR B O 1
ATOM 5301 N N . ALA B 1 168 ? -33.719 -16.969 4.773 1 51.31 168 ALA B N 1
ATOM 5302 C CA . ALA B 1 168 ? -32.719 -17.469 3.838 1 51.31 168 ALA B CA 1
ATOM 5303 C C . ALA B 1 168 ? -31.766 -16.344 3.395 1 51.31 168 ALA B C 1
ATOM 5305 O O . ALA B 1 168 ? -30.562 -16.547 3.264 1 51.31 168 ALA B O 1
ATOM 5306 N N . ALA B 1 169 ? -32.344 -15.195 3.334 1 55.16 169 ALA B N 1
ATOM 5307 C CA . ALA B 1 169 ? -31.547 -14.031 2.982 1 55.16 169 ALA B CA 1
ATOM 5308 C C . ALA B 1 169 ? -30.562 -13.695 4.098 1 55.16 169 ALA B C 1
ATOM 5310 O O . ALA B 1 169 ? -29.391 -13.383 3.83 1 55.16 169 ALA B O 1
ATOM 5311 N N . ALA B 1 170 ? -31.062 -13.82 5.227 1 56.19 170 ALA B N 1
ATOM 5312 C CA . ALA B 1 170 ? -30.203 -13.531 6.375 1 56.19 170 ALA B CA 1
ATOM 5313 C C . ALA B 1 170 ? -29.078 -14.547 6.492 1 56.19 170 ALA B C 1
ATOM 5315 O O . ALA B 1 170 ? -27.922 -14.188 6.738 1 56.19 170 ALA B O 1
ATOM 5316 N N . VAL B 1 171 ? -29.469 -15.734 6.34 1 55.69 171 VAL B N 1
ATOM 5317 C CA . VAL B 1 171 ? -28.469 -16.797 6.438 1 55.69 171 VAL B CA 1
ATOM 5318 C C . VAL B 1 171 ? -27.438 -16.641 5.312 1 55.69 171 VAL B C 1
ATOM 5320 O O . VAL B 1 171 ? -26.234 -16.812 5.535 1 55.69 171 VAL B O 1
ATOM 5323 N N . ASN B 1 172 ? -27.938 -16.297 4.281 1 56.84 172 ASN B N 1
ATOM 5324 C CA . ASN B 1 172 ? -27.062 -16.125 3.131 1 56.84 172 ASN B CA 1
ATOM 5325 C C . ASN B 1 172 ? -26.078 -14.977 3.338 1 56.84 172 ASN B C 1
ATOM 5327 O O . ASN B 1 172 ? -24.906 -15.078 2.986 1 56.84 172 ASN B O 1
ATOM 5331 N N . TRP B 1 173 ? -26.609 -14.023 3.996 1 60.19 173 TRP B N 1
ATOM 5332 C CA . TRP B 1 173 ? -25.75 -12.875 4.254 1 60.19 173 TRP B CA 1
ATOM 5333 C C . TRP B 1 173 ? -24.656 -13.234 5.25 1 60.19 173 TRP B C 1
ATOM 5335 O O . TRP B 1 173 ? -23.484 -12.883 5.055 1 60.19 173 TRP B O 1
ATOM 5345 N N . VAL B 1 174 ? -25.078 -14.016 6.184 1 59.03 174 VAL B N 1
ATOM 5346 C CA . VAL B 1 174 ? -24.141 -14.398 7.23 1 59.03 174 VAL B CA 1
ATOM 5347 C C . VAL B 1 174 ? -23.109 -15.359 6.66 1 59.03 174 VAL B C 1
ATOM 5349 O O . VAL B 1 174 ? -21.906 -15.234 6.949 1 59.03 174 VAL B O 1
ATOM 5352 N N . LEU B 1 175 ? -23.625 -16.125 5.977 1 58.41 175 LEU B N 1
ATOM 5353 C CA . LEU B 1 175 ? -22.719 -17.125 5.434 1 58.41 175 LEU B CA 1
ATOM 5354 C C . LEU B 1 175 ? -21.766 -16.516 4.398 1 58.41 175 LEU B C 1
ATOM 5356 O O . LEU B 1 175 ? -20.578 -16.844 4.359 1 58.41 175 LEU B O 1
ATOM 5360 N N . LYS B 1 176 ? -22.375 -15.617 3.744 1 63.78 176 LYS B N 1
ATOM 5361 C CA . LYS B 1 176 ? -21.578 -14.906 2.744 1 63.78 176 LYS B CA 1
ATOM 5362 C C . LYS B 1 176 ? -20.453 -14.125 3.396 1 63.78 176 LYS B C 1
ATOM 5364 O O . LYS B 1 176 ? -19.297 -14.227 2.979 1 63.78 176 LYS B O 1
ATOM 5369 N N . ASP B 1 177 ? -20.812 -13.516 4.457 1 68.38 177 ASP B N 1
ATOM 5370 C CA . ASP B 1 177 ? -19.797 -12.719 5.141 1 68.38 177 ASP B CA 1
ATOM 5371 C C . ASP B 1 177 ? -18.812 -13.609 5.887 1 68.38 177 ASP B C 1
ATOM 5373 O O . ASP B 1 177 ? -17.609 -13.391 5.824 1 68.38 177 ASP B O 1
ATOM 5377 N N . GLY B 1 178 ? -19.406 -14.648 6.551 1 75 178 GLY B N 1
ATOM 5378 C CA . GLY B 1 178 ? -18.547 -15.523 7.332 1 75 178 GLY B CA 1
ATOM 5379 C C . GLY B 1 178 ? -17.562 -16.312 6.484 1 75 178 GLY B C 1
ATOM 5380 O O . GLY B 1 178 ? -16.359 -16.297 6.742 1 75 178 GLY B O 1
ATOM 5381 N N . ILE B 1 179 ? -18.172 -16.891 5.52 1 77.38 179 ILE B N 1
ATOM 5382 C CA . ILE B 1 179 ? -17.312 -17.688 4.633 1 77.38 179 ILE B CA 1
ATOM 5383 C C . ILE B 1 179 ? -16.391 -16.766 3.852 1 77.38 179 ILE B C 1
ATOM 5385 O O . ILE B 1 179 ? -15.234 -17.125 3.586 1 77.38 179 ILE B O 1
ATOM 5389 N N . GLY B 1 180 ? -16.844 -15.672 3.562 1 82.62 180 GLY B N 1
ATOM 5390 C CA . GLY B 1 180 ? -16 -14.688 2.898 1 82.62 180 GLY B CA 1
ATOM 5391 C C . GLY B 1 180 ? -14.812 -14.266 3.73 1 82.62 180 GLY B C 1
ATOM 5392 O O . GLY B 1 180 ? -13.695 -14.156 3.215 1 82.62 180 GLY B O 1
ATOM 5393 N N . TYR B 1 181 ? -15.031 -14.148 5.02 1 83.88 181 TYR B N 1
ATOM 5394 C CA . TYR B 1 181 ? -13.938 -13.773 5.902 1 83.88 181 TYR B CA 1
ATOM 5395 C C . TYR B 1 181 ? -12.898 -14.883 5.992 1 83.88 181 TYR B C 1
ATOM 5397 O O . TYR B 1 181 ? -11.695 -14.625 5.969 1 83.88 181 TYR B O 1
ATOM 5405 N N . LEU B 1 182 ? -13.453 -16.062 6.066 1 84.94 182 LEU B N 1
ATOM 5406 C CA . LEU B 1 182 ? -12.555 -17.203 6.16 1 84.94 182 LEU B CA 1
ATOM 5407 C C . LEU B 1 182 ? -11.719 -17.344 4.891 1 84.94 182 LEU B C 1
ATOM 5409 O O . LEU B 1 182 ? -10.531 -17.688 4.953 1 84.94 182 LEU B O 1
ATOM 5413 N N . SER B 1 183 ? -12.406 -17.078 3.846 1 87.5 183 SER B N 1
ATOM 5414 C CA . SER B 1 183 ? -11.703 -17.172 2.57 1 87.5 183 SER B CA 1
ATOM 5415 C C . SER B 1 183 ? -10.562 -16.156 2.498 1 87.5 183 SER B C 1
ATOM 5417 O O . SER B 1 183 ? -9.477 -16.469 2.006 1 87.5 183 SER B O 1
ATOM 5419 N N . LYS B 1 184 ? -10.82 -14.977 2.961 1 88.12 184 LYS B N 1
ATOM 5420 C CA . LYS B 1 184 ? -9.789 -13.945 2.953 1 88.12 184 LYS B CA 1
ATOM 5421 C C . LYS B 1 184 ? -8.625 -14.32 3.867 1 88.12 184 LYS B C 1
ATOM 5423 O O . LYS B 1 184 ? -7.461 -14.086 3.533 1 88.12 184 LYS B O 1
ATOM 5428 N N . ILE B 1 185 ? -8.906 -14.93 4.957 1 87.44 185 ILE B N 1
ATOM 5429 C CA . ILE B 1 185 ? -7.875 -15.328 5.91 1 87.44 185 ILE B CA 1
ATOM 5430 C C . ILE B 1 185 ? -6.996 -16.406 5.293 1 87.44 185 ILE B C 1
ATOM 5432 O O . ILE B 1 185 ? -5.766 -16.312 5.332 1 87.44 185 ILE B O 1
ATOM 5436 N N . PHE B 1 186 ? -7.621 -17.328 4.66 1 87.31 186 PHE B N 1
ATOM 5437 C CA . PHE B 1 186 ? -6.871 -18.422 4.07 1 87.31 186 PHE B CA 1
ATOM 5438 C C . PHE B 1 186 ? -6.031 -17.938 2.893 1 87.31 186 PHE B C 1
ATOM 5440 O O . PHE B 1 186 ? -4.895 -18.391 2.713 1 87.31 186 PHE B O 1
ATOM 5447 N N . LEU B 1 187 ? -6.602 -17.062 2.17 1 89 187 LEU B N 1
ATOM 5448 C CA . LEU B 1 187 ? -5.914 -16.609 0.964 1 89 187 LEU B CA 1
ATOM 5449 C C . LEU B 1 187 ? -4.762 -15.68 1.313 1 89 187 LEU B C 1
ATOM 5451 O O . LEU B 1 187 ? -3.873 -15.445 0.49 1 89 187 LEU B O 1
ATOM 5455 N N . SER B 1 188 ? -4.777 -15.172 2.5 1 87.88 188 SER B N 1
ATOM 5456 C CA . SER B 1 188 ? -3.725 -14.242 2.904 1 87.88 188 SER B CA 1
ATOM 5457 C C . SER B 1 188 ? -2.365 -14.938 2.947 1 87.88 188 SER B C 1
ATOM 5459 O O . SER B 1 188 ? -1.326 -14.281 2.854 1 87.88 188 SER B O 1
ATOM 5461 N N . LYS B 1 189 ? -2.387 -16.234 3.027 1 86.94 189 LYS B N 1
ATOM 5462 C CA . LYS B 1 189 ? -1.145 -17.016 3.041 1 86.94 189 LYS B CA 1
ATOM 5463 C C . LYS B 1 189 ? -0.424 -16.906 1.699 1 86.94 189 LYS B C 1
ATOM 5465 O O . LYS B 1 189 ? 0.793 -17.094 1.628 1 86.94 189 LYS B O 1
ATOM 5470 N N . PHE B 1 190 ? -1.196 -16.516 0.699 1 88.69 190 PHE B N 1
ATOM 5471 C CA . PHE B 1 190 ? -0.619 -16.438 -0.638 1 88.69 190 PHE B CA 1
ATOM 5472 C C . PHE B 1 190 ? -0.168 -15.016 -0.955 1 88.69 190 PHE B C 1
ATOM 5474 O O . PHE B 1 190 ? 0.092 -14.688 -2.113 1 88.69 190 PHE B O 1
ATOM 5481 N N . GLY B 1 191 ? -0.04 -14.281 0.032 1 90.44 191 GLY B N 1
ATOM 5482 C CA . GLY B 1 191 ? 0.298 -12.883 -0.174 1 90.44 191 GLY B CA 1
ATOM 5483 C C . GLY B 1 191 ? 1.588 -12.688 -0.948 1 90.44 191 GLY B C 1
ATOM 5484 O O . GLY B 1 191 ? 1.663 -11.828 -1.833 1 90.44 191 GLY B O 1
ATOM 5485 N N . ARG B 1 192 ? 2.592 -13.422 -0.668 1 91.12 192 ARG B N 1
ATOM 5486 C CA . ARG B 1 192 ? 3.877 -13.297 -1.347 1 91.12 192 ARG B CA 1
ATOM 5487 C C . ARG B 1 192 ? 3.766 -13.695 -2.812 1 91.12 192 ARG B C 1
ATOM 5489 O O . ARG B 1 192 ? 4.469 -13.156 -3.668 1 91.12 192 ARG B O 1
ATOM 5496 N N . HIS B 1 193 ? 2.861 -14.617 -3.094 1 92.31 193 HIS B N 1
ATOM 5497 C CA . HIS B 1 193 ? 2.602 -14.992 -4.477 1 92.31 193 HIS B CA 1
ATOM 5498 C C . HIS B 1 193 ? 2.076 -13.805 -5.281 1 92.31 193 HIS B C 1
ATOM 5500 O O . HIS B 1 193 ? 2.406 -13.656 -6.461 1 92.31 193 HIS B O 1
ATOM 5506 N N . PHE B 1 194 ? 1.314 -12.984 -4.586 1 94.5 194 PHE B N 1
ATOM 5507 C CA . PHE B 1 194 ? 0.744 -11.812 -5.238 1 94.5 194 PHE B CA 1
ATOM 5508 C C . PHE B 1 194 ? 1.836 -10.82 -5.625 1 94.5 194 PHE B C 1
ATOM 5510 O O . PHE B 1 194 ? 1.719 -10.117 -6.633 1 94.5 194 PHE B O 1
ATOM 5517 N N . ASP B 1 195 ? 2.902 -10.82 -4.824 1 94.25 195 ASP B N 1
ATOM 5518 C CA . ASP B 1 195 ? 4.016 -9.914 -5.086 1 94.25 195 ASP B CA 1
ATOM 5519 C C . ASP B 1 195 ? 4.832 -10.383 -6.289 1 94.25 195 ASP B C 1
ATOM 5521 O O . ASP B 1 195 ? 5.305 -9.562 -7.082 1 94.25 195 ASP B O 1
ATOM 5525 N N . VAL B 1 196 ? 4.988 -11.648 -6.41 1 94.38 196 VAL B N 1
ATOM 5526 C CA . VAL B 1 196 ? 5.891 -12.211 -7.41 1 94.38 196 VAL B CA 1
ATOM 5527 C C . VAL B 1 196 ? 5.254 -12.109 -8.797 1 94.38 196 VAL B C 1
ATOM 5529 O O . VAL B 1 196 ? 5.93 -11.773 -9.773 1 94.38 196 VAL B O 1
ATOM 5532 N N . ASN B 1 197 ? 3.932 -12.445 -8.867 1 93.88 197 ASN B N 1
ATOM 5533 C CA . ASN B 1 197 ? 3.203 -12.375 -10.133 1 93.88 197 ASN B CA 1
ATOM 5534 C C . ASN B 1 197 ? 1.874 -11.648 -9.977 1 93.88 197 ASN B C 1
ATOM 5536 O O . ASN B 1 197 ? 0.809 -12.242 -10.148 1 93.88 197 ASN B O 1
ATOM 5540 N N . PRO B 1 198 ? 1.955 -10.312 -9.805 1 95 198 PRO B N 1
ATOM 5541 C CA . PRO B 1 198 ? 0.719 -9.57 -9.539 1 95 198 PRO B CA 1
ATOM 5542 C C . PRO B 1 198 ? -0.243 -9.586 -10.719 1 95 198 PRO B C 1
ATOM 5544 O O . PRO B 1 198 ? -1.461 -9.641 -10.531 1 95 198 PRO B O 1
ATOM 5547 N N . LYS B 1 199 ? 0.245 -9.523 -12 1 94.94 199 LYS B N 1
ATOM 5548 C CA . LYS B 1 199 ? -0.619 -9.508 -13.18 1 94.94 199 LYS B CA 1
ATOM 5549 C C . LYS B 1 199 ? -1.418 -10.805 -13.289 1 94.94 199 LYS B C 1
ATOM 5551 O O . LYS B 1 199 ? -2.623 -10.773 -13.547 1 94.94 199 LYS B O 1
ATOM 5556 N N . GLY B 1 200 ? -0.763 -11.922 -13.078 1 93.88 200 GLY B N 1
ATOM 5557 C CA . GLY B 1 200 ? -1.425 -13.211 -13.156 1 93.88 200 GLY B CA 1
ATOM 5558 C C . GLY B 1 200 ? -2.482 -13.406 -12.086 1 93.88 200 GLY B C 1
ATOM 5559 O O . GLY B 1 200 ? -3.582 -13.883 -12.367 1 93.88 200 GLY B O 1
ATOM 5560 N N . TRP B 1 201 ? -2.16 -13.062 -10.922 1 94.31 201 TRP B N 1
ATOM 5561 C CA . TRP B 1 201 ? -3.094 -13.234 -9.812 1 94.31 201 TRP B CA 1
ATOM 5562 C C . TRP B 1 201 ? -4.281 -12.289 -9.945 1 94.31 201 TRP B C 1
ATOM 5564 O O . TRP B 1 201 ? -5.402 -12.625 -9.547 1 94.31 201 TRP B O 1
ATOM 5574 N N . ARG B 1 202 ? -4.023 -11.094 -10.453 1 95.5 202 ARG B N 1
ATOM 5575 C CA . ARG B 1 202 ? -5.137 -10.188 -10.711 1 95.5 202 ARG B CA 1
ATOM 5576 C C . ARG B 1 202 ? -6.102 -10.781 -11.727 1 95.5 202 ARG B C 1
ATOM 5578 O O . ARG B 1 202 ? -7.32 -10.68 -11.57 1 95.5 202 ARG B O 1
ATOM 5585 N N . LEU B 1 203 ? -5.566 -11.367 -12.758 1 94.31 203 LEU B N 1
ATOM 5586 C CA . LEU B 1 203 ? -6.402 -12.023 -13.758 1 94.31 203 LEU B CA 1
ATOM 5587 C C . LEU B 1 203 ? -7.188 -13.172 -13.125 1 94.31 203 LEU B C 1
ATOM 5589 O O . LEU B 1 203 ? -8.367 -13.367 -13.445 1 94.31 203 LEU B O 1
ATOM 5593 N N . PHE B 1 204 ? -6.566 -13.898 -12.344 1 94.12 204 PHE B N 1
ATOM 5594 C CA . PHE B 1 204 ? -7.223 -14.984 -11.625 1 94.12 204 PHE B CA 1
ATOM 5595 C C . PHE B 1 204 ? -8.367 -14.453 -10.766 1 94.12 204 PHE B C 1
ATOM 5597 O O . PHE B 1 204 ? -9.43 -15.07 -10.703 1 94.12 204 PHE B O 1
ATOM 5604 N N . ALA B 1 205 ? -8.086 -13.344 -10.062 1 95.81 205 ALA B N 1
ATOM 5605 C CA . ALA B 1 205 ? -9.133 -12.719 -9.25 1 95.81 205 ALA B CA 1
ATOM 5606 C C . ALA B 1 205 ? -10.344 -12.344 -10.102 1 95.81 205 ALA B C 1
ATOM 5608 O O . ALA B 1 205 ? -11.484 -12.508 -9.68 1 95.81 205 ALA B O 1
ATOM 5609 N N . ASP B 1 206 ? -10.086 -11.82 -11.242 1 95.94 206 ASP B N 1
ATOM 5610 C CA . ASP B 1 206 ? -11.164 -11.445 -12.148 1 95.94 206 ASP B CA 1
ATOM 5611 C C . ASP B 1 206 ? -11.961 -12.672 -12.594 1 95.94 206 ASP B C 1
ATOM 5613 O O . ASP B 1 206 ? -13.18 -12.602 -12.75 1 95.94 206 ASP B O 1
ATOM 5617 N N . PHE B 1 207 ? -11.305 -13.75 -12.805 1 95 207 PHE B N 1
ATOM 5618 C CA . PHE B 1 207 ? -11.984 -15 -13.148 1 95 207 PHE B CA 1
ATOM 5619 C C . PHE B 1 207 ? -12.867 -15.469 -12 1 95 207 PHE B C 1
ATOM 5621 O O . PHE B 1 207 ? -14.008 -15.891 -12.219 1 95 207 PHE B O 1
ATOM 5628 N N . MET B 1 208 ? -12.352 -15.367 -10.828 1 95.25 208 MET B N 1
ATOM 5629 C CA . MET B 1 208 ? -13.117 -15.766 -9.648 1 95.25 208 MET B CA 1
ATOM 5630 C C . MET B 1 208 ? -14.359 -14.891 -9.484 1 95.25 208 MET B C 1
ATOM 5632 O O . MET B 1 208 ? -15.43 -15.383 -9.141 1 95.25 208 MET B O 1
ATOM 5636 N N . GLU B 1 209 ? -14.164 -13.633 -9.695 1 95.69 209 GLU B N 1
ATOM 5637 C CA . GLU B 1 209 ? -15.273 -12.695 -9.602 1 95.69 209 GLU B CA 1
ATOM 5638 C C . GLU B 1 209 ? -16.359 -13.016 -10.625 1 95.69 209 GLU B C 1
ATOM 5640 O O . GLU B 1 209 ? -17.547 -13.023 -10.297 1 95.69 209 GLU B O 1
ATOM 5645 N N . ASN B 1 210 ? -15.945 -13.25 -11.844 1 97.19 210 ASN B N 1
ATOM 5646 C CA . ASN B 1 210 ? -16.891 -13.602 -12.891 1 97.19 210 ASN B CA 1
ATOM 5647 C C . ASN B 1 210 ? -17.594 -14.93 -12.586 1 97.19 210 ASN B C 1
ATOM 5649 O O . ASN B 1 210 ? -18.781 -15.086 -12.859 1 97.19 210 ASN B O 1
ATOM 5653 N N . ALA B 1 211 ? -16.844 -15.867 -12.07 1 96.75 211 ALA B N 1
ATOM 5654 C CA . ALA B 1 211 ? -17.438 -17.141 -11.695 1 96.75 211 ALA B CA 1
ATOM 5655 C C . ALA B 1 211 ? -18.5 -16.969 -10.617 1 96.75 211 ALA B C 1
ATOM 5657 O O . ALA B 1 211 ? -19.547 -17.625 -10.641 1 96.75 211 ALA B O 1
ATOM 5658 N N . ALA B 1 212 ? -18.219 -16.109 -9.703 1 94.69 212 ALA B N 1
ATOM 5659 C CA . ALA B 1 212 ? -19.188 -15.812 -8.656 1 94.69 212 ALA B CA 1
ATOM 5660 C C . ALA B 1 212 ? -20.453 -15.195 -9.242 1 94.69 212 ALA B C 1
ATOM 5662 O O . ALA B 1 212 ? -21.562 -15.609 -8.898 1 94.69 212 ALA B O 1
ATOM 5663 N N . PHE B 1 213 ? -20.312 -14.25 -10.102 1 95.62 213 PHE B N 1
ATOM 5664 C CA . PHE B 1 213 ? -21.453 -13.648 -10.766 1 95.62 213 PHE B CA 1
ATOM 5665 C C . PHE B 1 213 ? -22.25 -14.695 -11.547 1 95.62 213 PHE B C 1
ATOM 5667 O O . PHE B 1 213 ? -23.484 -14.711 -11.492 1 95.62 213 PHE B O 1
ATOM 5674 N N . GLY B 1 214 ? -21.531 -15.492 -12.234 1 96.75 214 GLY B N 1
ATOM 5675 C CA . GLY B 1 214 ? -22.188 -16.531 -13.016 1 96.75 214 GLY B CA 1
ATOM 5676 C C . GLY B 1 214 ? -23.016 -17.469 -12.18 1 96.75 214 GLY B C 1
ATOM 5677 O O . GLY B 1 214 ? -24.125 -17.844 -12.562 1 96.75 214 GLY B O 1
ATOM 5678 N N . MET B 1 215 ? -22.516 -17.859 -11.062 1 95.5 215 MET B N 1
ATOM 5679 C CA . MET B 1 215 ? -23.25 -18.734 -10.156 1 95.5 215 MET B CA 1
ATOM 5680 C C . MET B 1 215 ? -24.516 -18.062 -9.656 1 95.5 215 MET B C 1
ATOM 5682 O O . MET B 1 215 ? -25.578 -18.688 -9.594 1 95.5 215 MET B O 1
ATOM 5686 N N . GLU B 1 216 ? -24.375 -16.844 -9.328 1 92.5 216 GLU B N 1
ATOM 5687 C CA . GLU B 1 216 ? -25.531 -16.094 -8.82 1 92.5 216 GLU B CA 1
ATOM 5688 C C . GLU B 1 216 ? -26.594 -15.938 -9.898 1 92.5 216 GLU B C 1
ATOM 5690 O O . GLU B 1 216 ? -27.797 -16.031 -9.609 1 92.5 216 GLU B O 1
ATOM 5695 N N . ILE B 1 217 ? -26.188 -15.688 -11.086 1 94.5 217 ILE B N 1
ATOM 5696 C CA . ILE B 1 217 ? -27.125 -15.484 -12.188 1 94.5 217 ILE B CA 1
ATOM 5697 C C . ILE B 1 217 ? -27.828 -16.797 -12.523 1 94.5 217 ILE B C 1
ATOM 5699 O O . ILE B 1 217 ? -28.984 -16.812 -12.938 1 94.5 217 ILE B O 1
ATOM 5703 N N . LEU B 1 218 ? -27.188 -17.922 -12.211 1 94.62 218 LEU B N 1
ATOM 5704 C CA . LEU B 1 218 ? -27.719 -19.234 -12.5 1 94.62 218 LEU B CA 1
ATOM 5705 C C . LEU B 1 218 ? -28.641 -19.703 -11.375 1 94.62 218 LEU B C 1
ATOM 5707 O O . LEU B 1 218 ? -29.328 -20.719 -11.516 1 94.62 218 LEU B O 1
ATOM 5711 N N . THR B 1 219 ? -28.734 -19.031 -10.344 1 91.44 219 THR B N 1
ATOM 5712 C CA . THR B 1 219 ? -29.406 -19.453 -9.117 1 91.44 219 THR B CA 1
ATOM 5713 C C . THR B 1 219 ? -30.875 -19.75 -9.383 1 91.44 219 THR B C 1
ATOM 5715 O O . THR B 1 219 ? -31.422 -20.703 -8.844 1 91.44 219 THR B O 1
ATOM 5718 N N . PRO B 1 220 ? -31.641 -18.953 -10.234 1 90.38 220 PRO B N 1
ATOM 5719 C CA . PRO B 1 220 ? -33.062 -19.234 -10.477 1 90.38 220 PRO B CA 1
ATOM 5720 C C . PRO B 1 220 ? -33.281 -20.594 -11.141 1 90.38 220 PRO B C 1
ATOM 5722 O O . PRO B 1 220 ? -34.375 -21.172 -11 1 90.38 220 PRO B O 1
ATOM 5725 N N . ALA B 1 221 ? -32.281 -21.078 -11.797 1 91.69 221 ALA B N 1
ATOM 5726 C CA . ALA B 1 221 ? -32.375 -22.391 -12.422 1 91.69 221 ALA B CA 1
ATOM 5727 C C . ALA B 1 221 ? -32.312 -23.5 -11.375 1 91.69 221 ALA B C 1
ATOM 5729 O O . ALA B 1 221 ? -32.812 -24.609 -11.594 1 91.69 221 ALA B O 1
ATOM 5730 N N . PHE B 1 222 ? -31.688 -23.203 -10.242 1 89.88 222 PHE B N 1
ATOM 5731 C CA . PHE B 1 222 ? -31.562 -24.156 -9.141 1 89.88 222 PHE B CA 1
ATOM 5732 C C . PHE B 1 222 ? -31.938 -23.516 -7.816 1 89.88 222 PHE B C 1
ATOM 5734 O O . PHE B 1 222 ? -31.094 -23.422 -6.91 1 89.88 222 PHE B O 1
ATOM 5741 N N . PRO B 1 223 ? -33.219 -23.266 -7.68 1 84.31 223 PRO B N 1
ATOM 5742 C CA . PRO B 1 223 ? -33.625 -22.531 -6.484 1 84.31 223 PRO B CA 1
ATOM 5743 C C . PRO B 1 223 ? -33.375 -23.312 -5.195 1 84.31 223 PRO B C 1
ATOM 5745 O O . PRO B 1 223 ? -33.156 -22.719 -4.137 1 84.31 223 PRO B O 1
ATOM 5748 N N . HIS B 1 224 ? -33.281 -24.641 -5.223 1 83.31 224 HIS B N 1
ATOM 5749 C CA . HIS B 1 224 ? -33.062 -25.469 -4.039 1 83.31 224 HIS B CA 1
ATOM 5750 C C . HIS B 1 224 ? -31.609 -25.359 -3.549 1 83.31 224 HIS B C 1
ATOM 5752 O O . HIS B 1 224 ? -31.312 -25.672 -2.393 1 83.31 224 HIS B O 1
ATOM 5758 N N . LEU B 1 225 ? -30.734 -24.891 -4.395 1 87.25 225 LEU B N 1
ATOM 5759 C CA . LEU B 1 225 ? -29.328 -24.75 -4.039 1 87.25 225 LEU B CA 1
ATOM 5760 C C . LEU B 1 225 ? -28.969 -23.297 -3.771 1 87.25 225 LEU B C 1
ATOM 5762 O O . LEU B 1 225 ? -27.812 -22.906 -3.871 1 87.25 225 LEU B O 1
ATOM 5766 N N . PHE B 1 226 ? -29.938 -22.531 -3.377 1 84.75 226 PHE B N 1
ATOM 5767 C CA . PHE B 1 226 ? -29.781 -21.109 -3.182 1 84.75 226 PHE B CA 1
ATOM 5768 C C . PHE B 1 226 ? -28.688 -20.812 -2.16 1 84.75 226 PHE B C 1
ATOM 5770 O O . PHE B 1 226 ? -27.781 -20.016 -2.412 1 84.75 226 PHE B O 1
ATOM 5777 N N . VAL B 1 227 ? -28.672 -21.484 -1.015 1 83 227 VAL B N 1
ATOM 5778 C CA . VAL B 1 227 ? -27.766 -21.203 0.087 1 83 227 VAL B CA 1
ATOM 5779 C C . VAL B 1 227 ? -26.359 -21.656 -0.273 1 83 227 VAL B C 1
ATOM 5781 O O . VAL B 1 227 ? -25.391 -20.891 -0.166 1 83 227 VAL B O 1
ATOM 5784 N N . PRO B 1 228 ? -26.188 -22.906 -0.773 1 85.25 228 PRO B N 1
ATOM 5785 C CA . PRO B 1 228 ? -24.844 -23.328 -1.141 1 85.25 228 PRO B CA 1
ATOM 5786 C C . PRO B 1 228 ? -24.25 -22.516 -2.285 1 85.25 228 PRO B C 1
ATOM 5788 O O . PRO B 1 228 ? -23.047 -22.234 -2.299 1 85.25 228 PRO B O 1
ATOM 5791 N N . ILE B 1 229 ? -25.016 -22.094 -3.25 1 88.06 229 ILE B N 1
ATOM 5792 C CA . ILE B 1 229 ? -24.531 -21.281 -4.355 1 88.06 229 ILE B CA 1
ATOM 5793 C C . ILE B 1 229 ? -24.141 -19.891 -3.838 1 88.06 229 ILE B C 1
ATOM 5795 O O . ILE B 1 229 ? -23.094 -19.359 -4.219 1 88.06 229 ILE B O 1
ATOM 5799 N N . GLY B 1 230 ? -24.984 -19.406 -2.992 1 85.19 230 GLY B N 1
ATOM 5800 C CA . GLY B 1 230 ? -24.656 -18.125 -2.389 1 85.19 230 GLY B CA 1
ATOM 5801 C C . GLY B 1 230 ? -23.391 -18.156 -1.56 1 85.19 230 GLY B C 1
ATOM 5802 O O . GLY B 1 230 ? -22.594 -17.219 -1.59 1 85.19 230 GLY B O 1
ATOM 5803 N N . ALA B 1 231 ? -23.219 -19.203 -0.817 1 85.06 231 ALA B N 1
ATOM 5804 C CA . ALA B 1 231 ? -22.016 -19.344 0.011 1 85.06 231 ALA B CA 1
ATOM 5805 C C . ALA B 1 231 ? -20.766 -19.484 -0.851 1 85.06 231 ALA B C 1
ATOM 5807 O O . ALA B 1 231 ? -19.75 -18.859 -0.564 1 85.06 231 ALA B O 1
ATOM 5808 N N . ALA B 1 232 ? -20.875 -20.25 -1.859 1 89.31 232 ALA B N 1
ATOM 5809 C CA . ALA B 1 232 ? -19.734 -20.438 -2.758 1 89.31 232 ALA B CA 1
ATOM 5810 C C . ALA B 1 232 ? -19.406 -19.156 -3.516 1 89.31 232 ALA B C 1
ATOM 5812 O O . ALA B 1 232 ? -18.234 -18.812 -3.666 1 89.31 232 ALA B O 1
ATOM 5813 N N . ALA B 1 233 ? -20.438 -18.484 -4.016 1 90.94 233 ALA B N 1
ATOM 5814 C CA . ALA B 1 233 ? -20.234 -17.219 -4.723 1 90.94 233 ALA B CA 1
ATOM 5815 C C . ALA B 1 233 ? -19.656 -16.156 -3.791 1 90.94 233 ALA B C 1
ATOM 5817 O O . ALA B 1 233 ? -18.781 -15.375 -4.184 1 90.94 233 ALA B O 1
ATOM 5818 N N . GLY B 1 234 ? -20.141 -16.156 -2.623 1 88.5 234 GLY B N 1
ATOM 5819 C CA . GLY B 1 234 ? -19.641 -15.219 -1.635 1 88.5 234 GLY B CA 1
ATOM 5820 C C . GLY B 1 234 ? -18.188 -15.453 -1.281 1 88.5 234 GLY B C 1
ATOM 5821 O O . GLY B 1 234 ? -17.422 -14.5 -1.147 1 88.5 234 GLY B O 1
ATOM 5822 N N . ALA B 1 235 ? -17.844 -16.672 -1.084 1 89.31 235 ALA B N 1
ATOM 5823 C CA . ALA B 1 235 ? -16.453 -17.031 -0.803 1 89.31 235 ALA B CA 1
ATOM 5824 C C . ALA B 1 235 ? -15.539 -16.625 -1.964 1 89.31 235 ALA B C 1
ATOM 5826 O O . ALA B 1 235 ? -14.453 -16.094 -1.753 1 89.31 235 ALA B O 1
ATOM 5827 N N . GLY B 1 236 ? -16 -16.938 -3.145 1 91.06 236 GLY B N 1
ATOM 5828 C CA . GLY B 1 236 ? -15.234 -16.578 -4.328 1 91.06 236 GLY B CA 1
ATOM 5829 C C . GLY B 1 236 ? -15.062 -15.086 -4.504 1 91.06 236 GLY B C 1
ATOM 5830 O O . GLY B 1 236 ? -13.969 -14.617 -4.824 1 91.06 236 GLY B O 1
ATOM 5831 N N . ARG B 1 237 ? -16.094 -14.336 -4.27 1 91.56 237 ARG B N 1
ATOM 5832 C CA . ARG B 1 237 ? -16.031 -12.883 -4.391 1 91.56 237 ARG B CA 1
ATOM 5833 C C . ARG B 1 237 ? -15.117 -12.281 -3.326 1 91.56 237 ARG B C 1
ATOM 5835 O O . ARG B 1 237 ? -14.383 -11.336 -3.596 1 91.56 237 ARG B O 1
ATOM 5842 N N . SER B 1 238 ? -15.203 -12.852 -2.221 1 89.56 238 SER B N 1
ATOM 5843 C CA . SER B 1 238 ? -14.352 -12.375 -1.134 1 89.56 238 SER B CA 1
ATOM 5844 C C . SER B 1 238 ? -12.875 -12.633 -1.428 1 89.56 238 SER B C 1
ATOM 5846 O O . SER B 1 238 ? -12.031 -11.773 -1.171 1 89.56 238 SER B O 1
ATOM 5848 N N . ALA B 1 239 ? -12.633 -13.781 -1.873 1 91.25 239 ALA B N 1
ATOM 5849 C CA . ALA B 1 239 ? -11.266 -14.109 -2.268 1 91.25 239 ALA B CA 1
ATOM 5850 C C . ALA B 1 239 ? -10.773 -13.188 -3.379 1 91.25 239 ALA B C 1
ATOM 5852 O O . ALA B 1 239 ? -9.648 -12.688 -3.328 1 91.25 239 ALA B O 1
ATOM 5853 N N . ALA B 1 240 ? -11.609 -13.008 -4.309 1 94.31 240 ALA B N 1
ATOM 5854 C CA . ALA B 1 240 ? -11.258 -12.141 -5.43 1 94.31 240 ALA B CA 1
ATOM 5855 C C . ALA B 1 240 ? -10.977 -10.719 -4.953 1 94.31 240 ALA B C 1
ATOM 5857 O O . ALA B 1 240 ? -10.031 -10.078 -5.414 1 94.31 240 ALA B O 1
ATOM 5858 N N . THR B 1 241 ? -11.75 -10.266 -4.023 1 92.44 241 THR B N 1
ATOM 5859 C CA . THR B 1 241 ? -11.609 -8.898 -3.535 1 92.44 241 THR B CA 1
ATOM 5860 C C . THR B 1 241 ? -10.273 -8.719 -2.812 1 92.44 241 THR B C 1
ATOM 5862 O O . THR B 1 241 ? -9.672 -7.648 -2.867 1 92.44 241 THR B O 1
ATOM 5865 N N . LEU B 1 242 ? -9.883 -9.711 -2.105 1 93.12 242 LEU B N 1
ATOM 5866 C CA . LEU B 1 242 ? -8.602 -9.641 -1.415 1 93.12 242 LEU B CA 1
ATOM 5867 C C . LEU B 1 242 ? -7.453 -9.562 -2.412 1 93.12 242 LEU B C 1
ATOM 5869 O O . LEU B 1 242 ? -6.555 -8.727 -2.268 1 93.12 242 LEU B O 1
ATOM 5873 N N . ILE B 1 243 ? -7.477 -10.445 -3.377 1 95.44 243 ILE B N 1
ATOM 5874 C CA . ILE B 1 243 ? -6.434 -10.461 -4.395 1 95.44 243 ILE B CA 1
ATOM 5875 C C . ILE B 1 243 ? -6.418 -9.133 -5.145 1 95.44 243 ILE B C 1
ATOM 5877 O O . ILE B 1 243 ? -5.352 -8.578 -5.422 1 95.44 243 ILE B O 1
ATOM 5881 N N . GLN B 1 244 ? -7.59 -8.664 -5.406 1 95.12 244 GLN B N 1
ATOM 5882 C CA . GLN B 1 244 ? -7.711 -7.395 -6.121 1 95.12 244 GLN B CA 1
ATOM 5883 C C . GLN B 1 244 ? -7.125 -6.246 -5.305 1 95.12 244 GLN B C 1
ATOM 5885 O O . GLN B 1 244 ? -6.414 -5.395 -5.844 1 95.12 244 GLN B O 1
ATOM 5890 N N . ALA B 1 245 ? -7.438 -6.254 -4.086 1 92.94 245 ALA B N 1
ATOM 5891 C CA . ALA B 1 245 ? -6.941 -5.184 -3.225 1 92.94 245 ALA B CA 1
ATOM 5892 C C . ALA B 1 245 ? -5.418 -5.207 -3.145 1 92.94 245 ALA B C 1
ATOM 5894 O O . ALA B 1 245 ? -4.766 -4.168 -3.26 1 92.94 245 ALA B O 1
ATOM 5895 N N . ALA B 1 246 ? -4.887 -6.352 -2.979 1 94.62 246 ALA B N 1
ATOM 5896 C CA . ALA B 1 246 ? -3.441 -6.5 -2.832 1 94.62 246 ALA B CA 1
ATOM 5897 C C . ALA B 1 246 ? -2.719 -6.141 -4.125 1 94.62 246 ALA B C 1
ATOM 5899 O O . ALA B 1 246 ? -1.755 -5.371 -4.113 1 94.62 246 ALA B O 1
ATOM 5900 N N . THR B 1 247 ? -3.15 -6.648 -5.246 1 95.38 247 THR B N 1
ATOM 5901 C CA . THR B 1 247 ? -2.463 -6.449 -6.516 1 95.38 247 THR B CA 1
ATOM 5902 C C . THR B 1 247 ? -2.676 -5.031 -7.031 1 95.38 247 THR B C 1
ATOM 5904 O O . THR B 1 247 ? -1.759 -4.422 -7.586 1 95.38 247 THR B O 1
ATOM 5907 N N . ARG B 1 248 ? -3.893 -4.512 -6.844 1 94.88 248 ARG B N 1
ATOM 5908 C CA . ARG B 1 248 ? -4.18 -3.148 -7.273 1 94.88 248 ARG B CA 1
ATOM 5909 C C . ARG B 1 248 ? -3.277 -2.146 -6.566 1 94.88 248 ARG B C 1
ATOM 5911 O O . ARG B 1 248 ? -2.797 -1.192 -7.18 1 94.88 248 ARG B O 1
ATOM 5918 N N . SER B 1 249 ? -3.105 -2.336 -5.348 1 92.56 249 SER B N 1
ATOM 5919 C CA . SER B 1 249 ? -2.24 -1.441 -4.586 1 92.56 249 SER B CA 1
ATOM 5920 C C . SER B 1 249 ? -0.802 -1.502 -5.09 1 92.56 249 SER B C 1
ATOM 5922 O O . SER B 1 249 ? -0.097 -0.49 -5.098 1 92.56 249 SER B O 1
ATOM 5924 N N . CYS B 1 250 ? -0.412 -2.67 -5.488 1 93.12 250 CYS B N 1
ATOM 5925 C CA . CYS B 1 250 ? 0.922 -2.816 -6.059 1 93.12 250 CYS B CA 1
ATOM 5926 C C . CYS B 1 250 ? 1.049 -2.027 -7.359 1 93.12 250 CYS B C 1
ATOM 5928 O O . CYS B 1 250 ? 2.055 -1.354 -7.586 1 93.12 250 CYS B O 1
ATOM 5930 N N . PHE B 1 251 ? 0.026 -2.102 -8.211 1 95.94 251 PHE B N 1
ATOM 5931 C CA . PHE B 1 251 ? 0.051 -1.372 -9.469 1 95.94 251 PHE B CA 1
ATOM 5932 C C . PHE B 1 251 ? 0.065 0.133 -9.227 1 95.94 251 PHE B C 1
ATOM 5934 O O . PHE B 1 251 ? 0.816 0.865 -9.875 1 95.94 251 PHE B O 1
ATOM 5941 N N . PHE B 1 252 ? -0.749 0.576 -8.234 1 95.56 252 PHE B N 1
ATOM 5942 C CA . PHE B 1 252 ? -0.858 1.999 -7.934 1 95.56 252 PHE B CA 1
ATOM 5943 C C . PHE B 1 252 ? 0.453 2.537 -7.375 1 95.56 252 PHE B C 1
ATOM 5945 O O . PHE B 1 252 ? 0.842 3.668 -7.672 1 95.56 252 PHE B O 1
ATOM 5952 N N . ALA B 1 253 ? 1.073 1.701 -6.617 1 92.5 253 ALA B N 1
ATOM 5953 C CA . ALA B 1 253 ? 2.383 2.102 -6.109 1 92.5 253 ALA B CA 1
ATOM 5954 C C . ALA B 1 253 ? 3.383 2.277 -7.25 1 92.5 253 ALA B C 1
ATOM 5956 O O . ALA B 1 253 ? 4.238 3.166 -7.203 1 92.5 253 ALA B O 1
ATOM 5957 N N . GLY B 1 254 ? 3.275 1.476 -8.242 1 92.5 254 GLY B N 1
ATOM 5958 C CA . GLY B 1 254 ? 4.164 1.545 -9.391 1 92.5 254 GLY B CA 1
ATOM 5959 C C . GLY B 1 254 ? 3.914 2.76 -10.266 1 92.5 254 GLY B C 1
ATOM 5960 O O . GLY B 1 254 ? 4.828 3.252 -10.93 1 92.5 254 GLY B O 1
ATOM 5961 N N . PHE B 1 255 ? 2.693 3.279 -10.227 1 95.88 255 PHE B N 1
ATOM 5962 C CA . PHE B 1 255 ? 2.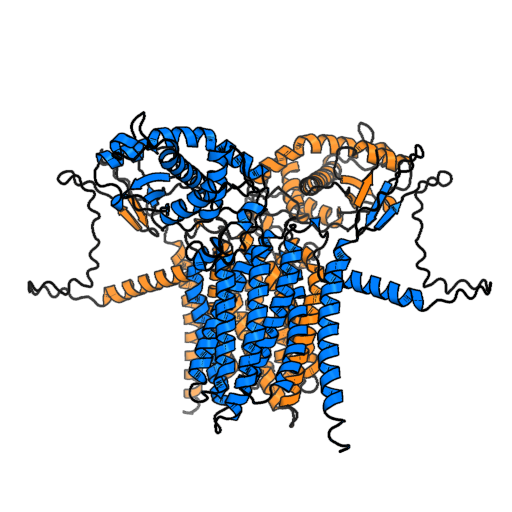324 4.418 -11.062 1 95.88 255 PHE B CA 1
ATOM 5963 C C . PHE B 1 255 ? 2.787 5.727 -10.43 1 95.88 255 PHE B C 1
ATOM 5965 O O . PHE B 1 255 ? 2.855 6.754 -11.109 1 95.88 255 PHE B O 1
ATOM 5972 N N . ALA B 1 256 ? 3.014 5.746 -9.102 1 93 256 ALA B N 1
ATOM 5973 C CA . ALA B 1 256 ? 3.344 6.965 -8.367 1 93 256 ALA B CA 1
ATOM 5974 C C . ALA B 1 256 ? 4.777 7.402 -8.648 1 93 256 ALA B C 1
ATOM 5976 O O . ALA B 1 256 ? 5.695 7.066 -7.898 1 93 256 ALA B O 1
ATOM 5977 N N . ALA B 1 257 ? 4.984 8.297 -9.641 1 89 257 ALA B N 1
ATOM 5978 C CA . ALA B 1 257 ? 6.312 8.711 -10.078 1 89 257 ALA B CA 1
ATOM 5979 C C . ALA B 1 257 ? 6.914 9.734 -9.117 1 89 257 ALA B C 1
ATOM 5981 O O . ALA B 1 257 ? 8.141 9.875 -9.039 1 89 257 ALA B O 1
ATOM 5982 N N . GLN B 1 258 ? 6.078 10.445 -8.336 1 87.31 258 GLN B N 1
ATOM 5983 C CA . GLN B 1 258 ? 6.555 11.5 -7.438 1 87.31 258 GLN B CA 1
ATOM 5984 C C . GLN B 1 258 ? 6.156 11.211 -5.992 1 87.31 258 GLN B C 1
ATOM 5986 O O . GLN B 1 258 ? 5.75 12.117 -5.266 1 87.31 258 GLN B O 1
ATOM 5991 N N . ARG B 1 259 ? 6.109 9.938 -5.668 1 87.5 259 ARG B N 1
ATOM 5992 C CA . ARG B 1 259 ? 5.73 9.508 -4.324 1 87.5 259 ARG B CA 1
ATOM 5993 C C . ARG B 1 259 ? 4.359 10.055 -3.943 1 87.5 259 ARG B C 1
ATOM 5995 O O . ARG B 1 259 ? 4.188 10.609 -2.855 1 87.5 259 ARG B O 1
ATOM 6002 N N . ASN B 1 260 ? 3.553 10.125 -4.898 1 92.31 260 ASN B N 1
ATOM 6003 C CA . ASN B 1 260 ? 2.168 10.539 -4.707 1 92.31 260 ASN B CA 1
ATOM 6004 C C . ASN B 1 260 ? 1.218 9.344 -4.703 1 92.31 260 ASN B C 1
ATOM 6006 O O . ASN B 1 260 ? 0.217 9.336 -5.422 1 92.31 260 ASN B O 1
ATOM 6010 N N . PHE B 1 261 ? 1.533 8.438 -3.893 1 93.31 261 PHE B N 1
ATOM 6011 C CA . PHE B 1 261 ? 0.835 7.156 -3.826 1 93.31 261 PHE B CA 1
ATOM 6012 C C . PHE B 1 261 ? -0.612 7.352 -3.393 1 93.31 261 PHE B C 1
ATOM 6014 O O . PHE B 1 261 ? -1.53 6.809 -4.012 1 93.31 261 PHE B O 1
ATOM 6021 N N . ALA B 1 262 ? -0.847 8.086 -2.365 1 94.5 262 ALA B N 1
ATOM 6022 C CA . ALA B 1 262 ? -2.199 8.312 -1.864 1 94.5 262 ALA B CA 1
ATOM 6023 C C . ALA B 1 262 ? -3.062 9.008 -2.914 1 94.5 262 ALA B C 1
ATOM 6025 O O . ALA B 1 262 ? -4.258 8.727 -3.029 1 94.5 262 ALA B O 1
ATOM 6026 N N . GLU B 1 263 ? -2.459 9.922 -3.574 1 94.62 263 GLU B N 1
ATOM 6027 C CA . GLU B 1 263 ? -3.18 10.633 -4.625 1 94.62 263 GLU B CA 1
ATOM 6028 C C . GLU B 1 263 ? -3.617 9.672 -5.734 1 94.62 263 GLU B C 1
ATOM 6030 O O . GLU B 1 263 ? -4.746 9.758 -6.223 1 94.62 263 GLU B O 1
ATOM 6035 N N . VAL B 1 264 ? -2.691 8.836 -6.141 1 96.12 264 VAL B N 1
ATOM 6036 C CA . VAL B 1 264 ? -2.992 7.879 -7.195 1 96.12 264 VAL B CA 1
ATOM 6037 C C . VAL B 1 264 ? -4.133 6.961 -6.754 1 96.12 264 VAL B C 1
ATOM 6039 O O . VAL B 1 264 ? -5.023 6.645 -7.543 1 96.12 264 VAL B O 1
ATOM 6042 N N . ILE B 1 265 ? -4.133 6.559 -5.531 1 95.19 265 ILE B N 1
ATOM 6043 C CA . ILE B 1 265 ? -5.188 5.703 -4.992 1 95.19 265 ILE B CA 1
ATOM 6044 C C . ILE B 1 265 ? -6.504 6.473 -4.961 1 95.19 265 ILE B C 1
ATOM 6046 O O . ILE B 1 265 ? -7.547 5.949 -5.355 1 95.19 265 ILE B O 1
ATOM 6050 N N . ALA B 1 266 ? -6.477 7.672 -4.473 1 94.5 266 ALA B N 1
ATOM 6051 C CA . ALA B 1 266 ? -7.684 8.492 -4.391 1 94.5 266 ALA B CA 1
ATOM 6052 C C . ALA B 1 266 ? -8.312 8.688 -5.77 1 94.5 266 ALA B C 1
ATOM 6054 O O . ALA B 1 266 ? -9.531 8.57 -5.926 1 94.5 266 ALA B O 1
ATOM 6055 N N . LYS B 1 267 ? -7.492 9.039 -6.73 1 94.5 267 LYS B N 1
ATOM 6056 C CA . LYS B 1 267 ? -7.988 9.234 -8.094 1 94.5 267 LYS B CA 1
ATOM 6057 C C . LYS B 1 267 ? -8.492 7.918 -8.68 1 94.5 267 LYS B C 1
ATOM 6059 O O . LYS B 1 267 ? -9.469 7.906 -9.438 1 94.5 267 LYS B O 1
ATOM 6064 N N . GLY B 1 268 ? -7.793 6.84 -8.352 1 94.62 268 GLY B N 1
ATOM 6065 C CA . GLY B 1 268 ? -8.273 5.531 -8.781 1 94.62 268 GLY B CA 1
ATOM 6066 C C . GLY B 1 268 ? -9.641 5.191 -8.234 1 94.62 268 GLY B C 1
ATOM 6067 O O . GLY B 1 268 ? -10.469 4.613 -8.938 1 94.62 268 GLY B O 1
ATOM 6068 N N . GLU B 1 269 ? -9.828 5.508 -6.996 1 92.56 269 GLU B N 1
ATOM 6069 C CA . GLU B 1 269 ? -11.133 5.285 -6.383 1 92.56 269 GLU B CA 1
ATOM 6070 C C . GLU B 1 269 ? -12.211 6.137 -7.047 1 92.56 269 GLU B C 1
ATOM 6072 O O . GLU B 1 269 ? -13.328 5.672 -7.262 1 92.56 269 GLU B O 1
ATOM 6077 N N . ALA B 1 270 ? -11.883 7.344 -7.281 1 92.19 270 ALA B N 1
ATOM 6078 C CA . ALA B 1 270 ? -12.828 8.234 -7.945 1 92.19 270 ALA B CA 1
ATOM 6079 C C . ALA B 1 270 ? -13.188 7.711 -9.336 1 92.19 270 ALA B C 1
ATOM 6081 O O . ALA B 1 270 ? -14.359 7.707 -9.719 1 92.19 270 ALA B O 1
ATOM 6082 N N . GLN B 1 271 ? -12.211 7.348 -10.102 1 94 271 GLN B N 1
ATOM 6083 C CA . GLN B 1 271 ? -12.438 6.762 -11.422 1 94 271 GLN B CA 1
ATOM 6084 C C . GLN B 1 271 ? -13.312 5.516 -11.32 1 94 271 GLN B C 1
ATOM 6086 O O . GLN B 1 271 ? -14.188 5.297 -12.164 1 94 271 GLN B O 1
ATOM 6091 N N . GLY B 1 272 ? -13.047 4.742 -10.328 1 93.25 272 GLY B N 1
ATOM 6092 C CA . GLY B 1 272 ? -13.844 3.549 -10.102 1 93.25 272 GLY B CA 1
ATOM 6093 C C . GLY B 1 272 ? -15.312 3.855 -9.836 1 93.25 272 GLY B C 1
ATOM 6094 O O . GLY B 1 272 ? -16.188 3.129 -10.297 1 93.25 272 GLY B O 1
ATOM 6095 N N . MET B 1 273 ? -15.57 4.891 -9.125 1 90.94 273 MET B N 1
ATOM 6096 C CA . MET B 1 273 ? -16.938 5.262 -8.805 1 90.94 273 MET B CA 1
ATOM 6097 C C . MET B 1 273 ? -17.688 5.719 -10.055 1 90.94 273 MET B C 1
ATOM 6099 O O . MET B 1 273 ? -18.891 5.453 -10.203 1 90.94 273 MET B O 1
ATOM 6103 N N . VAL B 1 274 ? -16.984 6.43 -10.852 1 90.44 274 VAL B N 1
ATOM 6104 C CA . VAL B 1 274 ? -17.594 6.848 -12.109 1 90.44 274 VAL B CA 1
ATOM 6105 C C . VAL B 1 274 ? -17.953 5.621 -12.938 1 90.44 274 VAL B C 1
ATOM 6107 O O . VAL B 1 274 ? -19.078 5.523 -13.461 1 90.44 274 VAL B O 1
ATOM 6110 N N . SER B 1 275 ? -17.047 4.691 -13.039 1 94.06 275 SER B N 1
ATOM 6111 C CA . SER B 1 275 ? -17.281 3.459 -13.781 1 94.06 275 SER B CA 1
ATOM 6112 C C . SER B 1 275 ? -18.438 2.668 -13.172 1 94.06 275 SER B C 1
ATOM 6114 O O . SER B 1 275 ? -19.297 2.146 -13.891 1 94.06 275 SER B O 1
ATOM 6116 N N . LYS B 1 276 ? -18.438 2.602 -11.914 1 92 276 LYS B N 1
ATOM 6117 C CA . LYS B 1 276 ? -19.484 1.871 -11.219 1 92 276 LYS B CA 1
ATOM 6118 C C . LYS B 1 276 ? -20.859 2.51 -11.469 1 92 276 LYS B C 1
ATOM 6120 O O . LYS B 1 276 ? -21.844 1.809 -11.68 1 92 276 LYS B O 1
ATOM 6125 N N . SER B 1 277 ? -20.922 3.828 -11.453 1 89.94 277 SER B N 1
ATOM 6126 C CA . SER B 1 277 ? -22.188 4.535 -11.688 1 89.94 277 SER B CA 1
ATOM 6127 C C . SER B 1 277 ? -22.719 4.27 -13.094 1 89.94 277 SER B C 1
ATOM 6129 O O . SER B 1 277 ? -23.906 3.996 -13.266 1 89.94 277 SER B O 1
ATOM 6131 N N . ILE B 1 278 ? -21.875 4.352 -14 1 92.69 278 ILE B N 1
ATOM 6132 C CA . ILE B 1 278 ? -22.25 4.066 -15.375 1 92.69 278 ILE B CA 1
ATOM 6133 C C . ILE B 1 278 ? -22.688 2.607 -15.5 1 92.69 278 ILE B C 1
ATOM 6135 O O . ILE B 1 278 ? -23.688 2.303 -16.156 1 92.69 278 ILE B O 1
ATOM 6139 N N . GLY B 1 279 ? -21.969 1.704 -14.867 1 94.5 279 GLY B N 1
ATOM 6140 C CA . GLY B 1 279 ? -22.297 0.287 -14.898 1 94.5 279 GLY B CA 1
ATOM 6141 C C . GLY B 1 279 ? -23.656 -0.031 -14.289 1 94.5 279 GLY B C 1
ATOM 6142 O O . GLY B 1 279 ? -24.391 -0.874 -14.797 1 94.5 279 GLY B O 1
ATOM 6143 N N . ILE B 1 280 ? -23.891 0.608 -13.234 1 90.88 280 ILE B N 1
ATOM 6144 C CA . ILE B 1 280 ? -25.188 0.396 -12.586 1 90.88 280 ILE B CA 1
ATOM 6145 C C . ILE B 1 280 ? -26.312 0.824 -13.523 1 90.88 280 ILE B C 1
ATOM 6147 O O . ILE B 1 280 ? -27.297 0.097 -13.703 1 90.88 280 ILE B O 1
ATOM 6151 N N . ALA B 1 281 ? -26.172 2.025 -14.117 1 91.31 281 ALA B N 1
ATOM 6152 C CA . ALA B 1 281 ? -27.188 2.525 -15.039 1 91.31 281 ALA B CA 1
ATOM 6153 C C . ALA B 1 281 ? -27.391 1.565 -16.219 1 91.31 281 ALA B C 1
ATOM 6155 O O . ALA B 1 281 ? -28.531 1.209 -16.547 1 91.31 281 ALA B O 1
ATOM 6156 N N . LEU B 1 282 ? -26.344 1.125 -16.734 1 94.81 282 LEU B N 1
ATOM 6157 C CA . LEU B 1 282 ? -26.422 0.198 -17.859 1 94.81 282 LEU B CA 1
ATOM 6158 C C . LEU B 1 282 ? -26.953 -1.159 -17.422 1 94.81 282 LEU B C 1
ATOM 6160 O O . LEU B 1 282 ? -27.672 -1.822 -18.156 1 94.81 282 LEU B O 1
ATOM 6164 N N . GLY B 1 283 ? -26.5 -1.568 -16.266 1 94.75 283 GLY B N 1
ATOM 6165 C CA . GLY B 1 283 ? -26.984 -2.83 -15.719 1 94.75 283 GLY B CA 1
ATOM 6166 C C . GLY B 1 283 ? -28.484 -2.855 -15.492 1 94.75 283 GLY B C 1
ATOM 6167 O O . GLY B 1 283 ? -29.141 -3.854 -15.797 1 94.75 283 GLY B O 1
ATOM 6168 N N . ILE B 1 284 ? -29 -1.772 -15.031 1 91.44 284 ILE B N 1
ATOM 6169 C CA . ILE B 1 284 ? -30.438 -1.672 -14.812 1 91.44 284 ILE B CA 1
ATOM 6170 C C . ILE B 1 284 ? -31.156 -1.721 -16.141 1 91.44 284 ILE B C 1
ATOM 6172 O O . ILE B 1 284 ? -32.188 -2.41 -16.281 1 91.44 284 ILE B O 1
ATOM 6176 N N . ALA B 1 285 ? -30.688 -0.986 -17.031 1 93.19 285 ALA B N 1
ATOM 6177 C CA . ALA B 1 285 ? -31.297 -0.999 -18.375 1 93.19 285 ALA B CA 1
ATOM 6178 C C . ALA B 1 285 ? -31.297 -2.408 -18.953 1 93.19 285 ALA B C 1
ATOM 6180 O O . ALA B 1 285 ? -32.312 -2.846 -19.516 1 93.19 285 ALA B O 1
ATOM 6181 N N . LEU B 1 286 ? -30.219 -3.1 -18.781 1 94.5 286 LEU B N 1
ATOM 6182 C CA . LEU B 1 286 ? -30.109 -4.457 -19.297 1 94.5 286 LEU B CA 1
ATOM 6183 C C . LEU B 1 286 ? -31.031 -5.406 -18.531 1 94.5 286 LEU B C 1
ATOM 6185 O O . LEU B 1 286 ? -31.656 -6.289 -19.125 1 94.5 286 LEU B O 1
ATOM 6189 N N . ALA B 1 287 ? -31.031 -5.238 -17.312 1 92.75 287 ALA B N 1
ATOM 6190 C CA . ALA B 1 287 ? -31.875 -6.078 -16.469 1 92.75 287 ALA B CA 1
ATOM 6191 C C . ALA B 1 287 ? -33.344 -5.941 -16.875 1 92.75 287 ALA B C 1
ATOM 6193 O O . ALA B 1 287 ? -34.094 -6.918 -16.844 1 92.75 287 ALA B O 1
ATOM 6194 N N . ASN B 1 288 ? -33.781 -4.758 -17.234 1 92.06 288 ASN B N 1
ATOM 6195 C CA . ASN B 1 288 ? -35.156 -4.516 -17.656 1 92.06 288 ASN B CA 1
ATOM 6196 C C . ASN B 1 288 ? -35.469 -5.207 -18.984 1 92.06 288 ASN B C 1
ATOM 6198 O O . ASN B 1 288 ? -36.594 -5.57 -19.25 1 92.06 288 ASN B O 1
ATOM 6202 N N . CYS B 1 289 ? -34.469 -5.34 -19.688 1 92.25 289 CYS B N 1
ATOM 6203 C CA . CYS B 1 289 ? -34.656 -6.016 -20.969 1 92.25 289 CYS B CA 1
ATOM 6204 C C . CYS B 1 289 ? -34.688 -7.527 -20.797 1 92.25 289 CYS B C 1
ATOM 6206 O O . CYS B 1 289 ? -35.406 -8.227 -21.5 1 92.25 289 CYS B O 1
ATOM 6208 N N . VAL B 1 290 ? -33.844 -8.055 -19.906 1 92.25 290 VAL B N 1
ATOM 6209 C CA . VAL B 1 290 ? -33.719 -9.492 -19.672 1 92.25 290 VAL B CA 1
ATOM 6210 C C . VAL B 1 290 ? -34.938 -9.984 -18.875 1 92.25 290 VAL B C 1
ATOM 6212 O O . VAL B 1 290 ? -35.406 -11.109 -19.078 1 92.25 290 VAL B O 1
ATOM 6215 N N . GLN B 1 291 ? -35.5 -9.242 -17.984 1 85.44 291 GLN B N 1
ATOM 6216 C CA . GLN B 1 291 ? -36.625 -9.57 -17.125 1 85.44 291 GLN B CA 1
ATOM 6217 C C . GLN B 1 291 ? -36.406 -10.891 -16.406 1 85.44 291 GLN B C 1
ATOM 6219 O O . GLN B 1 291 ? -35.344 -11.102 -15.797 1 85.44 291 GLN B O 1
ATOM 6224 N N . ALA B 1 292 ? -37.312 -11.898 -16.5 1 84.25 292 ALA B N 1
ATOM 6225 C CA . ALA B 1 292 ? -37.219 -13.117 -15.695 1 84.25 292 ALA B CA 1
ATOM 6226 C C . ALA B 1 292 ? -36.594 -14.25 -16.484 1 84.25 292 ALA B C 1
ATOM 6228 O O . ALA B 1 292 ? -36.469 -15.375 -16 1 84.25 292 ALA B O 1
ATOM 6229 N N . SER B 1 293 ? -36 -13.961 -17.609 1 92.12 293 SER B N 1
ATOM 6230 C CA . SER B 1 293 ? -35.438 -15.016 -18.453 1 92.12 293 SER B CA 1
ATOM 6231 C C . SER B 1 293 ? -34 -15.352 -18.047 1 92.12 293 SER B C 1
ATOM 6233 O O . SER B 1 293 ? -33.062 -14.586 -18.344 1 92.12 293 SER B O 1
ATOM 6235 N N . THR B 1 294 ? -33.781 -16.547 -17.531 1 92 294 THR B N 1
ATOM 6236 C CA . THR B 1 294 ? -32.469 -16.984 -17.109 1 92 294 THR B CA 1
ATOM 6237 C C . THR B 1 294 ? -31.547 -17.234 -18.312 1 92 294 THR B C 1
ATOM 6239 O O . THR B 1 294 ? -30.375 -16.828 -18.297 1 92 294 THR B O 1
ATOM 6242 N N . PRO B 1 295 ? -32.062 -17.828 -19.406 1 94.5 295 PRO B N 1
ATOM 6243 C CA . PRO B 1 295 ? -31.203 -18.016 -20.562 1 94.5 295 PRO B CA 1
ATOM 6244 C C . PRO B 1 295 ? -30.734 -16.703 -21.172 1 94.5 295 PRO B C 1
ATOM 6246 O O . PRO B 1 295 ? -29.578 -16.594 -21.578 1 94.5 295 PRO B O 1
ATOM 6249 N N . LEU B 1 296 ? -31.625 -15.734 -21.125 1 94.62 296 LEU B N 1
ATOM 6250 C CA . LEU B 1 296 ? -31.219 -14.438 -21.656 1 94.62 296 LEU B CA 1
ATOM 6251 C C . LEU B 1 296 ? -30.219 -13.75 -20.734 1 94.62 296 LEU B C 1
ATOM 6253 O O . LEU B 1 296 ? -29.312 -13.062 -21.203 1 94.62 296 LEU B O 1
ATOM 6257 N N . ALA B 1 297 ? -30.422 -13.906 -19.469 1 95.69 297 ALA B N 1
ATOM 6258 C CA . ALA B 1 297 ? -29.484 -13.359 -18.5 1 95.69 297 ALA B CA 1
ATOM 6259 C C . ALA B 1 297 ? -28.094 -13.984 -18.672 1 95.69 297 ALA B C 1
ATOM 6261 O O . ALA B 1 297 ? -27.078 -13.281 -18.656 1 95.69 297 ALA B O 1
ATOM 6262 N N . MET B 1 298 ? -28.078 -15.266 -18.906 1 96.44 298 MET B N 1
ATOM 6263 C CA . MET B 1 298 ? -26.828 -15.977 -19.047 1 96.44 298 MET B CA 1
ATOM 6264 C C . MET B 1 298 ? -26.141 -15.609 -20.359 1 96.44 298 MET B C 1
ATOM 6266 O O . MET B 1 298 ? -24.906 -15.5 -20.406 1 96.44 298 MET B O 1
ATOM 6270 N N . ALA B 1 299 ? -26.906 -15.461 -21.344 1 96.62 299 ALA B N 1
ATOM 6271 C CA . ALA B 1 299 ? -26.344 -15.039 -22.625 1 96.62 299 ALA B CA 1
ATOM 6272 C C . ALA B 1 299 ? -25.734 -13.648 -22.531 1 96.62 299 ALA B C 1
ATOM 6274 O O . ALA B 1 299 ? -24.641 -13.398 -23.047 1 96.62 299 ALA B O 1
ATOM 6275 N N . SER B 1 300 ? -26.484 -12.734 -21.922 1 97.12 300 SER B N 1
ATOM 6276 C CA . SER B 1 300 ? -25.969 -11.383 -21.719 1 97.12 300 SER B CA 1
ATOM 6277 C C . SER B 1 300 ? -24.719 -11.391 -20.859 1 97.12 300 SER B C 1
ATOM 6279 O O . SER B 1 300 ? -23.75 -10.68 -21.156 1 97.12 300 SER B O 1
ATOM 6281 N N . PHE B 1 301 ? -24.734 -12.203 -19.859 1 97.44 301 PHE B N 1
ATOM 6282 C CA . PHE B 1 301 ? -23.578 -12.336 -18.969 1 97.44 301 PHE B CA 1
ATOM 6283 C C . PHE B 1 301 ? -22.359 -12.828 -19.75 1 97.44 301 PHE B C 1
ATOM 6285 O O . PHE B 1 301 ? -21.25 -12.375 -19.5 1 97.44 301 PHE B O 1
ATOM 6292 N N . GLY B 1 302 ? -22.594 -13.766 -20.594 1 97.75 302 GLY B N 1
ATOM 6293 C CA . GLY B 1 302 ? -21.5 -14.258 -21.422 1 97.75 302 GLY B CA 1
ATOM 6294 C C . GLY B 1 302 ? -20.828 -13.172 -22.234 1 97.75 302 GLY B C 1
ATOM 6295 O O . GLY B 1 302 ? -19.594 -13.109 -22.281 1 97.75 302 GLY B O 1
ATOM 6296 N N . VAL B 1 303 ? -21.578 -12.328 -22.812 1 97.5 303 VAL B N 1
ATOM 6297 C CA . VAL B 1 303 ? -21.047 -11.234 -23.625 1 97.5 303 VAL B CA 1
ATOM 6298 C C . VAL B 1 303 ? -20.312 -10.234 -22.734 1 97.5 303 VAL B C 1
ATOM 6300 O O . VAL B 1 303 ? -19.203 -9.797 -23.062 1 97.5 303 VAL B O 1
ATOM 6303 N N . ILE B 1 304 ? -20.922 -9.867 -21.641 1 97.94 304 ILE B N 1
ATOM 6304 C CA . ILE B 1 304 ? -20.344 -8.898 -20.719 1 97.94 304 ILE B CA 1
ATOM 6305 C C . ILE B 1 304 ? -19.047 -9.453 -20.141 1 97.94 304 ILE B C 1
ATOM 6307 O O . ILE B 1 304 ? -18.078 -8.711 -19.953 1 97.94 304 ILE B O 1
ATOM 6311 N N . THR B 1 305 ? -19.047 -10.734 -19.828 1 97.81 305 THR B N 1
ATOM 6312 C CA . THR B 1 305 ? -17.859 -11.383 -19.281 1 97.81 305 THR B CA 1
ATOM 6313 C C . THR B 1 305 ? -16.703 -11.352 -20.297 1 97.81 305 THR B C 1
ATOM 6315 O O . THR B 1 305 ? -15.547 -11.172 -19.906 1 97.81 305 THR B O 1
ATOM 6318 N N . TRP B 1 306 ? -17.062 -11.555 -21.484 1 97.12 306 TRP B N 1
ATOM 6319 C CA . TRP B 1 306 ? -16.047 -11.484 -22.531 1 97.12 306 TRP B CA 1
ATOM 6320 C C . TRP B 1 306 ? -15.445 -10.086 -22.609 1 97.12 306 TRP B C 1
ATOM 6322 O O . TRP B 1 306 ? -14.227 -9.93 -22.719 1 97.12 306 TRP B O 1
ATOM 6332 N N . ILE B 1 307 ? -16.234 -9.094 -22.547 1 97.31 307 ILE B N 1
ATOM 6333 C CA . ILE B 1 307 ? -15.766 -7.715 -22.547 1 97.31 307 ILE B CA 1
ATOM 6334 C C . ILE B 1 307 ? -14.93 -7.453 -21.297 1 97.31 307 ILE B C 1
ATOM 6336 O O . ILE B 1 307 ? -13.852 -6.863 -21.375 1 97.31 307 ILE B O 1
ATOM 6340 N N . HIS B 1 308 ? -15.43 -7.914 -20.188 1 97.62 308 HIS B N 1
ATOM 6341 C CA . HIS B 1 308 ? -14.75 -7.738 -18.922 1 97.62 308 HIS B CA 1
ATOM 6342 C C . HIS B 1 308 ? -13.359 -8.352 -18.938 1 97.62 308 HIS B C 1
ATOM 6344 O O . HIS B 1 308 ? -12.383 -7.699 -18.562 1 97.62 308 HIS B O 1
ATOM 6350 N N . MET B 1 309 ? -13.258 -9.562 -19.453 1 96.62 309 MET B N 1
ATOM 6351 C CA . MET B 1 309 ? -11.984 -10.281 -19.453 1 96.62 309 MET B CA 1
ATOM 6352 C C . MET B 1 309 ? -11.023 -9.688 -20.484 1 96.62 309 MET B C 1
ATOM 6354 O O . MET B 1 309 ? -9.82 -9.609 -20.234 1 96.62 309 MET B O 1
ATOM 6358 N N . PHE B 1 310 ? -11.523 -9.336 -21.609 1 95.75 310 PHE B N 1
ATOM 6359 C CA . PHE B 1 310 ? -10.711 -8.719 -22.641 1 95.75 310 PHE B CA 1
ATOM 6360 C C . PHE B 1 310 ? -10.086 -7.422 -22.125 1 95.75 310 PHE B C 1
ATOM 6362 O O . PHE B 1 310 ? -8.883 -7.195 -22.297 1 95.75 310 PHE B O 1
ATOM 6369 N N . CYS B 1 311 ? -10.898 -6.586 -21.516 1 96.69 311 CYS B N 1
ATOM 6370 C CA . CYS B 1 311 ? -10.414 -5.316 -20.984 1 96.69 311 CYS B CA 1
ATOM 6371 C C . CYS B 1 311 ? -9.406 -5.543 -19.875 1 96.69 311 CYS B C 1
ATOM 6373 O O . CYS B 1 311 ? -8.445 -4.777 -19.734 1 96.69 311 CYS B O 1
ATOM 6375 N N . ASN B 1 312 ? -9.602 -6.551 -19.109 1 95.88 312 ASN B N 1
ATOM 6376 C CA . ASN B 1 312 ? -8.656 -6.879 -18.062 1 95.88 312 ASN B CA 1
ATOM 6377 C C . ASN B 1 312 ? -7.293 -7.27 -18.625 1 95.88 312 ASN B C 1
ATOM 6379 O O . ASN B 1 312 ? -6.258 -6.805 -18.141 1 95.88 312 ASN B O 1
ATOM 6383 N N . VAL B 1 313 ? -7.332 -8.094 -19.625 1 93.81 313 VAL B N 1
ATOM 6384 C CA . VAL B 1 313 ? -6.086 -8.531 -20.25 1 93.81 313 VAL B CA 1
ATOM 6385 C C . VAL B 1 313 ? -5.344 -7.328 -20.828 1 93.81 313 VAL B C 1
ATOM 6387 O O . VAL B 1 313 ? -4.137 -7.176 -20.625 1 93.81 313 VAL B O 1
ATOM 6390 N N . LYS B 1 314 ? -6.039 -6.477 -21.484 1 94.81 314 LYS B N 1
ATOM 6391 C CA . LYS B 1 314 ? -5.422 -5.293 -22.078 1 94.81 314 LYS B CA 1
ATOM 6392 C C . LYS B 1 314 ? -4.895 -4.352 -21 1 94.81 314 LYS B C 1
ATOM 6394 O O . LYS B 1 314 ? -3.832 -3.746 -21.156 1 94.81 314 LYS B O 1
ATOM 6399 N N . SER B 1 315 ? -5.656 -4.223 -19.938 1 95.88 315 SER B N 1
ATOM 6400 C CA . SER B 1 315 ? -5.242 -3.369 -18.828 1 95.88 315 SER B CA 1
ATOM 6401 C C . SER B 1 315 ? -3.936 -3.859 -18.219 1 95.88 315 SER B C 1
ATOM 6403 O O . SER B 1 315 ? -3.02 -3.068 -17.984 1 95.88 315 SER B O 1
ATOM 6405 N N . TYR B 1 316 ? -3.785 -5.172 -18.031 1 94.56 316 TYR B N 1
ATOM 6406 C CA . TYR B 1 316 ? -2.617 -5.723 -17.359 1 94.56 316 TYR B CA 1
ATOM 6407 C C . TYR B 1 316 ? -1.414 -5.762 -18.297 1 94.56 316 TYR B C 1
ATOM 6409 O O . TYR B 1 316 ? -0.269 -5.656 -17.844 1 94.56 316 TYR B O 1
ATOM 6417 N N . GLN B 1 317 ? -1.672 -5.859 -19.594 1 92.69 317 GLN B N 1
ATOM 6418 C CA . GLN B 1 317 ? -0.597 -5.797 -20.578 1 92.69 317 GLN B CA 1
ATOM 6419 C C . GLN B 1 317 ? 0.007 -4.395 -20.641 1 92.69 317 GLN B C 1
ATOM 6421 O O . GLN B 1 31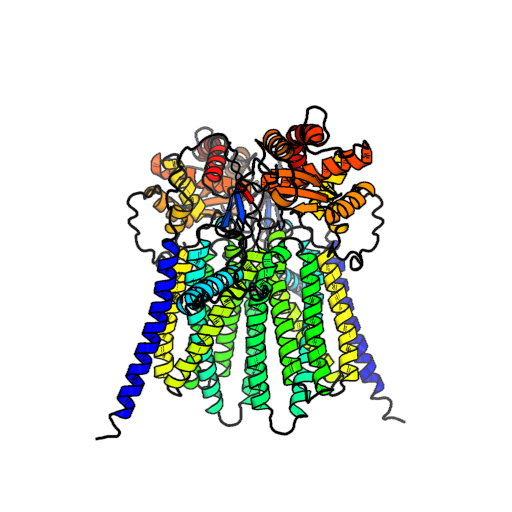7 ? 1.166 -4.23 -21.031 1 92.69 317 GLN B O 1
ATOM 6426 N N . SER B 1 318 ? -0.746 -3.426 -20.25 1 94.94 318 SER B N 1
ATOM 6427 C CA . SER B 1 318 ? -0.271 -2.047 -20.297 1 94.94 318 SER B CA 1
ATOM 6428 C C . SER B 1 318 ? 0.645 -1.729 -19.125 1 94.94 318 SER B C 1
ATOM 6430 O O . SER B 1 318 ? 1.445 -0.793 -19.188 1 94.94 318 SER B O 1
ATOM 6432 N N . ILE B 1 319 ? 0.592 -2.473 -18.094 1 96.56 319 ILE B N 1
ATOM 6433 C CA . ILE B 1 319 ? 1.337 -2.189 -16.875 1 96.56 319 ILE B CA 1
ATOM 6434 C C . ILE B 1 319 ? 2.814 -2.512 -17.078 1 96.56 319 ILE B C 1
ATOM 6436 O O . ILE B 1 319 ? 3.158 -3.584 -17.578 1 96.56 319 ILE B O 1
ATOM 6440 N N . GLN B 1 320 ? 3.637 -1.608 -16.75 1 96.19 320 GLN B N 1
ATOM 6441 C CA . GLN B 1 320 ? 5.082 -1.798 -16.812 1 96.19 320 GLN B CA 1
ATOM 6442 C C . GLN B 1 320 ? 5.676 -1.965 -15.422 1 96.19 320 GLN B C 1
ATOM 6444 O O . GLN B 1 320 ? 5.969 -0.978 -14.742 1 96.19 320 GLN B O 1
ATOM 6449 N N . LEU B 1 321 ? 5.922 -3.191 -15.047 1 95.69 321 LEU B N 1
ATOM 6450 C CA . LEU B 1 321 ? 6.551 -3.463 -13.766 1 95.69 321 LEU B CA 1
ATOM 6451 C C . LEU B 1 321 ? 8.055 -3.24 -13.836 1 95.69 321 LEU B C 1
ATOM 6453 O O . LEU B 1 321 ? 8.719 -3.736 -14.75 1 95.69 321 LEU B O 1
ATOM 6457 N N . ARG B 1 322 ? 8.586 -2.508 -12.906 1 96.12 322 ARG B N 1
ATOM 6458 C CA . ARG B 1 322 ? 10 -2.174 -12.906 1 96.12 322 ARG B CA 1
ATOM 6459 C C . ARG B 1 322 ? 10.773 -3.062 -11.93 1 96.12 322 ARG B C 1
ATOM 6461 O O . ARG B 1 322 ? 12 -3.127 -11.984 1 96.12 322 ARG B O 1
ATOM 6468 N N . THR B 1 323 ? 10.078 -3.768 -11.094 1 95.06 323 THR B N 1
ATOM 6469 C CA . THR B 1 323 ? 10.703 -4.691 -10.164 1 95.06 323 THR B CA 1
ATOM 6470 C C . THR B 1 323 ? 11.078 -6 -10.859 1 95.06 323 THR B C 1
ATOM 6472 O O . THR B 1 323 ? 10.508 -6.332 -11.898 1 95.06 323 THR B O 1
ATOM 6475 N N . LEU B 1 324 ? 12.008 -6.707 -10.273 1 96.94 324 LEU B N 1
ATOM 6476 C CA . LEU B 1 324 ? 12.492 -7.934 -10.891 1 96.94 324 LEU B CA 1
ATOM 6477 C C . LEU B 1 324 ? 12.039 -9.156 -10.102 1 96.94 324 LEU B C 1
ATOM 6479 O O . LEU B 1 324 ? 12.336 -9.281 -8.914 1 96.94 324 LEU B O 1
ATOM 6483 N N . ASN B 1 325 ? 11.211 -9.945 -10.68 1 95.81 325 ASN B N 1
ATOM 6484 C CA . ASN B 1 325 ? 10.992 -11.305 -10.188 1 95.81 325 ASN B CA 1
ATOM 6485 C C . ASN B 1 325 ? 11.906 -12.305 -10.883 1 95.81 325 ASN B C 1
ATOM 6487 O O . ASN B 1 325 ? 12.695 -11.938 -11.758 1 95.81 325 ASN B O 1
ATOM 6491 N N . PRO B 1 326 ? 11.883 -13.594 -10.562 1 96.06 326 PRO B N 1
ATOM 6492 C CA . PRO B 1 326 ? 12.828 -14.531 -11.164 1 96.06 326 PRO B CA 1
ATOM 6493 C C . PRO B 1 326 ? 12.703 -14.609 -12.68 1 96.06 326 PRO B C 1
ATOM 6495 O O . PRO B 1 326 ? 13.719 -14.641 -13.383 1 96.06 326 PRO B O 1
ATOM 6498 N N . TYR B 1 327 ? 11.594 -14.539 -13.172 1 95.94 327 TYR B N 1
ATOM 6499 C CA . TYR B 1 327 ? 11.398 -14.633 -14.609 1 95.94 327 TYR B CA 1
ATOM 6500 C C . TYR B 1 327 ? 11.898 -13.375 -15.312 1 95.94 327 TYR B C 1
ATOM 6502 O O . TYR B 1 327 ? 12.664 -13.461 -16.281 1 95.94 327 TYR B O 1
ATOM 6510 N N . ARG B 1 328 ? 11.484 -12.219 -14.898 1 96.56 328 ARG B N 1
ATOM 6511 C CA . ARG B 1 328 ? 11.93 -10.961 -15.484 1 96.56 328 ARG B CA 1
ATOM 6512 C C . ARG B 1 328 ? 13.445 -10.805 -15.352 1 96.56 328 ARG B C 1
ATOM 6514 O O . ARG B 1 328 ? 14.109 -10.32 -16.266 1 96.56 328 ARG B O 1
ATOM 6521 N N . ALA B 1 329 ? 13.914 -11.156 -14.203 1 97.69 329 ALA B N 1
ATOM 6522 C CA . ALA B 1 329 ? 15.359 -11.086 -14 1 97.69 329 ALA B CA 1
ATOM 6523 C C . ALA B 1 329 ? 16.094 -11.969 -15.008 1 97.69 329 ALA B C 1
ATOM 6525 O O . ALA B 1 329 ? 17.141 -11.578 -15.539 1 97.69 329 ALA B O 1
ATOM 6526 N N . SER B 1 330 ? 15.523 -13.141 -15.25 1 97.44 330 SER B N 1
ATOM 6527 C CA . SER B 1 330 ? 16.141 -14.062 -16.203 1 97.44 330 SER B CA 1
ATOM 6528 C C . SER B 1 330 ? 16.109 -13.5 -17.609 1 97.44 330 SER B C 1
ATOM 6530 O O . SER B 1 330 ? 17.031 -13.727 -18.406 1 97.44 330 SER B O 1
ATOM 6532 N N . LEU B 1 331 ? 15.055 -12.797 -17.969 1 97.38 331 LEU B N 1
ATOM 6533 C CA . LEU B 1 331 ? 14.977 -12.141 -19.266 1 97.38 331 LEU B CA 1
ATOM 6534 C C . LEU B 1 331 ? 16.031 -11.047 -19.391 1 97.38 331 LEU B C 1
ATOM 6536 O O . LEU B 1 331 ? 16.75 -10.977 -20.391 1 97.38 331 LEU B O 1
ATOM 6540 N N . VAL B 1 332 ? 16.188 -10.234 -18.359 1 97.88 332 VAL B N 1
ATOM 6541 C CA . VAL B 1 332 ? 17.078 -9.078 -18.359 1 97.88 332 VAL B CA 1
ATOM 6542 C C . VAL B 1 332 ? 18.531 -9.562 -18.359 1 97.88 332 VAL B C 1
ATOM 6544 O O . VAL B 1 332 ? 19.328 -9.125 -19.203 1 97.88 332 VAL B O 1
ATOM 6547 N N . PHE B 1 333 ? 18.844 -10.477 -17.469 1 98.19 333 PHE B N 1
ATOM 6548 C CA . PHE B 1 333 ? 20.203 -10.945 -17.328 1 98.19 333 PHE B CA 1
ATOM 6549 C C . PHE B 1 333 ? 20.594 -11.844 -18.5 1 98.19 333 PHE B C 1
ATOM 6551 O O . PHE B 1 333 ? 21.734 -11.859 -18.938 1 98.19 333 PHE B O 1
ATOM 6558 N N . GLY B 1 334 ? 19.594 -12.617 -18.953 1 97.19 334 GLY B N 1
ATOM 6559 C CA . GLY B 1 334 ? 19.859 -13.422 -20.125 1 97.19 334 GLY B CA 1
ATOM 6560 C C . GLY B 1 334 ? 20.281 -12.602 -21.344 1 97.19 334 GLY B C 1
ATOM 6561 O O . GLY B 1 334 ? 21.234 -12.945 -22.031 1 97.19 334 GLY B O 1
ATOM 6562 N N . GLU B 1 335 ? 19.562 -11.523 -21.578 1 97.25 335 GLU B N 1
ATOM 6563 C CA . GLU B 1 335 ? 19.891 -10.641 -22.688 1 97.25 335 GLU B CA 1
ATOM 6564 C C . GLU B 1 335 ? 21.219 -9.93 -22.438 1 97.25 335 GLU B C 1
ATOM 6566 O O . GLU B 1 335 ? 22.031 -9.773 -23.359 1 97.25 335 GLU B O 1
ATOM 6571 N N . TYR B 1 336 ? 21.453 -9.508 -21.219 1 97.5 336 TYR B N 1
ATOM 6572 C CA . TYR B 1 336 ? 22.688 -8.828 -20.859 1 97.5 336 TYR B CA 1
ATOM 6573 C C . TYR B 1 336 ? 23.906 -9.711 -21.109 1 97.5 336 TYR B C 1
ATOM 6575 O O . TYR B 1 336 ? 24.938 -9.234 -21.594 1 97.5 336 TYR B O 1
ATOM 6583 N N . LEU B 1 337 ? 23.781 -10.953 -20.828 1 97 337 LEU B N 1
ATOM 6584 C CA . LEU B 1 337 ? 24.891 -11.891 -20.969 1 97 337 LEU B CA 1
ATOM 6585 C C . LEU B 1 337 ? 25.141 -12.219 -22.438 1 97 337 LEU B C 1
ATOM 6587 O O . LEU B 1 337 ? 26.266 -12.594 -22.812 1 97 337 LEU B O 1
ATOM 6591 N N . LEU B 1 338 ? 24.141 -12.086 -23.234 1 95.62 338 LEU B N 1
ATOM 6592 C CA . LEU B 1 338 ? 24.266 -12.391 -24.656 1 95.62 338 LEU B CA 1
ATOM 6593 C C . LEU B 1 338 ? 24.781 -11.188 -25.438 1 95.62 338 LEU B C 1
ATOM 6595 O O . LEU B 1 338 ? 25.703 -11.312 -26.25 1 95.62 338 LEU B O 1
ATOM 6599 N N . SER B 1 339 ? 24.172 -9.969 -25.203 1 94.69 339 SER B N 1
ATOM 6600 C CA . SER B 1 339 ? 24.438 -8.812 -26.047 1 94.69 339 SER B CA 1
ATOM 6601 C C . SER B 1 339 ? 25.188 -7.727 -25.281 1 94.69 339 SER B C 1
ATOM 6603 O O . SER B 1 339 ? 25.766 -6.82 -25.875 1 94.69 339 SER B O 1
ATOM 6605 N N . GLY B 1 340 ? 25.156 -7.754 -23.984 1 94.75 340 GLY B N 1
ATOM 6606 C CA . GLY B 1 340 ? 25.75 -6.699 -23.172 1 94.75 340 GLY B CA 1
ATOM 6607 C C . GLY B 1 340 ? 24.812 -5.531 -22.938 1 94.75 340 GLY B C 1
ATOM 6608 O O . GLY B 1 340 ? 25.156 -4.582 -22.234 1 94.75 340 GLY B O 1
ATOM 6609 N N . LEU B 1 341 ? 23.625 -5.719 -23.422 1 95.81 341 LEU B N 1
ATOM 6610 C CA . LEU B 1 341 ? 22.656 -4.645 -23.297 1 95.81 341 LEU B CA 1
ATOM 6611 C C . LEU B 1 341 ? 21.516 -5.051 -22.359 1 95.81 341 LEU B C 1
ATOM 6613 O O . LEU B 1 341 ? 21.234 -6.238 -22.203 1 95.81 341 LEU B O 1
ATOM 6617 N N . VAL B 1 342 ? 20.953 -4.059 -21.734 1 96.88 342 VAL B N 1
ATOM 6618 C CA . VAL B 1 342 ? 19.812 -4.277 -20.844 1 96.88 342 VAL B CA 1
ATOM 6619 C C . VAL B 1 342 ? 18.516 -3.914 -21.578 1 96.88 342 VAL B C 1
ATOM 6621 O O . VAL B 1 342 ? 18.359 -2.787 -22.062 1 96.88 342 VAL B O 1
ATOM 6624 N N . PRO B 1 343 ? 17.625 -4.891 -21.734 1 96.69 343 PRO B N 1
ATOM 6625 C CA . PRO B 1 343 ? 16.359 -4.582 -22.406 1 96.69 343 PRO B CA 1
ATOM 6626 C C . PRO B 1 343 ? 15.516 -3.564 -21.625 1 96.69 343 PRO B C 1
ATOM 6628 O O . PRO B 1 343 ? 15.672 -3.432 -20.406 1 96.69 343 PRO B O 1
ATOM 6631 N N . SER B 1 344 ? 14.672 -2.922 -22.344 1 95 344 SER B N 1
ATOM 6632 C CA . SER B 1 344 ? 13.836 -1.9 -21.719 1 95 344 SER B CA 1
ATOM 6633 C C . SER B 1 344 ? 12.727 -2.527 -20.891 1 95 344 SER B C 1
ATOM 6635 O O . SER B 1 344 ? 12.344 -3.68 -21.109 1 95 344 SER B O 1
ATOM 6637 N N . VAL B 1 345 ? 12.203 -1.749 -19.984 1 96 345 VAL B N 1
ATOM 6638 C CA . VAL B 1 345 ? 11.133 -2.193 -19.094 1 96 345 VAL B CA 1
ATOM 6639 C C . VAL B 1 345 ? 9.906 -2.58 -19.922 1 96 345 VAL B C 1
ATOM 6641 O O . VAL B 1 345 ? 9.266 -3.604 -19.656 1 96 345 VAL B O 1
ATOM 6644 N N . LYS B 1 346 ? 9.594 -1.84 -20.906 1 94.44 346 LYS B N 1
ATOM 6645 C CA . LYS B 1 346 ? 8.422 -2.096 -21.734 1 94.44 346 LYS B CA 1
ATOM 6646 C C . LYS B 1 346 ? 8.57 -3.41 -22.5 1 94.44 346 LYS B C 1
ATOM 6648 O O . LYS B 1 346 ? 7.637 -4.219 -22.531 1 94.44 346 LYS B O 1
ATOM 6653 N N . GLU B 1 347 ? 9.734 -3.67 -23.031 1 94.38 347 GLU B N 1
ATOM 6654 C CA . GLU B 1 347 ? 9.977 -4.867 -23.828 1 94.38 347 GLU B CA 1
ATOM 6655 C C . GLU B 1 347 ? 9.859 -6.129 -22.984 1 94.38 347 GLU B C 1
ATOM 6657 O O . GLU B 1 347 ? 9.281 -7.129 -23.406 1 94.38 347 GLU B O 1
ATOM 6662 N N . VAL B 1 348 ? 10.406 -6.07 -21.812 1 96.06 348 VAL B N 1
ATOM 6663 C CA . VAL B 1 348 ? 10.406 -7.23 -20.938 1 96.06 348 VAL B CA 1
ATOM 6664 C C . VAL B 1 348 ? 8.984 -7.508 -20.453 1 96.06 348 VAL B C 1
ATOM 6666 O O . VAL B 1 348 ? 8.555 -8.664 -20.391 1 96.06 348 VAL B O 1
ATOM 6669 N N . ASN B 1 349 ? 8.227 -6.457 -20.094 1 94.69 349 ASN B N 1
ATOM 6670 C CA . ASN B 1 349 ? 6.852 -6.617 -19.641 1 94.69 349 ASN B CA 1
ATOM 6671 C C . ASN B 1 349 ? 5.957 -7.16 -20.75 1 94.69 349 ASN B C 1
ATOM 6673 O O . ASN B 1 349 ? 5.016 -7.91 -20.484 1 94.69 349 ASN B O 1
ATOM 6677 N N . ASP B 1 350 ? 6.281 -6.762 -21.953 1 91.56 350 ASP B N 1
ATOM 6678 C CA . ASP B 1 350 ? 5.5 -7.242 -23.078 1 91.56 350 ASP B CA 1
ATOM 6679 C C . ASP B 1 350 ? 5.723 -8.734 -23.312 1 91.56 350 ASP B C 1
ATOM 6681 O O . ASP B 1 350 ? 4.84 -9.43 -23.812 1 91.56 350 ASP B O 1
ATOM 6685 N N . GLU B 1 351 ? 6.887 -9.25 -22.875 1 90.56 351 GLU B N 1
ATOM 6686 C CA . GLU B 1 351 ? 7.254 -10.641 -23.125 1 90.56 351 GLU B CA 1
ATOM 6687 C C . GLU B 1 351 ? 6.855 -11.539 -21.969 1 90.56 351 GLU B C 1
ATOM 6689 O O . GLU B 1 351 ? 6.617 -12.734 -22.156 1 90.56 351 GLU B O 1
ATOM 6694 N N . GLU B 1 352 ? 6.785 -11.039 -20.812 1 90.5 352 GLU B N 1
ATOM 6695 C CA . GLU B 1 352 ? 6.516 -11.844 -19.625 1 90.5 352 GLU B CA 1
ATOM 6696 C C . GLU B 1 352 ? 5.094 -12.398 -19.641 1 90.5 352 GLU B C 1
ATOM 6698 O O . GLU B 1 352 ? 4.129 -11.641 -19.781 1 90.5 352 GLU B O 1
ATOM 6703 N N . PRO B 1 353 ? 5.008 -13.703 -19.531 1 88.75 353 PRO B N 1
ATOM 6704 C CA . PRO B 1 353 ? 3.662 -14.266 -19.406 1 88.75 353 PRO B CA 1
ATOM 6705 C C . PRO B 1 353 ? 2.992 -13.891 -18.094 1 88.75 353 PRO B C 1
ATOM 6707 O O . PRO B 1 353 ? 3.676 -13.57 -17.109 1 88.75 353 PRO B O 1
ATOM 6710 N N . PHE B 1 354 ? 1.696 -13.953 -18.078 1 85.94 354 PHE B N 1
ATOM 6711 C CA . PHE B 1 354 ? 0.966 -13.617 -16.859 1 85.94 354 PHE B CA 1
ATOM 6712 C C . PHE B 1 354 ? 1.276 -14.625 -15.75 1 85.94 354 PHE B C 1
ATOM 6714 O O . PHE B 1 354 ? 1.464 -14.242 -14.594 1 85.94 354 PHE B O 1
ATOM 6721 N N . PHE B 1 355 ? 1.212 -15.914 -16.188 1 79.5 355 PHE B N 1
ATOM 6722 C CA . PHE B 1 355 ? 1.661 -16.969 -15.289 1 79.5 355 PHE B CA 1
ATOM 6723 C C . PHE B 1 355 ? 2.744 -17.812 -15.953 1 79.5 355 PHE B C 1
ATOM 6725 O O . PHE B 1 355 ? 2.467 -18.578 -16.875 1 79.5 355 PHE B O 1
ATOM 6732 N N . PRO B 1 356 ? 3.881 -17.656 -15.422 1 70.81 356 PRO B N 1
ATOM 6733 C CA . PRO B 1 356 ? 4.945 -18.438 -16.047 1 70.81 356 PRO B CA 1
ATOM 6734 C C . PRO B 1 356 ? 4.688 -19.938 -15.977 1 70.81 356 PRO B C 1
ATOM 6736 O O . PRO B 1 356 ? 5.074 -20.688 -16.875 1 70.81 356 PRO B O 1
ATOM 6739 N N . ALA B 1 357 ? 3.977 -20.312 -14.984 1 67.25 357 ALA B N 1
ATOM 6740 C CA . ALA B 1 357 ? 3.723 -21.734 -14.805 1 67.25 357 ALA B CA 1
ATOM 6741 C C . ALA B 1 357 ? 2.627 -22.219 -15.75 1 67.25 357 ALA B C 1
ATOM 6743 O O . ALA B 1 357 ? 2.479 -23.422 -15.969 1 67.25 357 ALA B O 1
ATOM 6744 N N . LEU B 1 358 ? 1.903 -21.25 -16.234 1 65.69 358 LEU B N 1
ATOM 6745 C CA . LEU B 1 358 ? 0.831 -21.609 -17.156 1 65.69 358 LEU B CA 1
ATOM 6746 C C . LEU B 1 358 ? 0.972 -20.844 -18.469 1 65.69 358 LEU B C 1
ATOM 6748 O O . LEU B 1 358 ? 0.204 -19.922 -18.734 1 65.69 358 LEU B O 1
ATOM 6752 N N . PRO B 1 359 ? 1.96 -21.297 -19.203 1 57.25 359 PRO B N 1
ATOM 6753 C CA . PRO B 1 359 ? 2.254 -20.516 -20.406 1 57.25 359 PRO B CA 1
ATOM 6754 C C . PRO B 1 359 ? 1.094 -20.5 -21.406 1 57.25 359 PRO B C 1
ATOM 6756 O O . PRO B 1 359 ? 0.988 -19.578 -22.219 1 57.25 359 PRO B O 1
ATOM 6759 N N . LEU B 1 360 ? 0.281 -21.453 -21.234 1 50.81 360 LEU B N 1
ATOM 6760 C CA . LEU B 1 360 ? -0.835 -21.547 -22.156 1 50.81 360 LEU B CA 1
ATOM 6761 C C . LEU B 1 360 ? -1.725 -20.312 -22.078 1 50.81 360 LEU B C 1
ATOM 6763 O O . LEU B 1 360 ? -2.412 -19.969 -23.031 1 50.81 360 LEU B O 1
ATOM 6767 N N . LEU B 1 361 ? -1.674 -19.75 -20.922 1 53.75 361 LEU B N 1
ATOM 6768 C CA . LEU B 1 361 ? -2.555 -18.609 -20.75 1 53.75 361 LEU B CA 1
ATOM 6769 C C . LEU B 1 361 ? -1.938 -17.344 -21.359 1 53.75 361 LEU B C 1
ATOM 6771 O O . LEU B 1 361 ? -2.535 -16.266 -21.312 1 53.75 361 LEU B O 1
ATOM 6775 N N . SER B 1 362 ? -0.723 -17.438 -21.797 1 56.41 362 SER B N 1
ATOM 6776 C CA . SER B 1 362 ? -0.075 -16.266 -22.359 1 56.41 362 SER B CA 1
ATOM 6777 C C . SER B 1 362 ? -0.633 -15.953 -23.75 1 56.41 362 SER B C 1
ATOM 6779 O O . SER B 1 362 ? -0.333 -16.656 -24.719 1 56.41 362 SER B O 1
ATOM 6781 N N . LEU B 1 363 ? -1.84 -15.422 -23.75 1 52.22 363 LEU B N 1
ATOM 6782 C CA . LEU B 1 363 ? -2.477 -14.969 -24.984 1 52.22 363 LEU B CA 1
ATOM 6783 C C . LEU B 1 363 ? -1.674 -13.844 -25.641 1 52.22 363 LEU B C 1
ATOM 6785 O O . LEU B 1 363 ? -2.248 -12.914 -26.203 1 52.22 363 LEU B O 1
ATOM 6789 N N . LYS B 1 364 ? -0.403 -13.781 -25.391 1 55.03 364 LYS B N 1
ATOM 6790 C CA . LYS B 1 364 ? 0.144 -12.547 -25.953 1 55.03 364 LYS B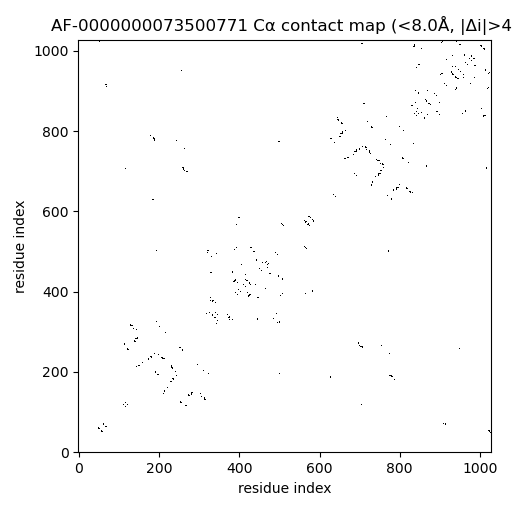 CA 1
ATOM 6791 C C . LYS B 1 364 ? 0.27 -12.648 -27.469 1 55.03 364 LYS B C 1
ATOM 6793 O O . LYS B 1 364 ? 0.771 -13.648 -28 1 55.03 364 LYS B O 1
ATOM 6798 N N . PRO B 1 365 ? -0.44 -11.805 -28.125 1 46.78 365 PRO B N 1
ATOM 6799 C CA . PRO B 1 365 ? -0.145 -11.734 -29.547 1 46.78 365 PRO B CA 1
ATOM 6800 C C . PRO B 1 365 ? 1.345 -11.562 -29.844 1 46.78 365 PRO B C 1
ATOM 6802 O O . PRO B 1 365 ? 2.061 -10.93 -29.062 1 46.78 365 PRO B O 1
ATOM 6805 N N . ALA B 1 366 ? 1.92 -12.57 -30.469 1 44.53 366 ALA B N 1
ATOM 6806 C CA . ALA B 1 366 ? 3.266 -12.445 -31.016 1 44.53 366 ALA B CA 1
ATOM 6807 C C . ALA B 1 366 ? 3.518 -11.031 -31.531 1 44.53 366 ALA B C 1
ATOM 6809 O O . ALA B 1 366 ? 2.943 -10.625 -32.531 1 44.53 366 ALA B O 1
ATOM 6810 N N . SER B 1 367 ? 3.434 -10.07 -30.719 1 46.47 367 SER B N 1
ATOM 6811 C CA . SER B 1 367 ? 3.781 -8.797 -31.344 1 46.47 367 SER B CA 1
ATOM 6812 C C . SER B 1 367 ? 5.156 -8.859 -32 1 46.47 367 SER B C 1
ATOM 6814 O O . SER B 1 367 ? 6.141 -9.219 -31.344 1 46.47 367 SER B O 1
ATOM 6816 N N . LYS B 1 368 ? 5.184 -9.141 -33.312 1 46.62 368 LYS B N 1
ATOM 6817 C CA . LYS B 1 368 ? 6.332 -8.977 -34.188 1 46.62 368 LYS B CA 1
ATOM 6818 C C . LYS B 1 368 ? 7 -7.621 -34 1 46.62 368 LYS B C 1
ATOM 6820 O O . LYS B 1 368 ? 6.723 -6.668 -34.719 1 46.62 368 LYS B O 1
ATOM 6825 N N . VAL B 1 369 ? 7.191 -7.27 -32.781 1 51.66 369 VAL B N 1
ATOM 6826 C CA . VAL B 1 369 ? 7.906 -5.996 -32.781 1 51.66 369 VAL B CA 1
ATOM 6827 C C . VAL B 1 369 ? 9.258 -6.156 -33.469 1 51.66 369 VAL B C 1
ATOM 6829 O O . VAL B 1 369 ? 10.07 -6.988 -33.062 1 51.66 369 VAL B O 1
ATOM 6832 N N . GLU B 1 370 ? 9.391 -5.816 -34.688 1 55.06 370 GLU B N 1
ATOM 6833 C CA . GLU B 1 370 ? 10.562 -5.793 -35.562 1 55.06 370 GLU B CA 1
ATOM 6834 C C . GLU B 1 370 ? 11.828 -5.445 -34.781 1 55.06 370 GLU B C 1
ATOM 6836 O O . GLU B 1 370 ? 12.898 -5.992 -35.031 1 55.06 370 GLU B O 1
ATOM 6841 N N . HIS B 1 371 ? 11.742 -4.438 -33.781 1 63.81 371 HIS B N 1
ATOM 6842 C CA . HIS B 1 371 ? 13.008 -3.988 -33.188 1 63.81 371 HIS B CA 1
ATOM 6843 C C . HIS B 1 371 ? 13.07 -4.281 -31.703 1 63.81 371 HIS B C 1
ATOM 6845 O O . HIS B 1 371 ? 13.32 -3.381 -30.906 1 63.81 371 HIS B O 1
ATOM 6851 N N . SER B 1 372 ? 12.859 -5.637 -31.344 1 78.25 372 SER B N 1
ATOM 6852 C CA . SER B 1 372 ? 12.961 -6.004 -29.938 1 78.25 372 SER B CA 1
ATOM 6853 C C . SER B 1 372 ? 14.398 -6.363 -29.562 1 78.25 372 SER B C 1
ATOM 6855 O O . SER B 1 372 ? 15.086 -7.047 -30.312 1 78.25 372 SER B O 1
ATOM 6857 N N . LEU B 1 373 ? 14.906 -5.703 -28.578 1 84.62 373 LEU B N 1
ATOM 6858 C CA . LEU B 1 373 ? 16.234 -6 -28.062 1 84.62 373 LEU B CA 1
ATOM 6859 C C . LEU B 1 373 ? 16.281 -7.398 -27.453 1 84.62 373 LEU B C 1
ATOM 6861 O O . LEU B 1 373 ? 17.344 -8.039 -27.438 1 84.62 373 LEU B O 1
ATOM 6865 N N . LEU B 1 374 ? 15.188 -7.918 -27.047 1 92.38 374 LEU B N 1
ATOM 6866 C CA . LEU B 1 374 ? 15.148 -9.227 -26.406 1 92.38 374 LEU B CA 1
ATOM 6867 C C . LEU B 1 374 ? 15.289 -10.344 -27.422 1 92.38 374 LEU B C 1
ATOM 6869 O O . LEU B 1 374 ? 14.406 -10.531 -28.266 1 92.38 374 LEU B O 1
ATOM 6873 N N . SER B 1 375 ? 16.312 -11.117 -27.328 1 93.62 375 SER B N 1
ATOM 6874 C CA . SER B 1 375 ? 16.625 -12.211 -28.25 1 93.62 375 SER B CA 1
ATOM 6875 C C . SER B 1 375 ? 15.805 -13.453 -27.938 1 93.62 375 SER B C 1
ATOM 6877 O O . SER B 1 375 ? 15.344 -13.625 -26.797 1 93.62 375 SER B O 1
ATOM 6879 N N . PRO B 1 376 ? 15.539 -14.234 -28.969 1 93.62 376 PRO B N 1
ATOM 6880 C CA . PRO B 1 376 ? 14.859 -15.5 -28.719 1 93.62 376 PRO B CA 1
ATOM 6881 C C . PRO B 1 376 ? 15.617 -16.391 -27.734 1 93.62 376 PRO B C 1
ATOM 6883 O O . PRO B 1 376 ? 14.992 -17.141 -26.969 1 93.62 376 PRO B O 1
ATOM 6886 N N . GLU B 1 377 ? 16.875 -16.266 -27.703 1 95 377 GLU B N 1
ATOM 6887 C CA . GLU B 1 377 ? 17.703 -17.047 -26.781 1 95 377 GLU B CA 1
ATOM 6888 C C . GLU B 1 377 ? 17.469 -16.641 -25.328 1 95 377 GLU B C 1
ATOM 6890 O O . GLU B 1 377 ? 17.406 -17.484 -24.438 1 95 377 GLU B O 1
ATOM 6895 N N . ALA B 1 378 ? 17.328 -15.359 -25.156 1 95.44 378 ALA B N 1
ATOM 6896 C CA . ALA B 1 378 ? 17.062 -14.852 -23.812 1 95.44 378 ALA B CA 1
ATOM 6897 C C . ALA B 1 378 ? 15.695 -15.312 -23.312 1 95.44 378 ALA B C 1
ATOM 6899 O O . ALA B 1 378 ? 15.531 -15.617 -22.125 1 95.44 378 ALA B O 1
ATOM 6900 N N . LYS B 1 379 ? 14.758 -15.328 -24.234 1 94.31 379 LYS B N 1
ATOM 6901 C CA . LYS B 1 379 ? 13.414 -15.789 -23.906 1 94.31 379 LYS B CA 1
ATOM 6902 C C . LYS B 1 379 ? 13.414 -17.266 -23.531 1 94.31 379 LYS B C 1
ATOM 6904 O O . LYS B 1 379 ? 12.758 -17.672 -22.562 1 94.31 379 LYS B O 1
ATOM 6909 N N . GLU B 1 380 ? 14.109 -18.016 -24.266 1 94.75 380 GLU B N 1
ATOM 6910 C CA . GLU B 1 380 ? 14.234 -19.438 -23.969 1 94.75 380 GLU B CA 1
ATOM 6911 C C . GLU B 1 380 ? 14.953 -19.656 -22.641 1 94.75 380 GLU B C 1
ATOM 6913 O O . GLU B 1 380 ? 14.562 -20.531 -21.859 1 94.75 380 GLU B O 1
ATOM 6918 N N . ALA B 1 381 ? 15.977 -18.891 -22.422 1 95.69 381 ALA B N 1
ATOM 6919 C CA . ALA B 1 381 ? 16.719 -18.984 -21.172 1 95.69 381 ALA B CA 1
ATOM 6920 C C . ALA B 1 381 ? 15.812 -18.734 -19.969 1 95.69 381 ALA B C 1
ATOM 6922 O O . ALA B 1 381 ? 15.867 -19.469 -18.984 1 95.69 381 ALA B O 1
ATOM 6923 N N . ALA B 1 382 ? 15.008 -17.703 -20.078 1 95.81 382 ALA B N 1
ATOM 6924 C CA . ALA B 1 382 ? 14.117 -17.344 -18.984 1 95.81 382 ALA B CA 1
ATOM 6925 C C . ALA B 1 382 ? 13.109 -18.453 -18.703 1 95.81 382 ALA B C 1
ATOM 6927 O O . ALA B 1 382 ? 12.844 -18.797 -17.547 1 95.81 382 ALA B O 1
ATOM 6928 N N . ALA B 1 383 ? 12.594 -19.062 -19.734 1 93.5 383 ALA B N 1
ATOM 6929 C CA . ALA B 1 383 ? 11.617 -20.141 -19.594 1 93.5 383 ALA B CA 1
ATOM 6930 C C . ALA B 1 383 ? 12.258 -21.359 -18.938 1 93.5 383 ALA B C 1
ATOM 6932 O O . ALA B 1 383 ? 11.656 -21.984 -18.062 1 93.5 383 ALA B O 1
ATOM 6933 N N . ILE B 1 384 ? 13.445 -21.688 -19.344 1 94.88 384 ILE B N 1
ATOM 6934 C CA . ILE B 1 384 ? 14.125 -22.891 -18.844 1 94.88 384 ILE B CA 1
ATOM 6935 C C . ILE B 1 384 ? 14.578 -22.656 -17.406 1 94.88 384 ILE B C 1
ATOM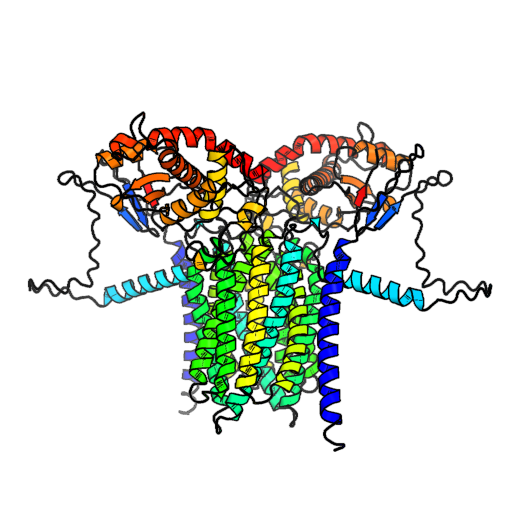 6937 O O . ILE B 1 384 ? 14.422 -23.531 -16.547 1 94.88 384 ILE B O 1
ATOM 6941 N N . ILE B 1 385 ? 15.156 -21.5 -17.156 1 96.06 385 ILE B N 1
ATOM 6942 C CA . ILE B 1 385 ? 15.641 -21.188 -15.812 1 96.06 385 ILE B CA 1
ATOM 6943 C C . ILE B 1 385 ? 14.469 -21.203 -14.828 1 96.06 385 ILE B C 1
ATOM 6945 O O . ILE B 1 385 ? 14.602 -21.703 -13.703 1 96.06 385 ILE B O 1
ATOM 6949 N N . ASP B 1 386 ? 13.383 -20.641 -15.227 1 93.12 386 ASP B N 1
ATOM 6950 C CA . ASP B 1 386 ? 12.203 -20.609 -14.359 1 93.12 386 ASP B CA 1
ATOM 6951 C C . ASP B 1 386 ? 11.773 -22.031 -13.961 1 93.12 386 ASP B C 1
ATOM 6953 O O . ASP B 1 386 ? 11.32 -22.25 -12.836 1 93.12 386 ASP B O 1
ATOM 6957 N N . GLN B 1 387 ? 11.93 -22.953 -14.812 1 92.56 387 GLN B N 1
ATOM 6958 C CA . GLN B 1 387 ? 11.531 -24.344 -14.555 1 92.56 387 GLN B CA 1
ATOM 6959 C C . GLN B 1 387 ? 12.57 -25.062 -13.703 1 92.56 387 GLN B C 1
ATOM 6961 O O . GLN B 1 387 ? 12.234 -25.953 -12.914 1 92.56 387 GLN B O 1
ATOM 6966 N N . ARG B 1 388 ? 13.781 -24.672 -13.828 1 95.94 388 ARG B N 1
ATOM 6967 C CA . ARG B 1 388 ? 14.875 -25.406 -13.211 1 95.94 388 ARG B CA 1
ATOM 6968 C C . ARG B 1 388 ? 15.32 -24.75 -11.906 1 95.94 388 ARG B C 1
ATOM 6970 O O . ARG B 1 388 ? 16.062 -25.344 -11.133 1 95.94 388 ARG B O 1
ATOM 6977 N N . LEU B 1 389 ? 14.781 -23.625 -11.586 1 97 389 LEU B N 1
ATOM 6978 C CA . LEU B 1 389 ? 15.273 -22.844 -10.469 1 97 389 LEU B CA 1
ATOM 6979 C C . LEU B 1 389 ? 14.586 -23.25 -9.172 1 97 389 LEU B C 1
ATOM 6981 O O . LEU B 1 389 ? 13.359 -23.406 -9.133 1 97 389 LEU B O 1
ATOM 6985 N N . GLU B 1 390 ? 15.383 -23.5 -8.148 1 96.12 390 GLU B N 1
ATOM 6986 C CA . GLU B 1 390 ? 14.883 -23.703 -6.793 1 96.12 390 GLU B CA 1
ATOM 6987 C C . GLU B 1 390 ? 15.578 -22.781 -5.797 1 96.12 390 GLU B C 1
ATOM 6989 O O . GLU B 1 390 ? 16.719 -23.016 -5.418 1 96.12 390 GLU B O 1
ATOM 6994 N N . LEU B 1 391 ? 14.812 -21.812 -5.367 1 95.12 391 LEU B N 1
ATOM 6995 C CA . LEU B 1 391 ? 15.344 -20.859 -4.395 1 95.12 391 LEU B CA 1
ATOM 6996 C C . LEU B 1 391 ? 15.07 -21.328 -2.973 1 95.12 391 LEU B C 1
ATOM 6998 O O . LEU B 1 391 ? 13.938 -21.703 -2.643 1 95.12 391 LEU B O 1
ATOM 7002 N N . GLY B 1 392 ? 16.078 -21.297 -2.172 1 94.06 392 GLY B N 1
ATOM 7003 C CA . GLY B 1 392 ? 15.922 -21.688 -0.78 1 94.06 392 GLY B CA 1
ATOM 7004 C C . GLY B 1 392 ? 15.984 -23.188 -0.573 1 94.06 392 GLY B C 1
ATOM 7005 O O . GLY B 1 392 ? 15.258 -23.734 0.257 1 94.06 392 GLY B O 1
ATOM 7006 N N . SER B 1 393 ? 16.875 -23.812 -1.299 1 93.19 393 SER B N 1
ATOM 7007 C CA . SER B 1 393 ? 17.062 -25.25 -1.188 1 93.19 393 SER B CA 1
ATOM 7008 C C . SER B 1 393 ? 17.734 -25.625 0.129 1 93.19 393 SER B C 1
ATOM 7010 O O . SER B 1 393 ? 18.453 -24.812 0.717 1 93.19 393 SER B O 1
ATOM 7012 N N . LYS B 1 394 ? 17.453 -26.875 0.499 1 91.31 394 LYS B N 1
ATOM 7013 C CA . LYS B 1 394 ? 18.062 -27.406 1.709 1 91.31 394 LYS B CA 1
ATOM 7014 C C . LYS B 1 394 ? 19.438 -28.016 1.406 1 91.31 394 LYS B C 1
ATOM 7016 O O . LYS B 1 394 ? 19.562 -28.844 0.508 1 91.31 394 LYS B O 1
ATOM 7021 N N . LEU B 1 395 ? 20.375 -27.594 2.227 1 89.19 395 LEU B N 1
ATOM 7022 C CA . LEU B 1 395 ? 21.734 -28.062 2.004 1 89.19 395 LEU B CA 1
ATOM 7023 C C . LEU B 1 395 ? 21.812 -29.578 2.164 1 89.19 395 LEU B C 1
ATOM 7025 O O . LEU B 1 395 ? 22.5 -30.25 1.399 1 89.19 395 LEU B O 1
ATOM 7029 N N . SER B 1 396 ? 21.078 -30.141 3.076 1 87.19 396 SER B N 1
ATOM 7030 C CA . SER B 1 396 ? 21.125 -31.562 3.4 1 87.19 396 SER B CA 1
ATOM 7031 C C . SER B 1 396 ? 20.562 -32.406 2.264 1 87.19 396 SER B C 1
ATOM 7033 O O . SER B 1 396 ? 20.906 -33.594 2.121 1 87.19 396 SER B O 1
ATOM 7035 N N . GLU B 1 397 ? 19.688 -31.812 1.545 1 87.81 397 GLU B N 1
ATOM 7036 C CA . GLU B 1 397 ? 19.078 -32.531 0.438 1 87.81 397 GLU B CA 1
ATOM 7037 C C . GLU B 1 397 ? 19.984 -32.531 -0.792 1 87.81 397 GLU B C 1
ATOM 7039 O O . GLU B 1 397 ? 19.875 -33.406 -1.657 1 87.81 397 GLU B O 1
ATOM 7044 N N . ILE B 1 398 ? 20.906 -31.594 -0.776 1 88.06 398 ILE B N 1
ATOM 7045 C CA . ILE B 1 398 ? 21.719 -31.406 -1.97 1 88.06 398 ILE B CA 1
ATOM 7046 C C . ILE B 1 398 ? 23.078 -32.062 -1.771 1 88.06 398 ILE B C 1
ATOM 7048 O O . ILE B 1 398 ? 23.609 -32.719 -2.684 1 88.06 398 ILE B O 1
ATOM 7052 N N . VAL B 1 399 ? 23.625 -31.859 -0.622 1 87.5 399 VAL B N 1
ATOM 7053 C CA . VAL B 1 399 ? 24.984 -32.312 -0.364 1 87.5 399 VAL B CA 1
ATOM 7054 C C . VAL B 1 399 ? 24.938 -33.656 0.362 1 87.5 399 VAL B C 1
ATOM 7056 O O . VAL B 1 399 ? 24.344 -33.781 1.44 1 87.5 399 VAL B O 1
ATOM 7059 N N . LYS B 1 400 ? 25.641 -34.656 -0.26 1 80.69 400 LYS B N 1
ATOM 7060 C CA . LYS B 1 400 ? 25.625 -36 0.306 1 80.69 400 LYS B CA 1
ATOM 7061 C C . LYS B 1 400 ? 26.938 -36.312 1.018 1 80.69 400 LYS B C 1
ATOM 7063 O O . LYS B 1 400 ? 26.984 -37.188 1.879 1 80.69 400 LYS B O 1
ATOM 7068 N N . THR B 1 401 ? 28.031 -35.688 0.653 1 85.44 401 THR B N 1
ATOM 7069 C CA . THR B 1 401 ? 29.328 -35.969 1.231 1 85.44 401 THR B CA 1
ATOM 7070 C C . THR B 1 401 ? 29.891 -34.75 1.96 1 85.44 401 THR B C 1
ATOM 7072 O O . THR B 1 401 ? 29.562 -33.625 1.629 1 85.44 401 THR B O 1
ATOM 7075 N N . LYS B 1 402 ? 30.75 -35.062 2.932 1 85.88 402 LYS B N 1
ATOM 7076 C CA . LYS B 1 402 ? 31.406 -34 3.697 1 85.88 402 LYS B CA 1
ATOM 7077 C C . LYS B 1 402 ? 32.344 -33.188 2.814 1 85.88 402 LYS B C 1
ATOM 7079 O O . LYS B 1 402 ? 32.469 -31.969 3 1 85.88 402 LYS B O 1
ATOM 7084 N N . THR B 1 403 ? 32.906 -33.844 1.953 1 88.38 403 THR B N 1
ATOM 7085 C CA . THR B 1 403 ? 33.844 -33.188 1.062 1 88.38 403 THR B CA 1
ATOM 7086 C C . THR B 1 403 ? 33.125 -32.156 0.198 1 88.38 403 THR B C 1
ATOM 7088 O O . THR B 1 403 ? 33.625 -31.031 0.009 1 88.38 403 THR B O 1
ATOM 7091 N N . ASP B 1 404 ? 31.984 -32.531 -0.224 1 90.75 404 ASP B N 1
ATOM 7092 C CA . ASP B 1 404 ? 31.203 -31.625 -1.048 1 90.75 404 ASP B CA 1
ATOM 7093 C C . ASP B 1 404 ? 30.719 -30.422 -0.236 1 90.75 404 ASP B C 1
ATOM 7095 O O . ASP B 1 404 ? 30.719 -29.297 -0.734 1 90.75 404 ASP B O 1
ATOM 7099 N N . ALA B 1 405 ? 30.344 -30.672 0.97 1 90.75 405 ALA B N 1
ATOM 7100 C CA . ALA B 1 405 ? 29.875 -29.609 1.85 1 90.75 405 ALA B CA 1
ATOM 7101 C C . ALA B 1 405 ? 30.984 -28.594 2.123 1 90.75 405 ALA B C 1
ATOM 7103 O O . ALA B 1 405 ? 30.75 -27.391 2.061 1 90.75 405 ALA B O 1
ATOM 7104 N N . HIS B 1 406 ? 32.125 -29.141 2.391 1 91.06 406 HIS B N 1
ATOM 7105 C CA . HIS B 1 406 ? 33.25 -28.266 2.684 1 91.06 406 HIS B CA 1
ATOM 7106 C C . HIS B 1 406 ? 33.656 -27.453 1.454 1 91.06 406 HIS B C 1
ATOM 7108 O O . HIS B 1 406 ? 34.031 -26.281 1.568 1 91.06 406 HIS B O 1
ATOM 7114 N N . ALA B 1 407 ? 33.594 -28.094 0.327 1 93.75 407 ALA B N 1
ATOM 7115 C CA . ALA B 1 407 ? 33.969 -27.422 -0.912 1 93.75 407 ALA B CA 1
ATOM 7116 C C . ALA B 1 407 ? 33.031 -26.25 -1.205 1 93.75 407 ALA B C 1
ATOM 7118 O O . ALA B 1 407 ? 33.469 -25.172 -1.569 1 93.75 407 ALA B O 1
ATOM 7119 N N . LEU B 1 408 ? 31.781 -26.484 -1.012 1 95.12 408 LEU B N 1
ATOM 7120 C CA . LEU B 1 408 ? 30.781 -25.453 -1.272 1 95.12 408 LEU B CA 1
ATOM 7121 C C . LEU B 1 408 ? 30.906 -24.312 -0.262 1 95.12 408 LEU B C 1
ATOM 7123 O O . LEU B 1 408 ? 30.844 -23.141 -0.633 1 95.12 408 LEU B O 1
ATOM 7127 N N . LEU B 1 409 ? 31.047 -24.656 0.987 1 94.19 409 LEU B N 1
ATOM 7128 C CA . LEU B 1 409 ? 31.141 -23.656 2.045 1 94.19 409 LEU B CA 1
ATOM 7129 C C . LEU B 1 409 ? 32.406 -22.812 1.896 1 94.19 409 LEU B C 1
ATOM 7131 O O . LEU B 1 409 ? 32.375 -21.625 2.191 1 94.19 409 LEU B O 1
ATOM 7135 N N . ASP B 1 410 ? 33.375 -23.438 1.416 1 94.44 410 ASP B N 1
ATOM 7136 C CA . ASP B 1 410 ? 34.656 -22.719 1.226 1 94.44 410 ASP B CA 1
ATOM 7137 C C . ASP B 1 410 ? 34.562 -21.781 0.028 1 94.44 410 ASP B C 1
ATOM 7139 O O . ASP B 1 410 ? 35.031 -20.641 0.101 1 94.44 410 ASP B O 1
ATOM 7143 N N . LEU B 1 411 ? 34.031 -22.234 -1.021 1 96.19 411 LEU B N 1
ATOM 7144 C CA . LEU B 1 411 ? 33.938 -21.438 -2.236 1 96.19 411 LEU B CA 1
ATOM 7145 C C . LEU B 1 411 ? 33.094 -20.203 -2.008 1 96.19 411 LEU B C 1
ATOM 7147 O O . LEU B 1 411 ? 33.406 -19.109 -2.461 1 96.19 411 LEU B O 1
ATOM 7151 N N . TYR B 1 412 ? 31.938 -20.375 -1.306 1 96.69 412 TYR B N 1
ATOM 7152 C CA . TYR B 1 412 ? 30.953 -19.312 -1.149 1 96.69 412 TYR B CA 1
ATOM 7153 C C . TYR B 1 412 ? 31.078 -18.656 0.226 1 96.69 412 TYR B C 1
ATOM 7155 O O . TYR B 1 412 ? 30.094 -18.141 0.756 1 96.69 412 TYR B O 1
ATOM 7163 N N . LYS B 1 413 ? 32.156 -18.703 0.792 1 94.38 413 LYS B N 1
ATOM 7164 C CA . LYS B 1 413 ? 32.375 -18.219 2.148 1 94.38 413 LYS B CA 1
ATOM 7165 C C . LYS B 1 413 ? 31.984 -16.75 2.273 1 94.38 413 LYS B C 1
ATOM 7167 O O . LYS B 1 413 ? 31.375 -16.344 3.268 1 94.38 413 LYS B O 1
ATOM 7172 N N . ASN B 1 414 ? 32.219 -15.953 1.214 1 93.69 414 ASN B N 1
ATOM 7173 C CA . ASN B 1 414 ? 31.984 -14.508 1.298 1 93.69 414 ASN B CA 1
ATOM 7174 C C . ASN B 1 414 ? 30.688 -14.102 0.622 1 93.69 414 ASN B C 1
ATOM 7176 O O . ASN B 1 414 ? 30.453 -12.914 0.385 1 93.69 414 ASN B O 1
ATOM 7180 N N . GLN B 1 415 ? 29.953 -15.086 0.315 1 95.25 415 GLN B N 1
ATOM 7181 C CA . GLN B 1 415 ? 28.672 -14.805 -0.331 1 95.25 415 GLN B CA 1
ATOM 7182 C C . GLN B 1 415 ? 27.516 -15.07 0.615 1 95.25 415 GLN B C 1
ATOM 7184 O O . GLN B 1 415 ? 27.641 -15.828 1.576 1 95.25 415 GLN B O 1
ATOM 7189 N N . GLY B 1 416 ? 26.391 -14.406 0.355 1 95.62 416 GLY B N 1
ATOM 7190 C CA . GLY B 1 416 ? 25.188 -14.617 1.163 1 95.62 416 GLY B CA 1
ATOM 7191 C C . GLY B 1 416 ? 24.359 -15.805 0.709 1 95.62 416 GLY B C 1
ATOM 7192 O O . GLY B 1 416 ? 23.281 -16.062 1.251 1 95.62 416 GLY B O 1
ATOM 7193 N N . TYR B 1 417 ? 24.859 -16.531 -0.246 1 97.06 417 TYR B N 1
ATOM 7194 C CA . TYR B 1 417 ? 24.156 -17.688 -0.784 1 97.06 417 TYR B CA 1
ATOM 7195 C C . TYR B 1 417 ? 25.125 -18.734 -1.303 1 97.06 417 TYR B C 1
ATOM 7197 O O . TYR B 1 417 ? 26.328 -18.469 -1.404 1 97.06 417 TYR B O 1
ATOM 7205 N N . ILE B 1 418 ? 24.641 -19.938 -1.474 1 97 418 ILE B N 1
ATOM 7206 C CA . ILE B 1 418 ? 25.375 -21.031 -2.105 1 97 418 ILE B CA 1
ATOM 7207 C C . ILE B 1 418 ? 24.594 -21.531 -3.328 1 97 418 ILE B C 1
ATOM 7209 O O . ILE B 1 418 ? 23.391 -21.734 -3.262 1 97 418 ILE B O 1
ATOM 7213 N N . LEU B 1 419 ? 25.281 -21.547 -4.422 1 97.56 419 LEU B N 1
ATOM 7214 C CA . LEU B 1 419 ? 24.656 -22 -5.66 1 97.56 419 LEU B CA 1
ATOM 7215 C C . LEU B 1 419 ? 25.281 -23.297 -6.141 1 97.56 419 LEU B C 1
ATOM 7217 O O . LEU B 1 419 ? 26.516 -23.453 -6.102 1 97.56 419 LEU B O 1
ATOM 7221 N N . THR B 1 420 ? 24.484 -24.234 -6.445 1 95.25 420 THR B N 1
ATOM 7222 C CA . THR B 1 420 ? 24.953 -25.484 -7.043 1 95.25 420 THR B CA 1
ATOM 7223 C C . THR B 1 420 ? 23.922 -26.047 -8.008 1 95.25 420 THR B C 1
ATOM 7225 O O . THR B 1 420 ? 22.781 -25.562 -8.07 1 95.25 420 THR B O 1
ATOM 7228 N N . GLU B 1 421 ? 24.344 -26.859 -8.844 1 93.69 421 GLU B N 1
ATOM 7229 C CA . GLU B 1 421 ? 23.453 -27.531 -9.789 1 93.69 421 GLU B CA 1
ATOM 7230 C C . GLU B 1 421 ? 23.375 -29.031 -9.5 1 93.69 421 GLU B C 1
ATOM 7232 O O . GLU B 1 421 ? 24.391 -29.719 -9.43 1 93.69 421 GLU B O 1
ATOM 7237 N N . GLN B 1 422 ? 22.172 -29.453 -9.227 1 89.06 422 GLN B N 1
ATOM 7238 C CA . GLN B 1 422 ? 21.953 -30.875 -8.945 1 89.06 422 GLN B CA 1
ATOM 7239 C C . GLN B 1 422 ? 20.781 -31.422 -9.758 1 89.06 422 GLN B C 1
ATOM 7241 O O . GLN B 1 422 ? 19.672 -30.891 -9.695 1 89.06 422 GLN B O 1
ATOM 7246 N N . ASN B 1 423 ? 21 -32.562 -10.453 1 88.81 423 ASN B N 1
ATOM 7247 C CA . ASN B 1 423 ? 19.969 -33.25 -11.211 1 88.81 423 ASN B CA 1
ATOM 7248 C C . ASN B 1 423 ? 19.25 -32.281 -12.18 1 88.81 423 ASN B C 1
ATOM 7250 O O . ASN B 1 423 ? 18.031 -32.281 -12.266 1 88.81 423 ASN B O 1
ATOM 7254 N N . GLY B 1 424 ? 20 -31.359 -12.75 1 89.75 424 GLY B N 1
ATOM 7255 C CA . GLY B 1 424 ? 19.453 -30.469 -13.758 1 89.75 424 GLY B CA 1
ATOM 7256 C C . GLY B 1 424 ? 18.781 -29.25 -13.172 1 89.75 424 GLY B C 1
ATOM 7257 O O . GLY B 1 424 ? 18.297 -28.375 -13.906 1 89.75 424 GLY B O 1
ATOM 7258 N N . LYS B 1 425 ? 18.766 -29.125 -11.859 1 95.31 425 LYS B N 1
ATOM 7259 C CA . LYS B 1 425 ? 18.125 -28 -11.195 1 95.31 425 LYS B CA 1
ATOM 7260 C C . LYS B 1 425 ? 19.172 -27.047 -10.617 1 95.31 425 LYS B C 1
ATOM 7262 O O . LYS B 1 425 ? 20.219 -27.484 -10.141 1 95.31 425 LYS B O 1
ATOM 7267 N N . PHE B 1 426 ? 18.906 -25.766 -10.82 1 97 426 PHE B N 1
ATOM 7268 C CA . PHE B 1 426 ? 19.734 -24.781 -10.148 1 97 426 PHE B CA 1
ATOM 7269 C C . PHE B 1 426 ? 19.281 -24.578 -8.703 1 97 426 PHE B C 1
ATOM 7271 O O . PHE B 1 426 ? 18.234 -23.984 -8.453 1 97 426 PHE B O 1
ATOM 7278 N N . CYS B 1 427 ? 20.078 -25.031 -7.797 1 97 427 CYS B N 1
ATOM 7279 C CA . CYS B 1 427 ? 19.719 -24.984 -6.383 1 97 427 CYS B CA 1
ATOM 7280 C C . CYS B 1 427 ? 20.453 -23.859 -5.668 1 97 427 CYS B C 1
ATOM 7282 O O . CYS B 1 427 ? 21.688 -23.859 -5.598 1 97 427 CYS B O 1
ATOM 7284 N N . VAL B 1 428 ? 19.656 -22.953 -5.156 1 97.62 428 VAL B N 1
ATOM 7285 C CA . VAL B 1 428 ? 20.219 -21.844 -4.402 1 97.62 428 VAL B CA 1
ATOM 7286 C C . VAL B 1 428 ? 19.938 -22.031 -2.914 1 97.62 428 VAL B C 1
ATOM 7288 O O . VAL B 1 428 ? 18.781 -22.047 -2.494 1 97.62 428 VAL B O 1
ATOM 7291 N N . ILE B 1 429 ? 20.969 -22.203 -2.184 1 96.44 429 ILE B N 1
ATOM 7292 C CA . ILE B 1 429 ? 20.859 -22.297 -0.733 1 96.44 429 ILE B CA 1
ATOM 7293 C C . ILE B 1 429 ? 21.141 -20.938 -0.099 1 96.44 429 ILE B C 1
ATOM 7295 O O . ILE B 1 429 ? 22.188 -20.328 -0.35 1 96.44 429 ILE B O 1
ATOM 7299 N N . LEU B 1 430 ? 20.219 -20.484 0.755 1 94.94 430 LEU B N 1
ATOM 7300 C CA . LEU B 1 430 ? 20.312 -19.141 1.311 1 94.94 430 LEU B CA 1
ATOM 7301 C C . LEU B 1 430 ? 20.859 -19.188 2.732 1 94.94 430 LEU B C 1
ATOM 7303 O O . LEU B 1 430 ? 20.469 -20.031 3.535 1 94.94 430 LEU B O 1
ATOM 7307 N N . LYS B 1 431 ? 21.859 -18.328 2.904 1 94.25 431 LYS B N 1
ATOM 7308 C CA . LYS B 1 431 ? 22.391 -18.172 4.254 1 94.25 431 LYS B CA 1
ATOM 7309 C C . LYS B 1 431 ? 21.5 -17.25 5.09 1 94.25 431 LYS B C 1
ATOM 7311 O O . LYS B 1 431 ? 20.641 -16.562 4.551 1 94.25 431 LYS B O 1
ATOM 7316 N N . ASP B 1 432 ? 21.641 -17.281 6.422 1 88.12 432 ASP B N 1
ATOM 7317 C CA . ASP B 1 432 ? 20.859 -16.438 7.324 1 88.12 432 ASP B CA 1
ATOM 7318 C C . ASP B 1 432 ? 21.203 -14.961 7.125 1 88.12 432 ASP B C 1
ATOM 7320 O O . ASP B 1 432 ? 20.391 -14.078 7.398 1 88.12 432 ASP B O 1
ATOM 7324 N N . THR B 1 433 ? 22.375 -14.703 6.547 1 86.38 433 THR B N 1
ATOM 7325 C CA . THR B 1 433 ? 22.828 -13.336 6.328 1 86.38 433 THR B CA 1
ATOM 7326 C C . THR B 1 433 ? 22.484 -12.867 4.918 1 86.38 433 THR B C 1
ATOM 7328 O O . THR B 1 433 ? 22.938 -11.812 4.48 1 86.38 433 THR B O 1
ATOM 7331 N N . CYS B 1 434 ? 21.656 -13.594 4.281 1 90.44 434 CYS B N 1
ATOM 7332 C CA . CYS B 1 434 ? 21.344 -13.273 2.898 1 90.44 434 CYS B CA 1
ATOM 7333 C C . CYS B 1 434 ? 20.609 -11.938 2.807 1 90.44 434 CYS B C 1
ATOM 7335 O O . CYS B 1 434 ? 19.562 -11.75 3.432 1 90.44 434 CYS B O 1
ATOM 7337 N N . SER B 1 435 ? 21.188 -10.984 2.078 1 89 435 SER B N 1
ATOM 7338 C CA . SER B 1 435 ? 20.578 -9.68 1.849 1 89 435 SER B CA 1
ATOM 7339 C C . SER B 1 435 ? 19.734 -9.68 0.572 1 89 435 SER B C 1
ATOM 7341 O O . SER B 1 435 ? 19.859 -10.578 -0.257 1 89 435 SER B O 1
ATOM 7343 N N . PRO B 1 436 ? 18.906 -8.656 0.442 1 88.06 436 PRO B N 1
ATOM 7344 C CA . PRO B 1 436 ? 18.141 -8.531 -0.796 1 88.06 436 PRO B CA 1
ATOM 7345 C C . PRO B 1 436 ? 19.016 -8.422 -2.035 1 88.06 436 PRO B C 1
ATOM 7347 O O . PRO B 1 436 ? 18.672 -8.938 -3.1 1 88.06 436 PRO B O 1
ATOM 7350 N N . GLN B 1 437 ? 20.141 -7.863 -1.882 1 92.5 437 GLN B N 1
ATOM 7351 C CA . GLN B 1 437 ? 21.078 -7.746 -2.994 1 92.5 437 GLN B CA 1
ATOM 7352 C C . GLN B 1 437 ? 21.672 -9.102 -3.357 1 92.5 437 GLN B C 1
ATOM 7354 O O . GLN B 1 437 ? 21.938 -9.375 -4.531 1 92.5 437 GLN B O 1
ATOM 7359 N N . ASP B 1 438 ? 21.859 -9.914 -2.297 1 95.12 438 ASP B N 1
ATOM 7360 C CA . ASP B 1 438 ? 22.391 -11.258 -2.531 1 95.12 438 ASP B CA 1
ATOM 7361 C C . ASP B 1 438 ? 21.406 -12.102 -3.344 1 95.12 438 ASP B C 1
ATOM 7363 O O . ASP B 1 438 ? 21.828 -12.93 -4.156 1 95.12 438 ASP B O 1
ATOM 7367 N N . MET B 1 439 ? 20.172 -11.859 -3.086 1 94.94 439 MET B N 1
ATOM 7368 C CA . MET B 1 439 ? 19.141 -12.586 -3.83 1 94.94 439 MET B CA 1
ATOM 7369 C C . MET B 1 439 ? 19.203 -12.234 -5.312 1 94.94 439 MET B C 1
ATOM 7371 O O . MET B 1 439 ? 19.078 -13.117 -6.168 1 94.94 439 MET B O 1
ATOM 7375 N N . LEU B 1 440 ? 19.328 -10.984 -5.594 1 96.88 440 LEU B N 1
ATOM 7376 C CA . LEU B 1 440 ? 19.438 -10.539 -6.98 1 96.88 440 LEU B CA 1
ATOM 7377 C C . LEU B 1 440 ? 20.719 -11.07 -7.617 1 96.88 440 LEU B C 1
ATOM 7379 O O . LEU B 1 440 ? 20.703 -11.5 -8.773 1 96.88 440 LEU B O 1
ATOM 7383 N N . LYS B 1 441 ? 21.812 -11.055 -6.852 1 97.94 441 LYS B N 1
ATOM 7384 C CA . LYS B 1 441 ? 23.094 -11.57 -7.312 1 97.94 441 LYS B CA 1
ATOM 7385 C C . LYS B 1 441 ? 23 -13.062 -7.637 1 97.94 441 LYS B C 1
ATOM 7387 O O . LYS B 1 441 ? 23.609 -13.523 -8.602 1 97.94 441 LYS B O 1
ATOM 7392 N N . SER B 1 442 ? 22.297 -13.766 -6.82 1 97.75 442 SER B N 1
ATOM 7393 C CA . SER B 1 442 ? 22.125 -15.195 -7.059 1 97.75 442 SER B CA 1
ATOM 7394 C C . SER B 1 442 ? 21.422 -15.453 -8.383 1 97.75 442 SER B C 1
ATOM 7396 O O . SER B 1 442 ? 21.734 -16.422 -9.086 1 97.75 442 SER B O 1
ATOM 7398 N N . MET B 1 443 ? 20.484 -14.617 -8.773 1 97.56 443 MET B N 1
ATOM 7399 C CA . MET B 1 443 ? 19.781 -14.773 -10.047 1 97.56 443 MET B CA 1
ATOM 7400 C C . MET B 1 443 ? 20.719 -14.5 -11.219 1 97.56 443 MET B C 1
ATOM 7402 O O . MET B 1 443 ? 20.641 -15.172 -12.25 1 97.56 443 MET B O 1
ATOM 7406 N N . PHE B 1 444 ? 21.5 -13.438 -11.094 1 98.38 444 PHE B N 1
ATOM 7407 C CA . PHE B 1 444 ? 22.516 -13.172 -12.117 1 98.38 444 PHE B CA 1
ATOM 7408 C C . PHE B 1 444 ? 23.453 -14.359 -12.266 1 98.38 444 PHE B C 1
ATOM 7410 O O . PHE B 1 444 ? 23.828 -14.727 -13.383 1 98.38 444 PHE B O 1
ATOM 7417 N N . HIS B 1 445 ? 23.812 -14.922 -11.117 1 98.5 445 HIS B N 1
ATOM 7418 C CA . HIS B 1 445 ? 24.703 -16.078 -11.07 1 98.5 445 HIS B CA 1
ATOM 7419 C C . HIS B 1 445 ? 24.062 -17.281 -11.773 1 98.5 445 HIS B C 1
ATOM 7421 O O . HIS B 1 445 ? 24.734 -17.953 -12.562 1 98.5 445 HIS B O 1
ATOM 7427 N N . VAL B 1 446 ? 22.859 -17.547 -11.5 1 98.19 446 VAL B N 1
ATOM 7428 C CA . VAL B 1 446 ? 22.125 -18.656 -12.117 1 98.19 446 VAL B CA 1
ATOM 7429 C C . VAL B 1 446 ? 22.062 -18.438 -13.633 1 98.19 446 VAL B C 1
ATOM 7431 O O . VAL B 1 446 ? 22.25 -19.375 -14.406 1 98.19 446 VAL B O 1
ATOM 7434 N N . SER B 1 447 ? 21.781 -17.219 -14.047 1 98.12 447 SER B N 1
ATOM 7435 C CA . SER B 1 447 ? 21.703 -16.906 -15.469 1 98.12 447 SER B CA 1
ATOM 7436 C C . SER B 1 447 ? 23.047 -17.141 -16.172 1 98.12 447 SER B C 1
ATOM 7438 O O . SER B 1 447 ? 23.078 -17.609 -17.312 1 98.12 447 SER B O 1
ATOM 7440 N N . TYR B 1 448 ? 24.094 -16.812 -15.445 1 98 448 TYR B N 1
ATOM 7441 C CA . TYR B 1 448 ? 25.406 -17.031 -16.031 1 98 448 TYR B CA 1
ATOM 7442 C C . TYR B 1 448 ? 25.75 -18.516 -16.094 1 98 448 TYR B C 1
ATOM 7444 O O . TYR B 1 448 ? 26.375 -18.969 -17.062 1 98 448 TYR B O 1
ATOM 7452 N N . LEU B 1 449 ? 25.406 -19.188 -15.062 1 96.81 449 LEU B N 1
ATOM 7453 C CA . LEU B 1 449 ? 25.625 -20.641 -15.078 1 96.81 449 LEU B CA 1
ATOM 7454 C C . LEU B 1 449 ? 24.891 -21.281 -16.266 1 96.81 449 LEU B C 1
ATOM 7456 O O . LEU B 1 449 ? 25.438 -22.172 -16.906 1 96.81 449 LEU B O 1
ATOM 7460 N N . TYR B 1 450 ? 23.688 -20.859 -16.453 1 96.94 450 TYR B N 1
ATOM 7461 C CA . TYR B 1 450 ? 22.938 -21.344 -17.609 1 96.94 450 TYR B CA 1
ATOM 7462 C C . TYR B 1 450 ? 23.625 -20.969 -18.906 1 96.94 450 TYR B C 1
ATOM 7464 O O . TYR B 1 450 ? 23.688 -21.781 -19.844 1 96.94 450 TYR B O 1
ATOM 7472 N N . TRP B 1 451 ? 24.078 -19.719 -19 1 96.38 451 TRP B N 1
ATOM 7473 C CA . TRP B 1 451 ? 24.797 -19.25 -20.188 1 96.38 451 TRP B CA 1
ATOM 7474 C C . TRP B 1 451 ? 26.016 -20.109 -20.453 1 96.38 451 TRP B C 1
ATOM 7476 O O . TRP B 1 451 ? 26.297 -20.453 -21.609 1 96.38 451 TRP B O 1
ATOM 7486 N N . LEU B 1 452 ? 26.797 -20.516 -19.406 1 95.31 452 LEU B N 1
ATOM 7487 C CA . LEU B 1 452 ? 27.969 -21.359 -19.531 1 95.31 452 LEU B CA 1
ATOM 7488 C C . LEU B 1 452 ? 27.594 -22.734 -20.047 1 95.31 452 LEU B C 1
ATOM 7490 O O . LEU B 1 452 ? 28.297 -23.297 -20.891 1 95.31 452 LEU B O 1
ATOM 7494 N N . GLU B 1 453 ? 26.547 -23.234 -19.531 1 93.81 453 GLU B N 1
ATOM 7495 C CA . GLU B 1 453 ? 26.062 -24.547 -19.938 1 93.81 453 GL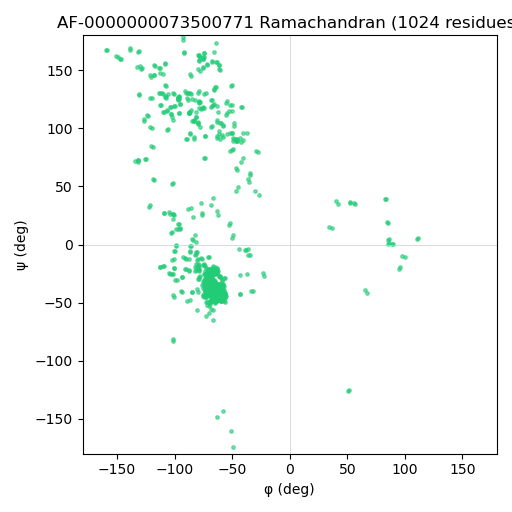U B CA 1
ATOM 7496 C C . GLU B 1 453 ? 25.656 -24.547 -21.406 1 93.81 453 GLU B C 1
ATOM 7498 O O . GLU B 1 453 ? 26 -25.453 -22.156 1 93.81 453 GLU B O 1
ATOM 7503 N N . LYS B 1 454 ? 24.969 -23.547 -21.844 1 93.38 454 LYS B N 1
ATOM 7504 C CA . LYS B 1 454 ? 24.375 -23.531 -23.172 1 93.38 454 LYS B CA 1
ATOM 7505 C C . LYS B 1 454 ? 25.375 -23.062 -24.219 1 93.38 454 LYS B C 1
ATOM 7507 O O . LYS B 1 454 ? 25.406 -23.594 -25.328 1 93.38 454 LYS B O 1
ATOM 7512 N N . ASN B 1 455 ? 26.172 -22.047 -23.922 1 91.94 455 ASN B N 1
ATOM 7513 C CA . ASN B 1 455 ? 27 -21.406 -24.938 1 91.94 455 ASN B CA 1
ATOM 7514 C C . ASN B 1 455 ? 28.438 -21.938 -24.906 1 91.94 455 ASN B C 1
ATOM 7516 O O . ASN B 1 455 ? 29.125 -21.922 -25.922 1 91.94 455 ASN B O 1
ATOM 7520 N N . VAL B 1 456 ? 28.938 -22.344 -23.781 1 91.62 456 VAL B N 1
ATOM 7521 C CA . VAL B 1 456 ? 30.312 -22.859 -23.656 1 91.62 456 VAL B CA 1
ATOM 7522 C C . VAL B 1 456 ? 30.281 -24.375 -23.609 1 91.62 456 VAL B C 1
ATOM 7524 O O . VAL B 1 456 ? 31.281 -25.031 -23.938 1 91.62 456 VAL B O 1
ATOM 7527 N N . GLY B 1 457 ? 29.219 -24.984 -23.188 1 90.25 457 GLY B N 1
ATOM 7528 C CA . GLY B 1 457 ? 29.109 -26.422 -23.141 1 90.25 457 GLY B CA 1
ATOM 7529 C C . GLY B 1 457 ? 29.688 -27.031 -21.875 1 90.25 457 GLY B C 1
ATOM 7530 O O . GLY B 1 457 ? 30.031 -28.219 -21.844 1 90.25 457 GLY B O 1
ATOM 7531 N N . LEU B 1 458 ? 29.859 -26.234 -20.859 1 87.94 458 LEU B N 1
ATOM 7532 C CA . LEU B 1 458 ? 30.375 -26.734 -19.594 1 87.94 458 LEU B CA 1
ATOM 7533 C C . LEU B 1 458 ? 29.281 -27.438 -18.797 1 87.94 458 LEU B C 1
ATOM 7535 O O . LEU B 1 458 ? 28.188 -26.891 -18.609 1 87.94 458 LEU B O 1
ATOM 7539 N N . LYS B 1 459 ? 29.531 -28.688 -18.469 1 86.75 459 LYS B N 1
ATOM 7540 C CA . LYS B 1 459 ? 28.578 -29.469 -17.688 1 86.75 459 LYS B CA 1
ATOM 7541 C C . LYS B 1 459 ? 29.094 -29.734 -16.281 1 86.75 459 LYS B C 1
ATOM 7543 O O . LYS B 1 459 ? 30.312 -29.844 -16.062 1 86.75 459 LYS B O 1
ATOM 7548 N N . PRO B 1 460 ? 28.125 -29.766 -15.445 1 88.56 460 PRO B N 1
ATOM 7549 C CA . PRO B 1 460 ? 28.562 -30.109 -14.086 1 88.56 460 PRO B CA 1
ATOM 7550 C C . PRO B 1 460 ? 29.125 -31.516 -13.977 1 88.56 460 PRO B C 1
ATOM 7552 O O . PRO B 1 460 ? 28.625 -32.438 -14.617 1 88.56 460 PRO B O 1
ATOM 7555 N N . VAL B 1 461 ? 30.266 -31.688 -13.273 1 88.5 461 VAL B N 1
ATOM 7556 C CA . VAL B 1 461 ? 30.891 -32.969 -13.031 1 88.5 461 VAL B CA 1
ATOM 7557 C C . VAL B 1 461 ? 30.578 -33.469 -11.617 1 88.5 461 VAL B C 1
ATOM 7559 O O . VAL B 1 461 ? 29.609 -34.219 -11.406 1 88.5 461 VAL B O 1
ATOM 7562 N N . SER B 1 462 ? 31.266 -33 -10.68 1 88.94 462 SER B N 1
ATOM 7563 C CA . SER B 1 462 ? 31.016 -33.188 -9.25 1 88.94 462 SER B CA 1
ATOM 7564 C C . SER B 1 462 ? 31.094 -31.875 -8.5 1 88.94 462 SER B C 1
ATOM 7566 O O . SER B 1 462 ? 31.75 -30.938 -8.953 1 88.94 462 SER B O 1
ATOM 7568 N N . ILE B 1 463 ? 30.391 -31.812 -7.422 1 92.06 463 ILE B N 1
ATOM 7569 C CA . ILE B 1 463 ? 30.391 -30.594 -6.621 1 92.06 463 ILE B CA 1
ATOM 7570 C C . ILE B 1 463 ? 31.828 -30.234 -6.23 1 92.06 463 ILE B C 1
ATOM 7572 O O . ILE B 1 463 ? 32.25 -29.078 -6.328 1 92.06 463 ILE B O 1
ATOM 7576 N N . TYR B 1 464 ? 32.531 -31.281 -5.84 1 91.62 464 TYR B N 1
ATOM 7577 C CA . TYR B 1 464 ? 33.906 -31.078 -5.41 1 91.62 464 TYR B CA 1
ATOM 7578 C C . TYR B 1 464 ? 34.75 -30.562 -6.559 1 91.62 464 TYR B C 1
ATOM 7580 O O . TYR B 1 464 ? 35.531 -29.609 -6.391 1 91.62 464 TYR B O 1
ATOM 7588 N N . ASP B 1 465 ? 34.656 -31.125 -7.715 1 92.5 465 ASP B N 1
ATOM 7589 C CA . ASP B 1 465 ? 35.438 -30.734 -8.883 1 92.5 465 ASP B CA 1
ATOM 7590 C C . ASP B 1 465 ? 35 -29.359 -9.398 1 92.5 465 ASP B C 1
ATOM 7592 O O . ASP B 1 465 ? 35.844 -28.594 -9.867 1 92.5 465 ASP B O 1
ATOM 7596 N N . ASP B 1 466 ? 33.75 -29.047 -9.32 1 94.81 466 ASP B N 1
ATOM 7597 C CA . ASP B 1 466 ? 33.25 -27.781 -9.828 1 94.81 466 ASP B CA 1
ATOM 7598 C C . ASP B 1 466 ? 33.656 -26.609 -8.938 1 94.81 466 ASP B C 1
ATOM 7600 O O . ASP B 1 466 ? 33.688 -25.469 -9.391 1 94.81 466 ASP B O 1
ATOM 7604 N N . CYS B 1 467 ? 34 -26.922 -7.672 1 95.5 467 CYS B N 1
ATOM 7605 C CA . CYS B 1 467 ? 34.375 -25.875 -6.715 1 95.5 467 CYS B CA 1
ATOM 7606 C C . CYS B 1 467 ? 35.875 -25.609 -6.766 1 95.5 467 CYS B C 1
ATOM 7608 O O . CYS B 1 467 ? 36.344 -24.594 -6.25 1 95.5 467 CYS B O 1
ATOM 7610 N N . ARG B 1 468 ? 36.625 -26.422 -7.383 1 93.38 468 ARG B N 1
ATOM 7611 C CA . ARG B 1 468 ? 38.062 -26.266 -7.484 1 93.38 468 ARG B CA 1
ATOM 7612 C C . ARG B 1 468 ? 38.438 -25.219 -8.539 1 93.38 468 ARG B C 1
ATOM 7614 O O . ARG B 1 468 ? 37.594 -24.828 -9.344 1 93.38 468 ARG B O 1
ATOM 7621 N N . PRO B 1 469 ? 39.688 -24.719 -8.453 1 93.56 469 PRO B N 1
ATOM 7622 C CA . PRO B 1 469 ? 40.094 -23.75 -9.477 1 93.56 469 PRO B CA 1
ATOM 7623 C C . PRO B 1 469 ? 39.938 -24.281 -10.898 1 93.56 469 PRO B C 1
ATOM 7625 O O . PRO B 1 469 ? 40.406 -25.375 -11.219 1 93.56 469 PRO B O 1
ATOM 7628 N N . GLY B 1 470 ? 39.188 -23.609 -11.68 1 90.88 470 GLY B N 1
ATOM 7629 C CA . GLY B 1 470 ? 38.938 -24.016 -13.047 1 90.88 470 GLY B CA 1
ATOM 7630 C C . GLY B 1 470 ? 37.594 -24.719 -13.203 1 90.88 470 GLY B C 1
ATOM 7631 O O . GLY B 1 470 ? 37.156 -25.016 -14.32 1 90.88 470 GLY B O 1
ATOM 7632 N N . GLY B 1 471 ? 37 -25.031 -12.094 1 94 471 GLY B N 1
ATOM 7633 C CA . GLY B 1 471 ? 35.688 -25.672 -12.125 1 94 471 GLY B CA 1
ATOM 7634 C C . GLY B 1 471 ? 34.562 -24.703 -12.484 1 94 471 GLY B C 1
ATOM 7635 O O . GLY B 1 471 ? 34.719 -23.484 -12.391 1 94 471 GLY B O 1
ATOM 7636 N N . MET B 1 472 ? 33.5 -25.234 -12.883 1 94.69 472 MET B N 1
ATOM 7637 C CA . MET B 1 472 ? 32.375 -24.469 -13.406 1 94.69 472 MET B CA 1
ATOM 7638 C C . MET B 1 472 ? 31.828 -23.5 -12.352 1 94.69 472 MET B C 1
ATOM 7640 O O . MET B 1 472 ? 31.578 -22.328 -12.648 1 94.69 472 MET B O 1
ATOM 7644 N N . LEU B 1 473 ? 31.625 -23.969 -11.109 1 97.06 473 LEU B N 1
ATOM 7645 C CA . LEU B 1 473 ? 31.094 -23.125 -10.039 1 97.06 473 LEU B CA 1
ATOM 7646 C C . LEU B 1 473 ? 32.094 -22.047 -9.656 1 97.06 473 LEU B C 1
ATOM 7648 O O . LEU B 1 473 ? 31.719 -20.906 -9.375 1 97.06 473 LEU B O 1
ATOM 7652 N N . GLN B 1 474 ? 33.375 -22.359 -9.633 1 96.12 474 GLN B N 1
ATOM 7653 C CA . GLN B 1 474 ? 34.406 -21.391 -9.297 1 96.12 474 GLN B CA 1
ATOM 7654 C C . GLN B 1 474 ? 34.531 -20.328 -10.375 1 96.12 474 GLN B C 1
ATOM 7656 O O . GLN B 1 474 ? 34.625 -19.125 -10.062 1 96.12 474 GLN B O 1
ATOM 7661 N N . ILE B 1 475 ? 34.531 -20.734 -11.648 1 94.81 475 ILE B N 1
ATOM 7662 C CA . ILE B 1 475 ? 34.594 -19.797 -12.758 1 94.81 475 ILE B CA 1
ATOM 7663 C C . ILE B 1 475 ? 33.406 -18.875 -12.75 1 94.81 475 ILE B C 1
ATOM 7665 O O . ILE B 1 475 ? 33.531 -17.672 -12.992 1 94.81 475 ILE B O 1
ATOM 7669 N N . SER B 1 476 ? 32.25 -19.453 -12.531 1 96.69 476 SER B N 1
ATOM 7670 C CA . SER B 1 476 ? 31.031 -18.656 -12.523 1 96.69 476 SER B CA 1
ATOM 7671 C C . SER B 1 476 ? 31.031 -17.641 -11.391 1 96.69 476 SER B C 1
ATOM 7673 O O . SER B 1 476 ? 30.609 -16.5 -11.57 1 96.69 476 SER B O 1
ATOM 7675 N N . LEU B 1 477 ? 31.484 -18.031 -10.219 1 97.69 477 LEU B N 1
ATOM 7676 C CA . LEU B 1 477 ? 31.531 -17.125 -9.07 1 97.69 477 LEU B CA 1
ATOM 7677 C C . LEU B 1 477 ? 32.469 -15.969 -9.328 1 97.69 477 LEU B C 1
ATOM 7679 O O . LEU B 1 477 ? 32.188 -14.828 -8.992 1 97.69 477 LEU B O 1
ATOM 7683 N N . GLU B 1 478 ? 33.625 -16.219 -9.891 1 96.5 478 GLU B N 1
ATOM 7684 C CA . GLU B 1 478 ? 34.625 -15.18 -10.195 1 96.5 478 GLU B CA 1
ATOM 7685 C C . GLU B 1 478 ? 34.031 -14.148 -11.156 1 96.5 478 GLU B C 1
ATOM 7687 O O . GLU B 1 478 ? 34.25 -12.945 -10.984 1 96.5 478 GLU B O 1
ATOM 7692 N N . TYR B 1 479 ? 33.375 -14.633 -12.086 1 96.88 479 TYR B N 1
ATOM 7693 C CA . TYR B 1 479 ? 32.75 -13.734 -13.055 1 96.88 479 TYR B CA 1
ATOM 7694 C C . TYR B 1 479 ? 31.688 -12.867 -12.406 1 96.88 479 TYR B C 1
ATOM 7696 O O . TYR B 1 479 ? 31.625 -11.656 -12.648 1 96.88 479 TYR B O 1
ATOM 7704 N N . VAL B 1 480 ? 30.797 -13.438 -11.648 1 97.56 480 VAL B N 1
ATOM 7705 C CA . VAL B 1 480 ? 29.672 -12.742 -11.031 1 97.56 480 VAL B CA 1
ATOM 7706 C C . VAL B 1 480 ? 30.203 -11.688 -10.055 1 97.56 480 VAL B C 1
ATOM 7708 O O . VAL B 1 480 ? 29.641 -10.594 -9.945 1 97.56 480 VAL B O 1
ATOM 7711 N N . GLU B 1 481 ? 31.25 -11.992 -9.328 1 96.69 481 GLU B N 1
ATOM 7712 C CA . GLU B 1 481 ? 31.828 -11.055 -8.375 1 96.69 481 GLU B CA 1
ATOM 7713 C C . GLU B 1 481 ? 32.375 -9.812 -9.086 1 96.69 481 GLU B C 1
ATOM 7715 O O . GLU B 1 481 ? 32.344 -8.711 -8.531 1 96.69 481 GLU B O 1
ATOM 7720 N N . ARG B 1 482 ? 32.688 -9.977 -10.305 1 95.69 482 ARG B N 1
ATOM 7721 C CA . ARG B 1 482 ? 33.281 -8.875 -11.07 1 95.69 482 ARG B CA 1
ATOM 7722 C C . ARG B 1 482 ? 32.188 -8.109 -11.828 1 95.69 482 ARG B C 1
ATOM 7724 O O . ARG B 1 482 ? 32.25 -6.879 -11.891 1 95.69 482 ARG B O 1
ATOM 7731 N N . GLU B 1 483 ? 31.297 -8.828 -12.344 1 97 483 GLU B N 1
ATOM 7732 C CA . GLU B 1 483 ? 30.438 -8.242 -13.359 1 97 483 GLU B CA 1
ATOM 7733 C C . GLU B 1 483 ? 29.078 -7.832 -12.773 1 97 483 GLU B C 1
ATOM 7735 O O . GLU B 1 483 ? 28.375 -7.02 -13.359 1 97 483 GLU B O 1
ATOM 7740 N N . PHE B 1 484 ? 28.672 -8.352 -11.672 1 97.5 484 PHE B N 1
ATOM 7741 C CA . PHE B 1 484 ? 27.328 -8.156 -11.141 1 97.5 484 PHE B CA 1
ATOM 7742 C C . PHE B 1 484 ? 27.047 -6.676 -10.914 1 97.5 484 PHE B C 1
ATOM 7744 O O . PHE B 1 484 ? 25.984 -6.176 -11.258 1 97.5 484 PHE B O 1
ATOM 7751 N N . ASN B 1 485 ? 27.984 -5.961 -10.32 1 96.5 485 ASN B N 1
ATOM 7752 C CA . ASN B 1 485 ? 27.781 -4.551 -10.016 1 96.5 485 ASN B CA 1
ATOM 7753 C C . ASN B 1 485 ? 27.578 -3.725 -11.281 1 96.5 485 ASN B C 1
ATOM 7755 O O . ASN B 1 485 ? 26.828 -2.75 -11.281 1 96.5 485 ASN B O 1
ATOM 7759 N N . HIS B 1 486 ? 28.266 -4.105 -12.32 1 96.75 486 HIS B N 1
ATOM 7760 C CA . HIS B 1 486 ? 28.078 -3.434 -13.602 1 96.75 486 HIS B CA 1
ATOM 7761 C C . HIS B 1 486 ? 26.672 -3.689 -14.164 1 96.75 486 HIS B C 1
ATOM 7763 O O . HIS B 1 486 ? 26.016 -2.764 -14.633 1 96.75 486 HIS B O 1
ATOM 7769 N N . ALA B 1 487 ? 26.297 -4.934 -14.094 1 97 487 ALA B N 1
ATOM 7770 C CA . ALA B 1 487 ? 24.969 -5.301 -14.578 1 97 487 ALA B CA 1
ATOM 7771 C C . ALA B 1 487 ? 23.875 -4.59 -13.773 1 97 487 ALA B C 1
ATOM 7773 O O . ALA B 1 487 ? 22.875 -4.148 -14.336 1 97 487 ALA B O 1
ATOM 7774 N N . LYS B 1 488 ? 24.109 -4.555 -12.492 1 96.81 488 LYS B N 1
ATOM 7775 C CA . LYS B 1 488 ? 23.172 -3.871 -11.594 1 96.81 488 LYS B CA 1
ATOM 7776 C C . LYS B 1 488 ? 23.062 -2.391 -11.945 1 96.81 488 LYS B C 1
ATOM 7778 O O . LYS B 1 488 ? 21.953 -1.854 -12.039 1 96.81 488 LYS B O 1
ATOM 7783 N N . HIS B 1 489 ? 24.156 -1.749 -12.172 1 95.62 489 HIS B N 1
ATOM 7784 C CA . HIS B 1 489 ? 24.188 -0.331 -12.508 1 95.62 489 HIS B CA 1
ATOM 7785 C C . HIS B 1 489 ? 23.531 -0.068 -13.852 1 95.62 489 HIS B C 1
ATOM 7787 O O . HIS B 1 489 ? 22.75 0.874 -13.992 1 95.62 489 HIS B O 1
ATOM 7793 N N . ASP B 1 490 ? 23.859 -0.887 -14.82 1 96.56 490 ASP B N 1
ATOM 7794 C CA . ASP B 1 490 ? 23.25 -0.754 -16.141 1 96.56 490 ASP B CA 1
ATOM 7795 C C . ASP B 1 490 ? 21.734 -0.959 -16.062 1 96.56 490 ASP B C 1
ATOM 7797 O O . ASP B 1 490 ? 20.984 -0.309 -16.781 1 96.56 490 ASP B O 1
ATOM 7801 N N . GLY B 1 491 ? 21.375 -1.905 -15.25 1 96.88 491 GLY B N 1
ATOM 7802 C CA . GLY B 1 491 ? 19.953 -2.121 -15.039 1 96.88 491 GLY B CA 1
ATOM 7803 C C . GLY B 1 491 ? 19.25 -0.914 -14.445 1 96.88 491 GLY B C 1
ATOM 7804 O O . GLY B 1 491 ? 18.125 -0.577 -14.859 1 96.88 491 GLY B O 1
ATOM 7805 N N . GLU B 1 492 ? 19.875 -0.298 -13.461 1 94.69 492 GLU B N 1
ATOM 7806 C CA . GLU B 1 492 ? 19.328 0.902 -12.844 1 94.69 492 GLU B CA 1
ATOM 7807 C C . GLU B 1 492 ? 19.172 2.031 -13.859 1 94.69 492 GLU B C 1
ATOM 7809 O O . GLU B 1 492 ? 18.188 2.756 -13.859 1 94.69 492 GLU B O 1
ATOM 7814 N N . LEU B 1 493 ? 20.125 2.145 -14.742 1 93.31 493 LEU B N 1
ATOM 7815 C CA . LEU B 1 493 ? 20.109 3.182 -15.773 1 93.31 493 LEU B CA 1
ATOM 7816 C C . LEU B 1 493 ? 19 2.932 -16.781 1 93.31 493 LEU B C 1
ATOM 7818 O O . LEU B 1 493 ? 18.422 3.879 -17.328 1 93.31 493 LEU B O 1
ATOM 7822 N N . ALA B 1 494 ? 18.703 1.692 -16.938 1 94.81 494 ALA B N 1
ATOM 7823 C CA . ALA B 1 494 ? 17.656 1.326 -17.891 1 94.81 494 ALA B CA 1
ATOM 7824 C C . ALA B 1 494 ? 16.281 1.469 -17.281 1 94.81 494 ALA B C 1
ATOM 7826 O O . ALA B 1 494 ? 15.266 1.31 -17.969 1 94.81 494 ALA B O 1
ATOM 7827 N N . GLY B 1 495 ? 16.156 1.705 -16.031 1 93.25 495 GLY B N 1
ATOM 7828 C CA . GLY B 1 495 ? 14.875 1.979 -15.406 1 93.25 495 GLY B CA 1
ATOM 7829 C C . GLY B 1 495 ? 14.422 0.87 -14.477 1 93.25 495 GLY B C 1
ATOM 7830 O O . GLY B 1 495 ? 13.352 0.961 -13.875 1 93.25 495 GLY B O 1
ATOM 7831 N N . TRP B 1 496 ? 15.281 -0.12 -14.281 1 96.19 496 TRP B N 1
ATOM 7832 C CA . TRP B 1 496 ? 14.906 -1.235 -13.422 1 96.19 496 TRP B CA 1
ATOM 7833 C C . TRP B 1 496 ? 15.227 -0.924 -11.961 1 96.19 496 TRP B C 1
ATOM 7835 O O . TRP B 1 496 ? 16.172 -0.192 -11.672 1 96.19 496 TRP B O 1
ATOM 7845 N N . VAL B 1 497 ? 14.398 -1.438 -11.102 1 92.81 497 VAL B N 1
ATOM 7846 C CA . VAL B 1 497 ? 14.711 -1.406 -9.672 1 92.81 497 VAL B CA 1
ATOM 7847 C C . VAL B 1 497 ? 15.602 -2.596 -9.312 1 92.81 497 VAL B C 1
ATOM 7849 O O . VAL B 1 497 ? 15.117 -3.725 -9.203 1 92.81 497 VAL B O 1
ATOM 7852 N N . THR B 1 498 ? 16.828 -2.311 -9.086 1 93.81 498 THR B N 1
ATOM 7853 C CA . THR B 1 498 ? 17.797 -3.396 -8.938 1 93.81 498 THR B CA 1
ATOM 7854 C C . THR B 1 498 ? 18.266 -3.516 -7.488 1 93.81 498 THR B C 1
ATOM 7856 O O . THR B 1 498 ? 19.359 -4.004 -7.223 1 93.81 498 THR B O 1
ATOM 7859 N N . ASP B 1 499 ? 17.469 -3.115 -6.582 1 88.25 499 ASP B N 1
ATOM 7860 C CA . ASP B 1 499 ? 17.875 -3.166 -5.184 1 88.25 499 ASP B CA 1
ATOM 7861 C C . ASP B 1 499 ? 17.547 -4.52 -4.562 1 88.25 499 ASP B C 1
ATOM 7863 O O . ASP B 1 499 ? 18.125 -4.895 -3.539 1 88.25 499 ASP B O 1
ATOM 7867 N N . SER B 1 500 ? 16.609 -5.172 -5.156 1 91.56 500 SER B N 1
ATOM 7868 C CA . SER B 1 500 ? 16.203 -6.449 -4.59 1 91.56 500 SER B CA 1
ATOM 7869 C C . SER B 1 500 ? 15.508 -7.32 -5.629 1 91.56 500 SER B C 1
ATOM 7871 O O . SER B 1 500 ? 15.266 -6.879 -6.754 1 91.56 500 SER B O 1
ATOM 7873 N N . LEU B 1 501 ? 15.352 -8.602 -5.25 1 94.69 501 LEU B N 1
ATOM 7874 C CA . LEU B 1 501 ? 14.586 -9.562 -6.035 1 94.69 501 LEU B CA 1
ATOM 7875 C C . LEU B 1 501 ? 13.266 -9.891 -5.348 1 94.69 501 LEU B C 1
ATOM 7877 O O . LEU B 1 501 ? 13.234 -10.18 -4.148 1 94.69 501 LEU B O 1
ATOM 7881 N N . VAL B 1 502 ? 12.195 -9.719 -6.109 1 94.5 502 VAL B N 1
ATOM 7882 C CA . VAL B 1 502 ? 10.898 -10.109 -5.57 1 94.5 502 VAL B CA 1
ATOM 7883 C C . VAL B 1 502 ? 10.648 -11.594 -5.848 1 94.5 502 VAL B C 1
ATOM 7885 O O . VAL B 1 502 ? 10.188 -11.961 -6.934 1 94.5 502 VAL B O 1
ATOM 7888 N N . ALA B 1 503 ? 10.961 -12.375 -4.887 1 94.06 503 ALA B N 1
ATOM 7889 C CA . ALA B 1 503 ? 10.836 -13.828 -5.039 1 94.06 503 ALA B CA 1
ATOM 7890 C C . ALA B 1 503 ? 10.266 -14.461 -3.775 1 94.06 503 ALA B C 1
ATOM 7892 O O . ALA B 1 503 ? 10.023 -13.773 -2.781 1 94.06 503 ALA B O 1
ATOM 7893 N N . ARG B 1 504 ? 9.938 -15.703 -4 1 90.88 504 ARG B N 1
ATOM 7894 C CA . ARG B 1 504 ? 9.438 -16.5 -2.885 1 90.88 504 ARG B CA 1
ATOM 7895 C C . ARG B 1 504 ? 10.328 -17.719 -2.639 1 90.88 504 ARG B C 1
ATOM 7897 O O . ARG B 1 504 ? 9.984 -18.828 -3.045 1 90.88 504 ARG B O 1
ATOM 7904 N N . PRO B 1 505 ? 11.367 -17.484 -1.885 1 91.06 505 PRO B N 1
ATOM 7905 C CA . PRO B 1 505 ? 12.219 -18.641 -1.572 1 91.06 505 PRO B CA 1
ATOM 7906 C C . PRO B 1 505 ? 11.602 -19.562 -0.52 1 91.06 505 PRO B C 1
ATOM 7908 O O . PRO B 1 505 ? 10.773 -19.125 0.281 1 91.06 505 PRO B O 1
ATOM 7911 N N . LEU B 1 506 ? 12 -20.797 -0.637 1 88.62 506 LEU B N 1
ATOM 7912 C CA . LEU B 1 506 ? 11.633 -21.719 0.432 1 88.62 506 LEU B CA 1
ATOM 7913 C C . LEU B 1 506 ? 12.227 -21.266 1.764 1 88.62 506 LEU B C 1
ATOM 7915 O O . LEU B 1 506 ? 13.234 -20.562 1.793 1 88.62 506 LEU B O 1
ATOM 7919 N N . PRO B 1 507 ? 11.57 -21.578 2.855 1 81.31 507 PRO B N 1
ATOM 7920 C CA . PRO B 1 507 ? 11.922 -21.016 4.16 1 81.31 507 PRO B CA 1
ATOM 7921 C C . PRO B 1 507 ? 13.164 -21.656 4.766 1 81.31 507 PRO B C 1
ATOM 7923 O O . PRO B 1 507 ? 13.445 -21.469 5.953 1 81.31 507 PRO B O 1
ATOM 7926 N N . HIS B 1 508 ? 14.086 -22.219 3.99 1 86 508 HIS B N 1
ATOM 7927 C CA . HIS B 1 508 ? 15.297 -22.859 4.5 1 86 508 HIS B CA 1
ATOM 7928 C C . HIS B 1 508 ? 16.484 -21.891 4.453 1 86 508 HIS B C 1
ATOM 7930 O O . HIS B 1 508 ? 16.719 -21.234 3.439 1 86 508 HIS B O 1
ATOM 7936 N N . ARG B 1 509 ? 17.141 -21.75 5.648 1 88.56 509 ARG B N 1
ATOM 7937 C CA . ARG B 1 509 ? 18.344 -20.953 5.75 1 88.56 509 ARG B CA 1
ATOM 7938 C C . ARG B 1 509 ? 19.469 -21.719 6.434 1 88.56 509 ARG B C 1
ATOM 7940 O O . ARG B 1 509 ? 19.203 -22.641 7.207 1 88.56 509 ARG B O 1
ATOM 7947 N N . ILE B 1 510 ? 20.656 -21.375 6.062 1 89.81 510 ILE B N 1
ATOM 7948 C CA . ILE B 1 510 ? 21.797 -22.016 6.711 1 89.81 510 ILE B CA 1
ATOM 7949 C C . ILE B 1 510 ? 22.672 -20.969 7.398 1 89.81 510 ILE B C 1
ATOM 7951 O O . ILE B 1 510 ? 22.734 -19.828 6.957 1 89.81 510 ILE B O 1
ATOM 7955 N N . ARG B 1 511 ? 23.25 -21.312 8.555 1 87.75 511 ARG B N 1
ATOM 7956 C CA . ARG B 1 511 ? 24.219 -20.5 9.281 1 87.75 511 ARG B CA 1
ATOM 7957 C C . ARG B 1 511 ? 25.547 -21.219 9.438 1 87.75 511 ARG B C 1
ATOM 7959 O O . ARG B 1 511 ? 25.719 -22.016 10.359 1 87.75 511 ARG B O 1
ATOM 7966 N N . PRO B 1 512 ? 26.469 -20.812 8.562 1 80.19 512 PRO B N 1
ATOM 7967 C CA . PRO B 1 512 ? 27.781 -21.469 8.68 1 80.19 512 PRO B CA 1
ATOM 7968 C C . PRO B 1 512 ? 28.609 -20.906 9.828 1 80.19 512 PRO B C 1
ATOM 7970 O O . PRO B 1 512 ? 28.562 -19.703 10.109 1 80.19 512 PRO B O 1
ATOM 7973 N N . ASP B 1 513 ? 29.062 -21.641 10.789 1 72.06 513 ASP B N 1
ATOM 7974 C CA . ASP B 1 513 ? 29.984 -21.234 11.836 1 72.06 513 ASP B CA 1
ATOM 7975 C C . ASP B 1 513 ? 31.438 -21.484 11.406 1 72.06 513 ASP B C 1
ATOM 7977 O O . ASP B 1 513 ? 31.875 -22.625 11.336 1 72.06 513 ASP B O 1
ATOM 7981 N N . TYR B 1 514 ? 32.062 -20.453 10.773 1 57.16 514 TYR B N 1
ATOM 7982 C CA . TYR B 1 514 ? 33.438 -20.594 10.352 1 57.16 514 TYR B CA 1
ATOM 7983 C C . TYR B 1 514 ? 34.406 -20.438 11.531 1 57.16 514 TYR B C 1
ATOM 7985 O O . TYR B 1 514 ? 34.094 -19.734 12.492 1 57.16 514 TYR B O 1
#

Radius of gyration: 33.27 Å; Cα contacts (8 Å, |Δi|>4): 1414; chains: 2; bounding box: 92×108×88 Å

pLDDT: mean 79.21, std 22.93, range [23.06, 98.5]

InterPro domains:
  IPR006968 Root UVB sensitive family [PTHR12770] (46-503)
  IPR054549 Protein root UVB sensitive/RUS domain [PF04884] (106-338)
  IPR055412 Root UVB sensitive protein, C-terminal [PF24160] (388-499)

Sequence (1028 aa):
NNNNNNNNNNNNKKHVLYCLILALIIQFAYRAYAIDTGNEIGTNNDDEVIVWEVKGGKRTKLVGDNVLDMFVVPSVRWAWWDLQSGTKEDSSTTVSLGNVVPTMWVQCRELFMRLMLPEGYPESVTSDYMEYSCWRGVQGVAAQVSGVLATQSLLYAVGLGKGAIPTAAAVNWVLKDGIGYLSKIFLSKFGRHFDVNPKGWRLFADFMENAAFGMEILTPAFPHLFVPIGAAAGAGRSAATLIQAATRSCFFAGFAAQRNFAEVIAKGEAQGMVSKSIGIALGIALANCVQASTPLAMASFGVITWIHMFCNVKSYQSIQLRTLNPYRASLVFGEYLLSGLVPSVKEVNDEEPFFPALPLLSLKPASKVEHSLLSPEAKEAAAIIDQRLELGSKLSEIVKTKTDAHALLDLYKNQGYILTEQNGKFCVILKDTCSPQDMLKSMFHVSYLYWLEKNVGLKPVSIYDDCRPGGMLQISLEYVEREFNHAKHDGELAGWVTDSLVARPLPHRIRPDYNNNNNNNNNNNNKKHVLYCLILALIIQFAYRAYAIDTGNEIGTNNDDEVIVWEVKGGKRTKLVGDNVLDMFVVPSVRWAWWDLQSGTKEDSSTTVSLGNVVPTMWVQCRELFMRLMLPEGYPESVTSDYMEYSCWRGVQGVAAQVSGVLATQSLLYAVGLGKGAIPTAAAVNWVLKDGIGYLSKIFLSKFGRHFDVNPKGWRLFADFMENAAFGMEILTPAFPHLFVPIGAAAGAGRSAATLIQAATRSCFFAGFAAQRNFAEVIAKGEAQGMVSKSIGIALGIALANCVQASTPLAMASFGVITWIHMFCNVKSYQSIQLRTLNPYRASLVFGEYLLSGLVPSVKEVNDEEPFFPALPLLSLKPASKVEHSLLSPEAKEAAAIIDQRLELGSKLSEIVKTKTDAHALLDLYKNQGYILTEQNGKFCVILKDTCSPQDMLKSMFHVSYLYWLEKNVGLKPVSIYDDCRPGGMLQISLEYVEREFNHAKHDGELAGWVTDSLVARPLPHRIRPDY

Secondary structure (DSSP, 8-state):
--TTSHHHHHHHHHHHHHHHHHHHHHHHHHHGGG------------S---EEEEETTEEEEEEEETTTTEEE------TTSTT-------------TTTHHHHHHHHHHHHHHHHHS-TTTTTTB-TTHHHHHHHHHHHHHHHHHHHHHHHHHHHHHHHHSSS-HHHHHHHHHHHHHHHHHHHHHHHGGGHHHHHH-HHHHHHHHHHHHHHHHHHHHHGGG-GGGHHHHHHHHHHHHHHHHHHHHHHHHHHHHHHBTTS-HHHHHHHHHHHHHHHHHHHHHHHHHHHHHHTT-HHHHHHHHHHHHHHHHHHHHHHHHH----S--HHHHHHHHHHHHHHS-PPPHHHHHHHS-S-TT-GGG--------TT-SS-HHHHHHHHHHHHHEEET--HHHH--SHHHHHHHHHHTTTSSEEEEEETTEEEEEEETT--HHHHHHHHHHHHHHHHIIIII------HHHHHSTTSHHHHHHHHHHHHHHHHHHHHHHTT---S-------SEEEEE--/--SSSHHHHHHHHHHHHHHHHHHHHHHHHHHGGG------------S---EEEEETTEEEEEEEETTTTEEE------TTSTT-------------TTTHHHHHHHHHHHHHHHHHS-TTTTTTB-TTHHHHHHHHHHHHHHHHHHHHHHHHHHHHHHHHSSS-HHHHHHHHHHHHHHHHHHHHHHHGGGHHHHHH-HHHHHHHHHHHHHHHHHHHHHGGG-GGGHHHHHHHHHHHHHHHHHHHHHHHHHHHHHHBTTS-HHHHHHHHHHHHHHHHHHHHHHHHHHHHHHTT-HHHHHHHHHHHHHHHHHHHHHHHHH----S--HHHHHHHHHHHHHHS-PPPHHHHHHHS-S-TT-GGG--------TT-SS-HHHHHHHHHHHHHEEET--HHHH--SHHHHHHHHHHTTTSSEEEEEETTEEEEEEETT--HHHHHHHHHHHHHHHHIIIII------HHHHHSTTSHHHHHHHHHHHHHHHHHHHHHHTT---S-------SEEEEE--

Nearest PDB structures (foldseek):
  6t1z-assembly1_A  TM=3.442E-01  e=1.702E-01  Lactococcus lactis
  8ex4-assembly1_A  TM=6.297E-01  e=5.994E+00  Homo sapiens
  7da5-assembly1_A  TM=3.439E-01  e=6.091E-01  Homo sapiens
  8uby-assembly1_A  TM=3.399E-01  e=1.405E+00  Homo sapiens
  8tgg-assembly1_A  TM=2.468E-01  e=3.924E-01  Homo sapiens

Foldseek 3Di:
DPVVVVVVVVVVVVVVVVVVVVVVLVVVVVVVPPVDDPPPPPPPDDDFPWDWDADPRDTFTQGQDPVVSDRDGPPPPPVPPVPPDPPPPPPPPPPPPVVVVVVVVVVVVVVVCPLQDFPPPPQQWDPLLVQLLSLVLLLLLLLLLLVLLLVQLLVLLLVVDPPCRPVLVVLLVVLLVVLLVVLLVVLVVCLLVCLQQVLLLLLVLLVLQLVLSLLSLCCSVPSVCSNVSSNSSSNSNSNSVNSCVSSVLVLLCNTRNPPPSVRSVSSSVVSSVVSNVNSNVVSVVVCVVCPNPSVSSNVVSVVSSVSSSVSSVSSSLSGQDQEAALLLLLQQLLLCVVPVAGFASNLSSLLDASDLVCCVNRPRDPPPPVDGSGDPRSNVRSSLLVVQEAFADDPVVADDDPLLVVLQCVLCVPAQWTWDDDPSHIYIHGAPPQDQLSQSLVSSLSSVLSVCCPPVVADDDDSNQLSDVVHSSNVSVVCSVPCVVVSLVSSVVSPHDNRGYSYDHDPHHHYDDD/DVVVVVVVVVVVVVVVVVVVVVVVLVVVVVVVPPVDDPPPPPPPDDDFPWDWDADPRDTFTQDQDPVVSDRDGPPPPPVPPVPDDPPPPPPPPVPPPVVVVVVVVVVVVVVVCPLQDFPPPPQQWDPLLVQLLSLVLLLLLLLLLLVLLLVQLLVLLLVVDPPCRPVLVVLLVVLLVVLLVVLLVVLVVCLLVCLQQVLLLLLVLLVLQLVLSLLSLCCSVPSVCSNVSSNSSSNSNSNSVNSCVSSVLVLLCNTRNPPPSVRSVSSSVVSSVVSNVNSNVVSVVLCVVCPNPSVSSNVVSVVSSVSSSVSSVSSSLSGQDQEAALLLLLQQLLLCVVPVAGFASNLSSLLDASDLVCCVNRPRDPPPPVDGSGDPRSNVRSSLLVVQEAFADDPVVADDDPLLVVLQCVLCVPAQWTWDDDPSHIYIHGAPPQDQLSQSLVSSLSSVLSVCCPPVVADDDDSNQLSDVVHSSNVSVVCSVPCVVVSLVSSVVSPHDNRGYSYDHDPHHHYDDD

Organism: Ambrosia artemisiifolia (NCBI:txid4212)

=== Feature glossary ===
Feature key, reading from the visual/contextual features back to the raw sequence:

Rendered structure images. Six rendered views show the 3D structure from the faces of a cube — i.e. along ±x, ±y, ±z. Rendering representation is drawn randomly per protein from cartoon (secondary-structure ribbons), sticks (backbone bonds), or molecular surface; coloring is either N→C rainbow (blue at the N-terminus through red at the C-terminus) or one color per chain.

Contact-map, Ramachandran, and PAE plots. The contact map is a binary N×N matrix image: pixel (i, j) is dark where Cα_i and Cα_j are within 8 Å and |i−j|>4. Because the |i−j|>4 filter removes local helical contacts, off-diagonal stripes parallel to the main diagonal indicate parallel β-sheets; stripes perpendicular to it indicate antiparallel β-sheets. The Ramachandran plot scatters every residue's (φ, ψ) pair against the sterically allowed regions. The PAE heatmap renders the predicted-aligned-error matrix.

InterPro / GO / CATH / organism. Database cross-references. InterPro integrates a dozen domain/family signature databases into unified entries with residue-range hits. GO terms attach function/process/location labels with evidence codes. CATH codes position the fold in a four-level structural taxonomy. Organism is the NCBI-taxonomy species name.

Nearest PDB structures. The Foldseek neighbor list gives the closest experimentally determined structures in the PDB, ranked by structural alignment. TM-score near 1 means near-identical fold; near 0.3 means only rough topology match. This is how one finds what a novel AlphaFold prediction most resembles in the solved-structure universe.

Predicted aligned error. PAE(i, j) answers: if I align the predicted and true structures on residue i, how far off (in Å) do I expect residue j to be? A block-diagonal PAE matrix with low values on the blocks and high values off-diagonal is the signature of a multi-domain protein with confidently predicted domains but uncertain inter-domain orientation.

Solvent-accessible surface area. Accessible surface area quantifies burial. A residue with SASA near zero is packed into the hydrophobic core; one with SASA >100 Å² sits on the surface. Computed here via the Shrake–Rupley numerical algorithm with a 1.4 Å probe.

B-factor. B-factor (Debye–Waller factor) reflects atomic displacement in the crystal lattice. It is an experimental observable (units Å²), not a prediction; low values mean the atom is pinned down, high values mean it moves or is heterogeneous across the crystal.

pLDDT. For AlphaFold models, the B-factor field carries pLDDT — the model's own estimate of local accuracy on a 0–100 scale. Regions with pLDDT<50 should be treated as essentially unmodeled; they often correspond to intrinsically disordered segments.

Backbone torsions (φ/ψ). φ (phi) and ψ (psi) are the two rotatable backbone dihedrals per residue: φ is the C(i-1)–N–Cα–C torsion, ψ is the N–Cα–C–N(i+1) torsion, both in degrees on (−180°, 180°]. α-helical residues cluster near (−60°, −45°); β-strand residues near (−120°, +130°). A Ramachandran plot is simply a scatter of (φ, ψ) for every residue.

Radius of gyration, Cα contacts, bounding box. Radius of gyration (Rg) is the root-mean-square distance of Cα atoms from their centroid — a single number for overall size and compactness. A globular domain of N residues has Rg ≈ 2.2·N^0.38 Å; an extended or disordered chain has a much larger Rg. The Cα contact count is the number of residue pairs whose Cα atoms are within 8 Å and are more than four positions apart in sequence — a standard proxy for tertiary packing density. The bounding box is the smallest axis-aligned box enclosing all Cα atoms.

Secondary structure (3-state, P-SEA). Three-state secondary structure (P-SEA) collapses the eight DSSP classes into helix (a), strand (b), and coil (c). P-SEA assigns these from Cα geometry alone — distances and angles — without requiring backbone oxygens, so it works on any Cα trace.

Secondary structure (8-state, DSSP). DSSP 8-state secondary structure assigns each residue one of H (α-helix), G (3₁₀-helix), I (π-helix), E (extended β-strand), B (isolated β-bridge), T (hydrogen-bonded turn), S (bend), or '-' (coil). The assignment is computed from backbone hydrogen-bond geometry via the Kabsch–Sander algorithm.

Foldseek 3Di. A 3Di character summarizes, for each residue, the relative orientation of the Cα frame of its nearest spatial neighbor. Because it encodes fold topology rather than chemistry, 3Di alignments detect remote structural similarity that sequence alignment misses.

mmCIF coordinates. The mmCIF block holds the 3D Cartesian coordinates of each backbone atom (N, Cα, C, O) in ångströms. mmCIF is the PDB's canonical archive format — a tagged-loop text representation of the atomic model.

Sequence. Sequence gives the chain of amino acids in standard one-letter code (A=alanine, C=cysteine, …, Y=tyrosine), read N→C. It is the only feature that is directly encoded by the gene; all structural features are derived from the folded form of this sequence.